Protein AF-A0A455SHN9-F1 (afdb_monomer)

Foldseek 3Di:
DDDDDDFQDPDDPVLLVVVVVVCCCVVVCCCVVVVPPDDPVVCQVVALAAEEAEDFLLCLVVVLVVVVVVLVVVQVVCVVVVHDQQVHEAEDEEELVLQLQQCVVVVLPNLVSSVQVVCVVVVDDDDVSVVSVVCQARHAYEYEYEHLALDDLVSNVSVLSVLVVQVVRPRYGYYHYDYPVCVVVHDDPRYDYHYSDFADLVRLLVVLCVVVVVPNVLSVLLSVVCPPLLNPVCSSVRLVVQQSVVCVVPVDGDLFPLRSVVVLVLVLLCVLCVDDDPVCCVQQVLQLLLVVLVCQQDPPPPGRHSKDWPVRSLVSSVVSPCPPCSVVSVVSCCNSLQKPWDFADPPDPPVPRTIIIGGSGLLSSLSSPLVVCLVVVVCVVVLQLDPVLVPPSSLSNLLSNCLVPVVSSLVVCVVCLVVHDLDLSSLLSVLSSQSSSVSNVHHRDPVVVVSSVVSLVVCSPPDPVSVVSSLVSCQSRCLPVLLVVLVVLCVDDPRDPNSVLVSLSSCLSSNALVCLVVLLCQLPDPVHDVVSNLSSLVSNCSHPVVSSLVSLVVCLVVVPPDPSNVVSSLVSVLVDPLPVCVVSLVVVLVVVVVDDPPPVVLCLLVLLSSLLSQLLSCLPPPPDDPSSLVSCLVPVVCLVVSCVSNVVPPVVNLVNVLSNLPDDPVSNVVVLVVLQVVLVDPDPCLVSVLVSCCVRHPDPSSNVSSVVSVVVVVVVVVVVVVVVVVLVVLLVVLLVVCVVVVVDDPVCSVVVLACLVSLLCQLVPPPHDPVNNLSSLSSCLVHNDPVCLVSLLCQLPDLVHDPVSNLSSLVSNLSNPDDDLVSLQCQCVHPDLSSNLSSLLSCLVVQPPPCLLSLLVSLQPDDDPVSNLSSLNSLLSHPDDNSLVSLLVNCVVCVVVLVVDDPVSVLSNLLSCLAPVLVPDAPVSLVPDDPVSNVSSVVSVVVDQLAPNLLRCVVVCVLPPPPDDDNQPNLLSSLLSNHPVSLVVLSVVVVVPPDPDDPVSSVSNSSSSSSNSVSVVNVPPDPDD

Sequence (1025 aa):
MSPFQPYDMFCLPAWQYELNYTYWQAKSRYDQQCTARLFWQDIRIQQPRLVIVGRHGSGKSWLLRQECLAVCSQVQRCLQDEQDEQEMVLPIWLSGPECVRVLSAYRGNVVVALQQILRETLGDERGHDALLEEWLRAHPTLFLLDDYDLLDPEQRALVGTFLSWVETLPHARLVCAVRPEAAAALDLSSAFFVELLDWTDTQCKRYLLQRFAADPMMAAACWEQLQAPEYGEARVPLVLAWWSAFYAEQQRLPATCFEGYMWVLQHLLQRAMQSADLSLLREIVCPALERLAWTWATAVHGGWQGMLSRAEILMVLRQAGAGARAEAYLALLEQSGVLCRSVGHRGAPWNQQRVHYSWGSPVFPCVLVARMLTQQQWMWSDLLLLEKRCSPFWQQVVHLLAGANAPAVLRWVEEQRFSLQRDTASILLLARVGRELRRAGEALSPALVGWIADGLLQLELGSRKERRQAYALMKQLFGADVRARMLARLQMDGASLARRCAAVLALGVVGTNMDSEVLEQIVLDDGHVPELRGVALLVCWQVDEERAEKLCHSIFRRKEASLLVCGVALWTSVEKRASDMREEIVALLQRRGEVNSDKEQEWLLFDEVLIWAVVRLWKHSLPYPEEVWRLVAQHPSMLPIMLEELGWEEPIARRILRKWLRMTSADQEKSRAFVKRMADSHNPHKERLFPLLQEECQDGEILQWVTRWLEEKQKDEQRRIEIAEDEQEEAASFAQVLRVRGEIGEEEGHILLNQPEKVIPLIVARDEELWTREQALRWLWSYGDEQSWLPLLHVASDPTDDGELRKTALHVLHRKKPQPGEVLYPFLWDRDERVQAEAAYILSEIQDTTCIERIGFLLCHMEDEETQGRVERACVRYRDAAVHESLRTMIMQNMQYLRMRESDVKEHIVEYAVGRVLDEISIGAIASFDSATRWHILSLMLQRCYGEVGDLFWRKGFLEAASDQRIGIPYLIAGFFGVEEAALETIRAWWRSDGQDSYTMRSDANFGVIALGGALLRNEVSLYV

Solvent-accessible surface area (backbone atoms only — not comparable to full-atom values): 56782 Å² total; per-residue (Å²): 140,78,86,86,76,95,80,89,75,95,72,71,70,63,68,60,54,51,46,51,50,52,44,43,51,48,46,50,44,43,36,67,74,62,55,67,77,73,53,68,81,58,51,62,73,74,40,56,30,33,34,40,30,29,60,90,50,42,43,58,69,57,51,52,48,52,51,47,52,52,44,51,57,46,38,53,46,39,64,74,68,70,51,64,72,78,79,36,53,51,73,44,83,40,47,33,69,57,49,36,56,37,22,62,75,47,77,60,39,51,67,64,24,51,45,49,54,49,34,69,72,72,72,55,94,77,74,58,58,65,54,46,56,50,38,67,74,77,29,36,30,35,40,35,38,31,54,50,53,67,48,52,74,71,47,42,54,57,43,43,54,47,52,54,53,51,68,72,32,88,51,44,30,40,40,35,31,31,29,71,85,43,49,81,78,58,88,54,98,78,50,46,76,42,75,52,65,66,51,50,71,68,56,50,52,51,49,34,41,63,73,26,63,92,38,58,66,59,25,50,56,53,48,60,60,48,66,41,79,85,35,62,63,47,31,24,54,50,48,32,54,50,46,54,54,44,28,73,76,67,77,46,74,62,65,21,71,31,51,42,53,51,48,51,54,49,52,33,50,51,66,49,42,81,80,60,64,68,64,53,49,63,68,29,50,46,57,20,48,23,50,50,24,40,55,34,60,64,39,90,86,84,43,63,59,72,64,43,45,55,67,59,53,41,49,41,30,33,75,40,68,39,55,92,46,21,65,62,51,49,54,38,34,41,70,29,42,57,30,36,77,44,83,49,61,90,81,46,62,90,91,66,57,64,49,33,28,33,63,57,42,82,60,54,41,28,50,29,35,18,56,50,43,70,77,41,64,86,57,51,65,62,49,67,77,37,81,49,47,72,35,70,62,50,39,47,17,53,30,28,28,17,28,70,38,34,74,60,44,51,52,50,50,65,71,40,56,82,75,53,63,76,43,70,53,52,46,56,44,50,52,51,25,54,51,23,19,44,44,64,72,40,79,80,52,73,66,58,52,47,49,48,51,55,32,53,58,58,34,69,77,48,57,77,67,52,36,53,52,44,52,56,46,44,37,74,70,36,15,69,62,53,35,53,53,26,55,51,47,62,68,41,88,85,57,51,68,65,60,34,41,51,25,42,52,50,35,39,68,34,48,50,66,80,48,39,60,59,26,47,50,44,45,71,37,83,91,47,58,55,67,53,20,28,49,19,42,56,23,19,37,66,51,36,48,74,58,28,53,55,47,33,55,48,44,60,73,69,60,62,83,49,63,62,37,50,49,48,34,51,57,68,46,54,83,80,48,45,80,80,44,49,67,62,53,50,54,51,53,52,52,58,75,69,57,71,74,93,51,60,82,79,44,50,63,56,53,49,52,49,47,50,52,49,50,66,62,38,70,87,52,78,78,76,60,69,68,56,51,56,52,42,49,76,40,58,83,50,52,64,56,54,36,55,79,57,68,57,42,62,75,58,43,52,53,53,49,50,55,62,73,68,48,56,78,77,36,46,56,54,45,48,59,48,52,52,57,48,71,78,49,96,56,80,61,48,80,64,48,38,63,54,42,59,74,65,55,87,50,69,68,60,44,50,52,42,48,53,52,53,53,53,54,50,50,55,53,48,50,55,51,51,52,55,49,51,57,51,51,52,51,52,50,50,49,50,52,44,42,74,72,64,80,39,57,93,83,42,60,73,61,51,67,76,38,53,81,74,44,49,58,52,54,69,41,81,89,50,55,67,70,60,25,41,50,40,46,58,42,39,56,79,52,43,60,83,83,51,48,63,63,35,51,49,48,41,70,36,90,87,54,56,52,67,52,21,30,51,26,48,53,38,52,54,78,70,67,76,77,64,56,80,76,48,53,66,36,65,68,48,93,40,62,57,31,21,17,49,35,34,32,51,38,29,75,72,64,52,72,90,50,34,68,57,50,19,51,47,56,68,70,56,85,52,70,71,36,35,52,37,27,48,54,16,46,61,61,47,95,47,72,64,26,47,54,31,54,48,51,40,48,73,76,37,62,72,54,68,71,72,57,58,73,69,62,46,51,50,52,42,54,44,33,53,67,73,44,47,70,74,65,51,68,73,59,56,69,68,46,57,75,66,59,43,50,48,52,50,51,48,43,72,72,47,69,36,44,66,45,26,49,38,46,54,75,71,54,75,68,68,68,71,94,79,70,81,76,54,62,68,52,41,51,28,17,56,18,49,16,64,67,61,51,49,47,51,52,48,53,53,76,66,49,90,64,94,76,58,76,66,65,55,53,40,52,54,49,20,54,50,31,39,57,56,54,66,66,59,75,72,80,84,82,87,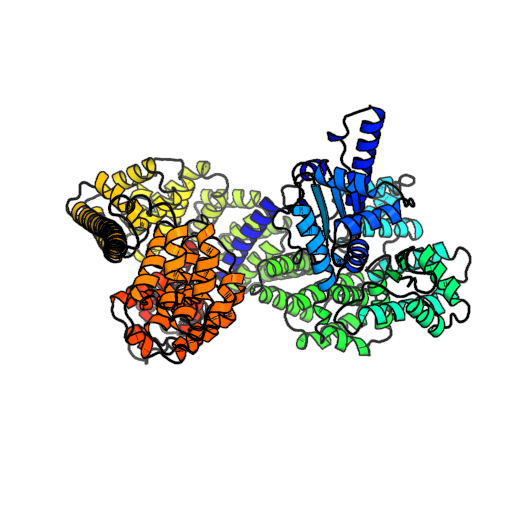130

InterPro domains:
  IPR007111 NACHT nucleoside triphosphatase [PF05729] (50-214)
  IPR011989 Armadillo-like helical [G3DSA:1.25.10.10] (641-898)
  IPR016024 Armadillo-type fold [SSF48371] (489-910)
  IPR027417 P-loop containing nucleoside triphosphate hydrolase [G3DSA:3.40.50.300] (15-191)
  IPR027417 P-loop containing nucleoside triphosphate hydrolase [SSF52540] (48-212)

pLDDT: mean 76.16, std 18.41, range [23.44, 97.94]

Radius of gyration: 36.32 Å; Cα contacts (8 Å, |Δi|>4): 1085; chains: 1; bounding box: 101×66×102 Å

Structure (mmCIF, N/CA/C/O backbone):
data_AF-A0A455SHN9-F1
#
_entry.id   AF-A0A455SHN9-F1
#
loop_
_atom_site.group_PDB
_atom_site.id
_atom_site.type_symbol
_atom_site.label_atom_id
_atom_site.label_alt_id
_atom_site.label_comp_id
_atom_site.label_asym_id
_atom_site.label_entity_id
_atom_site.label_seq_id
_atom_site.pdbx_PDB_ins_code
_atom_site.Cartn_x
_atom_site.Cartn_y
_atom_site.Cartn_z
_atom_site.occupancy
_atom_site.B_iso_or_equiv
_atom_site.auth_seq_id
_atom_site.auth_comp_id
_atom_site.auth_asym_id
_atom_site.auth_atom_id
_atom_site.pdbx_PDB_model_num
ATOM 1 N N . MET A 1 1 ? -40.543 16.424 46.625 1.00 27.95 1 MET A N 1
ATOM 2 C CA . MET A 1 1 ? -39.396 15.554 46.295 1.00 27.95 1 MET A CA 1
ATOM 3 C C . MET A 1 1 ? -39.959 14.302 45.643 1.00 27.95 1 MET A C 1
ATOM 5 O O . MET A 1 1 ? -40.523 13.475 46.342 1.00 27.95 1 MET A O 1
ATOM 9 N N . SER A 1 2 ? -39.949 14.259 44.311 1.00 23.44 2 SER A N 1
ATOM 10 C CA . SER A 1 2 ? -40.486 13.160 43.493 1.00 23.44 2 SER A CA 1
ATOM 11 C C . SER A 1 2 ? -39.328 12.265 43.036 1.00 23.44 2 SER A C 1
ATOM 13 O O . SER A 1 2 ? -38.271 12.820 42.729 1.00 23.44 2 SER A O 1
ATOM 15 N N . PRO A 1 3 ? -39.482 10.929 42.980 1.00 28.00 3 PRO A N 1
ATOM 16 C CA . PRO A 1 3 ? -38.446 10.037 42.470 1.00 28.00 3 PRO A CA 1
ATOM 17 C C . PRO A 1 3 ? -38.282 10.241 40.956 1.00 28.00 3 PRO A C 1
ATOM 19 O O . PRO A 1 3 ? -39.266 10.266 40.217 1.00 28.00 3 PRO A O 1
ATOM 22 N N . PHE A 1 4 ? -37.039 10.427 40.509 1.00 25.33 4 PHE A N 1
ATOM 23 C CA . PHE A 1 4 ? -36.664 10.463 39.093 1.00 25.33 4 PHE A CA 1
ATOM 24 C C . PHE A 1 4 ? -36.894 9.076 38.466 1.00 25.33 4 PHE A C 1
ATOM 26 O O . PHE A 1 4 ? -36.497 8.067 39.047 1.00 25.33 4 PHE A O 1
ATOM 33 N N . GLN A 1 5 ? -37.567 9.025 37.311 1.00 27.42 5 GLN A N 1
ATOM 34 C CA . GLN A 1 5 ? -37.824 7.798 36.545 1.00 27.42 5 GLN A CA 1
ATOM 35 C C . GLN A 1 5 ? -36.778 7.575 35.427 1.00 27.42 5 GLN A C 1
ATOM 37 O O . GLN A 1 5 ? -36.164 8.542 34.987 1.00 27.42 5 GLN A O 1
ATOM 42 N N . PRO A 1 6 ? -36.572 6.322 34.963 1.00 28.48 6 PRO A N 1
ATOM 43 C CA . PRO A 1 6 ? -35.313 5.849 34.360 1.00 28.48 6 PRO A CA 1
ATOM 44 C C . PRO A 1 6 ? -35.100 6.078 32.844 1.00 28.48 6 PRO A C 1
ATOM 46 O O . PRO A 1 6 ? -34.333 5.335 32.242 1.00 28.48 6 PRO A O 1
ATOM 49 N N . TYR A 1 7 ? -35.755 7.037 32.185 1.00 32.34 7 TYR A N 1
ATOM 50 C CA . TYR A 1 7 ? -35.952 6.968 30.720 1.00 32.34 7 TYR A CA 1
ATOM 51 C C . TYR A 1 7 ? -35.146 7.946 29.833 1.00 32.34 7 TYR A C 1
ATOM 53 O O . TYR A 1 7 ? -35.486 8.120 28.669 1.00 32.34 7 TYR A O 1
ATOM 61 N N . ASP A 1 8 ? -34.024 8.505 30.299 1.00 28.66 8 ASP A N 1
ATOM 62 C CA . ASP A 1 8 ? -33.313 9.579 29.564 1.00 28.66 8 ASP A CA 1
ATOM 63 C C . ASP A 1 8 ? -32.014 9.152 28.825 1.00 28.66 8 ASP A C 1
ATOM 65 O O . ASP A 1 8 ? -31.186 10.001 28.498 1.00 28.66 8 ASP A O 1
ATOM 69 N N . MET A 1 9 ? -31.755 7.858 28.577 1.00 33.25 9 MET A N 1
ATOM 70 C CA . MET A 1 9 ? -30.365 7.379 28.374 1.00 33.25 9 MET A CA 1
ATOM 71 C C . MET A 1 9 ? -30.023 6.544 27.130 1.00 33.25 9 MET A C 1
ATOM 73 O O . MET A 1 9 ? -28.982 5.888 27.112 1.00 33.25 9 MET A O 1
ATOM 77 N N . PHE A 1 10 ? -30.769 6.630 26.032 1.00 28.75 10 PHE A N 1
ATOM 78 C CA . PHE A 1 10 ? -30.259 6.124 24.747 1.00 28.75 10 PHE A CA 1
ATOM 79 C C . PHE A 1 10 ? -29.511 7.222 23.980 1.00 28.75 10 PHE A C 1
ATOM 81 O O . PHE A 1 10 ? -29.974 7.739 22.974 1.00 28.75 10 PHE A O 1
ATOM 88 N N . CYS A 1 11 ? -28.345 7.609 24.500 1.00 29.92 11 CYS A N 1
ATOM 89 C CA . CYS A 1 11 ? -27.378 8.484 23.828 1.00 29.92 11 CYS A CA 1
ATOM 90 C C . CYS A 1 11 ? -25.955 7.932 24.019 1.00 29.92 11 CYS A C 1
ATOM 92 O O . CYS A 1 11 ? -25.115 8.536 24.688 1.00 29.92 11 CYS A O 1
ATOM 94 N N . LEU A 1 12 ? -25.684 6.764 23.441 1.00 30.33 12 LEU A N 1
ATOM 95 C CA . LEU A 1 12 ? -24.347 6.420 22.953 1.00 30.33 12 LEU A CA 1
ATOM 96 C C . LEU A 1 12 ? -24.384 6.643 21.435 1.00 30.33 12 LEU A C 1
ATOM 98 O O . LEU A 1 12 ? -25.370 6.235 20.823 1.00 30.33 12 LEU A O 1
ATOM 102 N N . PRO A 1 13 ? -23.385 7.285 20.809 1.00 33.62 13 PRO A N 1
ATOM 103 C CA . PRO A 1 13 ? -23.408 7.455 19.363 1.00 33.62 13 PRO A CA 1
ATOM 104 C C . PRO A 1 13 ? -23.287 6.084 18.681 1.00 33.62 13 PRO A C 1
ATOM 106 O O . PRO A 1 13 ? -22.300 5.371 18.893 1.00 33.62 13 PRO A O 1
ATOM 109 N N . ALA A 1 14 ? -24.294 5.701 17.892 1.00 33.75 14 ALA A N 1
ATOM 110 C CA . ALA A 1 14 ? -24.374 4.407 17.213 1.00 33.75 14 ALA A CA 1
ATOM 111 C C . ALA A 1 14 ? -23.214 4.195 16.221 1.00 33.75 14 ALA A C 1
ATOM 113 O O . ALA A 1 14 ? -22.745 3.064 16.057 1.00 33.75 14 ALA A O 1
ATOM 114 N N . TRP A 1 15 ? -22.641 5.279 15.680 1.00 35.00 15 TRP A N 1
ATOM 115 C CA . TRP A 1 15 ? -21.442 5.229 14.840 1.00 35.00 15 TRP A CA 1
ATOM 116 C C . TRP A 1 15 ? -20.232 4.572 15.518 1.00 35.00 15 TRP A C 1
ATOM 118 O O . TRP A 1 15 ? -19.422 3.958 14.833 1.00 35.00 15 TRP A O 1
ATOM 128 N N . GLN A 1 16 ? -20.108 4.619 16.852 1.00 35.69 16 GLN A N 1
ATOM 129 C CA . GLN A 1 16 ? -18.976 4.028 17.582 1.00 35.69 16 GLN A CA 1
ATOM 130 C C . GLN A 1 16 ? -19.136 2.505 17.789 1.00 35.69 16 GLN A C 1
ATOM 132 O O . GLN A 1 16 ? -18.143 1.788 17.948 1.00 35.69 16 GLN A O 1
ATOM 137 N N . TYR A 1 17 ? -20.375 1.998 17.737 1.00 37.47 17 TYR A N 1
ATOM 138 C CA . TYR A 1 17 ? -20.705 0.568 17.765 1.00 37.47 17 TYR A CA 1
ATOM 139 C C . TYR A 1 17 ? -20.542 -0.056 16.370 1.00 37.47 17 TYR A C 1
ATOM 141 O O . TYR A 1 17 ? -19.902 -1.100 16.248 1.00 37.47 17 TYR A O 1
ATOM 149 N N . GLU A 1 18 ? -20.975 0.640 15.308 1.00 33.44 18 GLU A N 1
ATOM 150 C CA . GLU A 1 18 ? -20.632 0.295 13.920 1.00 33.44 18 GLU A CA 1
ATOM 151 C C . GLU A 1 18 ? -19.123 0.369 13.676 1.00 33.44 18 GLU A C 1
ATOM 153 O O . GLU A 1 18 ? -18.574 -0.518 13.032 1.00 33.44 18 GLU A O 1
ATOM 158 N N . LEU A 1 19 ? -18.404 1.351 14.225 1.00 32.09 19 LEU A N 1
ATOM 159 C CA . LEU A 1 19 ? -16.948 1.425 14.100 1.00 32.09 19 LEU A CA 1
ATOM 160 C C . LEU A 1 19 ? -16.240 0.308 14.848 1.00 32.09 19 LEU A C 1
ATOM 162 O O . LEU A 1 19 ? -15.314 -0.257 14.284 1.00 32.09 19 LEU A O 1
ATOM 166 N N . ASN A 1 20 ? -16.671 -0.061 16.056 1.00 37.03 20 ASN A N 1
ATOM 167 C CA . ASN A 1 20 ? -16.074 -1.170 16.802 1.00 37.03 20 ASN A CA 1
ATOM 168 C C . ASN A 1 20 ? -16.420 -2.538 16.205 1.00 37.03 20 ASN A C 1
ATOM 170 O O . ASN A 1 20 ? -15.536 -3.388 16.149 1.00 37.03 20 ASN A O 1
ATOM 174 N N . TYR A 1 21 ? -17.639 -2.745 15.698 1.00 38.22 21 TYR A N 1
ATOM 175 C CA . TYR A 1 21 ? -18.042 -3.972 15.003 1.00 38.22 21 TYR A CA 1
ATOM 176 C C . TYR A 1 21 ? -17.430 -4.063 13.602 1.00 38.22 21 TYR A C 1
ATOM 178 O O . TYR A 1 21 ? -16.926 -5.109 13.218 1.00 38.22 21 TYR A O 1
ATOM 186 N N . THR A 1 22 ? -17.348 -2.961 12.853 1.00 36.59 22 THR A N 1
ATOM 187 C CA . THR A 1 22 ? -16.690 -2.910 11.536 1.00 36.59 22 THR A CA 1
ATOM 188 C C . THR A 1 22 ? -15.176 -2.944 11.671 1.00 36.59 22 THR A C 1
ATOM 190 O O . THR A 1 22 ? -14.531 -3.505 10.787 1.00 36.59 22 THR A O 1
ATOM 193 N N . TYR A 1 23 ? -14.602 -2.399 12.753 1.00 38.22 23 TYR A N 1
ATOM 194 C CA . TYR A 1 23 ? -13.205 -2.563 13.166 1.00 38.22 23 TYR A CA 1
ATOM 195 C C . TYR A 1 23 ? -12.943 -3.990 13.609 1.00 38.22 23 TYR A C 1
ATOM 197 O O . TYR A 1 23 ? -11.937 -4.510 13.179 1.00 38.22 23 TYR A O 1
ATOM 205 N N . TRP A 1 24 ? -13.814 -4.662 14.366 1.00 41.38 24 TRP A N 1
ATOM 206 C CA . TRP A 1 24 ? -13.630 -6.064 14.756 1.00 41.38 24 TRP A CA 1
ATOM 207 C C . TRP A 1 24 ? -13.937 -7.042 13.640 1.00 41.38 24 TRP A C 1
ATOM 209 O O . TRP A 1 24 ? -13.209 -7.998 13.514 1.00 41.38 24 TRP A O 1
ATOM 219 N N . GLN A 1 25 ? -14.888 -6.816 12.745 1.00 37.72 25 GLN A N 1
ATOM 220 C CA . GLN A 1 25 ? -14.988 -7.589 11.511 1.00 37.72 25 GLN A CA 1
ATOM 221 C C . GLN A 1 25 ? -13.856 -7.221 10.556 1.00 37.72 25 GLN A C 1
ATOM 223 O O . GLN A 1 25 ? -13.413 -8.059 9.797 1.00 37.72 25 GLN A O 1
ATOM 228 N N . ALA A 1 26 ? -13.350 -5.985 10.552 1.00 35.22 26 ALA A N 1
ATOM 229 C CA . ALA A 1 26 ? -12.182 -5.609 9.758 1.00 35.22 26 ALA A CA 1
ATOM 230 C C . ALA A 1 26 ? -10.896 -6.188 10.306 1.00 35.22 26 ALA A C 1
ATOM 232 O O . ALA A 1 26 ? -10.056 -6.514 9.494 1.00 35.22 26 ALA A O 1
ATOM 233 N N . LYS A 1 27 ? -10.742 -6.229 11.626 1.00 37.25 27 LYS A N 1
ATOM 234 C CA . LYS A 1 27 ? -9.594 -6.681 12.398 1.00 37.25 27 LYS A CA 1
ATOM 235 C C . LYS A 1 27 ? -9.671 -8.174 12.570 1.00 37.25 27 LYS A C 1
ATOM 237 O O . LYS A 1 27 ? -8.650 -8.761 12.410 1.00 37.25 27 LYS A O 1
ATOM 242 N N . SER A 1 28 ? -10.827 -8.788 12.776 1.00 37.09 28 SER A N 1
ATOM 243 C CA . SER A 1 28 ? -11.057 -10.238 12.733 1.00 37.09 28 SER A CA 1
ATOM 244 C C . SER A 1 28 ? -11.060 -10.752 11.303 1.00 37.09 28 SER A C 1
ATOM 246 O O . SER A 1 28 ? -10.552 -11.828 11.104 1.00 37.09 28 SER A O 1
ATOM 248 N N . ARG A 1 29 ? -11.490 -10.007 10.267 1.00 37.16 29 ARG A N 1
ATOM 249 C CA . ARG A 1 29 ? -11.187 -10.382 8.866 1.00 37.16 29 ARG A CA 1
ATOM 250 C C . ARG A 1 29 ? -9.753 -10.063 8.489 1.00 37.16 29 ARG A C 1
ATOM 252 O O . ARG A 1 29 ? -9.194 -10.833 7.754 1.00 37.16 29 ARG A O 1
ATOM 259 N N . TYR A 1 30 ? -9.126 -8.990 8.961 1.00 37.44 30 TYR A N 1
ATOM 260 C CA . TYR A 1 30 ? -7.686 -8.746 8.772 1.00 37.44 30 TYR A CA 1
ATOM 261 C C . TYR A 1 30 ? -6.865 -9.708 9.622 1.00 37.44 30 TYR A C 1
ATOM 263 O O . TYR A 1 30 ? -5.783 -10.081 9.245 1.00 37.44 30 TYR A O 1
ATOM 271 N N . ASP A 1 31 ? -7.378 -10.199 10.733 1.00 37.75 31 ASP A N 1
ATOM 272 C CA . ASP A 1 31 ? -6.719 -11.190 11.554 1.00 37.75 31 ASP A CA 1
ATOM 273 C C . ASP A 1 31 ? -7.005 -12.544 10.890 1.00 37.75 31 ASP A C 1
ATOM 275 O O . ASP A 1 31 ? -6.094 -13.249 10.528 1.00 37.75 31 ASP A O 1
ATOM 279 N N . GLN A 1 32 ? -8.210 -12.900 10.480 1.00 36.25 32 GLN A N 1
ATOM 280 C CA . GLN A 1 32 ? -8.474 -14.140 9.729 1.00 36.25 32 GLN A CA 1
ATOM 281 C C . GLN A 1 32 ? -7.840 -14.159 8.316 1.00 36.25 32 GLN A C 1
ATOM 283 O O . GLN A 1 32 ? -7.415 -15.220 7.873 1.00 36.25 32 GLN A O 1
ATOM 288 N N . GLN A 1 33 ? -7.706 -13.018 7.626 1.00 38.12 33 GLN A N 1
ATOM 289 C CA . GLN A 1 33 ? -7.081 -12.866 6.294 1.00 38.12 33 GLN A CA 1
ATOM 290 C C . GLN A 1 33 ? -5.586 -12.485 6.364 1.00 38.12 33 GLN A C 1
ATOM 292 O O . GLN A 1 33 ? -4.873 -12.712 5.393 1.00 38.12 33 GLN A O 1
ATOM 297 N N . CYS A 1 34 ? -5.077 -11.938 7.478 1.00 42.66 34 CYS A N 1
ATOM 298 C CA . CYS A 1 34 ? -3.665 -11.537 7.678 1.00 42.66 34 CYS A CA 1
ATOM 299 C C . CYS A 1 34 ? -2.978 -12.161 8.927 1.00 42.66 34 CYS A C 1
ATOM 301 O O . CYS A 1 34 ? -1.803 -11.884 9.159 1.00 42.66 34 CYS A O 1
ATOM 303 N N . THR A 1 35 ? -3.629 -13.029 9.720 1.00 43.91 35 THR A N 1
ATOM 304 C CA . THR A 1 35 ? -3.029 -13.811 10.846 1.00 43.91 35 THR A CA 1
ATOM 305 C C . THR A 1 35 ? -2.790 -15.274 10.548 1.00 43.91 35 THR A C 1
ATOM 307 O O . THR A 1 35 ? -2.131 -15.936 11.357 1.00 43.91 35 THR A O 1
ATOM 310 N N . ALA A 1 36 ? -3.187 -15.784 9.380 1.00 60.75 36 ALA A N 1
ATOM 311 C CA . ALA A 1 36 ? -2.466 -16.934 8.867 1.00 60.75 36 ALA A CA 1
ATOM 312 C C . ALA A 1 36 ? -1.034 -16.443 8.619 1.00 60.75 36 ALA A C 1
ATOM 314 O O . ALA A 1 36 ? -0.735 -15.831 7.600 1.00 60.75 36 ALA A O 1
ATOM 315 N N . ARG A 1 37 ? -0.152 -16.605 9.612 1.00 73.88 37 ARG A N 1
ATOM 316 C CA . ARG A 1 37 ? 1.281 -16.414 9.428 1.00 73.88 37 ARG A CA 1
ATOM 317 C C . ARG A 1 37 ? 1.699 -17.482 8.444 1.00 73.88 37 ARG A C 1
ATOM 319 O O . ARG A 1 37 ? 1.891 -18.635 8.814 1.00 73.88 37 ARG A O 1
ATOM 326 N N . LEU A 1 38 ? 1.766 -17.087 7.187 1.00 84.75 38 LEU A N 1
ATOM 327 C CA . LEU A 1 38 ? 2.163 -17.973 6.121 1.00 84.75 38 LEU A CA 1
ATOM 328 C C . LEU A 1 38 ? 3.679 -18.123 6.176 1.00 84.75 38 LEU A C 1
ATOM 330 O O . LEU A 1 38 ? 4.416 -17.134 6.245 1.00 84.75 38 LEU A O 1
ATOM 334 N N . PHE A 1 39 ? 4.163 -19.359 6.152 1.00 88.62 39 PHE A N 1
ATOM 335 C CA . PHE A 1 39 ? 5.582 -19.588 5.956 1.00 88.62 39 PHE A CA 1
ATOM 336 C C . PHE A 1 39 ? 5.897 -19.404 4.476 1.00 88.62 39 PHE A C 1
ATOM 338 O O . PHE A 1 39 ? 5.211 -19.943 3.610 1.00 88.62 39 PHE A O 1
ATOM 345 N N . TRP A 1 40 ? 6.968 -18.659 4.181 1.00 92.94 40 TRP A N 1
ATOM 346 C CA . TRP A 1 40 ? 7.424 -18.410 2.807 1.00 92.94 40 TRP A CA 1
ATOM 347 C C . TRP A 1 40 ? 7.535 -19.700 1.978 1.00 92.94 40 TRP A C 1
ATOM 349 O O . TRP A 1 40 ? 7.187 -19.726 0.801 1.00 92.94 40 TRP A O 1
ATOM 359 N N . GLN A 1 41 ? 7.993 -20.777 2.620 1.00 91.81 41 GLN A N 1
ATOM 360 C CA . GLN A 1 41 ? 8.180 -22.094 2.013 1.00 91.81 41 GLN A CA 1
ATOM 361 C C . GLN A 1 41 ? 6.878 -22.691 1.468 1.00 91.81 41 GLN A C 1
ATOM 363 O O . GLN A 1 41 ? 6.923 -23.333 0.420 1.00 91.81 41 GLN A O 1
ATOM 368 N N . ASP A 1 42 ? 5.749 -22.429 2.127 1.00 92.19 42 ASP A N 1
ATOM 369 C CA . ASP A 1 42 ? 4.441 -22.952 1.737 1.00 92.19 42 ASP A CA 1
ATOM 370 C C . ASP A 1 42 ? 3.862 -22.123 0.587 1.00 92.19 42 ASP A C 1
ATOM 372 O O . ASP A 1 42 ? 3.500 -22.650 -0.466 1.00 92.19 42 ASP A O 1
ATOM 376 N N . ILE A 1 43 ? 3.843 -20.796 0.753 1.00 93.50 43 ILE A N 1
ATOM 377 C CA . ILE A 1 43 ? 3.183 -19.900 -0.205 1.00 93.50 43 ILE A CA 1
ATOM 378 C C . ILE A 1 43 ? 3.893 -19.832 -1.539 1.00 93.50 43 ILE A C 1
ATOM 380 O O . ILE A 1 43 ? 3.226 -19.747 -2.567 1.00 93.50 43 ILE A O 1
ATOM 384 N N . ARG A 1 44 ? 5.231 -19.899 -1.541 1.00 92.38 44 ARG A N 1
ATOM 385 C CA . ARG A 1 44 ? 5.986 -19.808 -2.786 1.00 92.38 44 ARG A CA 1
ATOM 386 C C . ARG A 1 44 ? 5.567 -20.931 -3.729 1.00 92.38 44 ARG A C 1
ATOM 388 O O . ARG A 1 44 ? 5.446 -20.674 -4.914 1.00 92.38 44 ARG A O 1
ATOM 395 N N . ILE A 1 45 ? 5.304 -22.137 -3.219 1.00 89.69 45 ILE A N 1
ATOM 396 C CA . ILE A 1 45 ? 4.933 -23.308 -4.027 1.00 89.69 45 ILE A CA 1
ATOM 397 C C . ILE A 1 45 ? 3.458 -23.252 -4.439 1.00 89.69 45 ILE A C 1
ATOM 399 O O . ILE A 1 45 ? 3.134 -23.571 -5.578 1.00 89.69 45 ILE A O 1
ATOM 403 N N . GLN A 1 46 ? 2.575 -22.850 -3.522 1.00 92.69 46 GLN A N 1
ATOM 404 C CA . GLN A 1 46 ? 1.124 -22.906 -3.725 1.00 92.69 46 GLN A CA 1
ATOM 405 C C . GLN A 1 46 ? 0.591 -21.821 -4.662 1.00 92.69 46 GLN A C 1
ATOM 407 O O . GLN A 1 46 ? -0.428 -22.031 -5.313 1.00 92.69 46 GLN A O 1
ATOM 412 N N . GLN A 1 47 ? 1.246 -20.659 -4.705 1.00 95.25 47 GLN A N 1
ATOM 413 C CA . GLN A 1 47 ? 0.738 -19.494 -5.419 1.00 95.25 47 GLN A CA 1
ATOM 414 C C . GLN A 1 47 ? 1.580 -19.232 -6.675 1.00 95.25 47 GLN A C 1
ATOM 416 O O . GLN A 1 47 ? 2.761 -18.889 -6.563 1.00 95.25 47 GLN A O 1
ATOM 421 N N . PRO A 1 48 ? 1.008 -19.370 -7.886 1.00 94.88 48 PRO A N 1
ATOM 422 C CA . PRO A 1 48 ? 1.750 -19.154 -9.124 1.00 94.88 48 PRO A CA 1
ATOM 423 C C . PRO A 1 48 ? 2.053 -17.672 -9.365 1.00 94.88 48 PRO A C 1
ATOM 425 O O . PRO A 1 48 ? 2.987 -17.345 -10.097 1.00 94.88 48 PRO A O 1
ATOM 428 N N . ARG A 1 49 ? 1.271 -16.765 -8.778 1.00 96.31 49 ARG A N 1
ATOM 429 C CA . ARG A 1 49 ? 1.427 -15.314 -8.885 1.00 96.31 49 ARG A CA 1
ATOM 430 C C . ARG A 1 49 ? 1.396 -14.737 -7.478 1.00 96.31 49 ARG A C 1
ATOM 432 O O . ARG A 1 49 ? 0.377 -14.814 -6.799 1.00 96.31 49 ARG A O 1
ATOM 439 N N . LEU A 1 50 ? 2.519 -14.196 -7.026 1.00 97.06 50 LEU A N 1
ATOM 440 C CA . LEU A 1 50 ? 2.690 -13.694 -5.672 1.00 97.06 50 LEU A CA 1
ATOM 441 C C . LEU A 1 50 ? 3.155 -12.241 -5.698 1.00 97.06 50 LEU A C 1
ATOM 443 O O . LEU A 1 50 ? 4.124 -11.901 -6.376 1.00 97.06 50 LEU A O 1
ATOM 447 N N . VAL A 1 51 ? 2.507 -11.391 -4.911 1.00 97.12 51 VAL A N 1
ATOM 448 C CA . VAL A 1 51 ? 2.910 -9.996 -4.731 1.00 97.12 51 VAL A CA 1
ATOM 449 C C . VAL A 1 51 ? 3.313 -9.788 -3.280 1.00 97.12 51 VAL A C 1
ATOM 451 O O . VAL A 1 51 ? 2.484 -9.824 -2.376 1.00 97.12 51 VAL A O 1
ATOM 454 N N . ILE A 1 52 ? 4.605 -9.567 -3.054 1.00 96.88 52 ILE A N 1
ATOM 455 C CA . ILE A 1 52 ? 5.174 -9.274 -1.743 1.00 96.88 52 ILE A CA 1
ATOM 456 C C . ILE A 1 52 ? 5.081 -7.772 -1.504 1.00 96.88 52 ILE A C 1
ATOM 458 O O . ILE A 1 52 ? 5.876 -6.986 -2.024 1.00 96.88 52 ILE A O 1
ATOM 462 N N . VAL A 1 53 ? 4.138 -7.376 -0.664 1.00 94.31 53 VAL A N 1
ATOM 463 C CA . VAL A 1 53 ? 3.970 -6.000 -0.214 1.00 94.31 53 VAL A CA 1
ATOM 464 C C . VAL A 1 53 ? 4.802 -5.785 1.044 1.00 94.31 53 VAL A C 1
ATOM 466 O O . VAL A 1 53 ? 4.739 -6.566 1.983 1.00 94.31 53 VAL A O 1
ATOM 469 N N . GLY A 1 54 ? 5.595 -4.723 1.115 1.00 90.50 54 GLY A N 1
ATOM 470 C CA . GLY A 1 54 ? 6.366 -4.453 2.329 1.00 90.50 54 GLY A CA 1
ATOM 471 C C . GLY A 1 54 ? 7.038 -3.093 2.336 1.00 90.50 54 GLY A C 1
ATOM 472 O O . GLY A 1 54 ? 7.298 -2.500 1.287 1.00 90.50 54 GLY A O 1
ATOM 473 N N . ARG A 1 55 ? 7.351 -2.594 3.533 1.00 87.12 55 ARG A N 1
ATOM 474 C CA . ARG A 1 55 ? 8.007 -1.292 3.722 1.00 87.12 55 ARG A CA 1
ATOM 475 C C . ARG A 1 55 ? 9.406 -1.252 3.102 1.00 87.12 55 ARG A C 1
ATOM 477 O O . ARG A 1 55 ? 9.998 -2.276 2.746 1.00 87.12 55 ARG A O 1
ATOM 484 N N . HIS A 1 56 ? 9.957 -0.048 2.962 1.00 85.94 56 HIS A N 1
ATOM 485 C CA . HIS A 1 56 ? 11.366 0.099 2.598 1.00 85.94 56 HIS A CA 1
ATOM 486 C C . HIS A 1 56 ? 12.253 -0.606 3.631 1.00 85.94 56 HIS A C 1
ATOM 488 O O . HIS A 1 56 ? 12.030 -0.476 4.831 1.00 85.94 56 HIS A O 1
ATOM 494 N N . GLY A 1 57 ? 13.234 -1.380 3.168 1.00 90.19 57 GLY A N 1
ATOM 495 C CA . GLY A 1 57 ? 14.146 -2.112 4.048 1.00 90.19 57 GLY A CA 1
ATOM 496 C C . GLY A 1 57 ? 13.562 -3.345 4.751 1.00 90.19 57 GLY A C 1
ATOM 497 O O . GLY A 1 57 ? 14.301 -3.994 5.489 1.00 90.19 57 GLY A O 1
ATOM 498 N N . SER A 1 58 ? 12.296 -3.722 4.504 1.00 93.38 58 SER A N 1
ATOM 499 C CA . SER A 1 58 ? 11.671 -4.908 5.125 1.00 93.38 58 SER A CA 1
ATOM 500 C C . SER A 1 58 ? 12.297 -6.242 4.692 1.00 93.38 58 SER A C 1
ATOM 502 O O . SER A 1 58 ? 12.015 -7.281 5.278 1.00 93.38 58 SER A O 1
ATOM 504 N N . GLY A 1 59 ? 13.172 -6.222 3.681 1.00 95.19 59 GLY A N 1
ATOM 505 C CA . GLY A 1 59 ? 13.873 -7.404 3.183 1.00 95.19 59 GLY A CA 1
ATOM 506 C C . GLY A 1 59 ? 13.255 -8.032 1.935 1.00 95.19 59 GLY A C 1
ATOM 507 O O . GLY A 1 59 ? 13.632 -9.149 1.607 1.00 95.19 59 GLY A O 1
ATOM 508 N N . LYS A 1 60 ? 12.363 -7.336 1.213 1.00 95.25 60 LYS A N 1
ATOM 509 C CA . LYS A 1 60 ? 11.748 -7.845 -0.032 1.00 95.25 60 LYS A CA 1
ATOM 510 C C . LYS A 1 60 ? 12.786 -8.291 -1.070 1.00 95.25 60 LYS A C 1
ATOM 512 O O . LYS A 1 60 ? 12.824 -9.460 -1.428 1.00 95.25 60 LYS A O 1
ATOM 517 N N . SER A 1 61 ? 13.694 -7.395 -1.460 1.00 94.00 61 SER A N 1
ATOM 518 C CA . SER A 1 61 ? 14.778 -7.686 -2.406 1.00 94.00 61 SER A CA 1
ATOM 519 C C . SER A 1 61 ? 15.690 -8.810 -1.917 1.00 94.00 61 SER A C 1
ATOM 521 O O . SER A 1 61 ? 16.129 -9.655 -2.689 1.00 94.00 61 SER A O 1
ATOM 523 N N . TRP A 1 62 ? 15.966 -8.864 -0.608 1.00 95.19 62 TRP A N 1
ATOM 524 C CA . TRP A 1 62 ? 16.741 -9.960 -0.025 1.00 95.19 62 TRP A CA 1
ATOM 525 C C . TRP A 1 62 ? 15.999 -11.294 -0.147 1.00 95.19 62 TRP A C 1
ATOM 527 O O . TRP A 1 62 ? 16.609 -12.280 -0.547 1.00 95.19 62 TRP A O 1
ATOM 537 N N . LEU A 1 63 ? 14.695 -11.315 0.137 1.00 96.19 63 LEU A N 1
ATOM 538 C CA . LEU A 1 63 ? 13.849 -12.499 0.033 1.00 96.19 63 LEU A CA 1
ATOM 539 C C . LEU A 1 63 ? 13.781 -13.012 -1.408 1.00 96.19 63 LEU A C 1
ATOM 541 O O . LEU A 1 63 ? 14.016 -14.196 -1.628 1.00 96.19 63 LEU A O 1
ATOM 545 N N . LEU A 1 64 ? 13.575 -12.123 -2.386 1.00 96.62 64 LEU A N 1
ATOM 546 C CA . LEU A 1 64 ? 13.654 -12.489 -3.800 1.00 96.62 64 LEU A CA 1
ATOM 547 C C . LEU A 1 64 ? 15.029 -13.085 -4.134 1.00 96.62 64 LEU A C 1
ATOM 549 O O . LEU A 1 64 ? 15.107 -14.078 -4.853 1.00 96.62 64 LEU A O 1
ATOM 553 N N . ARG A 1 65 ? 16.135 -12.503 -3.633 1.00 95.00 65 ARG A N 1
ATOM 554 C CA . ARG A 1 65 ? 17.492 -13.008 -3.932 1.00 95.00 65 ARG A CA 1
ATOM 555 C C . ARG A 1 65 ? 17.708 -14.389 -3.340 1.00 95.00 65 ARG A C 1
ATOM 557 O O . ARG A 1 65 ? 18.310 -15.233 -3.992 1.00 95.00 65 ARG A O 1
ATOM 564 N N . GLN A 1 66 ? 17.229 -14.620 -2.119 1.00 95.81 66 GLN A N 1
ATOM 565 C CA . GLN A 1 66 ? 17.279 -15.944 -1.503 1.00 95.81 66 GLN A CA 1
ATOM 566 C C . GLN A 1 66 ? 16.451 -16.958 -2.291 1.00 95.81 66 GLN A C 1
ATOM 568 O O . GLN A 1 66 ? 16.910 -18.080 -2.478 1.00 95.81 66 GLN A O 1
ATOM 573 N N . GLU A 1 67 ? 15.282 -16.561 -2.796 1.00 96.56 67 GLU A N 1
ATOM 574 C CA . GLU A 1 67 ? 14.465 -17.424 -3.648 1.00 96.56 67 GLU A CA 1
ATOM 575 C C . GLU A 1 67 ? 15.190 -17.766 -4.954 1.00 96.56 67 GLU A C 1
ATOM 577 O O . GLU A 1 67 ? 15.303 -18.939 -5.301 1.00 96.56 67 GLU A O 1
ATOM 582 N N . CYS A 1 68 ? 15.771 -16.764 -5.620 1.00 96.06 68 CYS A N 1
ATOM 583 C CA . CYS A 1 68 ? 16.590 -16.955 -6.816 1.00 96.06 68 CYS A CA 1
ATOM 584 C C . CYS A 1 68 ? 17.740 -17.940 -6.558 1.00 96.06 68 CYS A C 1
ATOM 586 O O . CYS A 1 68 ? 17.889 -18.929 -7.268 1.00 96.06 68 CYS A O 1
ATOM 588 N N . LEU A 1 69 ? 18.517 -17.718 -5.490 1.00 95.69 69 LEU A N 1
ATOM 589 C CA . LEU A 1 69 ? 19.640 -18.581 -5.112 1.00 95.69 69 LEU A CA 1
ATOM 590 C C . LEU A 1 69 ? 19.193 -20.010 -4.790 1.00 95.69 69 LEU A C 1
ATOM 592 O O . LEU A 1 69 ? 19.879 -20.963 -5.165 1.00 95.69 69 LEU A O 1
ATOM 596 N N . ALA A 1 70 ? 18.056 -20.172 -4.110 1.00 95.31 70 ALA A N 1
ATOM 597 C CA . ALA A 1 70 ? 17.495 -21.479 -3.795 1.00 95.31 70 ALA A CA 1
ATOM 598 C C . ALA A 1 70 ? 17.099 -22.247 -5.064 1.00 95.31 70 ALA A C 1
ATOM 600 O O . ALA A 1 70 ? 17.432 -23.428 -5.176 1.00 95.31 70 ALA A O 1
ATOM 601 N N . VAL A 1 71 ? 16.455 -21.576 -6.025 1.00 96.06 71 VAL A N 1
ATOM 602 C CA . VAL A 1 71 ? 16.091 -22.161 -7.324 1.00 96.06 71 VAL A CA 1
ATOM 603 C C . VAL A 1 71 ? 17.334 -22.475 -8.152 1.00 96.06 71 VAL A C 1
ATOM 605 O O . VAL A 1 71 ? 17.465 -23.600 -8.623 1.00 96.06 71 VAL A O 1
ATOM 608 N N . CYS A 1 72 ? 18.313 -21.570 -8.239 1.00 95.25 72 CYS A N 1
ATOM 609 C CA . CYS A 1 72 ? 19.585 -21.845 -8.918 1.00 95.25 72 CYS A CA 1
ATOM 610 C C . CYS A 1 72 ? 20.306 -23.062 -8.319 1.00 95.25 72 CYS A C 1
ATOM 612 O O . CYS A 1 72 ? 20.820 -23.904 -9.049 1.00 95.25 72 CYS A O 1
ATOM 614 N N . SER A 1 73 ? 20.309 -23.192 -6.988 1.00 95.50 73 SER A N 1
ATOM 615 C CA . SER A 1 73 ? 20.922 -24.334 -6.290 1.00 95.50 73 SER A CA 1
ATOM 616 C C . SER A 1 73 ? 20.151 -25.640 -6.501 1.00 95.50 73 SER A C 1
ATOM 618 O O . SER A 1 73 ? 20.709 -26.725 -6.348 1.00 95.50 73 SER A O 1
ATOM 620 N N . GLN A 1 74 ? 18.851 -25.562 -6.782 1.00 94.94 74 GLN A N 1
ATOM 621 C CA . GLN A 1 74 ? 18.046 -26.712 -7.181 1.00 94.94 74 GLN A CA 1
ATOM 622 C C . GLN A 1 74 ? 18.362 -27.110 -8.623 1.00 94.94 74 GLN A C 1
ATOM 624 O O . GLN A 1 74 ? 18.717 -28.260 -8.842 1.00 94.94 74 GLN A O 1
ATOM 629 N N . VAL A 1 75 ? 18.342 -26.163 -9.566 1.00 94.56 75 VAL A N 1
ATOM 630 C CA . VAL A 1 75 ? 18.695 -26.402 -10.976 1.00 94.56 75 VAL A CA 1
ATOM 631 C C . VAL A 1 75 ? 20.099 -26.988 -11.099 1.00 94.56 75 VAL A C 1
ATOM 633 O O . VAL A 1 75 ? 20.298 -27.963 -11.813 1.00 94.56 75 VAL A O 1
ATOM 636 N N . GLN A 1 76 ? 21.069 -26.462 -10.346 1.00 95.44 76 GLN A N 1
ATOM 637 C CA . GLN A 1 76 ? 22.431 -26.994 -10.339 1.00 95.44 76 GLN A CA 1
ATOM 638 C C . GLN A 1 76 ? 22.486 -28.460 -9.886 1.00 95.44 76 GLN A C 1
ATOM 640 O O . GLN A 1 76 ? 23.281 -29.222 -10.428 1.00 95.44 76 GLN A O 1
ATOM 645 N N . ARG A 1 77 ? 21.653 -28.859 -8.916 1.00 95.69 77 ARG A N 1
ATOM 646 C CA . ARG A 1 77 ? 21.552 -30.258 -8.477 1.00 95.69 77 ARG A CA 1
ATOM 647 C C . ARG A 1 77 ? 20.874 -31.128 -9.532 1.00 95.69 77 ARG A C 1
ATOM 649 O O . ARG A 1 77 ? 21.437 -32.151 -9.885 1.00 95.69 77 ARG A O 1
ATOM 656 N N . CYS A 1 78 ? 19.760 -30.679 -10.112 1.00 95.31 78 CYS A N 1
ATOM 657 C CA . CYS A 1 78 ? 19.090 -31.386 -11.210 1.00 95.31 78 CYS A CA 1
ATOM 658 C C . CYS A 1 78 ? 20.042 -31.639 -12.392 1.00 95.31 78 CYS A C 1
ATOM 660 O O . CYS A 1 78 ? 20.071 -32.739 -12.931 1.00 95.31 78 CYS A O 1
ATOM 662 N N . LEU A 1 79 ? 20.872 -30.649 -12.744 1.00 93.12 79 LEU A N 1
ATOM 663 C CA . LEU A 1 79 ? 21.899 -30.780 -13.783 1.00 93.12 79 LEU A CA 1
ATOM 664 C C . LEU A 1 79 ? 23.020 -31.758 -13.399 1.00 93.12 79 LEU A C 1
ATOM 666 O O . LEU A 1 79 ? 23.528 -32.467 -14.260 1.00 93.12 79 LEU A O 1
ATOM 670 N N . GLN A 1 80 ? 23.431 -31.790 -12.127 1.00 95.50 80 GLN A N 1
ATOM 671 C CA . GLN A 1 80 ? 24.445 -32.734 -11.633 1.00 95.50 80 GLN A CA 1
ATOM 672 C C . GLN A 1 80 ? 23.933 -34.177 -11.595 1.00 95.50 80 GLN A C 1
ATOM 674 O O . GLN A 1 80 ? 24.717 -35.098 -11.810 1.00 95.50 80 GLN A O 1
ATOM 679 N N . ASP A 1 81 ? 22.639 -34.347 -11.343 1.00 96.38 81 ASP A N 1
ATOM 680 C CA . ASP A 1 81 ? 21.970 -35.641 -11.230 1.00 96.38 81 ASP A CA 1
ATOM 681 C C . ASP A 1 81 ? 21.377 -36.127 -12.574 1.00 96.38 81 ASP A C 1
ATOM 683 O O . ASP A 1 81 ? 20.677 -37.137 -12.595 1.00 96.38 81 ASP A O 1
ATOM 687 N N . GLU A 1 82 ? 21.648 -35.423 -13.686 1.00 95.25 82 GLU A N 1
ATOM 688 C CA . GLU A 1 82 ? 21.127 -35.710 -15.038 1.00 95.25 82 GLU A CA 1
ATOM 689 C C . GLU A 1 82 ? 19.589 -35.864 -15.083 1.00 95.25 82 GLU A C 1
ATOM 691 O O . GLU A 1 82 ? 19.047 -36.699 -15.810 1.00 95.25 82 GLU A O 1
ATOM 696 N N . GLN A 1 83 ? 18.867 -35.067 -14.285 1.00 93.62 83 GLN A N 1
ATOM 697 C CA . GLN A 1 83 ? 17.401 -35.053 -14.297 1.00 93.62 83 GLN A CA 1
ATOM 698 C C . GLN A 1 83 ? 16.839 -34.414 -15.577 1.00 93.62 83 GLN A C 1
ATOM 700 O O . GLN A 1 83 ? 17.512 -33.629 -16.245 1.00 93.62 83 GLN A O 1
ATOM 705 N N . ASP A 1 84 ? 15.579 -34.732 -15.889 1.00 90.62 84 ASP A N 1
ATOM 706 C CA . ASP A 1 84 ? 14.856 -34.192 -17.045 1.00 90.62 84 ASP A CA 1
ATOM 707 C C . ASP A 1 84 ? 14.752 -32.654 -16.975 1.00 90.62 84 ASP A C 1
ATOM 709 O O . ASP A 1 84 ? 14.441 -32.074 -15.929 1.00 90.62 84 ASP A O 1
ATOM 713 N N . GLU A 1 85 ? 14.979 -31.987 -18.108 1.00 86.75 85 GLU A N 1
ATOM 714 C CA . GLU A 1 85 ? 14.836 -30.536 -18.278 1.00 86.75 85 GLU A CA 1
ATOM 715 C C . GLU A 1 85 ? 13.421 -30.047 -17.922 1.00 86.75 85 GLU A C 1
ATOM 717 O O . GLU A 1 85 ? 13.240 -28.896 -17.523 1.00 86.75 85 GLU A O 1
ATOM 722 N N . GLN A 1 86 ? 12.410 -30.919 -18.005 1.00 89.44 86 GLN A N 1
ATOM 723 C CA . GLN A 1 86 ? 11.035 -30.610 -17.596 1.00 89.44 86 GLN A CA 1
ATOM 724 C C . GLN A 1 86 ? 10.885 -30.331 -16.091 1.00 89.44 86 GLN A C 1
ATOM 726 O O . GLN A 1 86 ? 9.954 -29.627 -15.693 1.00 89.44 86 GLN A O 1
ATOM 731 N N . GLU A 1 87 ? 11.794 -30.833 -15.247 1.00 88.75 87 GLU A N 1
ATOM 732 C CA . GLU A 1 87 ? 11.782 -30.579 -13.798 1.00 88.75 87 GLU A CA 1
ATOM 733 C C . GLU A 1 87 ? 12.532 -29.290 -13.413 1.00 88.75 87 GLU A C 1
ATOM 735 O O . GLU A 1 87 ? 12.451 -28.828 -12.268 1.00 88.75 87 GLU A O 1
ATOM 740 N N . MET A 1 88 ? 13.258 -28.680 -14.356 1.00 95.56 88 MET A N 1
ATOM 741 C CA . MET A 1 88 ? 14.081 -27.501 -14.102 1.00 95.56 88 MET A 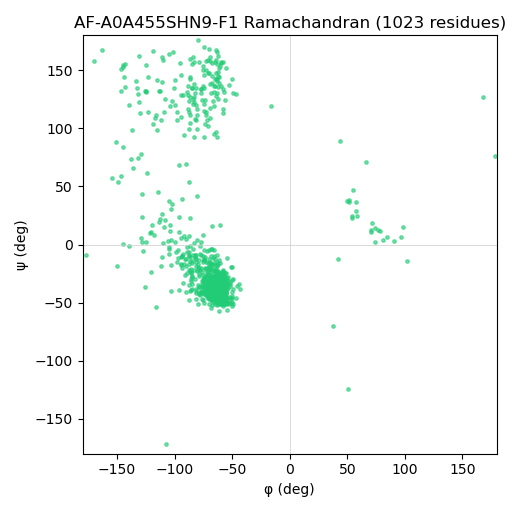CA 1
ATOM 742 C C . MET A 1 88 ? 13.257 -26.213 -14.191 1.00 95.56 88 MET A C 1
ATOM 744 O O . MET A 1 88 ? 12.492 -25.989 -15.124 1.00 95.56 88 MET A O 1
ATOM 748 N N . VAL A 1 89 ? 13.446 -25.322 -13.216 1.00 96.12 89 VAL A N 1
ATOM 749 C CA . VAL A 1 89 ? 12.811 -23.997 -13.192 1.00 96.12 89 VAL A CA 1
ATOM 750 C C . VAL A 1 89 ? 13.848 -22.953 -13.571 1.00 96.12 89 VAL A C 1
ATOM 752 O O . VAL A 1 89 ? 14.819 -22.795 -12.840 1.00 96.12 89 VAL A O 1
ATOM 755 N N . LEU A 1 90 ? 13.636 -22.201 -14.652 1.00 95.31 90 LEU A N 1
ATOM 756 C CA . LEU A 1 90 ? 14.517 -21.092 -15.037 1.00 95.31 90 LEU A CA 1
ATOM 757 C C . LEU A 1 90 ? 14.191 -19.836 -14.206 1.00 95.31 90 LEU A C 1
ATOM 759 O O . LEU A 1 90 ? 13.116 -19.262 -14.396 1.00 95.31 90 LEU A O 1
ATOM 763 N N . PRO A 1 91 ? 15.066 -19.370 -13.292 1.00 96.19 91 PRO A N 1
ATOM 764 C CA . PRO A 1 91 ? 14.828 -18.128 -12.571 1.00 96.19 91 PRO A CA 1
ATOM 765 C C . PRO A 1 91 ? 15.268 -16.922 -13.414 1.00 96.19 91 PRO A C 1
ATOM 767 O O . PRO A 1 91 ? 16.416 -16.838 -13.847 1.00 96.19 91 PRO A O 1
ATOM 770 N N . ILE A 1 92 ? 14.373 -15.953 -13.602 1.00 94.38 92 ILE A N 1
ATOM 771 C CA . ILE A 1 92 ? 14.645 -14.689 -14.294 1.00 94.38 92 ILE A CA 1
ATOM 772 C C . ILE A 1 92 ? 14.465 -13.542 -13.298 1.00 94.38 92 ILE A C 1
ATOM 774 O O . ILE A 1 92 ? 13.350 -13.222 -12.884 1.00 94.38 92 ILE A O 1
ATOM 778 N N . TRP A 1 93 ? 15.580 -12.923 -12.913 1.00 93.75 93 TRP A N 1
ATOM 779 C CA . TRP A 1 93 ? 15.601 -11.736 -12.060 1.00 93.75 93 TRP A CA 1
ATOM 780 C C . TRP A 1 93 ? 15.455 -10.467 -12.896 1.00 93.75 93 TRP A C 1
ATOM 782 O O . TRP A 1 93 ? 16.252 -10.240 -13.803 1.00 93.75 93 TRP A O 1
ATOM 792 N N . LEU A 1 94 ? 14.497 -9.609 -12.550 1.00 92.94 94 LEU A N 1
ATOM 793 C CA . LEU A 1 94 ? 14.251 -8.337 -13.224 1.00 92.94 94 LEU A CA 1
ATOM 794 C C . LEU A 1 94 ? 14.121 -7.224 -12.185 1.00 92.94 94 LEU A C 1
ATOM 796 O O . LEU A 1 94 ? 13.331 -7.333 -11.251 1.00 92.94 94 LEU A O 1
ATOM 800 N N . SER A 1 95 ? 14.851 -6.123 -12.362 1.00 90.50 95 SER A N 1
ATOM 801 C CA . SER A 1 95 ? 14.497 -4.878 -11.670 1.00 90.50 95 SER A CA 1
ATOM 802 C C . SER A 1 95 ? 13.469 -4.107 -12.499 1.00 90.50 95 SER A C 1
ATOM 804 O O . SER A 1 95 ? 13.564 -4.070 -13.727 1.00 90.50 95 SER A O 1
ATOM 806 N N . GLY A 1 96 ? 12.496 -3.467 -11.851 1.00 90.88 96 GLY A N 1
ATOM 807 C CA . GLY A 1 96 ? 11.478 -2.650 -12.513 1.00 90.88 96 GLY A CA 1
ATOM 808 C C . GLY A 1 96 ? 12.083 -1.634 -13.491 1.00 90.88 96 GLY A C 1
ATOM 809 O O . GLY A 1 96 ? 11.720 -1.651 -14.669 1.00 90.88 96 GLY A O 1
ATOM 810 N N . PRO A 1 97 ? 13.050 -0.793 -13.068 1.00 84.88 97 PRO A N 1
ATOM 811 C CA . PRO A 1 97 ? 13.675 0.188 -13.956 1.00 84.88 97 PRO A CA 1
ATOM 812 C C . PRO A 1 97 ? 14.388 -0.426 -15.170 1.00 84.88 97 PRO A C 1
ATOM 814 O O . PRO A 1 97 ? 14.386 0.156 -16.256 1.00 84.88 97 PRO A O 1
ATOM 817 N N . GLU A 1 98 ? 14.995 -1.602 -15.012 1.00 84.00 98 GLU A N 1
ATOM 818 C CA . GLU A 1 98 ? 15.614 -2.331 -16.120 1.00 84.00 98 GLU A CA 1
ATOM 819 C C . GLU A 1 98 ? 14.569 -2.898 -17.081 1.00 84.00 98 GLU A C 1
ATOM 821 O O . GLU A 1 98 ? 14.718 -2.750 -18.293 1.00 84.00 98 GLU A O 1
ATOM 826 N N . CYS A 1 99 ? 13.484 -3.461 -16.547 1.00 89.56 99 CYS A N 1
ATOM 827 C CA . CYS A 1 99 ? 12.354 -3.953 -17.328 1.00 89.56 99 CYS A CA 1
ATOM 828 C C . CYS A 1 99 ? 11.774 -2.832 -18.204 1.00 89.56 99 CYS A C 1
ATOM 830 O O . CYS A 1 99 ? 11.705 -2.969 -19.424 1.00 89.56 99 CYS A O 1
ATOM 832 N N . VAL A 1 100 ? 11.480 -1.671 -17.610 1.00 89.62 100 VAL A N 1
ATOM 833 C CA . VAL A 1 100 ? 10.999 -0.474 -18.319 1.00 89.62 100 VAL A CA 1
ATOM 834 C C . VAL A 1 100 ? 11.969 -0.030 -19.401 1.00 89.62 100 VAL A C 1
ATOM 836 O O . VAL A 1 100 ? 11.553 0.204 -20.536 1.00 89.62 100 VAL A O 1
ATOM 839 N N . ARG A 1 101 ? 13.261 0.099 -19.070 1.00 85.94 101 ARG A N 1
ATOM 840 C CA . ARG A 1 101 ? 14.296 0.533 -20.019 1.00 85.94 101 ARG A CA 1
ATOM 841 C C . ARG A 1 101 ? 14.269 -0.321 -21.282 1.00 85.94 101 ARG A C 1
ATOM 843 O O . ARG A 1 101 ? 14.316 0.221 -22.386 1.00 85.94 101 ARG A O 1
ATOM 850 N N . VAL A 1 102 ? 14.218 -1.639 -21.120 1.00 85.00 102 VAL A N 1
ATOM 851 C CA . VAL A 1 102 ? 14.303 -2.556 -22.253 1.00 85.00 102 VAL A CA 1
ATOM 852 C C . VAL A 1 102 ? 12.965 -2.650 -22.989 1.00 85.00 102 VAL A C 1
ATOM 854 O O . VAL A 1 102 ? 12.948 -2.527 -24.210 1.00 85.00 102 VAL A O 1
ATOM 857 N N . LEU A 1 103 ? 11.832 -2.727 -22.287 1.00 90.94 103 LEU A N 1
ATOM 858 C CA . LEU A 1 103 ? 10.508 -2.680 -22.922 1.00 90.94 103 LEU A CA 1
ATOM 859 C C . LEU A 1 103 ? 10.322 -1.412 -23.763 1.00 90.94 103 LEU A C 1
ATOM 861 O O . LEU A 1 103 ? 9.817 -1.481 -24.882 1.00 90.94 103 LEU A O 1
ATOM 865 N N . SER A 1 104 ? 10.799 -0.269 -23.271 1.00 88.69 104 SER A N 1
ATOM 866 C CA . SER A 1 104 ? 10.736 1.006 -23.993 1.00 88.69 104 SER A CA 1
ATOM 867 C C . SER A 1 104 ? 11.563 0.969 -25.282 1.00 88.69 104 SER A C 1
ATOM 869 O O . SER A 1 104 ? 11.103 1.422 -26.331 1.00 88.69 104 SER A O 1
ATOM 871 N N . ALA A 1 105 ? 12.768 0.388 -25.232 1.00 85.56 105 ALA A N 1
ATOM 872 C CA . ALA A 1 105 ? 13.647 0.251 -26.395 1.00 85.56 105 ALA A CA 1
ATOM 873 C C . ALA A 1 105 ? 13.040 -0.636 -27.499 1.00 85.56 105 ALA A C 1
ATOM 875 O O . ALA A 1 105 ? 13.267 -0.382 -28.683 1.00 85.56 105 ALA A O 1
ATOM 876 N N . TYR A 1 106 ? 12.226 -1.627 -27.123 1.00 91.75 106 TYR A N 1
ATOM 877 C CA . TYR A 1 106 ? 11.615 -2.591 -28.044 1.00 91.75 106 TYR A CA 1
ATOM 878 C C . TYR A 1 106 ? 10.097 -2.429 -28.196 1.00 91.75 106 TYR A C 1
ATOM 880 O O . TYR A 1 106 ? 9.410 -3.385 -28.552 1.00 91.75 106 TYR A O 1
ATOM 888 N N . ARG A 1 107 ? 9.565 -1.217 -27.967 1.00 91.19 107 ARG A N 1
ATOM 889 C CA . ARG A 1 107 ? 8.142 -0.869 -28.177 1.00 91.19 107 ARG A CA 1
ATOM 890 C C . ARG A 1 107 ? 7.167 -1.844 -27.494 1.00 91.19 107 ARG A C 1
ATOM 892 O O . ARG A 1 107 ? 6.145 -2.203 -28.066 1.00 91.19 107 ARG A O 1
ATOM 899 N N . GLY A 1 108 ? 7.513 -2.301 -26.293 1.00 89.94 108 GLY A N 1
ATOM 900 C CA . GLY A 1 108 ? 6.707 -3.226 -25.496 1.00 89.94 108 GLY A CA 1
ATOM 901 C C . GLY A 1 108 ? 6.833 -4.706 -25.873 1.00 89.94 108 GLY A C 1
ATOM 902 O O . GLY A 1 108 ? 6.144 -5.523 -25.271 1.00 89.94 108 GLY A O 1
ATOM 903 N N . ASN A 1 109 ? 7.701 -5.095 -26.819 1.00 93.62 109 ASN A N 1
ATOM 904 C CA . ASN A 1 109 ? 7.929 -6.513 -27.113 1.00 93.62 109 ASN A CA 1
ATOM 905 C C . ASN A 1 109 ? 8.691 -7.190 -25.962 1.00 93.62 109 ASN A C 1
ATOM 907 O O . ASN A 1 109 ? 9.908 -7.048 -25.826 1.00 93.62 109 ASN A O 1
ATOM 911 N N . VAL A 1 110 ? 7.950 -7.938 -25.145 1.00 93.88 110 VAL A N 1
ATOM 912 C CA . VAL A 1 110 ? 8.444 -8.551 -23.910 1.00 93.88 110 VAL A CA 1
ATOM 913 C C . VAL A 1 110 ? 9.519 -9.608 -24.161 1.00 93.88 110 VAL A C 1
ATOM 915 O O . VAL A 1 110 ? 10.541 -9.610 -23.479 1.00 93.88 110 VAL A O 1
ATOM 918 N N . VAL A 1 111 ? 9.332 -10.479 -25.153 1.00 94.06 111 VAL A N 1
ATOM 919 C CA . VAL A 1 111 ? 10.274 -11.572 -25.447 1.00 94.06 111 VAL A CA 1
ATOM 920 C C . VAL A 1 111 ? 11.623 -11.014 -25.890 1.00 94.06 111 VAL A C 1
ATOM 922 O O . VAL A 1 111 ? 12.656 -11.383 -25.334 1.00 94.06 111 VAL A O 1
ATOM 925 N N . VAL A 1 112 ? 11.613 -10.059 -26.825 1.00 92.25 112 VAL A N 1
ATOM 926 C CA . VAL A 1 112 ? 12.838 -9.394 -27.295 1.00 92.25 112 VAL A CA 1
ATOM 927 C C . VAL A 1 112 ? 13.500 -8.617 -26.157 1.00 92.25 112 VAL A C 1
ATOM 929 O O . VAL A 1 112 ? 14.728 -8.597 -26.046 1.00 92.25 112 VAL A O 1
ATOM 932 N N . ALA A 1 113 ? 12.701 -8.018 -25.270 1.00 90.69 113 ALA A N 1
ATOM 933 C CA . ALA A 1 113 ? 13.235 -7.347 -24.099 1.00 90.69 113 ALA A CA 1
ATOM 934 C C . ALA A 1 113 ? 13.948 -8.320 -23.145 1.00 90.69 113 ALA A C 1
ATOM 936 O O . ALA A 1 113 ? 15.070 -8.053 -22.720 1.00 90.69 113 ALA A O 1
ATOM 937 N N . LEU A 1 114 ? 13.357 -9.479 -22.854 1.00 92.19 114 LEU A N 1
ATOM 938 C CA . LEU A 1 114 ? 13.987 -10.498 -22.011 1.00 92.19 114 LEU A CA 1
ATOM 939 C C . LEU A 1 114 ? 15.258 -11.070 -22.647 1.00 92.19 114 LEU A C 1
ATOM 941 O O . LEU A 1 114 ? 16.272 -11.193 -21.961 1.00 92.19 114 LEU A O 1
ATOM 945 N N . GLN A 1 115 ? 15.238 -11.345 -23.955 1.00 91.44 115 GLN A N 1
ATOM 946 C CA . GLN A 1 115 ? 16.429 -11.751 -24.709 1.00 91.44 115 GLN A CA 1
ATOM 947 C C . GLN A 1 115 ? 17.552 -10.726 -24.540 1.00 91.44 115 GLN A C 1
ATOM 949 O O . GLN A 1 115 ? 18.686 -11.086 -24.227 1.00 91.44 115 GLN A O 1
ATOM 954 N N . GLN A 1 116 ? 17.238 -9.436 -24.666 1.00 89.38 116 GLN A N 1
ATOM 955 C CA . GLN A 1 116 ? 18.237 -8.390 -24.508 1.00 89.38 116 GLN A CA 1
ATOM 956 C C . GLN A 1 116 ? 18.783 -8.296 -23.076 1.00 89.38 116 GLN A C 1
ATOM 958 O O . GLN A 1 116 ? 19.994 -8.140 -22.911 1.00 89.38 116 GLN A O 1
ATOM 963 N N . ILE A 1 117 ? 17.931 -8.419 -22.052 1.00 85.94 117 ILE A N 1
ATOM 964 C CA . ILE A 1 117 ? 18.366 -8.443 -20.644 1.00 85.94 117 ILE A CA 1
ATOM 965 C C . ILE A 1 117 ? 19.320 -9.620 -20.403 1.00 85.94 117 ILE A C 1
ATOM 967 O O . ILE A 1 117 ? 20.382 -9.453 -19.798 1.00 85.94 117 ILE A O 1
ATOM 971 N N . LEU A 1 118 ? 18.993 -10.806 -20.924 1.00 84.12 118 LEU A N 1
ATOM 972 C CA . LEU A 1 118 ? 19.839 -11.989 -20.777 1.00 84.12 118 LEU A CA 1
ATOM 973 C C . LEU A 1 118 ? 21.162 -11.863 -21.532 1.00 84.12 118 LEU A C 1
ATOM 975 O O . LEU A 1 118 ? 22.201 -12.178 -20.957 1.00 84.12 118 LEU A O 1
ATOM 979 N N . ARG A 1 119 ? 21.166 -11.342 -22.765 1.00 85.44 119 ARG A N 1
ATOM 980 C CA . ARG A 1 119 ? 22.411 -11.072 -23.509 1.00 85.44 119 ARG A CA 1
ATOM 981 C C . ARG A 1 119 ? 23.319 -10.102 -22.756 1.00 85.44 119 ARG A C 1
ATOM 983 O O . ARG A 1 119 ? 24.525 -10.318 -22.672 1.00 85.44 119 ARG A O 1
ATOM 990 N N . GLU A 1 120 ? 22.749 -9.049 -22.170 1.00 83.19 120 GLU A N 1
ATOM 991 C CA . GLU A 1 120 ? 23.507 -8.083 -21.363 1.00 83.19 120 GLU A CA 1
ATOM 992 C C . GLU A 1 120 ? 24.082 -8.702 -20.088 1.00 83.19 120 GLU A C 1
ATOM 994 O O . GLU A 1 120 ? 25.192 -8.346 -19.686 1.00 83.19 120 GLU A O 1
ATOM 999 N N . THR A 1 121 ? 23.350 -9.640 -19.487 1.00 80.81 121 THR A N 1
ATOM 1000 C CA . THR A 1 121 ? 23.745 -10.319 -18.249 1.00 80.81 121 THR A CA 1
ATOM 1001 C C . THR A 1 121 ? 24.800 -11.401 -18.492 1.00 80.81 121 THR A C 1
ATOM 1003 O O . THR A 1 121 ? 25.768 -11.494 -17.739 1.00 80.81 121 THR A O 1
ATOM 1006 N N . LEU A 1 122 ? 24.635 -12.210 -19.542 1.00 80.75 122 LEU A N 1
ATOM 1007 C CA . LEU A 1 122 ? 25.493 -13.358 -19.853 1.00 80.75 122 LEU A CA 1
ATOM 1008 C C . LEU A 1 122 ? 26.724 -12.981 -20.688 1.00 80.75 122 LEU A C 1
ATOM 1010 O O . LEU A 1 122 ? 27.732 -13.680 -20.642 1.00 80.75 122 LEU A O 1
ATOM 1014 N N . GLY A 1 123 ? 26.677 -11.864 -21.419 1.00 80.50 123 GLY A N 1
ATOM 1015 C CA . GLY A 1 123 ? 27.803 -11.371 -22.212 1.00 80.50 123 GLY A CA 1
ATOM 1016 C C . GLY A 1 123 ? 28.089 -12.150 -23.502 1.00 80.50 123 GLY A C 1
ATOM 1017 O O . GLY A 1 123 ? 29.159 -11.943 -24.072 1.00 80.50 123 GLY A O 1
ATOM 1018 N N . ASP A 1 124 ? 27.165 -13.003 -23.965 1.00 76.75 124 ASP A N 1
ATOM 1019 C CA . ASP A 1 124 ? 27.263 -13.752 -25.229 1.00 76.75 124 ASP A CA 1
ATOM 1020 C C . ASP A 1 124 ? 26.162 -13.329 -26.224 1.00 76.75 124 ASP A C 1
ATOM 1022 O O . ASP A 1 124 ? 25.020 -13.059 -25.847 1.00 76.75 124 ASP A O 1
ATOM 1026 N N . GLU A 1 125 ? 26.517 -13.249 -27.508 1.00 64.94 125 GLU A N 1
ATOM 1027 C CA . GLU A 1 125 ? 25.667 -12.748 -28.596 1.00 64.94 125 GLU A CA 1
ATOM 1028 C C . GLU A 1 125 ? 24.986 -13.861 -29.410 1.00 64.94 125 GLU A C 1
ATOM 1030 O O . GLU A 1 125 ? 24.191 -13.545 -30.297 1.00 64.94 125 GLU A O 1
ATOM 1035 N N . ARG A 1 126 ? 25.284 -15.154 -29.190 1.00 65.69 126 ARG A N 1
ATOM 1036 C CA . ARG A 1 126 ? 24.833 -16.213 -30.117 1.00 65.69 126 ARG A CA 1
ATOM 1037 C C . ARG A 1 126 ? 24.167 -17.410 -29.437 1.00 65.69 126 ARG A C 1
ATOM 1039 O O . ARG A 1 126 ? 24.786 -18.125 -28.667 1.00 65.69 126 ARG A O 1
ATOM 1046 N N . GLY A 1 127 ? 22.923 -17.687 -29.840 1.00 74.94 127 GLY A N 1
ATOM 1047 C CA . GLY A 1 127 ? 22.260 -18.990 -29.665 1.00 74.94 127 GLY A CA 1
ATOM 1048 C C . GLY A 1 127 ? 21.240 -19.094 -28.528 1.00 74.94 127 GLY A C 1
ATOM 1049 O O . GLY A 1 127 ? 20.447 -20.029 -28.531 1.00 74.94 127 GLY A O 1
ATOM 1050 N N . HIS A 1 128 ? 21.199 -18.138 -27.597 1.00 83.50 128 HIS A N 1
ATOM 1051 C CA . HIS A 1 128 ? 20.289 -18.210 -26.445 1.00 83.50 128 HIS A CA 1
ATOM 1052 C C . HIS A 1 128 ? 18.847 -17.795 -26.749 1.00 83.50 128 HIS A C 1
ATOM 1054 O O . HIS A 1 128 ? 17.950 -18.194 -26.020 1.00 83.50 128 HIS A O 1
ATOM 1060 N N . ASP A 1 129 ? 18.603 -17.017 -27.805 1.00 89.38 129 ASP A N 1
ATOM 1061 C CA . ASP A 1 129 ? 17.274 -16.441 -28.052 1.00 89.38 129 ASP A CA 1
ATOM 1062 C C . ASP A 1 129 ? 16.227 -17.503 -28.391 1.00 89.38 129 ASP A C 1
ATOM 1064 O O . ASP A 1 129 ? 15.135 -17.494 -27.827 1.00 89.38 129 ASP A O 1
ATOM 1068 N N . ALA A 1 130 ? 16.585 -18.432 -29.286 1.00 89.62 130 ALA A N 1
ATOM 1069 C CA . ALA A 1 130 ? 15.715 -19.534 -29.685 1.00 89.62 130 ALA A CA 1
ATOM 1070 C C . ALA A 1 130 ? 15.465 -20.483 -28.509 1.00 89.62 130 ALA A C 1
ATOM 1072 O O . ALA A 1 130 ? 14.321 -20.846 -28.256 1.00 89.62 130 ALA A O 1
ATOM 1073 N N . LEU A 1 131 ? 16.522 -20.803 -27.753 1.00 89.69 131 LEU A N 1
ATOM 1074 C CA . LEU A 1 131 ? 16.422 -21.631 -26.553 1.00 89.69 131 LEU A CA 1
ATOM 1075 C C . LEU A 1 131 ? 15.532 -20.971 -25.495 1.00 89.69 131 LEU A C 1
ATOM 1077 O O . LEU A 1 131 ? 14.700 -21.640 -24.901 1.00 89.69 131 LEU A O 1
ATOM 1081 N N . LEU A 1 132 ? 15.674 -19.663 -25.268 1.00 91.19 132 LEU A N 1
ATOM 1082 C CA . LEU A 1 132 ? 14.837 -18.930 -24.323 1.00 91.19 132 LEU A CA 1
ATOM 1083 C C . LEU A 1 132 ? 13.376 -18.922 -24.771 1.00 91.19 132 LEU A C 1
ATOM 1085 O O . LEU A 1 132 ? 12.494 -19.139 -23.952 1.00 91.19 132 LEU A O 1
ATOM 1089 N N . GLU A 1 133 ? 13.104 -18.654 -26.048 1.00 93.31 133 GLU A N 1
ATOM 1090 C CA . GLU A 1 133 ? 11.736 -18.681 -26.572 1.00 93.31 133 GLU A CA 1
ATOM 1091 C C . GLU A 1 133 ? 11.091 -20.058 -26.441 1.00 93.31 133 GLU A C 1
ATOM 1093 O O . GLU A 1 133 ? 9.925 -20.151 -26.060 1.00 93.31 133 GLU A O 1
ATOM 1098 N N . GLU A 1 134 ? 11.840 -21.115 -26.747 1.00 93.50 134 GLU A N 1
ATOM 1099 C CA . GLU A 1 134 ? 11.404 -22.496 -26.562 1.00 93.50 134 GLU A CA 1
ATOM 1100 C C . GLU A 1 134 ? 11.153 -22.796 -25.078 1.00 93.50 134 GLU A C 1
ATOM 1102 O O . GLU A 1 134 ? 10.070 -23.265 -24.720 1.00 93.50 134 GLU A O 1
ATOM 1107 N N . TRP A 1 135 ? 12.084 -22.408 -24.200 1.00 94.69 135 TRP A N 1
ATOM 1108 C CA . TRP A 1 135 ? 11.971 -22.590 -22.753 1.00 94.69 135 TRP A CA 1
ATOM 1109 C C . TRP A 1 135 ? 10.747 -21.881 -22.177 1.00 94.69 135 TRP A C 1
ATOM 1111 O O . TRP A 1 135 ? 9.951 -22.490 -21.470 1.00 94.69 135 TRP A O 1
ATOM 1121 N N . LEU A 1 136 ? 10.552 -20.603 -22.510 1.00 94.62 136 LEU A N 1
ATOM 1122 C CA . LEU A 1 136 ? 9.427 -19.801 -22.027 1.00 94.62 136 LEU A CA 1
ATOM 1123 C C . LEU A 1 136 ? 8.067 -20.376 -22.448 1.00 94.62 136 LEU A C 1
ATOM 1125 O O . LEU A 1 136 ? 7.080 -20.164 -21.745 1.00 94.62 136 LEU A O 1
ATOM 1129 N N . ARG A 1 137 ? 8.001 -21.089 -23.582 1.00 93.75 137 ARG A N 1
ATOM 1130 C CA . ARG A 1 137 ? 6.772 -21.740 -24.063 1.00 93.75 137 ARG A CA 1
ATOM 1131 C C . ARG A 1 137 ? 6.511 -23.083 -23.386 1.00 93.75 137 ARG A C 1
ATOM 1133 O O . ARG A 1 137 ? 5.352 -23.387 -23.119 1.00 93.75 137 ARG A O 1
ATOM 1140 N N . ALA A 1 138 ? 7.551 -23.883 -23.154 1.00 94.25 138 ALA A N 1
ATOM 1141 C CA . ALA A 1 138 ? 7.395 -25.296 -22.805 1.00 94.25 138 ALA A CA 1
ATOM 1142 C C . ALA A 1 138 ? 7.796 -25.660 -21.366 1.00 94.25 138 ALA A C 1
ATOM 1144 O O . ALA A 1 138 ? 7.370 -26.703 -20.876 1.00 94.25 138 ALA A O 1
ATOM 1145 N N . HIS A 1 139 ? 8.572 -24.825 -20.670 1.00 95.75 139 HIS A N 1
ATOM 1146 C CA . HIS A 1 139 ? 9.214 -25.197 -19.409 1.00 95.75 139 HIS A CA 1
ATOM 1147 C C . HIS A 1 139 ? 8.891 -24.238 -18.249 1.00 95.75 139 HIS A C 1
ATOM 1149 O O . HIS A 1 139 ? 8.596 -23.052 -18.455 1.00 95.75 139 HIS A O 1
ATOM 1155 N N . PRO A 1 140 ? 8.971 -24.720 -16.993 1.00 96.69 140 PRO A N 1
ATOM 1156 C CA . PRO A 1 140 ? 8.778 -23.885 -15.816 1.00 96.69 140 PRO A CA 1
ATOM 1157 C C . PRO A 1 140 ? 9.747 -22.695 -15.772 1.00 96.69 140 PRO A C 1
ATOM 1159 O O . PRO A 1 140 ? 10.965 -22.836 -15.904 1.00 96.69 140 PRO A O 1
ATOM 1162 N N . THR A 1 141 ? 9.202 -21.504 -15.530 1.00 97.06 141 THR A N 1
ATOM 1163 C CA . THR A 1 141 ? 9.979 -20.258 -15.423 1.00 97.06 141 THR A CA 1
ATOM 1164 C C . THR A 1 141 ? 9.544 -19.487 -14.183 1.00 97.06 141 THR A C 1
ATOM 1166 O O . THR A 1 141 ? 8.352 -19.349 -13.936 1.00 97.06 141 THR A O 1
ATOM 1169 N N . LEU A 1 142 ? 10.484 -18.967 -13.395 1.00 97.75 142 LEU A N 1
ATOM 1170 C CA . LEU A 1 142 ? 10.205 -18.128 -12.229 1.00 97.75 142 LEU A CA 1
ATOM 1171 C C . LEU A 1 142 ? 10.676 -16.695 -12.482 1.00 97.75 142 LEU A C 1
ATOM 1173 O O . LEU A 1 142 ? 11.869 -16.412 -12.429 1.00 97.75 142 LEU A O 1
ATOM 1177 N N . PHE A 1 143 ? 9.738 -15.779 -12.690 1.00 97.69 143 PHE A N 1
ATOM 1178 C CA . PHE A 1 143 ? 10.001 -14.347 -12.774 1.00 97.69 143 PHE A CA 1
ATOM 1179 C C . PHE A 1 143 ? 10.052 -13.726 -11.378 1.00 97.69 143 PHE A C 1
ATOM 1181 O O . PHE A 1 143 ? 9.106 -13.840 -10.596 1.00 97.69 143 PHE A O 1
ATOM 1188 N N . LEU A 1 144 ? 11.152 -13.042 -11.076 1.00 97.62 144 LEU A N 1
ATOM 1189 C CA . LEU A 1 144 ? 11.377 -12.312 -9.832 1.00 97.62 144 LEU A CA 1
ATOM 1190 C C . LEU A 1 144 ? 11.492 -10.825 -10.173 1.00 97.62 144 LEU A C 1
ATOM 1192 O O . LEU A 1 144 ? 12.550 -10.379 -10.616 1.00 97.62 144 LEU A O 1
ATOM 1196 N N . LEU A 1 145 ? 10.402 -10.077 -9.998 1.00 97.31 145 LEU A N 1
ATOM 1197 C CA . LEU A 1 145 ? 10.344 -8.645 -10.292 1.00 97.31 145 LEU A CA 1
ATOM 1198 C C . LEU A 1 145 ? 10.556 -7.836 -9.007 1.00 97.31 145 LEU A C 1
ATOM 1200 O O . LEU A 1 145 ? 9.728 -7.882 -8.098 1.00 97.31 145 LEU A O 1
ATOM 1204 N N . ASP A 1 146 ? 11.656 -7.095 -8.932 1.00 95.88 146 ASP A N 1
ATOM 1205 C CA . ASP A 1 146 ? 11.986 -6.205 -7.813 1.00 95.88 146 ASP A CA 1
ATOM 1206 C C . ASP A 1 146 ? 11.771 -4.731 -8.188 1.00 95.88 146 ASP A C 1
ATOM 1208 O O . ASP A 1 146 ? 11.685 -4.386 -9.366 1.00 95.88 146 ASP A O 1
ATOM 1212 N N . ASP A 1 147 ? 11.717 -3.844 -7.195 1.00 90.50 147 ASP A N 1
ATOM 1213 C CA . ASP A 1 147 ? 11.691 -2.384 -7.384 1.00 90.50 147 ASP A CA 1
ATOM 1214 C C . ASP A 1 147 ? 10.528 -1.828 -8.245 1.00 90.50 147 ASP A C 1
ATOM 1216 O O . ASP A 1 147 ? 10.656 -0.764 -8.858 1.00 90.50 147 ASP A O 1
ATOM 1220 N N . TYR A 1 148 ? 9.363 -2.491 -8.278 1.00 93.19 148 TYR A N 1
ATOM 1221 C CA . TYR A 1 148 ? 8.181 -1.984 -9.005 1.00 93.19 148 TYR A CA 1
ATOM 1222 C C . TYR A 1 148 ? 7.731 -0.599 -8.506 1.00 93.19 148 TYR A C 1
ATOM 1224 O O . TYR A 1 148 ? 7.256 0.240 -9.269 1.00 93.19 148 TYR A O 1
ATOM 1232 N N . ASP A 1 149 ? 7.911 -0.319 -7.213 1.00 86.31 149 ASP A N 1
ATOM 1233 C CA . ASP A 1 149 ? 7.548 0.964 -6.607 1.00 86.31 149 ASP A CA 1
ATOM 1234 C C . ASP A 1 149 ? 8.415 2.149 -7.054 1.00 86.31 149 ASP A C 1
ATOM 1236 O O . ASP A 1 149 ? 8.005 3.294 -6.858 1.00 86.31 149 ASP A O 1
ATOM 1240 N N . LEU A 1 150 ? 9.578 1.897 -7.667 1.00 82.12 150 LEU A N 1
ATOM 1241 C CA . LEU A 1 150 ? 10.438 2.951 -8.215 1.00 82.12 150 LEU A CA 1
ATOM 1242 C C . LEU A 1 150 ? 9.941 3.485 -9.564 1.00 82.12 150 LEU A C 1
ATOM 1244 O O . LEU A 1 150 ? 10.486 4.468 -10.062 1.00 82.12 150 LEU A O 1
ATOM 1248 N N . LEU A 1 151 ? 8.932 2.839 -10.149 1.00 85.69 151 LEU A N 1
ATOM 1249 C CA . LEU A 1 151 ? 8.370 3.206 -11.439 1.00 85.69 151 LEU A CA 1
ATOM 1250 C C . LEU A 1 151 ? 7.341 4.323 -11.287 1.00 85.69 151 LEU A C 1
ATOM 1252 O O . LEU A 1 151 ? 6.511 4.287 -10.370 1.00 85.69 151 LEU A O 1
ATOM 1256 N N . ASP A 1 152 ? 7.369 5.293 -12.196 1.00 82.12 152 ASP A N 1
ATOM 1257 C CA . ASP A 1 152 ? 6.289 6.273 -12.351 1.00 82.12 152 ASP A CA 1
ATOM 1258 C C . ASP A 1 152 ? 5.047 5.638 -13.031 1.00 82.12 152 ASP A C 1
ATOM 1260 O O . ASP A 1 152 ? 5.111 4.489 -13.477 1.00 82.12 152 ASP A O 1
ATOM 1264 N N . PRO A 1 153 ? 3.882 6.314 -13.078 1.00 85.50 153 PRO A N 1
ATOM 1265 C CA . PRO A 1 153 ? 2.666 5.733 -13.654 1.00 85.50 153 PRO A CA 1
ATOM 1266 C C . PRO A 1 153 ? 2.787 5.280 -15.120 1.00 85.50 153 PRO A C 1
ATOM 1268 O O . PRO A 1 153 ? 2.268 4.219 -15.460 1.00 85.50 153 PRO A O 1
ATOM 1271 N N . GLU A 1 154 ? 3.496 6.024 -15.976 1.00 86.88 154 GLU A N 1
ATOM 1272 C CA . GLU A 1 154 ? 3.687 5.654 -17.390 1.00 86.88 154 GLU A CA 1
ATOM 1273 C C . GLU A 1 154 ? 4.578 4.412 -17.511 1.00 86.88 154 GLU A C 1
ATOM 1275 O O . GLU A 1 154 ? 4.301 3.477 -18.265 1.00 86.88 154 GLU A O 1
ATOM 1280 N N . GLN A 1 155 ? 5.632 4.361 -16.701 1.00 89.12 155 GLN A N 1
ATOM 1281 C CA . GLN A 1 155 ? 6.529 3.217 -16.606 1.00 89.12 155 GLN A CA 1
ATOM 1282 C C . GLN A 1 155 ? 5.829 1.969 -16.058 1.00 89.12 155 GLN A C 1
ATOM 1284 O O . GLN A 1 155 ? 6.086 0.860 -16.530 1.00 89.12 155 GLN A O 1
ATOM 1289 N N . ARG A 1 156 ? 4.919 2.130 -15.089 1.00 92.31 156 ARG A N 1
ATOM 1290 C CA . ARG A 1 156 ? 4.083 1.031 -14.581 1.00 92.31 156 ARG A CA 1
ATOM 1291 C C . ARG A 1 156 ? 3.164 0.484 -15.660 1.00 92.31 156 ARG A C 1
ATOM 1293 O O . ARG A 1 156 ? 3.052 -0.730 -15.753 1.00 92.31 156 ARG A O 1
ATOM 1300 N N . ALA A 1 157 ? 2.582 1.339 -16.503 1.00 90.81 157 ALA A N 1
ATOM 1301 C CA . ALA A 1 157 ? 1.773 0.888 -17.635 1.00 90.81 157 ALA A CA 1
ATOM 1302 C C . ALA A 1 157 ? 2.593 0.018 -18.607 1.00 90.81 157 ALA A C 1
ATOM 1304 O O . ALA A 1 157 ? 2.135 -1.045 -19.018 1.00 90.81 157 ALA A O 1
ATOM 1305 N N . LEU A 1 158 ? 3.846 0.399 -18.895 1.00 91.81 158 LEU A N 1
ATOM 1306 C CA . LEU A 1 158 ? 4.754 -0.423 -19.708 1.00 91.81 158 LEU A CA 1
ATOM 1307 C C . LEU A 1 158 ? 5.070 -1.777 -19.058 1.00 91.81 158 LEU A C 1
ATOM 1309 O O . LEU A 1 158 ? 5.074 -2.799 -19.743 1.00 91.81 158 LEU A O 1
ATOM 1313 N N . VAL A 1 159 ? 5.319 -1.810 -17.745 1.00 94.81 159 VAL A N 1
ATOM 1314 C CA . VAL A 1 159 ? 5.517 -3.076 -17.014 1.00 94.81 159 VAL A CA 1
ATOM 1315 C C . VAL A 1 159 ? 4.222 -3.883 -16.924 1.00 94.81 159 VAL A C 1
ATOM 1317 O O . VAL A 1 159 ? 4.285 -5.108 -16.934 1.00 94.81 159 VAL A O 1
ATOM 1320 N N . GLY A 1 160 ? 3.057 -3.235 -16.940 1.00 94.44 160 GLY A N 1
ATOM 1321 C CA . GLY A 1 160 ? 1.749 -3.876 -17.073 1.00 94.44 160 GLY A CA 1
ATOM 1322 C C . GLY A 1 160 ? 1.663 -4.780 -18.304 1.00 94.44 160 GLY A C 1
ATOM 1323 O O . GLY A 1 160 ? 1.149 -5.892 -18.205 1.00 94.44 160 GLY A O 1
ATOM 1324 N N . THR A 1 161 ? 2.276 -4.388 -19.427 1.00 94.12 161 THR A N 1
ATOM 1325 C CA . THR A 1 161 ? 2.394 -5.241 -20.625 1.00 94.12 161 THR A CA 1
ATOM 1326 C C . THR A 1 161 ? 3.211 -6.508 -20.357 1.00 94.12 161 THR A C 1
ATOM 1328 O O . THR A 1 161 ? 2.832 -7.595 -20.793 1.00 94.12 161 THR A O 1
ATOM 1331 N N . PHE A 1 162 ? 4.317 -6.399 -19.611 1.00 95.69 162 PHE A N 1
ATOM 1332 C CA . PHE A 1 162 ? 5.105 -7.561 -19.180 1.00 95.69 162 PHE A CA 1
ATOM 1333 C C . PHE A 1 162 ? 4.304 -8.464 -18.239 1.00 95.69 162 PHE A C 1
ATOM 1335 O O . PHE A 1 162 ? 4.273 -9.675 -18.438 1.00 95.69 162 PHE A O 1
ATOM 1342 N N . LEU A 1 163 ? 3.632 -7.879 -17.249 1.00 95.81 163 LEU A N 1
ATOM 1343 C CA . LEU A 1 163 ? 2.819 -8.604 -16.278 1.00 95.81 163 LEU A CA 1
ATOM 1344 C C . LEU A 1 163 ? 1.673 -9.367 -16.955 1.00 95.81 163 LEU A C 1
ATOM 1346 O O . LEU A 1 163 ? 1.535 -10.568 -16.729 1.00 95.81 163 LEU A O 1
ATOM 1350 N N . SER A 1 164 ? 0.949 -8.709 -17.862 1.00 94.81 164 SER A N 1
ATOM 1351 C CA . SER A 1 164 ? -0.120 -9.317 -18.666 1.00 94.81 164 SER A CA 1
ATOM 1352 C C . SER A 1 164 ? 0.412 -10.462 -19.529 1.00 94.81 164 SER A C 1
ATOM 1354 O O . SER A 1 164 ? -0.186 -11.531 -19.599 1.00 94.81 164 SER A O 1
ATOM 1356 N N . TRP A 1 165 ? 1.585 -10.289 -20.149 1.00 95.62 165 TRP A N 1
ATOM 1357 C CA . TRP A 1 165 ? 2.226 -11.361 -20.911 1.00 95.62 165 TRP A CA 1
ATOM 1358 C C . TRP A 1 165 ? 2.610 -12.555 -20.024 1.00 95.62 165 TRP A C 1
ATOM 1360 O O . TRP A 1 165 ? 2.364 -13.696 -20.407 1.00 95.62 165 TRP A O 1
ATOM 1370 N N . VAL A 1 166 ? 3.137 -12.328 -18.816 1.00 95.50 166 VAL A N 1
ATOM 1371 C CA . VAL A 1 166 ? 3.424 -13.411 -17.858 1.00 95.50 166 VAL A CA 1
ATOM 1372 C C . VAL A 1 166 ? 2.143 -14.154 -17.443 1.00 95.50 166 VAL A C 1
ATOM 1374 O O . VAL A 1 166 ? 2.198 -15.361 -17.204 1.00 95.50 166 VAL A O 1
ATOM 1377 N N . GLU A 1 167 ? 0.982 -13.495 -17.380 1.00 93.69 167 GLU A N 1
ATOM 1378 C CA . GLU A 1 167 ? -0.306 -14.170 -17.135 1.00 93.69 167 GLU A CA 1
ATOM 1379 C C . GLU A 1 167 ? -0.703 -15.128 -18.270 1.00 93.69 167 GLU A C 1
ATOM 1381 O O . GLU A 1 167 ? -1.329 -16.151 -18.000 1.00 93.69 167 GLU A O 1
ATOM 1386 N N . THR A 1 168 ? -0.252 -14.888 -19.507 1.00 94.94 168 THR A N 1
ATOM 1387 C CA . THR A 1 168 ? -0.501 -15.804 -20.639 1.00 94.94 168 THR A CA 1
ATOM 1388 C C . THR A 1 168 ? 0.341 -17.085 -20.609 1.00 94.94 168 THR A C 1
ATOM 1390 O O . THR A 1 168 ? 0.050 -18.025 -21.347 1.00 94.94 168 THR A O 1
ATOM 1393 N N . LEU A 1 169 ? 1.379 -17.151 -19.764 1.00 95.44 169 LEU A N 1
ATOM 1394 C CA . LEU A 1 169 ? 2.285 -18.298 -19.677 1.00 95.44 169 LEU A CA 1
ATOM 1395 C C . LEU A 1 169 ? 1.840 -19.285 -18.576 1.00 95.44 169 LEU A C 1
ATOM 1397 O O . LEU A 1 169 ? 2.018 -18.991 -17.386 1.00 95.44 169 LEU A O 1
ATOM 1401 N N . PRO A 1 170 ? 1.339 -20.488 -18.927 1.00 92.81 170 PRO A N 1
ATOM 1402 C CA . PRO A 1 170 ? 0.765 -21.426 -17.955 1.00 92.81 170 PRO A CA 1
ATOM 1403 C C . PRO A 1 170 ? 1.806 -22.015 -16.991 1.00 92.81 170 PRO A C 1
ATOM 1405 O O . PRO A 1 170 ? 1.483 -22.327 -15.847 1.00 92.81 170 PRO A O 1
ATOM 1408 N N . HIS A 1 171 ? 3.063 -22.136 -17.429 1.00 94.56 171 HIS A N 1
ATOM 1409 C CA . HIS A 1 171 ? 4.170 -22.686 -16.633 1.00 94.56 171 HIS A CA 1
ATOM 1410 C C . HIS A 1 171 ? 5.026 -21.610 -15.954 1.00 94.56 171 HIS A C 1
ATOM 1412 O O . HIS A 1 171 ? 5.943 -21.926 -15.190 1.00 94.56 171 HIS A O 1
ATOM 1418 N N . ALA A 1 172 ? 4.747 -20.331 -16.219 1.00 96.38 172 ALA A N 1
ATOM 1419 C CA . ALA A 1 172 ? 5.433 -19.253 -15.532 1.00 96.38 172 ALA A CA 1
ATOM 1420 C C . ALA A 1 172 ? 4.939 -19.155 -14.089 1.00 96.38 172 ALA A C 1
ATOM 1422 O O . ALA A 1 172 ? 3.781 -19.438 -13.789 1.00 96.38 172 ALA A O 1
ATOM 1423 N N . ARG A 1 173 ? 5.813 -18.702 -13.198 1.00 97.19 173 ARG A N 1
ATOM 1424 C CA . ARG A 1 173 ? 5.520 -18.230 -11.848 1.00 97.19 173 ARG A CA 1
ATOM 1425 C C . ARG A 1 173 ? 6.043 -16.809 -11.724 1.00 97.19 173 ARG A C 1
ATOM 1427 O O . ARG A 1 173 ? 7.081 -16.489 -12.294 1.00 97.19 173 ARG A O 1
ATOM 1434 N N . LEU A 1 174 ? 5.339 -15.965 -10.985 1.00 97.62 174 LEU A N 1
ATOM 1435 C CA . LEU A 1 174 ? 5.727 -14.577 -10.754 1.00 97.62 174 LEU A CA 1
ATOM 1436 C C . LEU A 1 174 ? 5.805 -14.312 -9.259 1.00 97.62 174 LEU A C 1
ATOM 1438 O O . LEU A 1 174 ? 4.854 -14.595 -8.534 1.00 97.62 174 LEU A O 1
ATOM 1442 N N . VAL A 1 175 ? 6.901 -13.701 -8.824 1.00 97.94 175 VAL A N 1
ATOM 1443 C CA . VAL A 1 175 ? 7.002 -13.059 -7.518 1.00 97.94 175 VAL A CA 1
ATOM 1444 C C . VAL A 1 175 ? 7.398 -11.603 -7.731 1.00 97.94 175 VAL A C 1
ATOM 1446 O O . VAL A 1 175 ? 8.503 -11.315 -8.185 1.00 97.94 175 VAL A O 1
ATOM 1449 N N . CYS A 1 176 ? 6.495 -10.686 -7.398 1.00 97.88 176 CYS A N 1
ATOM 1450 C CA . CYS A 1 176 ? 6.706 -9.248 -7.522 1.00 97.88 176 CYS A CA 1
ATOM 1451 C C . CYS A 1 176 ? 6.868 -8.613 -6.138 1.00 97.88 176 CYS A C 1
ATOM 1453 O O . CYS A 1 176 ? 5.994 -8.755 -5.287 1.00 97.88 176 CYS A O 1
ATOM 1455 N N . ALA A 1 177 ? 7.955 -7.884 -5.899 1.00 97.06 177 ALA A N 1
ATOM 1456 C CA . ALA A 1 177 ? 8.136 -7.079 -4.697 1.00 97.06 177 ALA A CA 1
ATOM 1457 C C . ALA A 1 177 ? 7.658 -5.643 -4.929 1.00 97.06 177 ALA A C 1
ATOM 1459 O O . ALA A 1 177 ? 8.073 -4.973 -5.872 1.00 97.06 177 ALA A O 1
ATOM 1460 N N . VAL A 1 178 ? 6.804 -5.149 -4.033 1.00 93.88 178 VAL A N 1
ATOM 1461 C CA . VAL A 1 178 ? 6.212 -3.815 -4.145 1.00 93.88 178 VAL A CA 1
ATOM 1462 C C . VAL A 1 178 ? 6.067 -3.155 -2.775 1.00 93.88 178 VAL A C 1
ATOM 1464 O O . VAL A 1 178 ? 6.011 -3.812 -1.730 1.00 93.88 178 VAL A O 1
ATOM 1467 N N . ARG A 1 179 ? 6.029 -1.823 -2.743 1.00 86.75 179 ARG A N 1
ATOM 1468 C CA . ARG A 1 179 ? 5.640 -1.082 -1.537 1.00 86.75 179 ARG A CA 1
ATOM 1469 C C . ARG A 1 179 ? 4.122 -0.924 -1.430 1.00 86.75 179 ARG A C 1
ATOM 1471 O O . ARG A 1 179 ? 3.449 -0.904 -2.459 1.00 86.75 179 ARG A O 1
ATOM 1478 N N . PRO A 1 180 ? 3.572 -0.748 -0.215 1.00 84.00 180 PRO A N 1
ATOM 1479 C CA . PRO A 1 180 ? 2.132 -0.577 -0.019 1.00 84.00 180 PRO A CA 1
ATOM 1480 C C . PRO A 1 180 ? 1.493 0.517 -0.885 1.00 84.00 180 PRO A C 1
ATOM 1482 O O . PRO A 1 180 ? 0.336 0.381 -1.273 1.00 84.00 180 PRO A O 1
ATOM 1485 N N . GLU A 1 181 ? 2.230 1.587 -1.191 1.00 76.31 181 GLU A N 1
ATOM 1486 C CA . GLU A 1 181 ? 1.735 2.725 -1.972 1.00 76.31 181 GLU A CA 1
ATOM 1487 C C . GLU A 1 181 ? 1.622 2.411 -3.470 1.00 76.31 181 GLU A C 1
ATOM 1489 O O . GLU A 1 181 ? 0.730 2.928 -4.136 1.00 76.31 181 GLU A O 1
ATOM 1494 N N . ALA A 1 182 ? 2.494 1.550 -4.000 1.00 81.44 182 ALA A N 1
ATOM 1495 C CA . ALA A 1 182 ? 2.478 1.147 -5.408 1.00 81.44 182 ALA A CA 1
ATOM 1496 C C . ALA A 1 182 ? 1.641 -0.119 -5.657 1.00 81.44 182 ALA A C 1
ATOM 1498 O O . ALA A 1 182 ? 1.253 -0.373 -6.793 1.00 81.44 182 ALA A O 1
ATOM 1499 N N . ALA A 1 183 ? 1.320 -0.882 -4.606 1.00 86.25 183 ALA A N 1
ATOM 1500 C CA . ALA A 1 183 ? 0.549 -2.121 -4.708 1.00 86.25 183 ALA A CA 1
ATOM 1501 C C . ALA A 1 183 ? -0.858 -1.913 -5.295 1.00 86.25 183 ALA A C 1
ATOM 1503 O O . ALA A 1 183 ? -1.362 -2.794 -5.975 1.00 86.25 183 ALA A O 1
ATOM 1504 N N . ALA A 1 184 ? -1.479 -0.752 -5.060 1.00 79.69 184 ALA A N 1
ATOM 1505 C CA . ALA A 1 184 ? -2.812 -0.440 -5.586 1.00 79.69 184 ALA A CA 1
ATOM 1506 C C . ALA A 1 184 ? -2.831 -0.175 -7.102 1.00 79.69 184 ALA A C 1
ATOM 1508 O O . ALA A 1 184 ? -3.887 -0.252 -7.713 1.00 79.69 184 ALA A O 1
ATOM 1509 N N . ALA A 1 185 ? -1.679 0.149 -7.694 1.00 82.44 185 ALA A N 1
ATOM 1510 C CA . ALA A 1 185 ? -1.528 0.380 -9.130 1.00 82.44 185 ALA A CA 1
ATOM 1511 C C . ALA A 1 185 ? -1.035 -0.874 -9.872 1.00 82.44 185 ALA A C 1
ATOM 1513 O O . ALA A 1 185 ? -0.569 -0.777 -11.005 1.00 82.44 185 ALA A O 1
ATOM 1514 N N . LEU A 1 186 ? -1.017 -2.027 -9.201 1.00 89.00 186 LEU A N 1
ATOM 1515 C CA . LEU A 1 186 ? -0.580 -3.289 -9.773 1.00 89.00 186 LEU A CA 1
ATOM 1516 C C . LEU A 1 186 ? -1.820 -4.064 -10.221 1.00 89.00 186 LEU A C 1
ATOM 1518 O O . LEU A 1 186 ? -2.577 -4.552 -9.385 1.00 89.00 186 LEU A O 1
ATOM 1522 N N . ASP A 1 187 ? -2.021 -4.141 -11.532 1.00 87.50 187 ASP A N 1
ATOM 1523 C CA . ASP A 1 187 ? -3.145 -4.848 -12.139 1.00 87.50 187 ASP A CA 1
ATOM 1524 C C . ASP A 1 187 ? -2.739 -6.296 -12.448 1.00 87.50 187 ASP A C 1
ATOM 1526 O O . ASP A 1 187 ? -2.073 -6.578 -13.442 1.00 87.50 187 ASP A O 1
ATOM 1530 N N . LEU A 1 188 ? -3.038 -7.199 -11.512 1.00 87.31 188 LEU A N 1
ATOM 1531 C CA . LEU A 1 188 ? -2.836 -8.642 -11.652 1.00 87.31 188 LEU A CA 1
ATOM 1532 C C . LEU A 1 188 ? -4.066 -9.357 -11.100 1.00 87.31 188 LEU A C 1
ATOM 1534 O O . LEU A 1 188 ? -4.190 -9.557 -9.888 1.00 87.31 188 LEU A O 1
ATOM 1538 N N . SER A 1 189 ? -4.964 -9.752 -11.999 1.00 84.00 189 SER A N 1
ATOM 1539 C CA . SER A 1 189 ? -6.259 -10.359 -11.665 1.00 84.00 189 SER A CA 1
ATOM 1540 C C . SER A 1 189 ? -6.136 -11.627 -10.806 1.00 84.00 189 SER A C 1
ATOM 1542 O O . SER A 1 189 ? -6.995 -11.910 -9.972 1.00 84.00 189 SER A O 1
ATOM 1544 N N . SER A 1 190 ? -5.037 -12.367 -10.974 1.00 88.12 190 SER A N 1
ATOM 1545 C CA . SER A 1 190 ? -4.788 -13.669 -10.344 1.00 88.12 190 SER A CA 1
ATOM 1546 C C . SER A 1 190 ? -3.763 -13.643 -9.201 1.00 88.12 190 SER A C 1
ATOM 1548 O O . SER A 1 190 ? -3.410 -14.694 -8.658 1.00 88.12 190 SER A O 1
ATOM 1550 N N . ALA A 1 191 ? -3.240 -12.469 -8.830 1.00 93.00 191 ALA A N 1
ATOM 1551 C CA . ALA A 1 191 ? -2.152 -12.379 -7.862 1.00 93.00 191 ALA A CA 1
ATOM 1552 C C . ALA A 1 191 ? -2.600 -12.575 -6.408 1.00 93.00 191 ALA A C 1
ATOM 1554 O O . ALA A 1 191 ? -3.518 -11.925 -5.909 1.00 93.00 191 ALA A O 1
ATOM 1555 N N . PHE A 1 192 ? -1.846 -13.398 -5.678 1.00 94.56 192 PHE A N 1
ATOM 1556 C CA . PHE A 1 192 ? -1.956 -13.522 -4.232 1.00 94.56 192 PHE A CA 1
ATOM 1557 C C . PHE A 1 192 ? -1.049 -12.493 -3.543 1.00 94.56 192 PHE A C 1
ATOM 1559 O O . PHE A 1 192 ? 0.178 -12.529 -3.674 1.00 94.56 192 PHE A O 1
ATOM 1566 N N . PHE A 1 193 ? -1.639 -11.556 -2.801 1.00 92.44 193 PHE A N 1
ATOM 1567 C CA . PHE A 1 193 ? -0.897 -10.513 -2.091 1.00 92.44 193 PHE A CA 1
ATOM 1568 C C . PHE A 1 193 ? -0.500 -10.987 -0.692 1.00 92.44 193 PHE A C 1
ATOM 1570 O O . PHE A 1 193 ? -1.342 -11.413 0.096 1.00 92.44 193 PHE A O 1
ATOM 1577 N N . VAL A 1 194 ? 0.784 -10.857 -0.358 1.00 93.69 194 VAL A N 1
ATOM 1578 C CA . VAL A 1 194 ? 1.325 -11.161 0.972 1.00 93.69 194 VAL A CA 1
ATOM 1579 C C . VAL A 1 194 ? 2.075 -9.964 1.526 1.00 93.69 194 VAL A C 1
ATOM 1581 O O . VAL A 1 194 ? 2.914 -9.373 0.851 1.00 93.69 194 VAL A O 1
ATOM 1584 N N . GLU A 1 195 ? 1.795 -9.604 2.776 1.00 92.38 195 GLU A N 1
ATOM 1585 C CA . GLU A 1 195 ? 2.545 -8.558 3.464 1.00 92.38 195 GLU A CA 1
ATOM 1586 C C . GLU A 1 195 ? 3.778 -9.150 4.157 1.00 92.38 195 GLU A C 1
ATOM 1588 O O . GLU A 1 195 ? 3.682 -10.048 4.996 1.00 92.38 195 GLU A O 1
ATOM 1593 N N . LEU A 1 196 ? 4.957 -8.622 3.831 1.00 93.31 196 LEU A N 1
ATOM 1594 C CA . LEU A 1 196 ? 6.195 -8.931 4.528 1.00 93.31 196 LEU A CA 1
ATOM 1595 C C . LEU A 1 196 ? 6.267 -8.107 5.817 1.00 93.31 196 LEU A C 1
ATOM 1597 O O . LEU A 1 196 ? 6.630 -6.927 5.797 1.00 93.31 196 LEU A O 1
ATOM 1601 N N . LEU A 1 197 ? 5.914 -8.759 6.923 1.00 88.81 197 LEU A N 1
ATOM 1602 C CA . LEU A 1 197 ? 5.886 -8.167 8.257 1.00 88.81 197 LEU A CA 1
ATOM 1603 C C . LEU A 1 197 ? 7.285 -7.809 8.778 1.00 88.81 197 LEU A C 1
ATOM 1605 O O . LEU A 1 197 ? 8.297 -8.404 8.399 1.00 88.81 197 LEU A O 1
ATOM 1609 N N . ASP A 1 198 ? 7.311 -6.862 9.715 1.00 88.06 198 ASP A N 1
ATOM 1610 C CA . ASP A 1 198 ? 8.502 -6.528 10.493 1.00 88.06 198 ASP A CA 1
ATOM 1611 C C . ASP A 1 198 ? 8.991 -7.753 11.299 1.00 88.06 198 ASP A C 1
ATOM 1613 O O . ASP A 1 198 ? 8.214 -8.646 11.660 1.00 88.06 198 ASP A O 1
ATOM 1617 N N . TRP A 1 199 ? 10.287 -7.804 11.617 1.00 93.25 199 TRP A N 1
ATOM 1618 C CA . TRP A 1 199 ? 10.846 -8.900 12.404 1.00 93.25 199 TRP A CA 1
ATOM 1619 C C . TRP A 1 199 ? 10.257 -8.960 13.814 1.00 93.25 199 TRP A C 1
ATOM 1621 O O . TRP A 1 199 ? 10.062 -7.959 14.506 1.00 93.25 199 TRP A O 1
ATOM 1631 N N . THR A 1 200 ? 10.019 -10.188 14.261 1.00 91.19 200 THR A N 1
ATOM 1632 C CA . THR A 1 200 ? 9.661 -10.489 15.645 1.00 91.19 200 THR A CA 1
ATOM 1633 C C . THR A 1 200 ? 10.846 -10.241 16.575 1.00 91.19 200 THR A C 1
ATOM 1635 O O . THR A 1 200 ? 12.005 -10.334 16.166 1.00 91.19 200 THR A O 1
ATOM 1638 N N . ASP A 1 201 ? 10.569 -10.032 17.862 1.00 93.00 201 ASP A N 1
ATOM 1639 C CA . ASP A 1 201 ? 11.615 -9.852 18.875 1.00 93.00 201 ASP A CA 1
ATOM 1640 C C . ASP A 1 201 ? 12.617 -11.015 18.892 1.00 93.00 201 ASP A C 1
ATOM 1642 O O . ASP A 1 201 ? 13.821 -10.811 19.035 1.00 93.00 201 ASP A O 1
ATOM 1646 N N . THR A 1 202 ? 12.143 -12.243 18.671 1.00 94.94 202 THR A N 1
ATOM 1647 C CA . THR A 1 202 ? 12.994 -13.435 18.567 1.00 94.94 202 THR A CA 1
ATOM 1648 C C . THR A 1 202 ? 13.931 -13.370 17.358 1.00 94.94 202 THR A C 1
ATOM 1650 O O . THR A 1 202 ? 15.110 -13.709 17.478 1.00 94.94 202 THR A O 1
ATOM 1653 N N . GLN A 1 203 ? 13.441 -12.922 16.197 1.00 95.25 203 GLN A N 1
ATOM 1654 C CA . GLN A 1 203 ? 14.266 -12.755 14.995 1.00 95.25 203 GLN A CA 1
ATOM 1655 C C . GLN A 1 203 ? 15.313 -11.655 15.189 1.00 95.25 203 GLN A C 1
ATOM 1657 O O . GLN A 1 203 ? 16.484 -11.891 14.885 1.00 95.25 203 GLN A O 1
ATOM 1662 N N . CYS A 1 204 ? 14.927 -10.511 15.762 1.00 96.88 204 CYS A N 1
ATOM 1663 C CA . CYS A 1 204 ? 15.850 -9.420 16.063 1.00 96.88 204 CYS A CA 1
ATOM 1664 C C . CYS A 1 204 ? 16.943 -9.854 17.051 1.00 96.88 204 CYS A C 1
ATOM 1666 O O . CYS A 1 204 ? 18.125 -9.688 16.761 1.00 96.88 204 CYS A O 1
ATOM 1668 N N . LYS A 1 205 ? 16.578 -10.494 18.173 1.00 97.00 205 LYS A N 1
ATOM 1669 C CA . LYS A 1 205 ? 17.542 -11.048 19.142 1.00 97.00 205 LYS A CA 1
ATOM 1670 C C . LYS A 1 205 ? 18.511 -12.025 18.488 1.00 97.00 205 LYS A C 1
ATOM 1672 O O . LYS A 1 205 ? 19.716 -11.923 18.694 1.00 97.00 205 LYS A O 1
ATOM 1677 N N . ARG A 1 206 ? 18.000 -12.961 17.680 1.00 97.44 206 ARG A N 1
ATOM 1678 C CA . ARG A 1 206 ? 18.835 -13.944 16.975 1.00 97.44 206 ARG A CA 1
ATOM 1679 C C . ARG A 1 206 ? 19.824 -13.263 16.034 1.00 97.44 206 ARG A C 1
ATOM 1681 O O . ARG A 1 206 ? 20.989 -13.643 16.018 1.00 97.44 206 ARG A O 1
ATOM 1688 N N . TYR A 1 207 ? 19.376 -12.259 15.284 1.00 97.50 207 TYR A N 1
ATOM 1689 C CA . TYR A 1 207 ? 20.255 -11.479 14.419 1.00 97.50 207 TYR A CA 1
ATOM 1690 C C . TYR A 1 207 ? 21.344 -10.756 15.216 1.00 97.50 207 TYR A C 1
ATOM 1692 O O . TYR A 1 207 ? 22.511 -10.841 14.849 1.00 97.50 207 TYR A O 1
ATOM 1700 N N . LEU A 1 208 ? 20.999 -10.101 16.329 1.00 97.75 208 LEU A N 1
ATOM 1701 C CA . LEU A 1 208 ? 21.981 -9.414 17.173 1.00 97.75 208 LEU A CA 1
ATOM 1702 C C . LEU A 1 208 ? 22.996 -10.390 17.777 1.00 97.75 208 LEU A C 1
ATOM 1704 O O . LEU A 1 208 ? 24.187 -10.106 17.756 1.00 97.75 208 LEU A O 1
ATOM 1708 N N . LEU A 1 209 ? 22.559 -11.564 18.240 1.00 97.50 209 LEU A N 1
ATOM 1709 C CA . LEU A 1 209 ? 23.459 -12.609 18.740 1.00 97.50 209 LEU A CA 1
ATOM 1710 C C . LEU A 1 209 ? 24.416 -13.121 17.655 1.00 97.50 209 LEU A C 1
ATOM 1712 O O . LEU A 1 209 ? 25.582 -13.370 17.939 1.00 97.50 209 LEU A O 1
ATOM 1716 N N . GLN A 1 210 ? 23.949 -13.253 16.410 1.00 97.25 210 GLN A N 1
ATOM 1717 C CA . GLN A 1 210 ? 24.812 -13.607 15.278 1.00 97.25 210 GLN A CA 1
ATOM 1718 C C . GLN A 1 210 ? 25.777 -12.468 14.926 1.00 97.25 210 GLN A C 1
ATOM 1720 O O . GLN A 1 210 ? 26.958 -12.704 14.679 1.00 97.25 210 GLN A O 1
ATOM 1725 N N . ARG A 1 211 ? 25.286 -11.225 14.920 1.00 96.44 211 ARG A N 1
ATOM 1726 C CA . ARG A 1 211 ? 26.061 -10.025 14.585 1.00 96.44 211 ARG A CA 1
ATOM 1727 C C . ARG A 1 211 ? 27.173 -9.761 15.597 1.00 96.44 211 ARG A C 1
ATOM 1729 O O . ARG A 1 211 ? 28.285 -9.428 15.198 1.00 96.44 211 ARG A O 1
ATOM 1736 N N . PHE A 1 212 ? 26.872 -9.934 16.878 1.00 97.25 212 PHE A N 1
ATOM 1737 C CA . PHE A 1 212 ? 27.782 -9.759 18.004 1.00 97.25 212 PHE A CA 1
ATOM 1738 C C . PHE A 1 212 ? 28.230 -11.111 18.573 1.00 97.25 212 PHE A C 1
ATOM 1740 O O . PHE A 1 212 ? 28.386 -11.257 19.780 1.00 97.25 212 PHE A O 1
ATOM 1747 N N . ALA A 1 213 ? 28.457 -12.118 17.721 1.00 97.25 213 ALA A N 1
ATOM 1748 C CA . ALA A 1 213 ? 28.856 -13.453 18.179 1.00 97.25 213 ALA A CA 1
ATOM 1749 C C . ALA A 1 213 ? 30.146 -13.445 19.028 1.00 97.25 213 ALA A C 1
ATOM 1751 O O . ALA A 1 213 ? 30.320 -14.301 19.891 1.00 97.25 213 ALA A O 1
ATOM 1752 N N . ALA A 1 214 ? 31.031 -12.464 18.806 1.00 96.88 214 ALA A N 1
ATOM 1753 C CA . ALA A 1 214 ? 32.244 -12.260 19.598 1.00 96.88 214 ALA A CA 1
ATOM 1754 C C . ALA A 1 214 ? 31.994 -11.590 20.967 1.00 96.88 214 ALA A C 1
ATOM 1756 O O . ALA A 1 214 ? 32.837 -11.711 21.851 1.00 96.88 214 ALA A O 1
ATOM 1757 N N . ASP A 1 215 ? 30.862 -10.901 21.147 1.00 97.62 215 ASP A N 1
ATOM 1758 C CA . ASP A 1 215 ? 30.486 -10.212 22.386 1.00 97.62 215 ASP A CA 1
ATOM 1759 C C . ASP A 1 215 ? 28.959 -10.290 22.631 1.00 97.62 215 ASP A C 1
ATOM 1761 O O . ASP A 1 215 ? 28.204 -9.362 22.314 1.00 97.62 215 ASP A O 1
ATOM 1765 N N . PRO A 1 216 ? 28.467 -11.397 23.221 1.00 97.06 216 PRO A N 1
ATOM 1766 C CA . PRO A 1 216 ? 27.048 -11.558 23.532 1.00 97.06 216 PRO A CA 1
ATOM 1767 C C . PRO A 1 216 ? 26.497 -10.507 24.509 1.00 97.06 216 PRO A C 1
ATOM 1769 O O . PRO A 1 216 ? 25.295 -10.236 24.490 1.00 97.06 216 PRO A O 1
ATOM 1772 N N . MET A 1 217 ? 27.350 -9.897 25.346 1.00 97.50 217 MET A N 1
ATOM 1773 C CA . MET A 1 217 ? 26.934 -8.829 26.263 1.00 97.50 217 MET A CA 1
ATOM 1774 C C . MET A 1 217 ? 26.577 -7.562 25.489 1.00 97.50 217 MET A C 1
ATOM 1776 O O . MET A 1 217 ? 25.569 -6.923 25.792 1.00 97.50 217 MET A O 1
ATOM 1780 N N . MET A 1 218 ? 27.333 -7.243 24.435 1.00 97.69 218 MET A N 1
ATOM 1781 C CA . MET A 1 218 ? 26.992 -6.157 23.516 1.00 97.69 218 MET A CA 1
ATOM 1782 C C . MET A 1 218 ? 25.662 -6.414 22.796 1.00 97.69 218 MET A C 1
ATOM 1784 O O . MET A 1 218 ? 24.862 -5.489 22.654 1.00 97.69 218 MET A O 1
ATOM 1788 N N . ALA A 1 219 ? 25.379 -7.666 22.411 1.00 97.69 219 ALA A N 1
ATOM 1789 C CA . ALA A 1 219 ? 24.086 -8.047 21.836 1.00 97.69 219 ALA A CA 1
ATOM 1790 C C . ALA A 1 219 ? 22.926 -7.779 22.806 1.00 97.69 219 ALA A C 1
ATOM 1792 O O . ALA A 1 219 ? 21.906 -7.216 22.406 1.00 97.69 219 ALA A O 1
ATOM 1793 N N . ALA A 1 220 ? 23.091 -8.175 24.074 1.00 97.50 220 ALA A N 1
ATOM 1794 C CA . ALA A 1 220 ? 22.092 -7.982 25.119 1.00 97.50 220 ALA A CA 1
ATOM 1795 C C . ALA A 1 220 ? 21.852 -6.493 25.409 1.00 97.50 220 ALA A C 1
ATOM 1797 O O . ALA A 1 220 ? 20.700 -6.067 25.422 1.00 97.50 220 ALA A O 1
ATOM 1798 N N . ALA A 1 221 ? 22.919 -5.699 25.549 1.00 97.75 221 ALA A N 1
ATOM 1799 C CA . ALA A 1 221 ? 22.823 -4.260 25.793 1.00 97.75 221 ALA A CA 1
ATOM 1800 C C . ALA A 1 221 ? 22.192 -3.505 24.607 1.00 97.75 221 ALA A C 1
ATOM 1802 O O . ALA A 1 221 ? 21.337 -2.642 24.797 1.00 97.75 221 ALA A O 1
ATOM 1803 N N . CYS A 1 222 ? 22.561 -3.863 23.371 1.00 97.62 222 CYS A N 1
ATOM 1804 C CA . CYS A 1 222 ? 21.939 -3.311 22.167 1.00 97.62 222 CYS A CA 1
ATOM 1805 C C . CYS A 1 222 ? 20.444 -3.653 22.117 1.00 97.62 222 CYS A C 1
ATOM 1807 O O . CYS A 1 222 ? 19.614 -2.782 21.862 1.00 97.62 222 CYS A O 1
ATOM 1809 N N . TRP A 1 223 ? 20.093 -4.913 22.400 1.00 97.50 223 TRP A N 1
ATOM 1810 C CA . TRP A 1 223 ? 18.703 -5.354 22.429 1.00 97.50 223 TRP A CA 1
ATOM 1811 C C . TRP A 1 223 ? 17.882 -4.619 23.492 1.00 97.50 223 TRP A C 1
ATOM 1813 O O . TRP A 1 223 ? 16.773 -4.193 23.192 1.00 97.50 223 TRP A O 1
ATOM 1823 N N . GLU A 1 224 ? 18.419 -4.441 24.699 1.00 97.06 224 GLU A N 1
ATOM 1824 C CA . GLU A 1 224 ? 17.753 -3.718 25.787 1.00 97.06 224 GLU A CA 1
ATOM 1825 C C . GLU A 1 224 ? 17.379 -2.289 25.371 1.00 97.06 224 GLU A C 1
ATOM 1827 O O . GLU A 1 224 ? 16.233 -1.883 25.548 1.00 97.06 224 GLU A O 1
ATOM 1832 N N . GLN A 1 225 ? 18.291 -1.556 24.721 1.00 95.88 225 GLN A N 1
ATOM 1833 C CA . GLN A 1 225 ? 17.976 -0.215 24.216 1.00 95.88 225 GLN A CA 1
ATOM 1834 C C . GLN A 1 225 ? 16.943 -0.247 23.078 1.00 95.88 225 GLN A C 1
ATOM 1836 O O . GLN A 1 225 ? 16.033 0.578 23.045 1.00 95.88 225 GLN A O 1
ATOM 1841 N N . LEU A 1 226 ? 17.034 -1.228 22.175 1.00 94.19 226 LEU A N 1
ATOM 1842 C CA . LEU A 1 226 ? 16.094 -1.404 21.061 1.00 94.19 226 LEU A CA 1
ATOM 1843 C C . LEU A 1 226 ? 14.665 -1.770 21.502 1.00 94.19 226 LEU A C 1
ATOM 1845 O O . LEU A 1 226 ? 13.741 -1.661 20.696 1.00 94.19 226 LEU A O 1
ATOM 1849 N N . GLN A 1 227 ? 14.465 -2.209 22.750 1.00 92.06 227 GLN A N 1
ATOM 1850 C CA . GLN A 1 227 ? 13.129 -2.473 23.290 1.00 92.06 227 GLN A CA 1
ATOM 1851 C C . GLN A 1 227 ? 12.354 -1.203 23.640 1.00 92.06 227 GLN A C 1
ATOM 1853 O O . GLN A 1 227 ? 11.134 -1.287 23.816 1.00 92.06 227 GLN A O 1
ATOM 1858 N N . ALA A 1 228 ? 13.014 -0.044 23.735 1.00 87.44 228 ALA A N 1
ATOM 1859 C CA . ALA A 1 228 ? 12.294 1.195 23.975 1.00 87.44 228 ALA A CA 1
ATOM 1860 C C . ALA A 1 228 ? 11.307 1.455 22.815 1.00 87.44 228 ALA A C 1
ATOM 1862 O O . ALA A 1 228 ? 11.658 1.226 21.651 1.00 87.44 228 ALA A O 1
ATOM 1863 N N . PRO A 1 229 ? 10.071 1.923 23.087 1.00 78.69 229 PRO A N 1
ATOM 1864 C CA . PRO A 1 229 ? 9.055 2.152 22.054 1.00 78.69 229 PRO A CA 1
ATOM 1865 C C . PRO A 1 229 ? 9.536 3.083 20.940 1.00 78.69 229 PRO A C 1
ATOM 1867 O O . PRO A 1 229 ? 9.117 2.954 19.784 1.00 78.69 229 PRO A O 1
ATOM 1870 N N . GLU A 1 230 ? 10.453 3.994 21.277 1.00 80.88 230 GLU A N 1
ATOM 1871 C CA . GLU A 1 230 ? 11.125 4.839 20.306 1.00 80.88 230 GLU A CA 1
ATOM 1872 C C . GLU A 1 230 ? 11.830 4.033 19.218 1.00 80.88 230 GLU A C 1
ATOM 1874 O O . GLU A 1 230 ? 11.824 4.481 18.091 1.00 80.88 230 GLU A O 1
ATOM 1879 N N . TYR A 1 231 ? 12.365 2.839 19.445 1.00 86.00 231 TYR A N 1
ATOM 1880 C CA . TYR A 1 231 ? 13.100 2.089 18.418 1.00 86.00 231 TYR A CA 1
ATOM 1881 C C . TYR A 1 231 ? 12.248 1.052 17.684 1.00 86.00 231 TYR A C 1
ATOM 1883 O O . TYR A 1 231 ? 12.786 0.124 17.089 1.00 86.00 231 TYR A O 1
ATOM 1891 N N . GLY A 1 232 ? 10.920 1.215 17.638 1.00 82.00 232 GLY A N 1
ATOM 1892 C CA . GLY A 1 232 ? 10.030 0.272 16.941 1.00 82.00 232 GLY A CA 1
ATOM 1893 C C . GLY A 1 232 ? 10.398 -0.008 15.470 1.00 82.00 232 GLY A C 1
ATOM 1894 O O . GLY A 1 232 ? 10.155 -1.106 14.975 1.00 82.00 232 GLY A O 1
ATOM 1895 N N . GLU A 1 233 ? 11.045 0.938 14.780 1.00 84.88 233 GLU A N 1
ATOM 1896 C CA . GLU A 1 233 ? 11.558 0.765 13.407 1.00 84.88 233 GLU A CA 1
ATOM 1897 C C . GLU A 1 233 ? 12.751 -0.197 13.306 1.00 84.88 233 GLU A C 1
ATOM 1899 O O . GLU A 1 233 ? 13.033 -0.694 12.220 1.00 84.88 233 GLU A O 1
ATOM 1904 N N . ALA A 1 234 ? 13.400 -0.547 14.421 1.00 90.94 234 ALA A N 1
ATOM 1905 C CA . ALA A 1 234 ? 14.483 -1.535 14.479 1.00 90.94 234 ALA A CA 1
ATOM 1906 C C . ALA A 1 234 ? 14.019 -2.925 14.071 1.00 90.94 234 ALA A C 1
ATOM 1908 O O . ALA A 1 234 ? 14.830 -3.812 13.851 1.00 90.94 234 ALA A O 1
ATOM 1909 N N . ARG A 1 235 ? 12.708 -3.150 14.025 1.00 92.25 235 ARG A N 1
ATOM 1910 C CA . ARG A 1 235 ? 12.144 -4.403 13.537 1.00 92.25 235 ARG A CA 1
ATOM 1911 C C . ARG A 1 235 ? 12.220 -4.508 12.013 1.00 92.25 235 ARG A C 1
ATOM 1913 O O . ARG A 1 235 ? 12.079 -5.600 11.472 1.00 92.25 235 ARG A O 1
ATOM 1920 N N . VAL A 1 236 ? 12.500 -3.407 11.313 1.00 92.81 236 VAL A N 1
ATOM 1921 C CA . VAL A 1 236 ? 12.847 -3.427 9.893 1.00 92.81 236 VAL A CA 1
ATOM 1922 C C . VAL A 1 236 ? 14.288 -3.947 9.756 1.00 92.81 236 VAL A C 1
ATOM 1924 O O . VAL A 1 236 ? 15.207 -3.316 10.286 1.00 92.81 236 VAL A O 1
ATOM 1927 N N . PRO A 1 237 ? 14.538 -5.055 9.033 1.00 95.44 237 PRO A N 1
ATOM 1928 C CA . PRO A 1 237 ? 15.845 -5.723 9.010 1.00 95.44 237 PRO A CA 1
ATOM 1929 C C . PRO A 1 237 ? 17.008 -4.817 8.604 1.00 95.44 237 PRO A C 1
ATOM 1931 O O . PRO A 1 237 ? 18.082 -4.872 9.202 1.00 95.44 237 PRO A O 1
ATOM 1934 N N . LEU A 1 238 ? 16.793 -3.950 7.610 1.00 92.38 238 LEU A N 1
ATOM 1935 C CA . LEU A 1 238 ? 17.809 -3.000 7.160 1.00 92.38 238 LEU A CA 1
ATOM 1936 C C . LEU A 1 238 ? 18.181 -1.988 8.256 1.00 92.38 238 LEU A C 1
ATOM 1938 O O . LEU A 1 238 ? 19.358 -1.702 8.463 1.00 92.38 238 LEU A O 1
ATOM 1942 N N . VAL A 1 239 ? 17.181 -1.485 8.982 1.00 92.50 239 VAL A N 1
ATOM 1943 C CA . VAL A 1 239 ? 17.374 -0.526 10.077 1.00 92.50 239 VAL A CA 1
ATOM 1944 C C . VAL A 1 239 ? 18.087 -1.199 11.250 1.00 92.50 239 VAL A C 1
ATOM 1946 O O . VAL A 1 239 ? 19.051 -0.640 11.770 1.00 92.50 239 VAL A O 1
ATOM 1949 N N . LEU A 1 240 ? 17.706 -2.434 11.604 1.00 95.62 240 LEU A N 1
ATOM 1950 C CA . LEU A 1 240 ? 18.406 -3.227 12.620 1.00 95.62 240 LEU A CA 1
ATOM 1951 C C . LEU A 1 240 ? 19.882 -3.426 12.278 1.00 95.62 240 LEU A C 1
ATOM 1953 O O . LEU A 1 240 ? 20.757 -3.318 13.142 1.00 95.62 240 LEU A O 1
ATOM 1957 N N . ALA A 1 241 ? 20.169 -3.732 11.011 1.00 95.38 241 ALA A N 1
ATOM 1958 C CA . ALA A 1 241 ? 21.528 -3.945 10.544 1.00 95.38 241 ALA A CA 1
ATOM 1959 C C . ALA A 1 241 ? 22.381 -2.680 10.688 1.00 95.38 241 ALA A C 1
ATOM 1961 O O . ALA A 1 241 ? 23.519 -2.762 11.153 1.00 95.38 241 ALA A O 1
ATOM 1962 N N . TRP A 1 242 ? 21.820 -1.515 10.367 1.00 94.25 242 TRP A N 1
ATOM 1963 C CA . TRP A 1 242 ? 22.487 -0.230 10.554 1.00 94.25 242 TRP A CA 1
ATOM 1964 C C . TRP A 1 242 ? 22.675 0.127 12.027 1.00 94.25 242 TRP A C 1
ATOM 1966 O O . TRP A 1 242 ? 23.798 0.389 12.450 1.00 94.25 242 TRP A O 1
ATOM 1976 N N . TRP A 1 243 ? 21.615 0.080 12.833 1.00 94.69 243 TRP A N 1
ATOM 1977 C CA . TRP A 1 243 ? 21.691 0.436 14.251 1.00 94.69 243 TRP A CA 1
ATOM 1978 C C . TRP A 1 243 ? 22.620 -0.476 15.043 1.00 94.69 243 TRP A C 1
ATOM 1980 O O . TRP A 1 243 ? 23.412 0.024 15.833 1.00 94.69 243 TRP A O 1
ATOM 1990 N N . SER A 1 244 ? 22.614 -1.783 14.779 1.00 95.94 244 SER A N 1
ATOM 1991 C CA . SER A 1 244 ? 23.580 -2.699 15.396 1.00 95.94 244 SER A CA 1
ATOM 1992 C C . SER A 1 244 ? 25.021 -2.420 14.957 1.00 95.94 244 SER A C 1
ATOM 1994 O O . SER A 1 244 ? 25.932 -2.508 15.776 1.00 95.94 244 SER A O 1
ATOM 1996 N N . ALA A 1 245 ? 25.259 -2.039 13.696 1.00 94.06 245 ALA A N 1
ATOM 1997 C CA . ALA A 1 245 ? 26.594 -1.648 13.248 1.00 94.06 245 ALA A CA 1
ATOM 1998 C C . ALA A 1 245 ? 27.090 -0.381 13.964 1.00 94.06 245 ALA A C 1
ATOM 2000 O O . ALA A 1 245 ? 28.218 -0.370 14.446 1.00 94.06 245 ALA A O 1
ATOM 2001 N N . PHE A 1 246 ? 26.246 0.642 14.113 1.00 93.44 246 PHE A N 1
ATOM 2002 C CA . PHE A 1 246 ? 26.631 1.852 14.848 1.00 93.44 246 PHE A CA 1
ATOM 2003 C C . PHE A 1 246 ? 26.765 1.622 16.340 1.00 93.44 246 PHE A C 1
ATOM 2005 O O . PHE A 1 246 ? 27.664 2.182 16.956 1.00 93.44 246 PHE A O 1
ATOM 2012 N N . TYR A 1 247 ? 25.924 0.769 16.919 1.00 95.81 247 TYR A N 1
ATOM 2013 C CA . TYR A 1 247 ? 26.053 0.396 18.317 1.00 95.81 247 TYR A CA 1
ATOM 2014 C C . TYR A 1 247 ? 27.406 -0.273 18.591 1.00 95.81 247 TYR A C 1
ATOM 2016 O O . TYR A 1 247 ? 28.027 0.008 19.611 1.00 95.81 247 TYR A O 1
ATOM 2024 N N . ALA A 1 248 ? 27.906 -1.087 17.653 1.00 94.75 248 ALA A N 1
ATOM 2025 C CA . ALA A 1 248 ? 29.239 -1.681 17.746 1.00 94.75 248 ALA A CA 1
ATOM 2026 C C . ALA A 1 248 ? 30.358 -0.625 17.815 1.00 94.75 248 ALA A C 1
ATOM 2028 O O . ALA A 1 248 ? 31.346 -0.814 18.519 1.00 94.75 248 ALA A O 1
ATOM 2029 N N . GLU A 1 249 ? 30.207 0.478 17.077 1.00 93.50 249 GLU A N 1
ATOM 2030 C CA . GLU A 1 249 ? 31.218 1.536 16.965 1.00 93.50 249 GLU A CA 1
ATOM 2031 C C . GLU A 1 249 ? 31.109 2.587 18.080 1.00 93.50 249 GLU A C 1
ATOM 2033 O O . GLU A 1 249 ? 32.122 3.052 18.594 1.00 93.50 249 GLU A O 1
ATOM 2038 N N . GLN A 1 250 ? 29.886 2.974 18.446 1.00 94.62 250 GLN A N 1
ATOM 2039 C CA . GLN A 1 250 ? 29.593 4.135 19.297 1.00 94.62 250 GLN A CA 1
ATOM 2040 C C . GLN A 1 250 ? 29.049 3.758 20.679 1.00 94.62 250 GLN A C 1
ATOM 2042 O O . GLN A 1 250 ? 28.894 4.636 21.525 1.00 94.62 250 GLN A O 1
ATOM 2047 N N . GLN A 1 251 ? 28.700 2.485 20.899 1.00 95.62 251 GLN A N 1
ATOM 2048 C CA . GLN A 1 251 ? 28.040 1.989 22.118 1.00 95.62 251 GLN A CA 1
ATOM 2049 C C . GLN A 1 251 ? 26.746 2.741 22.482 1.00 95.62 251 GLN A C 1
ATOM 2051 O O . GLN A 1 251 ? 26.310 2.742 23.632 1.00 95.62 251 GLN A O 1
ATOM 2056 N N . ARG A 1 252 ? 26.111 3.378 21.492 1.00 95.88 252 ARG A N 1
ATOM 2057 C CA . ARG A 1 252 ? 24.806 4.029 21.617 1.00 95.88 252 ARG A CA 1
ATOM 2058 C C . ARG A 1 252 ? 24.023 3.924 20.318 1.00 95.88 252 ARG A C 1
ATOM 2060 O O . ARG A 1 252 ? 24.603 3.881 19.232 1.00 95.88 252 ARG A O 1
ATOM 2067 N N . LEU A 1 253 ? 22.703 3.919 20.440 1.00 95.75 253 LEU A N 1
ATOM 2068 C CA . LEU A 1 253 ? 21.798 4.087 19.308 1.00 95.75 253 LEU A CA 1
ATOM 2069 C C . LEU A 1 253 ? 21.696 5.575 18.908 1.00 95.75 253 LEU A C 1
ATOM 2071 O O . LEU A 1 253 ? 22.000 6.458 19.722 1.00 95.75 253 LEU A O 1
ATOM 2075 N N . PRO A 1 254 ? 21.317 5.882 17.654 1.00 95.31 254 PRO A N 1
ATOM 2076 C CA . PRO A 1 254 ? 21.012 7.254 17.260 1.00 95.31 254 PRO A CA 1
ATOM 2077 C C . PRO A 1 254 ? 19.735 7.730 17.960 1.00 95.31 254 PRO A C 1
ATOM 2079 O O . PRO A 1 254 ? 18.763 6.986 18.038 1.00 95.31 254 PRO A O 1
ATOM 2082 N N . ALA A 1 255 ? 19.720 8.973 18.432 1.00 92.88 255 ALA A N 1
ATOM 2083 C CA . ALA A 1 255 ? 18.578 9.548 19.134 1.00 92.88 255 ALA A CA 1
ATOM 2084 C C . ALA A 1 255 ? 17.371 9.746 18.205 1.00 92.88 255 ALA A C 1
ATOM 2086 O O . ALA A 1 255 ? 16.235 9.603 18.638 1.00 92.88 255 ALA A O 1
ATOM 2087 N N . THR A 1 256 ? 17.604 10.050 16.922 1.00 93.44 256 THR A N 1
ATOM 2088 C CA . THR A 1 256 ? 16.550 10.277 15.917 1.00 93.44 256 THR A CA 1
ATOM 2089 C C . THR A 1 256 ? 16.806 9.486 14.636 1.00 93.44 256 THR A C 1
ATOM 2091 O O . THR A 1 256 ? 17.938 9.075 14.350 1.00 93.44 256 THR A O 1
ATOM 2094 N N . CYS A 1 257 ? 15.773 9.303 13.805 1.00 91.19 257 CYS A N 1
ATOM 2095 C CA . CYS A 1 257 ? 15.944 8.657 12.500 1.00 91.19 257 CYS A CA 1
ATOM 2096 C C . CYS A 1 257 ? 16.865 9.464 11.580 1.00 91.19 257 CYS A C 1
ATOM 2098 O O . CYS A 1 257 ? 17.662 8.888 10.838 1.00 91.19 257 CYS A O 1
ATOM 2100 N N . PHE A 1 258 ? 16.806 10.796 11.658 1.00 95.06 258 PHE A N 1
ATOM 2101 C CA . PHE A 1 258 ? 17.718 11.668 10.922 1.00 95.06 258 PHE A CA 1
ATOM 2102 C C . PHE A 1 258 ? 19.181 11.417 11.296 1.00 95.06 258 PHE A C 1
ATOM 2104 O O . PHE A 1 258 ? 20.000 11.216 10.399 1.00 95.06 258 PHE A O 1
ATOM 2111 N N . GLU A 1 259 ? 19.507 11.376 12.595 1.00 95.25 259 GLU A N 1
ATOM 2112 C CA . GLU A 1 259 ? 20.867 11.067 13.056 1.00 95.25 259 GLU A CA 1
ATOM 2113 C C . GLU A 1 259 ? 21.313 9.696 12.530 1.00 95.25 259 GLU A C 1
ATOM 2115 O O . GLU A 1 259 ? 22.385 9.586 11.933 1.00 95.25 259 GLU A O 1
ATOM 2120 N N . GLY A 1 260 ? 20.452 8.680 12.650 1.00 93.62 260 GLY A N 1
ATOM 2121 C CA . GLY A 1 260 ? 20.734 7.326 12.178 1.00 93.62 260 GLY A CA 1
ATOM 2122 C C . GLY A 1 260 ? 21.040 7.254 10.680 1.00 93.62 260 GLY A C 1
ATOM 2123 O O . GLY A 1 260 ? 22.065 6.699 10.287 1.00 93.62 260 GLY A O 1
ATOM 2124 N N . TYR A 1 261 ? 20.203 7.843 9.822 1.00 94.44 261 TYR A N 1
ATOM 2125 C CA . TYR A 1 261 ? 20.452 7.834 8.375 1.00 94.44 261 TYR A CA 1
ATOM 2126 C C . TYR A 1 261 ? 21.645 8.705 7.970 1.00 94.44 261 TYR A C 1
ATOM 2128 O O . TYR A 1 261 ? 22.361 8.359 7.028 1.00 94.44 261 TYR A O 1
ATOM 2136 N N . MET A 1 262 ? 21.910 9.797 8.693 1.00 95.06 262 MET A N 1
ATOM 2137 C CA . MET A 1 262 ? 23.121 10.592 8.488 1.00 95.06 262 MET A CA 1
ATOM 2138 C C . MET A 1 262 ? 24.386 9.805 8.843 1.00 95.06 262 MET A C 1
ATOM 2140 O O . MET A 1 262 ? 25.382 9.935 8.131 1.00 95.06 262 MET A O 1
ATOM 2144 N N . TRP A 1 263 ? 24.356 8.964 9.880 1.00 94.44 263 TRP A N 1
ATOM 2145 C CA . TRP A 1 263 ? 25.460 8.054 10.196 1.00 94.44 263 TRP A CA 1
ATOM 2146 C C . TRP A 1 263 ? 25.686 7.021 9.097 1.00 94.44 263 TRP A C 1
ATOM 2148 O O . TRP A 1 263 ? 26.830 6.821 8.699 1.00 94.44 263 TRP A O 1
ATOM 2158 N N . VAL A 1 264 ? 24.621 6.428 8.538 1.00 93.31 264 VAL A N 1
ATOM 2159 C CA . VAL A 1 264 ? 24.727 5.513 7.380 1.00 93.31 264 VAL A CA 1
ATOM 2160 C C . VAL A 1 264 ? 25.407 6.204 6.215 1.00 93.31 264 VAL A C 1
ATOM 2162 O O . VAL A 1 264 ? 26.387 5.686 5.682 1.00 93.31 264 VAL A O 1
ATOM 2165 N N . LEU A 1 265 ? 24.926 7.389 5.846 1.00 93.50 265 LEU A N 1
ATOM 2166 C CA . LEU A 1 265 ? 25.485 8.135 4.730 1.00 93.50 265 LEU A CA 1
ATOM 2167 C C . LEU A 1 265 ? 26.966 8.475 4.963 1.00 93.50 265 LEU A C 1
ATOM 2169 O O . LEU A 1 265 ? 27.793 8.274 4.077 1.00 93.50 265 LEU A O 1
ATOM 2173 N N . GLN A 1 266 ? 27.321 8.942 6.164 1.00 92.50 266 GLN A N 1
ATOM 2174 C CA . GLN A 1 266 ? 28.708 9.251 6.516 1.00 92.50 266 GLN A CA 1
ATOM 2175 C C . GLN A 1 266 ? 29.599 8.008 6.497 1.00 92.50 266 GLN A C 1
ATOM 2177 O O . GLN A 1 266 ? 30.680 8.061 5.918 1.00 92.50 266 GLN A O 1
ATOM 2182 N N . HIS A 1 267 ? 29.146 6.892 7.069 1.00 91.50 267 HIS A N 1
ATOM 2183 C CA . HIS A 1 267 ? 29.897 5.639 7.109 1.00 91.50 267 HIS A CA 1
ATOM 2184 C C . HIS A 1 267 ? 30.165 5.090 5.697 1.00 91.50 267 HIS A C 1
ATOM 2186 O O . HIS A 1 267 ? 31.291 4.693 5.393 1.00 91.50 267 HIS A O 1
ATOM 2192 N N . LEU A 1 268 ? 29.166 5.120 4.804 1.00 92.12 268 LEU A N 1
ATOM 2193 C CA . LEU A 1 268 ? 29.331 4.703 3.405 1.00 92.12 268 LEU A CA 1
ATOM 2194 C C . LEU A 1 268 ? 30.361 5.569 2.669 1.00 92.12 268 LEU A C 1
ATOM 2196 O O . LEU A 1 268 ? 31.254 5.043 2.003 1.00 92.12 268 LEU A O 1
ATOM 2200 N N . LEU A 1 269 ? 30.285 6.892 2.835 1.00 91.69 269 LEU A N 1
ATOM 2201 C CA . LEU A 1 269 ? 31.229 7.822 2.213 1.00 91.69 269 LEU A CA 1
ATOM 2202 C C . LEU A 1 269 ? 32.651 7.672 2.783 1.00 91.69 269 LEU A C 1
ATOM 2204 O O . LEU A 1 269 ? 33.621 7.664 2.027 1.00 91.69 269 LEU A O 1
ATOM 2208 N N . GLN A 1 270 ? 32.788 7.495 4.100 1.00 90.56 270 GLN A N 1
ATOM 2209 C CA . GLN A 1 270 ? 34.080 7.296 4.765 1.00 90.56 270 GLN A CA 1
ATOM 2210 C C . GLN A 1 270 ? 34.782 6.015 4.303 1.00 90.56 270 GLN A C 1
ATOM 2212 O O . GLN A 1 270 ? 35.984 6.041 4.034 1.00 90.56 270 GLN A O 1
ATOM 2217 N N . ARG A 1 271 ? 34.043 4.906 4.149 1.00 89.69 271 ARG A N 1
ATOM 2218 C CA . ARG A 1 271 ? 34.612 3.632 3.674 1.00 89.69 271 ARG A CA 1
ATOM 2219 C C . ARG A 1 271 ? 35.147 3.711 2.252 1.00 89.69 271 ARG A C 1
ATOM 2221 O O . ARG A 1 271 ? 36.179 3.104 1.975 1.00 89.69 271 ARG A O 1
ATOM 2228 N N . ALA A 1 272 ? 34.487 4.464 1.376 1.00 88.62 272 ALA A N 1
ATOM 2229 C CA . ALA A 1 272 ? 34.986 4.695 0.023 1.00 88.62 272 ALA A CA 1
ATOM 2230 C C . ALA A 1 272 ? 36.203 5.632 -0.003 1.00 88.62 272 ALA A C 1
ATOM 2232 O O . ALA A 1 272 ? 37.040 5.533 -0.894 1.00 88.62 272 ALA A O 1
ATOM 2233 N N . MET A 1 273 ? 36.335 6.524 0.984 1.00 85.75 273 MET A N 1
ATOM 2234 C CA . MET A 1 273 ? 37.386 7.541 1.000 1.00 85.75 273 MET A CA 1
ATOM 2235 C C . MET A 1 273 ? 38.761 7.054 1.466 1.00 85.75 273 MET A C 1
ATOM 2237 O O . MET A 1 273 ? 39.717 7.742 1.125 1.00 85.75 273 MET A O 1
ATOM 2241 N N . GLN A 1 274 ? 38.867 5.923 2.187 1.00 77.44 274 GLN A N 1
ATOM 2242 C CA . GLN A 1 274 ? 40.064 5.184 2.689 1.00 77.44 274 GLN A CA 1
ATOM 2243 C C . GLN A 1 274 ? 41.269 5.971 3.287 1.00 77.44 274 GLN A C 1
ATOM 2245 O O . GLN A 1 274 ? 42.127 5.364 3.919 1.00 77.44 274 GLN A O 1
ATOM 2250 N N . SER A 1 275 ? 41.358 7.292 3.135 1.00 66.06 275 SER A N 1
ATOM 2251 C CA . SER A 1 275 ? 42.414 8.207 3.606 1.00 66.06 275 SER A CA 1
ATOM 2252 C C . SER A 1 275 ? 42.126 9.688 3.289 1.00 66.06 275 SER A C 1
ATOM 2254 O O . SER A 1 275 ? 42.858 10.564 3.749 1.00 66.06 275 SER A O 1
ATOM 2256 N N . ALA A 1 276 ? 41.099 9.995 2.487 1.00 62.91 276 ALA A N 1
ATOM 2257 C CA . ALA A 1 276 ? 40.815 11.361 2.065 1.00 62.91 276 ALA A CA 1
ATOM 2258 C C . ALA A 1 276 ? 40.267 12.243 3.203 1.00 62.91 276 ALA A C 1
ATOM 2260 O O . ALA A 1 276 ? 39.557 11.786 4.098 1.00 62.91 276 ALA A O 1
ATOM 2261 N N . ASP A 1 277 ? 40.609 13.530 3.132 1.00 81.38 277 ASP A N 1
ATOM 2262 C CA . ASP A 1 277 ? 40.281 14.544 4.132 1.00 81.38 277 ASP A CA 1
ATOM 2263 C C . ASP A 1 277 ? 38.759 14.650 4.351 1.00 81.38 277 ASP A C 1
ATOM 2265 O O . ASP A 1 277 ? 38.002 15.003 3.442 1.00 81.38 277 ASP A O 1
ATOM 2269 N N . LEU A 1 278 ? 38.305 14.340 5.572 1.00 81.81 278 LEU A N 1
ATOM 2270 C CA . LEU A 1 278 ? 36.900 14.428 5.986 1.00 81.81 278 LEU A CA 1
ATOM 2271 C C . LEU A 1 278 ? 36.330 15.846 5.821 1.00 81.81 278 LEU A C 1
ATOM 2273 O O . LEU A 1 278 ? 35.109 15.996 5.711 1.00 81.81 278 LEU A O 1
ATOM 2277 N N . SER A 1 279 ? 37.191 16.872 5.787 1.00 85.69 279 SER A N 1
ATOM 2278 C CA . SER A 1 279 ? 36.793 18.249 5.485 1.00 85.69 279 SER A CA 1
ATOM 2279 C C . SER A 1 279 ? 36.160 18.350 4.090 1.00 85.69 279 SER A C 1
ATOM 2281 O O . SER A 1 279 ? 35.059 18.881 3.957 1.00 85.69 279 SER A O 1
ATOM 2283 N N . LEU A 1 280 ? 36.752 17.713 3.069 1.00 83.62 280 LEU A N 1
ATOM 2284 C CA . LEU A 1 280 ? 36.272 17.742 1.680 1.00 83.62 280 LEU A CA 1
ATOM 2285 C C . LEU A 1 280 ? 34.894 17.090 1.527 1.00 83.62 280 LEU A C 1
ATOM 2287 O O . LEU A 1 280 ? 34.053 17.565 0.759 1.00 83.62 280 LEU A O 1
ATOM 2291 N N . LEU A 1 281 ? 34.648 16.009 2.272 1.00 82.19 281 LEU A N 1
ATOM 2292 C CA . LEU A 1 281 ? 33.355 15.323 2.289 1.00 82.19 281 LEU A CA 1
ATOM 2293 C C . LEU A 1 281 ? 32.264 16.271 2.815 1.00 82.19 281 LEU A C 1
ATOM 2295 O O . LEU A 1 281 ? 31.177 16.356 2.239 1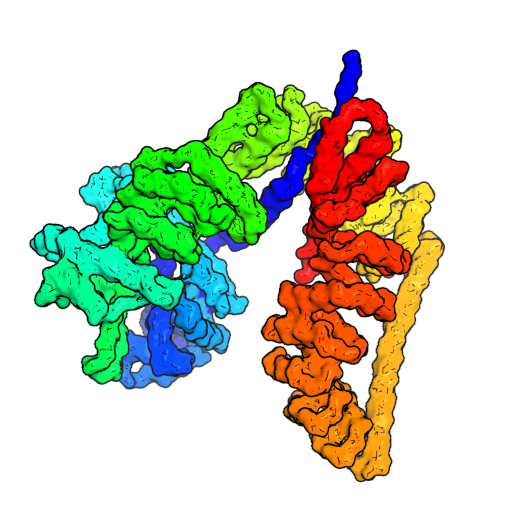.00 82.19 281 LEU A O 1
ATOM 2299 N N . ARG A 1 282 ? 32.564 17.024 3.880 1.00 87.12 282 ARG A N 1
ATOM 2300 C CA . ARG A 1 282 ? 31.625 17.971 4.496 1.00 87.12 282 ARG A CA 1
ATOM 2301 C C . ARG A 1 282 ? 31.430 19.244 3.676 1.00 87.12 282 ARG A C 1
ATOM 2303 O O . ARG A 1 282 ? 30.298 19.706 3.591 1.00 87.12 282 ARG A O 1
ATOM 2310 N N . GLU A 1 283 ? 32.495 19.791 3.097 1.00 91.50 283 GLU A N 1
ATOM 2311 C CA . GLU A 1 283 ? 32.475 21.098 2.428 1.00 91.50 283 GLU A CA 1
ATOM 2312 C C . GLU A 1 283 ? 32.021 21.032 0.968 1.00 91.50 283 GLU A C 1
ATOM 2314 O O . GLU A 1 283 ? 31.398 21.974 0.487 1.00 91.50 283 GLU A O 1
ATOM 2319 N N . ILE A 1 284 ? 32.301 19.931 0.261 1.00 92.06 284 ILE A N 1
ATOM 2320 C CA . ILE A 1 284 ? 32.024 19.821 -1.180 1.00 92.06 284 ILE A CA 1
ATOM 2321 C C . ILE A 1 284 ? 30.988 18.736 -1.464 1.00 92.06 284 ILE A C 1
ATOM 2323 O O . ILE A 1 284 ? 29.975 18.999 -2.113 1.00 92.06 284 ILE A O 1
ATOM 2327 N N . VAL A 1 285 ? 31.223 17.509 -0.988 1.00 92.19 285 VAL A N 1
ATOM 2328 C CA . VAL A 1 285 ? 30.400 16.353 -1.383 1.00 92.19 285 VAL A CA 1
ATOM 2329 C C . VAL A 1 285 ? 28.994 16.449 -0.793 1.00 92.19 285 VAL A C 1
ATOM 2331 O O . VAL A 1 285 ? 28.026 16.292 -1.531 1.00 92.19 285 VAL A O 1
ATOM 2334 N N . CYS A 1 286 ? 28.856 16.766 0.500 1.00 93.81 286 CYS A N 1
ATOM 2335 C CA . CYS A 1 286 ? 27.540 16.900 1.131 1.00 93.81 286 CYS A CA 1
ATOM 2336 C C . CYS A 1 286 ? 26.683 18.002 0.478 1.00 93.81 286 CYS A C 1
ATOM 2338 O O . CYS A 1 286 ? 25.577 17.672 0.057 1.00 93.81 286 CYS A O 1
ATOM 2340 N N . PRO A 1 287 ? 27.161 19.252 0.286 1.00 95.06 287 PRO A N 1
ATOM 2341 C CA . PRO A 1 287 ? 26.375 20.276 -0.406 1.00 95.06 287 PRO A CA 1
ATOM 2342 C C . PRO A 1 287 ? 26.029 19.913 -1.853 1.00 95.06 287 PRO A C 1
ATOM 2344 O O . PRO A 1 287 ? 24.951 20.258 -2.334 1.00 95.06 287 PRO A O 1
ATOM 2347 N N . ALA A 1 288 ? 26.912 19.201 -2.563 1.00 95.44 288 ALA A N 1
ATOM 2348 C CA . ALA A 1 288 ? 26.603 18.710 -3.905 1.00 95.44 288 ALA A CA 1
ATOM 2349 C C . ALA A 1 288 ? 25.475 17.669 -3.887 1.00 95.44 288 ALA A C 1
ATOM 2351 O O . ALA A 1 288 ? 24.558 17.739 -4.702 1.00 95.44 288 ALA A O 1
ATOM 2352 N N . LEU A 1 289 ? 25.523 16.725 -2.943 1.00 96.12 289 LEU A N 1
ATOM 2353 C CA . LEU A 1 289 ? 24.486 15.714 -2.755 1.00 96.12 289 LEU A CA 1
ATOM 2354 C C . LEU A 1 289 ? 23.152 16.332 -2.319 1.00 96.12 289 LEU A C 1
ATOM 2356 O O . LEU A 1 289 ? 22.114 15.910 -2.814 1.00 96.12 289 LEU A O 1
ATOM 2360 N N . GLU A 1 290 ? 23.167 17.349 -1.454 1.00 96.38 290 GLU A N 1
ATOM 2361 C CA . GLU A 1 290 ? 21.977 18.120 -1.068 1.00 96.38 290 GLU A CA 1
ATOM 2362 C C . GLU A 1 290 ? 21.324 18.782 -2.287 1.00 96.38 290 GLU A C 1
ATOM 2364 O O . GLU A 1 290 ? 20.121 18.632 -2.497 1.00 96.38 290 GLU A O 1
ATOM 2369 N N . ARG A 1 291 ? 22.118 19.439 -3.146 1.00 95.44 291 ARG A N 1
ATOM 2370 C CA . ARG A 1 291 ? 21.617 20.040 -4.393 1.00 95.44 291 ARG A CA 1
ATOM 2371 C C . ARG A 1 291 ? 21.071 18.994 -5.358 1.00 95.44 291 ARG A C 1
ATOM 2373 O O . ARG A 1 291 ? 20.004 19.209 -5.920 1.00 95.44 291 ARG A O 1
ATOM 2380 N N . LEU A 1 292 ? 21.763 17.864 -5.524 1.00 94.88 292 LEU A N 1
ATOM 2381 C CA . LEU A 1 292 ? 21.282 16.761 -6.361 1.00 94.88 292 LEU A CA 1
ATOM 2382 C C . LEU A 1 292 ? 19.959 16.206 -5.841 1.00 94.88 292 LEU A C 1
ATOM 2384 O O . LEU A 1 292 ? 19.025 16.046 -6.618 1.00 94.88 292 LEU A O 1
ATOM 2388 N N . ALA A 1 293 ? 19.864 15.953 -4.537 1.00 95.12 293 ALA A N 1
ATOM 2389 C CA . ALA A 1 293 ? 18.650 15.457 -3.906 1.00 95.12 293 ALA A CA 1
ATOM 2390 C C . ALA A 1 293 ? 17.496 16.462 -4.020 1.00 95.12 293 ALA A C 1
ATOM 2392 O O . ALA A 1 293 ? 16.361 16.058 -4.255 1.00 95.12 293 ALA A O 1
ATOM 2393 N N . TRP A 1 294 ? 17.779 17.764 -3.921 1.00 93.88 294 TRP A N 1
ATOM 2394 C CA . TRP A 1 294 ? 16.785 18.810 -4.145 1.00 93.88 294 TRP A CA 1
ATOM 2395 C C . TRP A 1 294 ? 16.283 18.834 -5.588 1.00 93.88 294 TRP A C 1
ATOM 2397 O O . TRP A 1 294 ? 15.077 18.758 -5.803 1.00 93.88 294 TRP A O 1
ATOM 2407 N N . THR A 1 295 ? 17.184 18.865 -6.578 1.00 91.25 295 THR A N 1
ATOM 2408 C CA . THR A 1 295 ? 16.812 18.798 -8.003 1.00 91.25 295 THR A CA 1
ATOM 2409 C C . THR A 1 295 ? 15.973 17.556 -8.297 1.00 91.25 295 THR A C 1
ATOM 2411 O O . THR A 1 295 ? 14.973 17.642 -9.005 1.00 91.25 295 THR A O 1
ATOM 2414 N N . TRP A 1 296 ? 16.344 16.428 -7.690 1.00 88.94 296 TRP A N 1
ATOM 2415 C CA . TRP A 1 296 ? 15.626 15.161 -7.782 1.00 88.94 296 TRP A CA 1
ATOM 2416 C C . TRP A 1 296 ? 14.210 15.256 -7.187 1.00 88.94 296 TRP A C 1
ATOM 2418 O O . TRP A 1 296 ? 13.262 14.774 -7.799 1.00 88.94 296 TRP A O 1
ATOM 2428 N N . ALA A 1 297 ? 14.049 15.921 -6.038 1.00 89.50 297 ALA A N 1
ATOM 2429 C CA . ALA A 1 297 ? 12.772 16.091 -5.339 1.00 89.50 297 ALA A CA 1
ATOM 2430 C C . ALA A 1 297 ? 11.828 17.133 -5.973 1.00 89.50 297 ALA A C 1
ATOM 2432 O O . ALA A 1 297 ? 10.619 17.096 -5.732 1.00 89.50 297 ALA A O 1
ATOM 2433 N N . THR A 1 298 ? 12.360 18.092 -6.741 1.00 88.19 298 THR A N 1
ATOM 2434 C CA . THR A 1 298 ? 11.596 19.224 -7.302 1.00 88.19 298 THR A CA 1
ATOM 2435 C C . THR A 1 298 ? 11.476 19.220 -8.822 1.00 88.19 298 THR A C 1
ATOM 2437 O O . THR A 1 298 ? 11.219 20.271 -9.410 1.00 88.19 298 THR A O 1
ATOM 2440 N N . ALA A 1 299 ? 11.690 18.088 -9.483 1.00 83.38 299 ALA A N 1
ATOM 2441 C CA . ALA A 1 299 ? 11.552 18.023 -10.931 1.00 83.38 299 ALA A CA 1
ATOM 2442 C C . ALA A 1 299 ? 10.120 18.355 -11.393 1.00 83.38 299 ALA A C 1
ATOM 2444 O O . ALA A 1 299 ? 9.135 18.021 -10.737 1.00 83.38 299 ALA A O 1
ATOM 2445 N N . VAL A 1 300 ? 10.025 19.033 -12.542 1.00 64.12 300 VAL A N 1
ATOM 2446 C CA . VAL A 1 300 ? 8.821 19.736 -13.031 1.00 64.12 300 VAL A CA 1
ATOM 2447 C C . VAL A 1 300 ? 7.633 18.802 -13.328 1.00 64.12 300 VAL A C 1
ATOM 2449 O O . VAL A 1 300 ? 6.492 19.248 -13.295 1.00 64.12 300 VAL A O 1
ATOM 2452 N N . HIS A 1 301 ? 7.864 17.505 -13.549 1.00 63.84 301 HIS A N 1
ATOM 2453 C CA . HIS A 1 301 ? 6.832 16.536 -13.953 1.00 63.84 301 HIS A CA 1
ATOM 2454 C C . HIS A 1 301 ? 6.172 15.780 -12.784 1.00 63.84 301 HIS A C 1
ATOM 2456 O O . HIS A 1 301 ? 5.890 14.592 -12.882 1.00 63.84 301 HIS A O 1
ATOM 2462 N N . GLY A 1 302 ? 5.905 16.465 -11.669 1.00 55.25 302 GLY A N 1
ATOM 2463 C CA . GLY A 1 302 ? 4.961 15.974 -10.653 1.00 55.25 302 GLY A CA 1
ATOM 2464 C C . GLY A 1 302 ? 5.468 14.881 -9.700 1.00 55.25 302 GLY A C 1
ATOM 2465 O O . GLY A 1 302 ? 4.673 14.321 -8.949 1.00 55.25 302 GLY A O 1
ATOM 2466 N N . GLY A 1 303 ? 6.772 14.592 -9.657 1.00 67.88 303 GLY A N 1
ATOM 2467 C CA . GLY A 1 303 ? 7.314 13.553 -8.779 1.00 67.88 303 GLY A CA 1
ATOM 2468 C C . GLY A 1 303 ? 8.823 13.634 -8.570 1.00 67.88 303 GLY A C 1
ATOM 2469 O O . GLY A 1 303 ? 9.535 14.359 -9.263 1.00 67.88 303 GLY A O 1
ATOM 2470 N N . TRP A 1 304 ? 9.307 12.878 -7.586 1.00 81.62 304 TRP A N 1
ATOM 2471 C CA . TRP A 1 304 ? 10.737 12.645 -7.400 1.00 81.62 304 TRP A CA 1
ATOM 2472 C C . TRP A 1 304 ? 11.253 11.877 -8.630 1.00 81.62 304 TRP A C 1
ATOM 2474 O O . TRP A 1 304 ? 10.643 10.876 -9.003 1.00 81.62 304 TRP A O 1
ATOM 2484 N N . GLN A 1 305 ? 12.314 12.350 -9.298 1.00 77.50 305 GLN A N 1
ATOM 2485 C CA . GLN A 1 305 ? 12.832 11.689 -10.515 1.00 77.50 305 GLN A CA 1
ATOM 2486 C C . GLN A 1 305 ? 13.227 10.229 -10.230 1.00 77.50 305 GLN A C 1
ATOM 2488 O O . GLN A 1 305 ? 13.526 9.888 -9.105 1.00 77.50 305 GLN A O 1
ATOM 2493 N N . GLY A 1 306 ? 13.283 9.330 -11.213 1.00 72.62 306 GLY A N 1
ATOM 2494 C CA . GLY A 1 306 ? 13.778 7.957 -10.974 1.00 72.62 306 GLY A CA 1
ATOM 2495 C C . GLY A 1 306 ? 15.304 7.823 -11.085 1.00 72.62 306 GLY A C 1
ATOM 2496 O O . GLY A 1 306 ? 15.925 6.986 -10.431 1.00 72.62 306 GLY A O 1
ATOM 2497 N N . MET A 1 307 ? 15.928 8.665 -11.915 1.00 83.44 307 MET A N 1
ATOM 2498 C CA . MET A 1 307 ? 17.335 8.547 -12.309 1.00 83.44 307 MET A CA 1
ATOM 2499 C C . MET A 1 307 ? 17.988 9.918 -12.495 1.00 83.44 307 MET A C 1
ATOM 2501 O O . MET A 1 307 ? 17.328 10.885 -12.860 1.00 83.44 307 MET A O 1
ATOM 2505 N N . LEU A 1 308 ? 19.303 9.972 -12.298 1.00 88.81 308 LEU A N 1
ATOM 2506 C CA . LEU A 1 308 ? 20.165 11.129 -12.527 1.00 88.81 308 LEU A CA 1
ATOM 2507 C C . LEU A 1 308 ? 21.108 10.828 -13.692 1.00 88.81 308 LEU A C 1
ATOM 2509 O O . LEU A 1 308 ? 21.738 9.770 -13.731 1.00 88.81 308 LEU A O 1
ATOM 2513 N N . SER A 1 309 ? 21.247 11.737 -14.651 1.00 90.50 309 SER A N 1
ATOM 2514 C CA . SER A 1 309 ? 22.260 11.583 -15.694 1.00 90.50 309 SER A CA 1
ATOM 2515 C C . SER A 1 309 ? 23.657 11.892 -15.152 1.00 90.50 309 SER A C 1
ATOM 2517 O O . SER A 1 309 ? 23.854 12.753 -14.289 1.00 90.50 309 SER A O 1
ATOM 2519 N N . ARG A 1 310 ? 24.674 11.242 -15.727 1.00 93.44 310 ARG A N 1
ATOM 2520 C CA . ARG A 1 310 ? 26.083 11.567 -15.455 1.00 93.44 310 ARG A CA 1
ATOM 2521 C C . ARG A 1 310 ? 26.382 13.061 -15.603 1.00 93.44 310 ARG A C 1
ATOM 2523 O O . ARG A 1 310 ? 27.135 13.623 -14.813 1.00 93.44 310 ARG A O 1
ATOM 2530 N N . ALA A 1 311 ? 25.807 13.697 -16.625 1.00 93.50 311 ALA A N 1
ATOM 2531 C CA . ALA A 1 311 ? 26.025 15.110 -16.912 1.00 93.50 311 ALA A CA 1
ATOM 2532 C C . ALA A 1 311 ? 25.482 16.012 -15.794 1.00 93.50 311 ALA A C 1
ATOM 2534 O O . ALA A 1 311 ? 26.191 16.920 -15.363 1.00 93.50 311 ALA A O 1
ATOM 2535 N N . GLU A 1 312 ? 24.280 15.730 -15.287 1.00 93.19 312 GLU A N 1
ATOM 2536 C CA . GLU A 1 312 ? 23.682 16.461 -14.163 1.00 93.19 312 GLU A CA 1
ATOM 2537 C C . GLU A 1 312 ? 24.528 16.322 -12.895 1.00 93.19 312 GLU A C 1
ATOM 2539 O O . GLU A 1 312 ? 24.852 17.326 -12.262 1.00 93.19 312 GLU A O 1
ATOM 2544 N N . ILE A 1 313 ? 24.975 15.105 -12.566 1.00 95.00 313 ILE A N 1
ATOM 2545 C CA . ILE A 1 313 ? 25.802 14.869 -11.373 1.00 95.00 313 ILE A CA 1
ATOM 2546 C C . ILE A 1 313 ? 27.129 15.620 -11.460 1.00 95.00 313 ILE A C 1
ATOM 2548 O O . ILE A 1 313 ? 27.507 16.334 -10.530 1.00 95.00 313 ILE A O 1
ATOM 2552 N N . LEU A 1 314 ? 27.826 15.512 -12.593 1.00 95.56 314 LEU A N 1
ATOM 2553 C CA . LEU A 1 314 ? 29.090 16.217 -12.799 1.00 95.56 314 LEU A CA 1
ATOM 2554 C C . LEU A 1 314 ? 28.905 17.737 -12.792 1.00 95.56 314 LEU A C 1
ATOM 2556 O O . LEU A 1 314 ? 29.765 18.447 -12.272 1.00 95.56 314 LEU A O 1
ATOM 2560 N N . MET A 1 315 ? 27.801 18.245 -13.344 1.00 95.69 315 MET A N 1
ATOM 2561 C CA . MET A 1 315 ? 27.470 19.668 -13.300 1.00 95.69 315 MET A CA 1
ATOM 2562 C C . MET A 1 315 ? 27.300 20.147 -11.855 1.00 95.69 315 MET A C 1
ATOM 2564 O O . MET A 1 315 ? 27.940 21.128 -11.472 1.00 95.69 315 MET A O 1
ATOM 2568 N N . VAL A 1 316 ? 26.511 19.444 -11.036 1.00 95.44 316 VAL A N 1
ATOM 2569 C CA . VAL A 1 316 ? 26.279 19.833 -9.636 1.00 95.44 316 VAL A CA 1
ATOM 2570 C C . VAL A 1 316 ? 27.555 19.716 -8.799 1.00 95.44 316 VAL A C 1
ATOM 2572 O O . VAL A 1 316 ? 27.877 20.638 -8.049 1.00 95.44 316 VAL A O 1
ATOM 2575 N N . LEU A 1 317 ? 28.344 18.650 -8.976 1.00 94.44 317 LEU A N 1
ATOM 2576 C CA . LEU A 1 317 ? 29.641 18.502 -8.304 1.00 94.44 317 LEU A CA 1
ATOM 2577 C C . LEU A 1 317 ? 30.594 19.656 -8.652 1.00 94.44 317 LEU A C 1
ATOM 2579 O O . LEU A 1 317 ? 31.247 20.212 -7.768 1.00 94.44 317 LEU A O 1
ATOM 2583 N N . ARG A 1 318 ? 30.658 20.065 -9.926 1.00 95.62 318 ARG A N 1
ATOM 2584 C CA . ARG A 1 318 ? 31.478 21.211 -10.356 1.00 95.62 318 ARG A CA 1
ATOM 2585 C C . ARG A 1 318 ? 31.000 22.520 -9.730 1.00 95.62 318 ARG A C 1
ATOM 2587 O O . ARG A 1 318 ? 31.834 23.277 -9.241 1.00 95.62 318 ARG A O 1
ATOM 2594 N N . GLN A 1 319 ? 29.688 22.760 -9.694 1.00 94.31 319 GLN A N 1
ATOM 2595 C CA . GLN A 1 319 ? 29.092 23.946 -9.063 1.00 94.31 319 GLN A CA 1
ATOM 2596 C C . GLN A 1 319 ? 29.306 23.997 -7.544 1.00 94.31 319 GLN A C 1
ATOM 2598 O O . GLN A 1 319 ? 29.352 25.084 -6.973 1.00 94.31 319 GLN A O 1
ATOM 2603 N N . ALA A 1 320 ? 29.458 22.844 -6.892 1.00 92.19 320 ALA A N 1
ATOM 2604 C CA . ALA A 1 320 ? 29.803 22.742 -5.475 1.00 92.19 320 ALA A CA 1
ATOM 2605 C C . ALA A 1 320 ? 31.308 22.927 -5.191 1.00 92.19 320 ALA A C 1
ATOM 2607 O O . ALA A 1 320 ? 31.736 22.790 -4.051 1.00 92.19 320 ALA A O 1
ATOM 2608 N N . GLY A 1 321 ? 32.124 23.228 -6.209 1.00 93.50 321 GLY A N 1
ATOM 2609 C CA . GLY A 1 321 ? 33.556 23.490 -6.052 1.00 93.50 321 GLY A CA 1
ATOM 2610 C C . GLY A 1 321 ? 34.469 22.291 -6.321 1.00 93.50 321 GLY A C 1
ATOM 2611 O O . GLY A 1 321 ? 35.679 22.407 -6.145 1.00 93.50 321 GLY A O 1
ATOM 2612 N N . ALA A 1 322 ? 33.952 21.150 -6.801 1.00 91.00 322 ALA A N 1
ATOM 2613 C CA . ALA A 1 322 ? 34.803 19.999 -7.128 1.00 91.00 322 ALA A CA 1
ATOM 2614 C C . ALA A 1 322 ? 35.742 20.253 -8.325 1.00 91.00 322 ALA A C 1
ATOM 2616 O O . ALA A 1 322 ? 36.777 19.596 -8.447 1.00 91.00 322 ALA A O 1
ATOM 2617 N N . GLY A 1 323 ? 35.394 21.185 -9.224 1.00 93.50 323 GLY A N 1
ATOM 2618 C CA . GLY A 1 323 ? 36.203 21.536 -10.396 1.00 93.50 323 GLY A CA 1
ATOM 2619 C C . GLY A 1 323 ? 36.629 20.308 -11.214 1.00 93.50 323 GLY A C 1
ATOM 2620 O O . GLY A 1 323 ? 35.796 19.497 -11.625 1.00 93.50 323 GLY A O 1
ATOM 2621 N N . ALA A 1 324 ? 37.939 20.143 -11.419 1.00 93.25 324 ALA A N 1
ATOM 2622 C CA . ALA A 1 324 ? 38.517 19.005 -12.141 1.00 93.25 324 ALA A CA 1
ATOM 2623 C C . ALA A 1 324 ? 38.360 17.649 -11.416 1.00 93.25 324 ALA A C 1
ATOM 2625 O O . ALA A 1 324 ? 38.497 16.604 -12.045 1.00 93.25 324 ALA A O 1
ATOM 2626 N N . ARG A 1 325 ? 38.046 17.641 -10.111 1.00 93.69 325 ARG A N 1
ATOM 2627 C CA . ARG A 1 325 ? 37.884 16.419 -9.300 1.00 93.69 325 ARG A CA 1
ATOM 2628 C C . ARG A 1 325 ? 36.473 15.827 -9.343 1.00 93.69 325 ARG A C 1
ATOM 2630 O O . ARG A 1 325 ? 36.250 14.787 -8.734 1.00 93.69 325 ARG A O 1
ATOM 2637 N N . ALA A 1 326 ? 35.528 16.446 -10.056 1.00 95.12 326 ALA A N 1
ATOM 2638 C CA . ALA A 1 326 ? 34.137 15.984 -10.104 1.00 95.12 326 ALA A CA 1
ATOM 2639 C C . ALA A 1 326 ? 33.998 14.507 -10.527 1.00 95.12 326 ALA A C 1
ATOM 2641 O O . ALA A 1 326 ? 33.198 13.783 -9.949 1.00 95.12 326 ALA A O 1
ATOM 2642 N N . GLU A 1 327 ? 34.816 14.037 -11.472 1.00 95.81 327 GLU A N 1
ATOM 2643 C CA . GLU A 1 327 ? 34.828 12.628 -11.904 1.00 95.81 327 GLU A CA 1
ATOM 2644 C C . GLU A 1 327 ? 35.303 11.680 -10.799 1.00 95.81 327 GLU A C 1
ATOM 2646 O O . GLU A 1 327 ? 34.708 10.628 -10.581 1.00 95.81 327 GLU A O 1
ATOM 2651 N N . ALA A 1 328 ? 36.347 12.069 -10.061 1.00 92.81 328 ALA A N 1
ATOM 2652 C CA . ALA A 1 328 ? 36.851 11.282 -8.941 1.00 92.81 328 ALA A CA 1
ATOM 2653 C C . ALA A 1 328 ? 35.808 11.189 -7.817 1.00 92.81 328 ALA A C 1
ATOM 2655 O O . ALA A 1 328 ? 35.642 10.132 -7.218 1.00 92.81 328 ALA A O 1
ATOM 2656 N N . TYR A 1 329 ? 35.066 12.272 -7.562 1.00 93.75 329 TYR A N 1
ATOM 2657 C CA . TYR A 1 329 ? 33.975 12.259 -6.586 1.00 93.75 329 TYR A CA 1
ATOM 2658 C C . TYR A 1 329 ? 32.773 11.446 -7.056 1.00 93.75 329 TYR A C 1
ATOM 2660 O O . TYR A 1 329 ? 32.194 10.735 -6.245 1.00 93.75 329 TYR A O 1
ATOM 2668 N N . LEU A 1 330 ? 32.419 11.474 -8.343 1.00 94.94 330 LEU A N 1
ATOM 2669 C CA . LEU A 1 330 ? 31.390 10.582 -8.875 1.00 94.94 330 LEU A CA 1
ATOM 2670 C C . LEU A 1 330 ? 31.795 9.109 -8.715 1.00 94.94 330 LEU A C 1
ATOM 2672 O O . LEU A 1 330 ? 31.020 8.329 -8.173 1.00 94.94 330 LEU A O 1
ATOM 2676 N N . ALA A 1 331 ? 33.027 8.747 -9.081 1.00 93.44 331 ALA A N 1
ATOM 2677 C CA . ALA A 1 331 ? 33.541 7.391 -8.880 1.00 93.44 331 ALA A CA 1
ATOM 2678 C C . ALA A 1 331 ? 33.521 6.975 -7.398 1.00 93.44 331 ALA A C 1
ATOM 2680 O O . ALA A 1 331 ? 33.240 5.826 -7.074 1.00 93.44 331 ALA A O 1
ATOM 2681 N N . LEU A 1 332 ? 33.765 7.916 -6.486 1.00 92.81 332 LEU A N 1
ATOM 2682 C CA . LEU A 1 332 ? 33.672 7.683 -5.048 1.00 92.81 332 LEU A CA 1
ATOM 2683 C C . LEU A 1 332 ? 32.227 7.463 -4.579 1.00 92.81 332 LEU A C 1
ATOM 2685 O O . LEU A 1 332 ? 31.958 6.565 -3.781 1.00 92.81 332 LEU A O 1
ATOM 2689 N N . LEU A 1 333 ? 31.284 8.259 -5.087 1.00 94.75 333 LEU A N 1
ATOM 2690 C CA . LEU A 1 333 ? 29.854 8.086 -4.825 1.00 94.75 333 LEU A CA 1
ATOM 2691 C C . LEU A 1 333 ? 29.343 6.741 -5.360 1.00 94.75 333 LEU A C 1
ATOM 2693 O O . LEU A 1 333 ? 28.547 6.095 -4.682 1.00 94.75 333 LEU A O 1
ATOM 2697 N N . GLU A 1 334 ? 29.860 6.291 -6.506 1.00 93.94 334 GLU A N 1
ATOM 2698 C CA . GLU A 1 334 ? 29.629 4.944 -7.044 1.00 93.94 334 GLU A CA 1
ATOM 2699 C C . GLU A 1 334 ? 30.190 3.855 -6.121 1.00 93.94 334 GLU A C 1
ATOM 2701 O O . GLU A 1 334 ? 29.473 2.939 -5.725 1.00 93.94 334 GLU A O 1
ATOM 2706 N N . GLN A 1 335 ? 31.463 3.966 -5.731 1.00 93.06 335 GLN A N 1
ATOM 2707 C CA . GLN A 1 335 ? 32.142 2.980 -4.880 1.00 93.06 335 GLN A CA 1
ATOM 2708 C C . GLN A 1 335 ? 31.535 2.877 -3.477 1.00 93.06 335 GLN A C 1
ATOM 2710 O O . GLN A 1 335 ? 31.498 1.793 -2.899 1.00 93.06 335 GLN A O 1
ATOM 2715 N N . SER A 1 336 ? 31.050 3.992 -2.925 1.00 92.81 336 SER A N 1
ATOM 2716 C CA . SER A 1 336 ? 30.352 4.016 -1.631 1.00 92.81 336 SER A CA 1
ATOM 2717 C C . SER A 1 336 ? 28.958 3.387 -1.680 1.00 92.81 336 SER A C 1
ATOM 2719 O O . SER A 1 336 ? 28.381 3.116 -0.629 1.00 92.81 336 SER A O 1
ATOM 2721 N N . GLY A 1 337 ? 28.394 3.184 -2.876 1.00 92.06 337 GLY A N 1
ATOM 2722 C CA . GLY A 1 337 ? 27.010 2.754 -3.052 1.00 92.06 337 GLY A CA 1
ATOM 2723 C C . GLY A 1 337 ? 25.978 3.827 -2.694 1.00 92.06 337 GLY A C 1
ATOM 2724 O O . GLY A 1 337 ? 24.798 3.512 -2.581 1.00 92.06 337 GLY A O 1
ATOM 2725 N N . VAL A 1 338 ? 26.382 5.091 -2.506 1.00 94.62 338 VAL A N 1
ATOM 2726 C CA . VAL A 1 338 ? 25.434 6.207 -2.333 1.00 94.62 338 VAL A CA 1
ATOM 2727 C C . VAL A 1 338 ? 24.693 6.471 -3.640 1.00 94.62 338 VAL A C 1
ATOM 2729 O O . VAL A 1 338 ? 23.476 6.667 -3.629 1.00 94.62 338 VAL A O 1
ATOM 2732 N N . LEU A 1 339 ? 25.422 6.425 -4.758 1.00 94.50 339 LEU A N 1
ATOM 2733 C CA . LEU A 1 339 ? 24.858 6.389 -6.100 1.00 94.50 339 LEU A CA 1
ATOM 2734 C C . LEU A 1 339 ? 25.175 5.037 -6.731 1.00 94.50 339 LEU A C 1
ATOM 2736 O O . LEU A 1 339 ? 26.313 4.582 -6.710 1.00 94.50 339 LEU A O 1
ATOM 2740 N N . CYS A 1 340 ? 24.175 4.398 -7.317 1.00 90.56 340 CYS A N 1
ATOM 2741 C CA . CYS A 1 340 ? 24.337 3.161 -8.056 1.00 90.56 340 CYS A CA 1
ATOM 2742 C C . CYS A 1 340 ? 24.302 3.480 -9.545 1.00 90.56 340 CYS A C 1
ATOM 2744 O O . CYS A 1 340 ? 23.355 4.086 -10.048 1.00 90.56 340 CYS A O 1
ATOM 2746 N N . ARG A 1 341 ? 25.355 3.089 -10.260 1.00 88.62 341 ARG A N 1
ATOM 2747 C CA . ARG A 1 341 ? 25.410 3.233 -11.711 1.00 88.62 341 ARG A CA 1
ATOM 2748 C C . ARG A 1 341 ? 24.406 2.273 -12.347 1.00 88.62 341 ARG A C 1
ATOM 2750 O O . ARG A 1 341 ? 24.561 1.062 -12.232 1.00 88.62 341 ARG A O 1
ATOM 2757 N N . SER A 1 342 ? 23.419 2.815 -13.051 1.00 79.00 342 SER A N 1
ATOM 2758 C CA . SER A 1 342 ? 22.563 2.049 -13.950 1.00 79.00 342 SER A CA 1
ATOM 2759 C C . SER A 1 342 ? 23.254 2.002 -15.309 1.00 79.00 342 SER A C 1
ATOM 2761 O O . SER A 1 342 ? 23.477 3.031 -15.960 1.00 79.00 342 SER A O 1
ATOM 2763 N N . VAL A 1 343 ? 23.711 0.815 -15.707 1.00 59.59 343 VAL A N 1
ATOM 2764 C CA . VAL A 1 343 ? 24.396 0.648 -16.989 1.00 59.59 343 VAL A CA 1
ATOM 2765 C C . VAL A 1 343 ? 23.342 0.729 -18.090 1.00 59.59 343 VAL A C 1
ATOM 2767 O O . VAL A 1 343 ? 22.581 -0.205 -18.311 1.00 59.59 343 VAL A O 1
ATOM 2770 N N . GLY A 1 344 ? 23.286 1.867 -18.785 1.00 56.34 344 GLY A N 1
ATOM 2771 C CA . GLY A 1 344 ? 22.586 1.954 -20.063 1.00 56.34 344 GLY A CA 1
ATOM 2772 C C . GLY A 1 344 ? 23.238 1.021 -21.092 1.00 56.34 344 GLY A C 1
ATOM 2773 O O . GLY A 1 344 ? 24.454 0.842 -21.074 1.00 56.34 344 GLY A O 1
ATOM 2774 N N . HIS A 1 345 ? 22.411 0.433 -21.960 1.00 42.97 345 HIS A N 1
ATOM 2775 C CA . HIS A 1 345 ? 22.739 -0.429 -23.106 1.00 42.97 345 HIS A CA 1
ATOM 2776 C C . HIS A 1 345 ? 24.212 -0.379 -23.572 1.00 42.97 345 HIS A C 1
ATOM 2778 O O . HIS A 1 345 ? 24.666 0.646 -24.089 1.00 42.97 345 HIS A O 1
ATOM 2784 N N . ARG A 1 346 ? 24.924 -1.518 -23.528 1.00 45.38 346 ARG A N 1
ATOM 2785 C CA . ARG A 1 346 ? 26.234 -1.667 -24.204 1.00 45.38 346 ARG A CA 1
ATOM 2786 C C . ARG A 1 346 ? 26.138 -1.575 -25.740 1.00 45.38 346 ARG A C 1
ATOM 2788 O O . ARG A 1 346 ? 27.166 -1.414 -26.388 1.00 45.38 346 ARG A O 1
ATOM 2795 N N . GLY A 1 347 ? 24.927 -1.633 -26.308 1.00 44.97 347 GLY A N 1
ATOM 2796 C CA . GLY A 1 347 ? 24.666 -1.632 -27.755 1.00 44.97 347 GLY A CA 1
ATOM 2797 C C . GLY A 1 347 ? 24.394 -0.267 -28.404 1.00 44.97 347 GLY A C 1
ATOM 2798 O O . GLY A 1 347 ? 24.378 -0.183 -29.629 1.00 44.97 347 GLY A O 1
ATOM 2799 N N . ALA A 1 348 ? 24.208 0.816 -27.637 1.00 50.50 348 ALA A N 1
ATOM 2800 C CA . ALA A 1 348 ? 24.168 2.154 -28.236 1.00 50.50 348 ALA A CA 1
ATOM 2801 C C . ALA A 1 348 ? 25.579 2.519 -28.735 1.00 50.50 348 ALA A C 1
ATOM 2803 O O . ALA A 1 348 ? 26.549 2.233 -28.019 1.00 50.50 348 ALA A O 1
ATOM 2804 N N . PRO A 1 349 ? 25.730 3.136 -29.925 1.00 49.59 349 PRO A N 1
ATOM 2805 C CA . PRO A 1 349 ? 27.042 3.514 -30.439 1.00 49.59 349 PRO A CA 1
ATOM 2806 C C . PRO A 1 349 ? 27.776 4.344 -29.374 1.00 49.59 349 PRO A C 1
ATOM 2808 O O . PRO A 1 349 ? 27.163 5.158 -28.683 1.00 49.59 349 PRO A O 1
ATOM 2811 N N . TRP A 1 350 ? 29.074 4.078 -29.180 1.00 49.38 350 TRP A N 1
ATOM 2812 C CA . TRP A 1 350 ? 29.883 4.503 -28.017 1.00 49.38 350 TRP A CA 1
ATOM 2813 C C . TRP A 1 350 ? 29.808 6.006 -27.683 1.00 49.38 350 TRP A C 1
ATOM 2815 O O . TRP A 1 350 ? 30.101 6.427 -26.569 1.00 49.38 350 TRP A O 1
ATOM 2825 N N . ASN A 1 351 ? 29.389 6.821 -28.642 1.00 49.25 351 ASN A N 1
ATOM 2826 C CA . ASN A 1 351 ? 29.172 8.257 -28.547 1.00 49.25 351 ASN A CA 1
ATOM 2827 C C . ASN A 1 351 ? 27.798 8.681 -27.970 1.00 49.25 351 ASN A C 1
ATOM 2829 O O . ASN A 1 351 ? 27.598 9.877 -27.766 1.00 49.25 351 ASN A O 1
ATOM 2833 N N . GLN A 1 352 ? 26.869 7.761 -27.668 1.00 55.88 352 GLN A N 1
ATOM 2834 C CA . GLN A 1 352 ? 25.527 8.072 -27.133 1.00 55.88 352 GLN A CA 1
ATOM 2835 C C . GLN A 1 352 ? 25.114 7.291 -25.871 1.00 55.88 352 GLN A C 1
ATOM 2837 O O . GLN A 1 352 ? 23.986 7.460 -25.405 1.00 55.88 352 GLN A O 1
ATOM 2842 N N . GLN A 1 353 ? 25.994 6.486 -25.265 1.00 58.53 353 GLN A N 1
ATOM 2843 C CA . GLN A 1 353 ? 25.682 5.816 -23.995 1.00 58.53 353 GLN A CA 1
ATOM 2844 C C . GLN A 1 353 ? 25.518 6.843 -22.864 1.00 58.53 353 GLN A C 1
ATOM 2846 O O . GLN A 1 353 ? 26.481 7.280 -22.229 1.00 58.53 353 GLN A O 1
ATOM 2851 N N . ARG A 1 354 ? 24.271 7.246 -22.601 1.00 74.44 354 ARG A N 1
ATOM 2852 C CA . ARG A 1 354 ? 23.928 8.032 -21.418 1.00 74.44 354 ARG A CA 1
ATOM 2853 C C . ARG A 1 354 ? 24.016 7.111 -20.206 1.00 74.44 354 ARG A C 1
ATOM 2855 O O . ARG A 1 354 ? 23.193 6.223 -20.018 1.00 74.44 354 ARG A O 1
ATOM 2862 N N . VAL A 1 355 ? 25.060 7.303 -19.405 1.00 83.75 355 VAL A N 1
ATOM 2863 C CA . VAL A 1 355 ? 25.173 6.659 -18.095 1.00 83.75 355 VAL A CA 1
ATOM 2864 C C . VAL A 1 355 ? 24.203 7.356 -17.145 1.00 83.75 355 VAL A C 1
ATOM 2866 O O . VAL A 1 355 ? 24.271 8.580 -16.976 1.00 83.75 355 VAL A O 1
ATOM 2869 N N . HIS A 1 356 ? 23.317 6.569 -16.543 1.00 86.81 356 HIS A N 1
ATOM 2870 C CA . HIS A 1 356 ? 22.361 7.019 -15.543 1.00 86.81 356 HIS A CA 1
ATOM 2871 C C . HIS A 1 356 ? 22.730 6.459 -14.169 1.00 86.81 356 HIS A C 1
ATOM 2873 O O . HIS A 1 356 ? 23.449 5.467 -14.048 1.00 86.81 356 HIS A O 1
ATOM 2879 N N . TYR A 1 357 ? 22.236 7.111 -13.129 1.00 90.12 357 TYR A N 1
ATOM 2880 C CA . TYR A 1 357 ? 22.492 6.774 -11.740 1.00 90.12 357 TYR A CA 1
ATOM 2881 C C . TYR A 1 357 ? 21.188 6.778 -10.960 1.00 90.12 357 TYR A C 1
ATOM 2883 O O . TYR A 1 357 ? 20.349 7.653 -11.161 1.00 90.12 357 TYR A O 1
ATOM 2891 N N . SER A 1 358 ? 21.039 5.831 -10.048 1.00 88.81 358 SER A N 1
ATOM 2892 C CA . SER A 1 358 ? 19.999 5.836 -9.023 1.00 88.81 358 SER A CA 1
ATOM 2893 C C . SER A 1 358 ? 20.629 6.068 -7.651 1.00 88.81 358 SER A C 1
ATOM 2895 O O . SER A 1 358 ? 21.834 5.901 -7.462 1.00 88.81 358 SER A O 1
ATOM 2897 N N . TRP A 1 359 ? 19.824 6.471 -6.673 1.00 91.81 359 TRP A N 1
ATOM 2898 C CA . TRP A 1 359 ? 20.264 6.495 -5.281 1.00 91.81 359 TRP A CA 1
ATOM 2899 C C . TRP A 1 359 ? 20.320 5.066 -4.742 1.00 91.81 359 TRP A C 1
ATOM 2901 O O . TRP A 1 359 ? 19.365 4.313 -4.916 1.00 91.81 359 TRP A O 1
ATOM 2911 N N . GLY A 1 360 ? 21.393 4.698 -4.037 1.00 87.25 360 GLY A N 1
ATOM 2912 C CA . GLY A 1 360 ? 21.508 3.358 -3.442 1.00 87.25 360 GLY A CA 1
ATOM 2913 C C . GLY A 1 360 ? 20.485 3.087 -2.335 1.00 87.25 360 GLY A C 1
ATOM 2914 O O . GLY A 1 360 ? 20.205 1.940 -1.997 1.00 87.25 360 GLY A O 1
ATOM 2915 N N . SER A 1 361 ? 19.885 4.146 -1.787 1.00 88.44 361 SER A N 1
ATOM 2916 C CA . SER A 1 361 ? 18.684 4.068 -0.967 1.00 88.44 361 SER A CA 1
ATOM 2917 C C . SER A 1 361 ? 17.786 5.276 -1.249 1.00 88.44 361 SER A C 1
ATOM 2919 O O . SER A 1 361 ? 18.275 6.407 -1.219 1.00 88.44 361 SER A O 1
ATOM 2921 N N . PRO A 1 362 ? 16.467 5.085 -1.414 1.00 86.38 362 PRO A N 1
ATOM 2922 C CA . PRO A 1 362 ? 15.498 6.172 -1.563 1.00 86.38 362 PRO A CA 1
ATOM 2923 C C . PRO A 1 362 ? 15.412 7.097 -0.339 1.00 86.38 362 PRO A C 1
ATOM 2925 O O . PRO A 1 362 ? 14.902 8.211 -0.432 1.00 86.38 362 PRO A O 1
ATOM 2928 N N . VAL A 1 363 ? 15.930 6.664 0.816 1.00 90.69 363 VAL A N 1
ATOM 2929 C CA . VAL A 1 363 ? 15.993 7.486 2.035 1.00 90.69 363 VAL A CA 1
ATOM 2930 C C . VAL A 1 363 ? 17.148 8.495 1.986 1.00 90.69 363 VAL A C 1
ATOM 2932 O O . VAL A 1 363 ? 17.053 9.549 2.610 1.00 90.69 363 VAL A O 1
ATOM 2935 N N . PHE A 1 364 ? 18.220 8.232 1.227 1.00 94.69 364 PHE A N 1
ATOM 2936 C CA . PHE A 1 364 ? 19.362 9.152 1.122 1.00 94.69 364 PHE A CA 1
ATOM 2937 C C . PHE A 1 364 ? 18.998 10.528 0.565 1.00 94.69 364 PHE A C 1
ATOM 2939 O O . PHE A 1 364 ? 19.326 11.527 1.205 1.00 94.69 364 PHE A O 1
ATOM 2946 N N . PRO A 1 365 ? 18.280 10.644 -0.560 1.00 94.88 365 PRO A N 1
ATOM 2947 C CA . PRO A 1 365 ? 17.866 11.960 -1.011 1.00 94.88 365 PRO A CA 1
ATOM 2948 C C . PRO A 1 365 ? 16.878 12.614 -0.029 1.00 94.88 365 PRO A C 1
ATOM 2950 O O . PRO A 1 365 ? 16.949 13.821 0.175 1.00 94.88 365 PRO A O 1
ATOM 2953 N N . CYS A 1 366 ? 16.042 11.843 0.680 1.00 94.69 366 CYS A N 1
ATOM 2954 C CA . CYS A 1 366 ? 15.165 12.394 1.720 1.00 94.69 366 CYS A CA 1
ATOM 2955 C C . CYS A 1 366 ? 15.951 13.007 2.894 1.00 94.69 366 CYS A C 1
ATOM 2957 O O . CYS A 1 366 ? 15.627 14.110 3.332 1.00 94.69 366 CYS A O 1
ATOM 2959 N N . VAL A 1 367 ? 16.992 12.327 3.396 1.00 96.25 367 VAL A N 1
ATOM 2960 C CA . VAL A 1 367 ? 17.815 12.844 4.508 1.00 96.25 367 VAL A CA 1
ATOM 2961 C C . VAL A 1 367 ? 18.640 14.058 4.081 1.00 96.25 367 VAL A C 1
ATOM 2963 O O . VAL A 1 367 ? 18.777 15.009 4.847 1.00 96.25 367 VAL A O 1
ATOM 2966 N N . LEU A 1 368 ? 19.125 14.070 2.837 1.00 96.75 368 LEU A N 1
ATOM 2967 C CA . LEU A 1 368 ? 19.855 15.195 2.256 1.00 96.75 368 LEU A CA 1
ATOM 2968 C C . LEU A 1 368 ? 18.958 16.424 2.072 1.00 96.75 368 LEU A C 1
ATOM 2970 O O . LEU A 1 368 ? 19.345 17.523 2.461 1.00 96.75 368 LEU A O 1
ATOM 2974 N N . VAL A 1 369 ? 17.738 16.246 1.558 1.00 95.94 369 VAL A N 1
ATOM 2975 C CA . VAL A 1 369 ? 16.756 17.336 1.461 1.00 95.94 369 VAL A CA 1
ATOM 2976 C C . VAL A 1 369 ? 16.370 17.838 2.852 1.00 95.94 369 VAL A C 1
ATOM 2978 O O . VAL A 1 369 ? 16.370 19.045 3.073 1.00 95.94 369 VAL A O 1
ATOM 2981 N N . ALA A 1 370 ? 16.106 16.948 3.815 1.00 95.94 370 ALA A N 1
ATOM 2982 C CA . ALA A 1 370 ? 15.806 17.347 5.190 1.00 95.94 370 ALA A CA 1
ATOM 2983 C C . ALA A 1 370 ? 16.951 18.173 5.801 1.00 95.94 370 ALA A C 1
ATOM 2985 O O . ALA A 1 370 ? 16.715 19.245 6.356 1.00 95.94 370 ALA A O 1
ATOM 2986 N N . ARG A 1 371 ? 18.203 17.734 5.625 1.00 95.94 371 ARG A N 1
ATOM 2987 C CA . ARG A 1 371 ? 19.396 18.474 6.053 1.00 95.94 371 ARG A CA 1
ATOM 2988 C C . ARG A 1 371 ? 19.491 19.844 5.385 1.00 95.94 371 ARG A C 1
ATOM 2990 O O . ARG A 1 371 ? 19.709 20.828 6.085 1.00 95.94 371 ARG A O 1
ATOM 2997 N N . MET A 1 372 ? 19.286 19.937 4.076 1.00 95.31 372 MET A N 1
ATOM 2998 C CA . MET A 1 372 ? 19.269 21.220 3.370 1.00 95.31 372 MET A CA 1
ATOM 2999 C C . MET A 1 372 ? 18.182 22.156 3.930 1.00 95.31 372 MET A C 1
ATOM 3001 O O . MET A 1 372 ? 18.441 23.327 4.208 1.00 95.31 372 MET A O 1
ATOM 3005 N N . LEU A 1 373 ? 16.981 21.630 4.182 1.00 94.50 373 LEU A N 1
ATOM 3006 C CA . LEU A 1 373 ? 15.856 22.388 4.731 1.00 94.50 373 LEU A CA 1
ATOM 3007 C C . LEU A 1 373 ? 16.100 22.879 6.160 1.00 94.50 373 LEU A C 1
ATOM 3009 O O . LEU A 1 373 ? 15.572 23.932 6.513 1.00 94.50 373 LEU A O 1
ATOM 3013 N N . THR A 1 374 ? 16.933 22.210 6.968 1.00 94.62 374 THR A N 1
ATOM 3014 C CA . THR A 1 374 ? 17.329 22.765 8.280 1.00 94.62 374 THR A CA 1
ATOM 3015 C C . THR A 1 374 ? 17.995 24.136 8.170 1.00 94.62 374 THR A C 1
ATOM 3017 O O . THR A 1 374 ? 17.857 24.949 9.085 1.00 94.62 374 THR A O 1
ATOM 3020 N N . GLN A 1 375 ? 18.670 24.406 7.048 1.00 93.75 375 GLN A N 1
ATOM 3021 C CA . GLN A 1 375 ? 19.371 25.662 6.779 1.00 93.75 375 GLN A CA 1
ATOM 3022 C C . GLN A 1 375 ? 18.468 26.699 6.090 1.00 93.75 375 GLN A C 1
ATOM 3024 O O . GLN A 1 375 ? 18.777 27.887 6.107 1.00 93.75 375 GLN A O 1
ATOM 3029 N N . GLN A 1 376 ? 17.353 26.267 5.489 1.00 93.56 376 GLN A N 1
ATOM 3030 C CA . GLN A 1 376 ? 16.473 27.083 4.643 1.00 93.56 376 GLN A CA 1
ATOM 3031 C C . GLN A 1 376 ? 15.026 27.058 5.163 1.00 93.56 376 GLN A C 1
ATOM 3033 O O . GLN A 1 376 ? 14.107 26.603 4.485 1.00 93.56 376 GLN A O 1
ATOM 3038 N N . GLN A 1 377 ? 14.813 27.546 6.390 1.00 90.50 377 GLN A N 1
ATOM 3039 C CA . GLN A 1 377 ? 13.508 27.472 7.073 1.00 90.50 377 GLN A CA 1
ATOM 3040 C C . GLN A 1 377 ? 12.366 28.178 6.325 1.00 90.50 377 GLN A C 1
A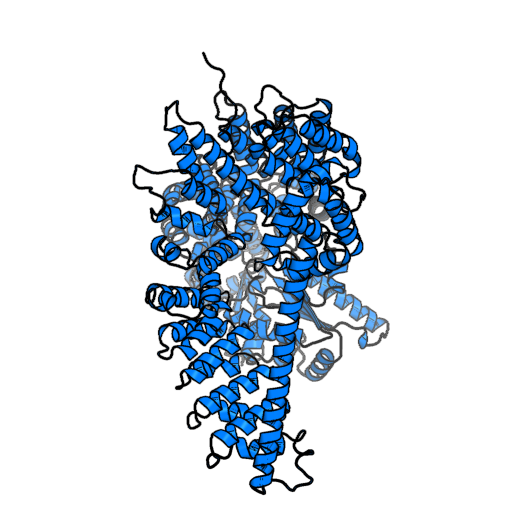TOM 3042 O O . GLN A 1 377 ? 11.218 27.754 6.405 1.00 90.50 377 GLN A O 1
ATOM 3047 N N . TRP A 1 378 ? 12.678 29.216 5.544 1.00 88.50 378 TRP A N 1
ATOM 3048 C CA . TRP A 1 378 ? 11.694 29.948 4.741 1.00 88.50 378 TRP A CA 1
ATOM 3049 C C . TRP A 1 378 ? 11.024 29.085 3.658 1.00 88.50 378 TRP A C 1
ATOM 3051 O O . TRP A 1 378 ? 9.951 29.439 3.191 1.00 88.50 378 TRP A O 1
ATOM 3061 N N . MET A 1 379 ? 11.616 27.944 3.284 1.00 88.06 379 MET A N 1
ATOM 3062 C CA . MET A 1 379 ? 11.050 27.019 2.293 1.00 88.06 379 MET A CA 1
ATOM 3063 C C . MET A 1 379 ? 10.001 26.068 2.881 1.00 88.06 379 MET A C 1
ATOM 3065 O O . MET A 1 379 ? 9.371 25.313 2.144 1.00 88.06 379 MET A O 1
ATOM 3069 N N . TRP A 1 380 ? 9.841 26.032 4.208 1.00 88.94 380 TRP A N 1
ATOM 3070 C CA . TRP A 1 380 ? 9.009 25.021 4.859 1.00 88.94 380 TRP A CA 1
ATOM 3071 C C . TRP A 1 380 ? 7.525 25.209 4.549 1.00 88.94 380 TRP A C 1
ATOM 3073 O O . TRP A 1 380 ? 6.839 24.225 4.280 1.00 88.94 380 TRP A O 1
ATOM 3083 N N . SER A 1 381 ? 7.031 26.452 4.528 1.00 81.25 381 SER A N 1
ATOM 3084 C CA . SER A 1 381 ? 5.627 26.765 4.221 1.00 81.25 381 SER A CA 1
ATOM 3085 C C . SER A 1 381 ? 5.182 26.187 2.879 1.00 81.25 381 SER A C 1
ATOM 3087 O O . SER A 1 381 ? 4.113 25.582 2.796 1.00 81.25 381 SER A O 1
ATOM 3089 N N . ASP A 1 382 ? 6.038 26.276 1.861 1.00 79.12 382 ASP A N 1
ATOM 3090 C CA . ASP A 1 382 ? 5.742 25.763 0.524 1.00 79.12 382 ASP A CA 1
ATOM 3091 C C . ASP A 1 382 ? 5.605 24.232 0.526 1.00 79.12 382 ASP A C 1
ATOM 3093 O O . ASP A 1 382 ? 4.852 23.670 -0.260 1.00 79.12 382 ASP A O 1
ATOM 3097 N N . LEU A 1 383 ? 6.278 23.520 1.434 1.00 74.31 383 LEU A N 1
ATOM 3098 C CA . LEU A 1 383 ? 6.214 22.057 1.492 1.00 74.31 383 LEU A CA 1
ATOM 3099 C C . LEU A 1 383 ? 4.888 21.514 2.040 1.00 74.31 383 LEU A C 1
ATOM 3101 O O . LEU A 1 383 ? 4.456 20.456 1.585 1.00 74.31 383 LEU A O 1
ATOM 3105 N N . LEU A 1 384 ? 4.241 22.207 2.987 1.00 66.94 384 LEU A N 1
ATOM 3106 C CA . LEU A 1 384 ? 2.941 21.782 3.542 1.00 66.94 384 LEU A CA 1
ATOM 3107 C C . LEU A 1 384 ? 1.747 22.243 2.712 1.00 66.94 384 LEU A C 1
ATOM 3109 O O . LEU A 1 384 ? 0.724 21.555 2.671 1.00 66.94 384 LEU A O 1
ATOM 3113 N N . LEU A 1 385 ? 1.861 23.421 2.096 1.00 66.75 385 LEU A N 1
ATOM 3114 C CA . LEU A 1 385 ? 0.761 24.027 1.348 1.00 66.75 385 LEU A CA 1
ATOM 3115 C C . LEU A 1 385 ? 0.597 23.422 -0.053 1.00 66.75 385 LEU A C 1
ATOM 3117 O O . LEU A 1 385 ? -0.467 23.563 -0.648 1.00 66.75 385 LEU A O 1
ATOM 3121 N N . LEU A 1 386 ? 1.607 22.714 -0.565 1.00 67.75 386 LEU A N 1
ATOM 3122 C CA . LEU A 1 386 ? 1.547 22.026 -1.855 1.00 67.75 386 LEU A CA 1
ATOM 3123 C C . LEU A 1 386 ? 0.964 20.605 -1.741 1.00 67.75 386 LEU A C 1
ATOM 3125 O O . LEU A 1 386 ? 1.060 19.943 -0.706 1.00 67.75 386 LEU A O 1
ATOM 3129 N N . GLU A 1 387 ? 0.491 20.073 -2.873 1.00 73.25 387 GLU A N 1
ATOM 3130 C CA . GLU A 1 387 ? 0.099 18.659 -3.070 1.00 73.25 387 GLU A CA 1
ATOM 3131 C C . GLU A 1 387 ? 1.214 17.654 -2.702 1.00 73.25 387 GLU A C 1
ATOM 3133 O O . GLU A 1 387 ? 0.981 16.457 -2.528 1.00 73.25 387 GLU A O 1
ATOM 3138 N N . LYS A 1 388 ? 2.440 18.150 -2.494 1.00 78.50 388 LYS A N 1
ATOM 3139 C CA . LYS A 1 388 ? 3.606 17.397 -2.028 1.00 78.50 388 LYS A CA 1
ATOM 3140 C C . LYS A 1 388 ? 3.369 16.654 -0.713 1.00 78.50 388 LYS A C 1
ATOM 3142 O O . LYS A 1 388 ? 3.982 15.607 -0.532 1.00 78.50 388 LYS A O 1
ATOM 3147 N N . ARG A 1 389 ? 2.476 17.108 0.177 1.00 77.06 389 ARG A N 1
ATOM 3148 C CA . ARG A 1 389 ? 2.182 16.398 1.444 1.00 77.06 389 ARG A CA 1
ATOM 3149 C C . ARG A 1 389 ? 1.602 14.991 1.252 1.00 77.06 389 ARG A C 1
ATOM 3151 O O . ARG A 1 389 ? 1.736 14.145 2.136 1.00 77.06 389 ARG A O 1
ATOM 3158 N N . CYS A 1 390 ? 1.006 14.720 0.092 1.00 77.25 390 CYS A N 1
ATOM 3159 C CA . CYS A 1 390 ? 0.503 13.396 -0.274 1.00 77.25 390 CYS A CA 1
ATOM 3160 C C . CYS A 1 390 ? 1.617 12.469 -0.793 1.00 77.25 390 CYS A C 1
ATOM 3162 O O . CYS A 1 390 ? 1.436 11.255 -0.840 1.00 77.25 390 CYS A O 1
ATOM 3164 N N . SER A 1 391 ? 2.786 13.012 -1.151 1.00 82.69 391 SER A N 1
ATOM 3165 C CA . SER A 1 391 ? 3.924 12.225 -1.626 1.00 82.69 391 SER A CA 1
ATOM 3166 C C . SER A 1 391 ? 4.637 11.522 -0.458 1.00 82.69 391 SER A C 1
ATOM 3168 O O . SER A 1 391 ? 5.123 12.197 0.456 1.00 82.69 391 SER A O 1
ATOM 3170 N N . PRO A 1 392 ? 4.803 10.185 -0.495 1.00 80.12 392 PRO A N 1
ATOM 3171 C CA . PRO A 1 392 ? 5.467 9.428 0.572 1.00 80.12 392 PRO A CA 1
ATOM 3172 C C . PRO A 1 392 ? 6.901 9.893 0.857 1.00 80.12 392 PRO A C 1
ATOM 3174 O O . PRO A 1 392 ? 7.344 9.909 2.006 1.00 80.12 392 PRO A O 1
ATOM 3177 N N . PHE A 1 393 ? 7.630 10.314 -0.177 1.00 86.12 393 PHE A N 1
ATOM 3178 C CA . PHE A 1 393 ? 8.993 10.818 -0.033 1.00 86.12 393 PHE A CA 1
ATOM 3179 C C . PHE A 1 393 ? 9.035 12.183 0.667 1.00 86.12 393 PHE A C 1
ATOM 3181 O O . PHE A 1 393 ? 9.874 12.401 1.536 1.00 86.12 393 PHE A O 1
ATOM 3188 N N . TRP A 1 394 ? 8.105 13.092 0.361 1.00 89.56 394 TRP A N 1
ATOM 3189 C CA . TRP A 1 394 ? 8.011 14.372 1.074 1.00 89.56 394 TRP A CA 1
ATOM 3190 C C . TRP A 1 394 ? 7.552 14.187 2.523 1.00 89.56 394 TRP A C 1
ATOM 3192 O O . TRP A 1 394 ? 8.086 14.846 3.415 1.00 89.56 394 TRP A O 1
ATOM 3202 N N . GLN A 1 395 ? 6.656 13.233 2.792 1.00 87.06 395 GLN A N 1
ATOM 3203 C CA . GLN A 1 395 ? 6.331 12.836 4.166 1.00 87.06 395 GLN A CA 1
ATOM 3204 C C . GLN A 1 395 ? 7.573 12.330 4.913 1.00 87.06 395 GLN A C 1
ATOM 3206 O O . GLN A 1 395 ? 7.784 12.690 6.072 1.00 87.06 395 GLN A O 1
ATOM 3211 N N . GLN A 1 396 ? 8.426 11.541 4.247 1.00 89.19 396 GLN A N 1
ATOM 3212 C CA . GLN A 1 396 ? 9.701 11.097 4.808 1.00 89.19 396 GLN A CA 1
ATOM 3213 C C . GLN A 1 396 ? 10.651 12.277 5.063 1.00 89.19 396 GLN A C 1
ATOM 3215 O O . GLN A 1 396 ? 11.263 12.327 6.126 1.00 89.19 396 GLN A O 1
ATOM 3220 N N . VAL A 1 397 ? 10.759 13.246 4.146 1.00 93.19 397 VAL A N 1
ATOM 3221 C CA . VAL A 1 397 ? 11.559 14.470 4.344 1.00 93.19 397 VAL A CA 1
ATOM 3222 C C . VAL A 1 397 ? 11.104 15.233 5.583 1.00 93.19 397 VAL A C 1
ATOM 3224 O O . VAL A 1 397 ? 11.940 15.583 6.407 1.00 93.19 397 VAL A O 1
ATOM 3227 N N . VAL A 1 398 ? 9.801 15.473 5.742 1.00 91.56 398 VAL A N 1
ATOM 3228 C CA . VAL A 1 398 ? 9.258 16.225 6.885 1.00 91.56 398 VAL A CA 1
ATOM 3229 C C . VAL A 1 398 ? 9.464 15.464 8.200 1.00 91.56 398 VAL A C 1
ATOM 3231 O O . VAL A 1 398 ? 9.848 16.060 9.205 1.00 91.56 398 VAL A O 1
ATOM 3234 N N . HIS A 1 399 ? 9.293 14.141 8.193 1.00 90.38 399 HIS A N 1
ATOM 3235 C CA . HIS A 1 399 ? 9.622 13.291 9.339 1.00 90.38 399 HIS A CA 1
ATOM 3236 C C . HIS A 1 399 ? 11.114 13.390 9.710 1.00 90.38 399 HIS A C 1
ATOM 3238 O O . HIS A 1 399 ? 11.448 13.631 10.866 1.00 90.38 399 HIS A O 1
ATOM 3244 N N . LEU A 1 400 ? 12.023 13.308 8.735 1.00 94.38 400 LEU A N 1
ATOM 3245 C CA . LEU A 1 400 ? 13.463 13.461 8.974 1.00 94.38 400 LEU A CA 1
ATOM 3246 C C . LEU A 1 400 ? 13.842 14.881 9.412 1.00 94.38 400 LEU A C 1
ATOM 3248 O O . LEU A 1 400 ? 14.715 15.051 10.257 1.00 94.38 400 LEU A O 1
ATOM 3252 N N . LEU A 1 401 ? 13.169 15.902 8.885 1.00 94.75 401 LEU A N 1
ATOM 3253 C CA . LEU A 1 401 ? 13.367 17.293 9.280 1.00 94.75 401 LEU A CA 1
ATOM 3254 C C . LEU A 1 401 ? 13.016 17.504 10.759 1.00 94.75 401 LEU A C 1
ATOM 3256 O O . LEU A 1 401 ? 13.744 18.207 11.459 1.00 94.75 401 LEU A O 1
ATOM 3260 N N . ALA A 1 402 ? 11.962 16.842 11.253 1.00 93.12 402 ALA A N 1
ATOM 3261 C CA . ALA A 1 402 ? 11.598 16.851 12.669 1.00 93.12 402 ALA A CA 1
ATOM 3262 C C . ALA A 1 402 ? 12.710 16.274 13.556 1.00 93.12 402 ALA A C 1
ATOM 3264 O O . ALA A 1 402 ? 13.030 16.860 14.584 1.00 93.12 402 ALA A O 1
ATOM 3265 N N . GLY A 1 403 ? 13.354 15.182 13.133 1.00 93.19 403 GLY A N 1
ATOM 3266 C CA . GLY A 1 403 ? 14.505 14.616 13.843 1.00 93.19 403 GLY A CA 1
ATOM 3267 C C . GLY A 1 403 ? 15.786 15.458 13.737 1.00 93.19 403 GLY A C 1
ATOM 3268 O O . GLY A 1 403 ? 16.674 15.323 14.577 1.00 93.19 403 GLY A O 1
ATOM 3269 N N . ALA A 1 404 ? 15.899 16.316 12.718 1.00 95.00 404 ALA A N 1
ATOM 3270 C CA . ALA A 1 404 ? 17.065 17.167 12.476 1.00 95.00 404 ALA A CA 1
ATOM 3271 C C . ALA A 1 404 ? 17.004 18.518 13.209 1.00 95.00 404 ALA A C 1
ATOM 3273 O O . ALA A 1 404 ? 18.038 19.056 13.600 1.00 95.00 404 ALA A O 1
ATOM 3274 N N . ASN A 1 405 ? 15.805 19.095 13.350 1.00 94.44 405 ASN A N 1
ATOM 3275 C CA . ASN A 1 405 ? 15.588 20.422 13.932 1.00 94.44 405 ASN A CA 1
ATOM 3276 C C . ASN A 1 405 ? 14.257 20.485 14.703 1.00 94.44 405 ASN A C 1
ATOM 3278 O O . ASN A 1 405 ? 13.368 21.285 14.394 1.00 94.44 405 ASN A O 1
ATOM 3282 N N . ALA A 1 406 ? 14.127 19.614 15.705 1.00 92.31 406 ALA A N 1
ATOM 3283 C CA . ALA A 1 406 ? 12.895 19.411 16.462 1.00 92.31 406 ALA A CA 1
ATOM 3284 C C . ALA A 1 406 ? 12.264 20.708 17.020 1.00 92.31 406 ALA A C 1
ATOM 3286 O O . ALA A 1 406 ? 11.074 20.920 16.771 1.00 92.31 406 ALA A O 1
ATOM 3287 N N . PRO A 1 407 ? 13.009 21.644 17.651 1.00 93.62 407 PRO A N 1
ATOM 3288 C CA . PRO A 1 407 ? 12.405 22.853 18.222 1.00 93.62 407 PRO A CA 1
ATOM 3289 C C . PRO A 1 407 ? 11.821 23.804 17.170 1.00 93.62 407 PRO A C 1
ATOM 3291 O O . PRO A 1 407 ? 10.829 24.492 17.412 1.00 93.62 407 PRO A O 1
ATOM 3294 N N . ALA A 1 408 ? 12.452 23.902 15.997 1.00 91.94 408 ALA A N 1
ATOM 3295 C CA . ALA A 1 408 ? 11.946 24.750 14.924 1.00 91.94 408 ALA A CA 1
ATOM 3296 C C . ALA A 1 408 ? 10.752 24.095 14.223 1.00 91.94 408 ALA A C 1
ATOM 3298 O O . ALA A 1 408 ? 9.764 24.779 13.967 1.00 91.94 408 ALA A O 1
ATOM 3299 N N . VAL A 1 409 ? 10.803 22.781 13.971 1.00 90.06 409 VAL A N 1
ATOM 3300 C CA . VAL A 1 409 ? 9.681 22.047 13.365 1.00 90.06 409 VAL A CA 1
ATOM 3301 C C . VAL A 1 409 ? 8.460 22.054 14.276 1.00 90.06 409 VAL A C 1
ATOM 3303 O O . VAL A 1 409 ? 7.361 22.275 13.780 1.00 90.06 409 VAL A O 1
ATOM 3306 N N . LEU A 1 410 ? 8.627 21.879 15.592 1.00 89.62 410 LEU A N 1
ATOM 3307 C CA . LEU A 1 410 ? 7.521 21.963 16.548 1.00 89.62 410 LEU A CA 1
ATOM 3308 C C . LEU A 1 410 ? 6.842 23.338 16.495 1.00 89.62 410 LEU A C 1
ATOM 3310 O O . LEU A 1 410 ? 5.632 23.398 16.291 1.00 89.62 410 LEU A O 1
ATOM 3314 N N . ARG A 1 411 ? 7.614 24.432 16.593 1.00 91.88 411 ARG A N 1
ATOM 3315 C CA . ARG A 1 411 ? 7.075 25.802 16.480 1.00 91.88 411 ARG A CA 1
ATOM 3316 C C . ARG A 1 411 ? 6.337 26.016 15.164 1.00 91.88 411 ARG A C 1
ATOM 3318 O O . ARG A 1 411 ? 5.215 26.506 15.153 1.00 91.88 411 ARG A O 1
ATOM 3325 N N . TRP A 1 412 ? 6.941 25.589 14.062 1.00 89.88 412 TRP A N 1
ATOM 3326 C CA . TRP A 1 412 ? 6.341 25.725 12.743 1.00 89.88 412 TRP A CA 1
ATOM 3327 C C . TRP A 1 412 ? 5.043 24.915 12.597 1.00 89.88 412 TRP A C 1
ATOM 3329 O O . TRP A 1 412 ? 4.049 25.440 12.105 1.00 89.88 412 TRP A O 1
ATOM 3339 N N . VAL A 1 413 ? 4.996 23.668 13.076 1.00 87.69 413 VAL A N 1
ATOM 3340 C CA . VAL A 1 413 ? 3.764 22.861 13.088 1.00 87.69 413 VAL A CA 1
ATOM 3341 C C . VAL A 1 413 ? 2.673 23.534 13.926 1.00 87.69 413 VAL A C 1
ATOM 3343 O O . VAL A 1 413 ? 1.508 23.548 13.527 1.00 87.69 413 VAL A O 1
ATOM 3346 N N . GLU A 1 414 ? 3.027 24.112 15.074 1.00 89.56 414 GLU A N 1
ATOM 3347 C CA . GLU A 1 414 ? 2.079 24.832 15.927 1.00 89.56 414 GLU A CA 1
ATOM 3348 C C . GLU A 1 414 ? 1.515 26.088 15.258 1.00 89.56 414 GLU A C 1
ATOM 3350 O O . GLU A 1 414 ? 0.314 26.343 15.371 1.00 89.56 414 GLU A O 1
ATOM 3355 N N . GLU A 1 415 ? 2.349 26.832 14.532 1.00 90.88 415 GLU A N 1
ATOM 3356 C CA . GLU A 1 415 ? 1.938 27.995 13.740 1.00 90.88 415 GLU A CA 1
ATOM 3357 C C . GLU A 1 415 ? 1.028 27.590 12.569 1.00 90.88 415 GLU A C 1
ATOM 3359 O O . GLU A 1 415 ? 0.034 28.262 12.294 1.00 90.88 415 GLU A O 1
ATOM 3364 N N . GLN A 1 416 ? 1.322 26.466 11.906 1.00 87.19 416 GLN A N 1
ATOM 3365 C CA . GLN A 1 416 ? 0.599 26.011 10.712 1.00 87.19 416 GLN A CA 1
ATOM 3366 C C . GLN A 1 416 ? -0.634 25.147 11.000 1.00 87.19 416 GLN A C 1
ATOM 3368 O O . GLN A 1 416 ? -1.392 24.854 10.077 1.00 87.19 416 GLN A O 1
ATOM 3373 N N . ARG A 1 417 ? -0.902 24.752 12.251 1.00 86.12 417 ARG A N 1
ATOM 3374 C CA . ARG A 1 417 ? -2.021 23.844 12.595 1.00 86.12 417 ARG A CA 1
ATOM 3375 C C . ARG A 1 417 ? -3.407 24.321 12.136 1.00 86.12 417 ARG A C 1
ATOM 3377 O O . ARG A 1 417 ? -4.317 23.512 12.006 1.00 86.12 417 ARG A O 1
ATOM 3384 N N . PHE A 1 418 ? -3.590 25.629 11.948 1.00 85.06 418 PHE A N 1
ATOM 3385 C CA . PHE A 1 418 ? -4.845 26.208 11.456 1.00 85.06 418 PHE A CA 1
ATOM 3386 C C . PHE A 1 418 ? -4.938 26.212 9.925 1.00 85.06 418 PHE A C 1
ATOM 3388 O O . PHE A 1 418 ? -6.039 26.233 9.387 1.00 85.06 418 PHE A O 1
ATOM 3395 N N . SER A 1 419 ? -3.792 26.172 9.244 1.00 83.19 419 SER A N 1
ATOM 3396 C CA . SER A 1 419 ? -3.675 26.095 7.784 1.00 83.19 419 SER A CA 1
ATOM 3397 C C . SER A 1 419 ? -3.658 24.649 7.280 1.00 83.19 419 SER A C 1
ATOM 3399 O O . SER A 1 419 ? -3.992 24.389 6.126 1.00 83.19 419 SER A O 1
ATOM 3401 N N . LEU A 1 420 ? -3.249 23.702 8.130 1.00 80.50 420 LEU A N 1
ATOM 3402 C CA . LEU A 1 420 ? -3.252 22.278 7.816 1.00 80.50 420 LEU A CA 1
ATOM 3403 C C . LEU A 1 420 ? -4.685 21.772 7.663 1.00 80.50 420 LEU A C 1
ATOM 3405 O O . LEU A 1 420 ? -5.503 21.875 8.579 1.00 80.50 420 LEU A O 1
ATOM 3409 N N . GLN A 1 421 ? -4.974 21.184 6.503 1.00 79.75 421 GLN A N 1
ATOM 3410 C CA . GLN A 1 421 ? -6.222 20.462 6.309 1.00 79.75 421 GLN A CA 1
ATOM 3411 C C . GLN A 1 421 ? -6.260 19.262 7.259 1.00 79.75 421 GLN A C 1
ATOM 3413 O O . GLN A 1 421 ? -5.251 18.597 7.495 1.00 79.75 421 GLN A O 1
ATOM 3418 N N . ARG A 1 422 ? -7.442 18.962 7.799 1.00 81.38 422 ARG A N 1
ATOM 3419 C CA . ARG A 1 422 ? -7.680 17.766 8.622 1.00 81.38 422 ARG A CA 1
ATOM 3420 C C . ARG A 1 422 ? -7.880 16.522 7.749 1.00 81.38 422 ARG A C 1
ATOM 3422 O O . ARG A 1 422 ? -8.772 15.720 7.990 1.00 81.38 422 ARG A O 1
ATOM 3429 N N . ASP A 1 423 ? -7.067 16.407 6.703 1.00 82.00 423 ASP A N 1
ATOM 3430 C CA . ASP A 1 423 ? -7.049 15.258 5.806 1.00 82.00 423 ASP A CA 1
ATOM 3431 C C . ASP A 1 423 ? -6.181 14.124 6.380 1.00 82.00 423 ASP A C 1
ATOM 3433 O O . ASP A 1 423 ? -5.350 14.325 7.278 1.00 82.00 423 ASP A O 1
ATOM 3437 N N . THR A 1 424 ? -6.379 12.907 5.863 1.00 71.00 424 THR A N 1
ATOM 3438 C CA . THR A 1 424 ? -5.681 11.706 6.338 1.00 71.00 424 THR A CA 1
ATOM 3439 C C . THR A 1 424 ? -4.169 11.887 6.263 1.00 71.00 424 THR A C 1
ATOM 3441 O O . THR A 1 424 ? -3.455 11.628 7.231 1.00 71.00 424 THR A O 1
ATOM 3444 N N . ALA A 1 425 ? -3.664 12.376 5.129 1.00 75.12 425 ALA A N 1
ATOM 3445 C CA . ALA A 1 425 ? -2.234 12.530 4.890 1.00 75.12 425 ALA A CA 1
ATOM 3446 C C . ALA A 1 425 ? -1.570 13.465 5.916 1.00 75.12 425 ALA A C 1
ATOM 3448 O O . ALA A 1 425 ? -0.526 13.120 6.474 1.00 75.12 425 ALA A O 1
ATOM 3449 N N . SER A 1 426 ? -2.191 14.608 6.213 1.00 82.75 426 SER A N 1
ATOM 3450 C CA . SER A 1 426 ? -1.675 15.613 7.149 1.00 82.75 426 SER A CA 1
ATOM 3451 C C . SER A 1 426 ? -1.638 15.079 8.572 1.00 82.75 426 SER A C 1
ATOM 3453 O O . SER A 1 426 ? -0.643 15.241 9.278 1.00 82.75 426 SER A O 1
ATOM 3455 N N . ILE A 1 427 ? -2.695 14.385 8.988 1.00 80.31 427 ILE A N 1
ATOM 3456 C CA . ILE A 1 427 ? -2.773 13.797 10.323 1.00 80.31 427 ILE A CA 1
ATOM 3457 C C . ILE A 1 427 ? -1.738 12.679 10.482 1.00 80.31 427 ILE A C 1
ATOM 3459 O O . ILE A 1 427 ? -0.988 12.690 11.458 1.00 80.31 427 ILE A O 1
ATOM 3463 N N . LEU A 1 428 ? -1.632 11.753 9.519 1.00 74.44 428 LEU A N 1
ATOM 3464 C CA . LEU A 1 428 ? -0.625 10.682 9.545 1.00 74.44 428 LEU A CA 1
ATOM 3465 C C . LEU A 1 428 ? 0.802 11.255 9.565 1.00 74.44 428 LEU A C 1
ATOM 3467 O O . LEU A 1 428 ? 1.666 10.746 10.288 1.00 74.44 428 LEU A O 1
ATOM 3471 N N . LEU A 1 429 ? 1.045 12.326 8.805 1.00 82.69 429 LEU A N 1
ATOM 3472 C CA . LEU A 1 429 ? 2.320 13.032 8.783 1.00 82.69 429 LEU A CA 1
ATOM 3473 C C . LEU A 1 429 ? 2.654 13.633 10.152 1.00 82.69 429 LEU A C 1
ATOM 3475 O O . LEU A 1 429 ? 3.732 13.373 10.685 1.00 82.69 429 LEU A O 1
ATOM 3479 N N . LEU A 1 430 ? 1.728 14.383 10.750 1.00 85.75 430 LEU A N 1
ATOM 3480 C CA . LEU A 1 430 ? 1.909 14.984 12.073 1.00 85.75 430 LEU A CA 1
ATOM 3481 C C . LEU A 1 430 ? 2.132 13.937 13.160 1.00 85.75 430 LEU A C 1
ATOM 3483 O O . LEU A 1 430 ? 2.950 14.126 14.059 1.00 85.75 430 LEU A O 1
ATOM 3487 N N . ALA A 1 431 ? 1.451 12.803 13.049 1.00 80.25 431 ALA A N 1
ATOM 3488 C CA . ALA A 1 431 ? 1.615 11.682 13.950 1.00 80.25 431 ALA A CA 1
ATOM 3489 C C . ALA A 1 431 ? 3.060 11.123 13.871 1.00 80.25 431 ALA A C 1
ATOM 3491 O O . ALA A 1 431 ? 3.722 10.930 14.897 1.00 80.25 431 ALA A O 1
ATOM 3492 N N . ARG A 1 432 ? 3.605 10.946 12.655 1.00 82.31 432 ARG A N 1
ATOM 3493 C CA . ARG A 1 432 ? 5.009 10.540 12.433 1.00 82.31 432 ARG A CA 1
ATOM 3494 C C . ARG A 1 432 ? 6.014 11.594 12.900 1.00 82.31 432 ARG A C 1
ATOM 3496 O O . ARG A 1 432 ? 7.029 11.231 13.490 1.00 82.31 432 ARG A O 1
ATOM 3503 N N . VAL A 1 433 ? 5.742 12.875 12.658 1.00 87.06 433 VAL A N 1
ATOM 3504 C CA . VAL A 1 433 ? 6.558 14.001 13.145 1.00 87.06 433 VAL A CA 1
ATOM 3505 C C . VAL A 1 433 ? 6.597 14.003 14.671 1.00 87.06 433 VAL A C 1
ATOM 3507 O O . VAL A 1 433 ? 7.668 14.086 15.258 1.00 87.06 433 VAL A O 1
ATOM 3510 N N . GLY A 1 434 ? 5.457 13.798 15.330 1.00 86.19 434 GLY A N 1
ATOM 3511 C CA . GLY A 1 434 ? 5.369 13.738 16.786 1.00 86.19 434 GLY A CA 1
ATOM 3512 C C . GLY A 1 434 ? 6.147 12.593 17.438 1.00 86.19 434 GLY A C 1
ATOM 3513 O O . GLY A 1 434 ? 6.563 12.709 18.591 1.00 86.19 434 GLY A O 1
ATOM 3514 N N . ARG A 1 435 ? 6.380 11.486 16.720 1.00 83.62 435 ARG A N 1
ATOM 3515 C CA . ARG A 1 435 ? 7.301 10.430 17.173 1.00 83.62 435 ARG A CA 1
ATOM 3516 C C . ARG A 1 435 ? 8.748 10.915 17.167 1.00 83.62 435 ARG A C 1
ATOM 3518 O O . ARG A 1 435 ? 9.438 10.722 18.161 1.00 83.62 435 ARG A O 1
ATOM 3525 N N . GLU A 1 436 ? 9.177 11.560 16.084 1.00 89.88 436 GLU A N 1
ATOM 3526 C CA . GLU A 1 436 ? 10.543 12.092 15.972 1.00 89.88 436 GLU A CA 1
ATOM 3527 C C . GLU A 1 436 ? 10.812 13.226 16.944 1.00 89.88 436 GLU A C 1
ATOM 3529 O O . GLU A 1 436 ? 11.890 13.278 17.521 1.00 89.88 436 GLU A O 1
ATOM 3534 N N . LEU A 1 437 ? 9.833 14.102 17.170 1.00 89.06 437 LEU A N 1
ATOM 3535 C CA . LEU A 1 437 ? 9.962 15.167 18.159 1.00 89.06 437 LEU A CA 1
ATOM 3536 C C . LEU A 1 437 ? 10.214 14.576 19.552 1.00 89.06 437 LEU A C 1
ATOM 3538 O O . LEU A 1 437 ? 11.175 14.966 20.205 1.00 89.06 437 LEU A O 1
ATOM 3542 N N . ARG A 1 438 ? 9.456 13.549 19.959 1.00 86.31 438 ARG A N 1
ATOM 3543 C CA . ARG A 1 438 ? 9.685 12.870 21.247 1.00 86.31 438 ARG A CA 1
ATOM 3544 C C . ARG A 1 438 ? 11.027 12.156 21.327 1.00 86.31 438 ARG A C 1
ATOM 3546 O O . ARG A 1 438 ? 11.687 12.248 22.355 1.00 86.31 438 ARG A O 1
ATOM 3553 N N . ARG A 1 439 ? 11.450 11.496 20.244 1.00 85.44 439 ARG A N 1
ATOM 3554 C CA . ARG A 1 439 ? 12.802 10.923 20.110 1.00 85.44 439 ARG A CA 1
ATOM 3555 C C . ARG A 1 439 ? 13.890 11.985 20.308 1.00 85.44 439 ARG A C 1
ATOM 3557 O O . ARG A 1 439 ? 14.882 11.737 20.982 1.00 85.44 439 ARG A O 1
ATOM 3564 N N . ALA A 1 440 ? 13.665 13.188 19.787 1.00 90.25 440 ALA A N 1
ATOM 3565 C CA . ALA A 1 440 ? 14.542 14.340 19.971 1.00 90.25 440 ALA A CA 1
ATOM 3566 C C . ALA A 1 440 ? 14.417 15.016 21.356 1.00 90.25 440 ALA A C 1
ATOM 3568 O O . ALA A 1 440 ? 15.089 16.015 21.598 1.00 90.25 440 ALA A O 1
ATOM 3569 N N . GLY A 1 441 ? 13.585 14.491 22.263 1.00 90.94 441 GLY A N 1
ATOM 3570 C CA . GLY A 1 441 ? 13.352 15.049 23.598 1.00 90.94 441 GLY A CA 1
ATOM 3571 C C . GLY A 1 441 ? 12.300 16.163 23.658 1.00 90.94 441 GLY A C 1
ATOM 3572 O O . GLY A 1 441 ? 12.101 16.749 24.718 1.00 90.94 441 GLY A O 1
ATOM 3573 N N . GLU A 1 442 ? 11.604 16.441 22.556 1.00 92.62 442 GLU A N 1
ATOM 3574 C CA . GLU A 1 442 ? 10.564 17.466 22.472 1.00 92.62 442 GLU A CA 1
ATOM 3575 C C . GLU A 1 442 ? 9.170 16.871 22.716 1.00 92.62 442 GLU A C 1
ATOM 3577 O O . GLU A 1 442 ? 8.746 15.901 22.079 1.00 92.62 442 GLU A O 1
ATOM 3582 N N . ALA A 1 443 ? 8.413 17.480 23.627 1.00 87.69 443 ALA A N 1
ATOM 3583 C CA . ALA A 1 443 ? 7.024 17.112 23.871 1.00 87.69 443 ALA A CA 1
ATOM 3584 C C . ALA A 1 443 ? 6.087 17.906 22.951 1.00 87.69 443 ALA A C 1
ATOM 3586 O O . ALA A 1 443 ? 6.213 19.120 22.806 1.00 87.69 443 ALA A O 1
ATOM 3587 N N . LEU A 1 444 ? 5.095 17.233 22.365 1.00 84.44 444 LEU A N 1
ATOM 3588 C CA . LEU A 1 444 ? 4.022 17.917 21.642 1.00 84.44 444 LEU A CA 1
ATOM 3589 C C . LEU A 1 444 ? 3.190 18.754 22.619 1.00 84.44 444 LEU A C 1
ATOM 3591 O O . LEU A 1 444 ? 2.809 18.261 23.686 1.00 84.44 444 LEU A O 1
ATOM 3595 N N . SER A 1 445 ? 2.837 19.988 22.249 1.00 87.25 445 SER A N 1
ATOM 3596 C CA . SER A 1 445 ? 1.949 20.783 23.097 1.00 87.25 445 SER A CA 1
ATOM 3597 C C . SER A 1 445 ? 0.572 20.123 23.241 1.00 87.25 445 SER A C 1
ATOM 3599 O O . SER A 1 445 ? 0.065 19.503 22.298 1.00 87.25 445 SER A O 1
ATOM 3601 N N . PRO A 1 446 ? -0.106 20.294 24.393 1.00 83.69 446 PRO A N 1
ATOM 3602 C CA . PRO A 1 446 ? -1.441 19.741 24.611 1.00 83.69 446 PRO A CA 1
ATOM 3603 C C . PRO A 1 446 ? -2.458 20.131 23.534 1.00 83.69 446 PRO A C 1
ATOM 3605 O O . PRO A 1 446 ? -3.370 19.356 23.257 1.00 83.69 446 PRO A O 1
ATOM 3608 N N . ALA A 1 447 ? -2.297 21.314 22.934 1.00 84.38 447 ALA A N 1
ATOM 3609 C CA . ALA A 1 447 ? -3.164 21.811 21.876 1.00 84.38 447 ALA A CA 1
ATOM 3610 C C . ALA A 1 447 ? -2.941 21.078 20.545 1.00 84.38 447 ALA A C 1
ATOM 3612 O O . ALA A 1 447 ? -3.911 20.756 19.868 1.00 84.38 447 ALA A O 1
ATOM 3613 N N . LEU A 1 448 ? -1.691 20.771 20.185 1.00 81.56 448 LEU A N 1
ATOM 3614 C CA . LEU A 1 448 ? -1.383 19.986 18.990 1.00 81.56 448 LEU A CA 1
ATOM 3615 C C . LEU A 1 448 ? -1.788 18.517 19.164 1.00 81.56 448 LEU A C 1
ATOM 3617 O O . LEU A 1 448 ? -2.364 17.936 18.252 1.00 81.56 448 LEU A O 1
ATOM 3621 N N . VAL A 1 449 ? -1.569 17.939 20.352 1.00 81.38 449 VAL A N 1
ATOM 3622 C CA . VAL A 1 449 ? -2.091 16.601 20.691 1.00 81.38 449 VAL A CA 1
ATOM 3623 C C . VAL A 1 449 ? -3.616 16.577 20.584 1.00 81.38 449 VAL A C 1
ATOM 3625 O O . VAL A 1 449 ? -4.165 15.642 20.011 1.00 81.38 449 VAL A O 1
ATOM 3628 N N . GLY A 1 450 ? -4.293 17.614 21.093 1.00 79.25 450 GLY A N 1
ATOM 3629 C CA . GLY A 1 450 ? -5.739 17.784 20.947 1.00 79.25 450 GLY A CA 1
ATOM 3630 C C . GLY A 1 450 ? -6.163 17.853 19.483 1.00 79.25 450 GLY A C 1
ATOM 3631 O O . GLY A 1 450 ? -7.017 17.087 19.071 1.00 79.25 450 GLY A O 1
ATOM 3632 N N . TRP A 1 451 ? -5.496 18.678 18.674 1.00 83.56 451 TRP A N 1
ATOM 3633 C CA . TRP A 1 451 ? -5.791 18.804 17.245 1.00 83.56 451 TRP A CA 1
ATOM 3634 C C . TRP A 1 451 ? -5.589 17.489 16.482 1.00 83.56 451 TRP A C 1
ATOM 3636 O O . TRP A 1 451 ? -6.430 17.129 15.666 1.00 83.56 451 TRP A O 1
ATOM 3646 N N . ILE A 1 452 ? -4.502 16.754 16.748 1.00 76.69 452 ILE A N 1
ATOM 3647 C CA . ILE A 1 452 ? -4.235 15.458 16.107 1.00 76.69 452 ILE A CA 1
ATOM 3648 C C . ILE A 1 452 ? -5.280 14.430 16.543 1.00 76.69 452 ILE A C 1
ATOM 3650 O O . ILE A 1 452 ? -5.772 13.684 15.704 1.00 76.69 452 ILE A O 1
ATOM 3654 N N . ALA A 1 453 ? -5.641 14.399 17.828 1.00 70.69 453 ALA A N 1
ATOM 3655 C CA . ALA A 1 453 ? -6.694 13.524 18.329 1.00 70.69 453 ALA A CA 1
ATOM 3656 C C . ALA A 1 453 ? -8.051 13.858 17.692 1.00 70.69 453 ALA A C 1
ATOM 3658 O O . ALA A 1 453 ? -8.712 12.957 17.191 1.00 70.69 453 ALA A O 1
ATOM 3659 N N . ASP A 1 454 ? -8.424 15.137 17.636 1.00 73.62 454 ASP A N 1
ATOM 3660 C CA . ASP A 1 454 ? -9.661 15.604 17.004 1.00 73.62 454 ASP A CA 1
ATOM 3661 C C . ASP A 1 454 ? -9.671 15.295 15.502 1.00 73.62 454 ASP A C 1
ATOM 3663 O O . ASP A 1 454 ? -10.691 14.882 14.964 1.00 73.62 454 ASP A O 1
ATOM 3667 N N . GLY A 1 455 ? -8.536 15.456 14.819 1.00 70.25 455 GLY A N 1
ATOM 3668 C CA . GLY A 1 455 ? -8.375 15.077 13.419 1.00 70.25 455 GLY A CA 1
ATOM 3669 C C . GLY A 1 455 ? -8.520 13.570 13.212 1.00 70.25 455 GLY A C 1
ATOM 3670 O O . GLY A 1 455 ? -9.248 13.148 12.325 1.00 70.25 455 GLY A O 1
ATOM 3671 N N . LEU A 1 456 ? -7.874 12.748 14.045 1.00 63.06 456 LEU A N 1
ATOM 3672 C CA . LEU A 1 456 ? -7.988 11.285 13.990 1.00 63.06 456 LEU A CA 1
ATOM 3673 C C . LEU A 1 456 ? -9.423 10.812 14.257 1.00 63.06 456 LEU A C 1
ATOM 3675 O O . LEU A 1 456 ? -9.857 9.859 13.618 1.00 63.06 456 LEU A O 1
ATOM 3679 N N . LEU A 1 457 ? -10.156 11.507 15.132 1.00 59.53 457 LEU A N 1
ATOM 3680 C CA . LEU A 1 457 ? -11.592 11.306 15.329 1.00 59.53 457 LEU A CA 1
ATOM 3681 C C . LEU A 1 457 ? -12.392 11.755 14.096 1.00 59.53 457 LEU A C 1
ATOM 3683 O O . LEU A 1 457 ? -13.307 11.073 13.676 1.00 59.53 457 LEU A O 1
ATOM 3687 N N . GLN A 1 458 ? -12.028 12.850 13.429 1.00 60.03 458 GLN A N 1
ATOM 3688 C CA . GLN A 1 458 ? -12.711 13.272 12.195 1.00 60.03 458 GLN A CA 1
ATOM 3689 C C . GLN A 1 458 ? -12.427 12.366 10.985 1.00 60.03 458 GLN A C 1
ATOM 3691 O O . GLN A 1 458 ? -13.274 12.244 10.101 1.00 60.03 458 GLN A O 1
ATOM 3696 N N . LEU A 1 459 ? -11.286 11.667 10.962 1.00 56.47 459 LEU A N 1
ATOM 3697 C CA . LEU A 1 459 ? -10.979 10.629 9.969 1.00 56.47 459 LEU A CA 1
ATOM 3698 C C . LEU A 1 459 ? -11.866 9.382 10.087 1.00 56.47 459 LEU A C 1
ATOM 3700 O O . LEU A 1 459 ? -11.793 8.502 9.229 1.00 56.47 459 LEU A O 1
ATOM 3704 N N . GLU A 1 460 ? -12.749 9.319 11.086 1.00 44.62 460 GLU A N 1
ATOM 3705 C CA . GLU A 1 460 ? -13.832 8.334 11.177 1.00 44.62 460 GLU A CA 1
ATOM 3706 C C . GLU A 1 460 ? -14.822 8.426 9.996 1.00 44.62 460 GLU A C 1
ATOM 3708 O O . GLU A 1 460 ? -15.521 7.452 9.704 1.00 44.62 460 GLU A O 1
ATOM 3713 N N . LEU A 1 461 ? -14.798 9.529 9.240 1.00 43.09 461 LEU A N 1
ATOM 3714 C CA . LEU A 1 461 ? -15.551 9.719 7.993 1.00 43.09 461 LEU A CA 1
ATOM 3715 C C . LEU A 1 461 ? -14.794 9.256 6.728 1.00 43.09 461 LEU A C 1
ATOM 3717 O O . LEU A 1 461 ? -15.364 9.250 5.640 1.00 43.09 461 LEU A O 1
ATOM 3721 N N . GLY A 1 462 ? -13.517 8.871 6.848 1.00 48.62 462 GLY A N 1
ATOM 3722 C CA . GLY A 1 462 ? -12.685 8.405 5.732 1.00 48.62 462 GLY A CA 1
ATOM 3723 C C . GLY A 1 462 ? -12.939 6.947 5.325 1.00 48.62 462 GLY A C 1
ATOM 3724 O O . GLY A 1 462 ? -13.689 6.204 5.966 1.00 48.62 462 GLY A O 1
ATOM 3725 N N . SER A 1 463 ? -12.267 6.491 4.263 1.00 51.41 463 SER A N 1
ATOM 3726 C CA . SER A 1 463 ? -12.387 5.108 3.787 1.00 51.41 463 SER A CA 1
ATOM 3727 C C . SER A 1 463 ? -11.967 4.092 4.862 1.00 51.41 463 SER A C 1
ATOM 3729 O O . SER A 1 463 ? -11.158 4.362 5.756 1.00 51.41 463 SER A O 1
ATOM 3731 N N . ARG A 1 464 ? -12.463 2.849 4.764 1.00 46.25 464 ARG A N 1
ATOM 3732 C CA . ARG A 1 464 ? -12.151 1.770 5.726 1.00 46.25 464 ARG A CA 1
ATOM 3733 C C . ARG A 1 464 ? -10.641 1.571 5.948 1.00 46.25 464 ARG A C 1
ATOM 3735 O O . ARG A 1 464 ? -10.235 1.225 7.056 1.00 46.25 464 ARG A O 1
ATOM 3742 N N . LYS A 1 465 ? -9.811 1.778 4.917 1.00 48.25 465 LYS A N 1
ATOM 3743 C CA . LYS A 1 465 ? -8.344 1.644 4.980 1.00 48.25 465 LYS A CA 1
ATOM 3744 C C . LYS A 1 465 ? -7.696 2.797 5.754 1.00 48.25 465 LYS A C 1
ATOM 3746 O O . LYS A 1 465 ? -6.799 2.553 6.559 1.00 48.25 465 LYS A O 1
ATOM 3751 N N . GLU A 1 466 ? -8.185 4.017 5.565 1.00 50.44 466 GLU A N 1
ATOM 3752 C CA . GLU A 1 466 ? -7.698 5.214 6.259 1.00 50.44 466 GLU A CA 1
ATOM 3753 C C . GLU A 1 466 ? -8.032 5.168 7.749 1.00 50.44 466 GLU A C 1
ATOM 3755 O O . GLU A 1 466 ? -7.149 5.387 8.578 1.00 50.44 466 GLU A O 1
ATOM 3760 N N . ARG A 1 467 ? -9.251 4.732 8.097 1.00 55.59 467 ARG A N 1
ATOM 3761 C CA . ARG A 1 467 ? -9.653 4.491 9.493 1.00 55.59 467 ARG A CA 1
ATOM 3762 C C . ARG A 1 467 ? -8.716 3.512 10.201 1.00 55.59 467 ARG A C 1
ATOM 3764 O O . ARG A 1 467 ? -8.226 3.792 11.292 1.00 55.59 467 ARG A O 1
ATOM 3771 N N . ARG A 1 468 ? -8.392 2.379 9.562 1.00 55.47 468 ARG A N 1
ATOM 3772 C CA . ARG A 1 468 ? -7.454 1.376 10.114 1.00 55.47 468 ARG A CA 1
ATOM 3773 C C . ARG A 1 468 ? -6.074 1.971 10.410 1.00 55.47 468 ARG A C 1
ATOM 3775 O O . ARG A 1 468 ? -5.501 1.693 11.463 1.00 55.47 468 ARG A O 1
ATOM 3782 N N . GLN A 1 469 ? -5.541 2.776 9.492 1.00 53.44 469 GLN A N 1
ATOM 3783 C CA . GLN A 1 469 ? -4.227 3.402 9.656 1.00 53.44 469 GLN A CA 1
ATOM 3784 C C . GLN A 1 469 ? -4.241 4.477 10.746 1.00 53.44 469 GLN A C 1
ATOM 3786 O O . GLN A 1 469 ? -3.333 4.496 11.579 1.00 53.44 469 GLN A O 1
ATOM 3791 N N . ALA A 1 470 ? -5.286 5.306 10.788 1.00 55.16 470 ALA A N 1
ATOM 3792 C CA . ALA A 1 470 ? -5.491 6.318 11.818 1.00 55.16 470 ALA A CA 1
ATOM 3793 C C . ALA A 1 470 ? -5.502 5.698 13.228 1.00 55.16 470 ALA A C 1
ATOM 3795 O O . ALA A 1 470 ? -4.725 6.119 14.086 1.00 55.16 470 ALA A O 1
ATOM 3796 N N . TYR A 1 471 ? -6.275 4.628 13.453 1.00 59.97 471 TYR A N 1
ATOM 3797 C CA . TYR A 1 471 ? -6.336 3.960 14.762 1.00 59.97 471 TYR A CA 1
ATOM 3798 C C . TYR A 1 471 ? -5.029 3.274 15.168 1.00 59.97 471 TYR A C 1
ATOM 3800 O O . TYR A 1 471 ? -4.605 3.381 16.322 1.00 59.97 471 TYR A O 1
ATOM 3808 N N . ALA A 1 472 ? -4.353 2.589 14.239 1.00 58.47 472 ALA A N 1
ATOM 3809 C CA . ALA A 1 472 ? -3.055 1.977 14.526 1.00 58.47 472 ALA A CA 1
ATOM 3810 C C . ALA A 1 472 ? -2.026 3.035 14.961 1.00 58.47 472 ALA A C 1
ATOM 3812 O O . ALA A 1 472 ? -1.257 2.817 15.901 1.00 58.47 472 ALA A O 1
ATOM 3813 N N . LEU A 1 473 ? -2.052 4.208 14.323 1.00 56.06 473 LEU A N 1
ATOM 3814 C CA . LEU A 1 473 ? -1.200 5.339 14.679 1.00 56.06 473 LEU A CA 1
ATOM 3815 C C . LEU A 1 473 ? -1.619 6.009 15.990 1.00 56.06 473 LEU A C 1
ATOM 3817 O O . LEU A 1 473 ? -0.732 6.301 16.790 1.00 56.06 473 LEU A O 1
ATOM 3821 N N . MET A 1 474 ? -2.918 6.167 16.276 1.00 60.34 474 MET A N 1
ATOM 3822 C CA . MET A 1 474 ? -3.402 6.628 17.589 1.00 60.34 474 MET A CA 1
ATOM 3823 C C . MET A 1 474 ? -2.835 5.771 18.717 1.00 60.34 474 MET A C 1
ATOM 3825 O O . MET A 1 474 ? -2.240 6.300 19.657 1.00 60.34 474 MET A O 1
ATOM 3829 N N . LYS A 1 475 ? -2.966 4.445 18.600 1.00 61.59 475 LYS A N 1
ATOM 3830 C CA . LYS A 1 475 ? -2.484 3.501 19.611 1.00 61.59 475 LYS A CA 1
ATOM 3831 C C . LYS A 1 475 ? -0.967 3.565 19.773 1.00 61.59 475 LYS A C 1
ATOM 3833 O O . LYS A 1 475 ? -0.474 3.607 20.896 1.00 61.59 475 LYS A O 1
ATOM 3838 N N . GLN A 1 476 ? -0.224 3.610 18.667 1.00 59.09 476 GLN A N 1
ATOM 3839 C CA . GLN A 1 476 ? 1.240 3.652 18.710 1.00 59.09 476 GLN A CA 1
ATOM 3840 C C . GLN A 1 476 ? 1.803 4.975 19.232 1.00 59.09 476 GLN A C 1
ATOM 3842 O O . GLN A 1 476 ? 2.888 4.987 19.806 1.00 59.09 476 GLN A O 1
ATOM 3847 N N . LEU A 1 477 ? 1.133 6.096 18.968 1.00 56.72 477 LEU A N 1
ATOM 3848 C CA . LEU A 1 477 ? 1.700 7.417 19.220 1.00 56.72 477 LEU A CA 1
ATOM 3849 C C . LEU A 1 477 ? 1.140 8.059 20.468 1.00 56.72 477 LEU A C 1
ATOM 3851 O O . LEU A 1 477 ? 1.891 8.680 21.203 1.00 56.72 477 LEU A O 1
ATOM 3855 N N . PHE A 1 478 ? -0.146 7.921 20.726 1.00 62.50 478 PHE A N 1
ATOM 3856 C CA . PHE A 1 478 ? -0.783 8.590 21.849 1.00 62.50 478 PHE A CA 1
ATOM 3857 C C . PHE A 1 478 ? -1.358 7.592 22.840 1.00 62.50 478 PHE A C 1
ATOM 3859 O O . PHE A 1 478 ? -2.028 8.011 23.771 1.00 62.50 478 PHE A O 1
ATOM 3866 N N . GLY A 1 479 ? -1.083 6.290 22.678 1.00 67.12 479 GLY A N 1
ATOM 3867 C CA . GLY A 1 479 ? -1.650 5.238 23.515 1.00 67.12 479 GLY A CA 1
ATOM 3868 C C . GLY A 1 479 ? -1.507 5.537 25.004 1.00 67.12 479 GLY A C 1
ATOM 3869 O O . GLY A 1 479 ? -2.508 5.572 25.704 1.00 67.12 479 GLY A O 1
ATOM 3870 N N . ALA A 1 480 ? -0.295 5.861 25.469 1.00 66.44 480 ALA A N 1
ATOM 3871 C CA . ALA A 1 480 ? -0.043 6.190 26.873 1.00 66.44 480 ALA A CA 1
ATOM 3872 C C . ALA A 1 480 ? -0.716 7.501 27.325 1.00 66.44 480 ALA A C 1
ATOM 3874 O O . ALA A 1 480 ? -1.359 7.524 28.372 1.00 66.44 480 ALA A O 1
ATOM 3875 N N . ASP A 1 481 ? -0.621 8.572 26.530 1.00 63.44 481 ASP A N 1
ATOM 3876 C CA . ASP A 1 481 ? -1.159 9.895 26.884 1.00 63.44 481 ASP A CA 1
ATOM 3877 C C . ASP A 1 481 ? -2.695 9.930 26.858 1.00 63.44 481 ASP A C 1
ATOM 3879 O O . ASP A 1 481 ? -3.338 10.481 27.755 1.00 63.44 481 ASP A O 1
ATOM 3883 N N . VAL A 1 482 ? -3.300 9.315 25.838 1.00 64.12 482 VAL A N 1
ATOM 3884 C CA . VAL A 1 482 ? -4.751 9.138 25.716 1.00 64.12 482 VAL A CA 1
ATOM 3885 C C . VAL A 1 482 ? -5.230 8.248 26.849 1.00 64.12 482 VAL A C 1
ATOM 3887 O O . VAL A 1 482 ? -6.140 8.652 27.565 1.00 64.12 482 VAL A O 1
ATOM 3890 N N . ARG A 1 483 ? -4.578 7.104 27.094 1.00 73.62 483 ARG A N 1
ATOM 3891 C CA . ARG A 1 483 ? -4.913 6.202 28.205 1.00 73.62 483 ARG A CA 1
ATOM 3892 C C . ARG A 1 483 ? -4.873 6.927 29.549 1.00 73.62 483 ARG A C 1
ATOM 3894 O O . ARG A 1 483 ? -5.857 6.875 30.280 1.00 73.62 483 ARG A O 1
ATOM 3901 N N . ALA A 1 484 ? -3.801 7.661 29.852 1.00 72.81 484 ALA A N 1
ATOM 3902 C CA . ALA A 1 484 ? -3.668 8.412 31.100 1.00 72.81 484 ALA A CA 1
ATOM 3903 C C . ALA A 1 484 ? -4.776 9.467 31.264 1.00 72.81 484 ALA A C 1
ATOM 3905 O O . ALA A 1 484 ? -5.375 9.581 32.334 1.00 72.81 484 ALA A O 1
ATOM 3906 N N . ARG A 1 485 ? -5.112 10.203 30.195 1.00 71.38 485 ARG A N 1
ATOM 3907 C CA . ARG A 1 485 ? -6.215 11.178 30.216 1.00 71.38 485 ARG A CA 1
ATOM 3908 C C . ARG A 1 485 ? -7.583 10.522 30.375 1.00 71.38 485 ARG A C 1
ATOM 3910 O O . ARG A 1 485 ? -8.437 11.093 31.048 1.00 71.38 485 ARG A O 1
ATOM 3917 N N . MET A 1 486 ? -7.811 9.360 29.765 1.00 75.69 486 MET A N 1
ATOM 3918 C CA . MET A 1 486 ? -9.078 8.638 29.899 1.00 75.69 486 MET A CA 1
ATOM 3919 C C . MET A 1 486 ? -9.239 8.054 31.302 1.00 75.69 486 MET A C 1
ATOM 3921 O O . MET A 1 486 ? -10.295 8.235 31.900 1.00 75.69 486 MET A O 1
ATOM 3925 N N . LEU A 1 487 ? -8.181 7.477 31.878 1.00 75.31 487 LEU A N 1
ATOM 3926 C CA . LEU A 1 487 ? -8.178 7.027 33.274 1.00 75.31 487 LEU A CA 1
ATOM 3927 C C . LEU A 1 487 ? -8.444 8.187 34.242 1.00 75.31 487 LEU A C 1
ATOM 3929 O O . LEU A 1 487 ? -9.313 8.075 35.103 1.00 75.31 487 LEU A O 1
ATOM 3933 N N . ALA A 1 488 ? -7.785 9.335 34.049 1.00 78.06 488 ALA A N 1
ATOM 3934 C CA . ALA A 1 488 ? -8.043 10.527 34.857 1.00 78.06 488 ALA A CA 1
ATOM 3935 C C . ALA A 1 488 ? -9.502 11.002 34.730 1.00 78.06 488 ALA A C 1
ATOM 3937 O O . ALA A 1 488 ? -10.134 11.330 35.729 1.00 78.06 488 ALA A O 1
ATOM 3938 N N . ARG A 1 489 ? -10.076 10.986 33.518 1.00 75.50 489 ARG A N 1
ATOM 3939 C CA . ARG A 1 489 ? -11.487 11.342 33.283 1.00 75.50 489 ARG A CA 1
ATOM 3940 C C . ARG A 1 489 ? -12.475 10.384 33.949 1.00 75.50 489 ARG A C 1
ATOM 3942 O O . ARG A 1 489 ? -13.547 10.834 34.338 1.00 75.50 489 ARG A O 1
ATOM 3949 N N . LEU A 1 490 ? -12.136 9.101 34.089 1.00 78.00 490 LEU A N 1
ATOM 3950 C CA . LEU A 1 490 ? -12.969 8.132 34.812 1.00 78.00 490 LEU A CA 1
ATOM 3951 C C . LEU A 1 490 ? -12.988 8.377 36.322 1.00 78.00 490 LEU A C 1
ATOM 3953 O O . LEU A 1 490 ? -13.987 8.050 36.960 1.00 78.00 490 LEU A O 1
ATOM 3957 N N . GLN A 1 491 ? -11.912 8.963 36.854 1.00 80.81 491 GLN A N 1
ATOM 3958 C CA . GLN A 1 491 ? -11.715 9.263 38.275 1.00 80.81 491 GLN A CA 1
ATOM 3959 C C . GLN A 1 491 ? -12.166 10.677 38.684 1.00 80.81 491 GLN A C 1
ATOM 3961 O O . GLN A 1 491 ? -12.166 10.994 39.869 1.00 80.81 491 GLN A O 1
ATOM 3966 N N . MET A 1 492 ? -12.531 11.549 37.737 1.00 81.50 492 MET A N 1
ATOM 3967 C CA . MET A 1 492 ? -13.015 12.896 38.056 1.00 81.50 492 MET A CA 1
ATOM 3968 C C . MET A 1 492 ? -14.434 12.854 38.639 1.00 81.50 492 MET A C 1
ATOM 3970 O O . MET A 1 492 ? -15.402 12.607 37.912 1.00 81.50 492 MET A O 1
ATOM 3974 N N . ASP A 1 493 ? -14.564 13.190 39.924 1.00 71.75 493 ASP A N 1
ATOM 3975 C CA . ASP A 1 493 ? -15.858 13.428 40.567 1.00 71.75 493 ASP A CA 1
ATOM 3976 C C . ASP A 1 493 ? -16.635 14.523 39.816 1.00 71.75 493 ASP A C 1
ATOM 3978 O O . ASP A 1 493 ? -16.141 15.628 39.583 1.00 71.75 493 ASP A O 1
ATOM 3982 N N . GLY A 1 494 ? -17.860 14.201 39.392 1.00 76.75 494 GLY A N 1
ATOM 3983 C CA . GLY A 1 494 ? -18.726 15.105 38.623 1.00 76.75 494 GLY A CA 1
ATOM 3984 C C . GLY A 1 494 ? -18.591 15.017 37.096 1.00 76.75 494 GLY A C 1
ATOM 3985 O O . GLY A 1 494 ? -19.264 15.767 36.385 1.00 76.75 494 GLY A O 1
ATOM 3986 N N . ALA A 1 495 ? -17.773 14.106 36.553 1.00 68.56 495 ALA A N 1
ATOM 3987 C CA . ALA A 1 495 ? -17.821 13.801 35.124 1.00 68.56 495 ALA A CA 1
ATOM 3988 C C . ALA A 1 495 ? -19.190 13.202 34.748 1.00 68.56 495 ALA A C 1
ATOM 3990 O O . ALA A 1 495 ? -19.661 12.255 35.379 1.00 68.56 495 ALA A O 1
ATOM 3991 N N . SER A 1 496 ? -19.826 13.738 33.700 1.00 75.81 496 SER A N 1
ATOM 3992 C CA . SER A 1 496 ? -21.098 13.200 33.210 1.00 75.81 496 SER A CA 1
ATOM 3993 C C . SER A 1 496 ? -20.945 11.751 32.740 1.00 75.81 496 SER A C 1
ATOM 3995 O O . SER A 1 496 ? -19.881 11.354 32.256 1.00 75.81 496 SER A O 1
ATOM 3997 N N . LEU A 1 497 ? -22.026 10.971 32.829 1.00 66.88 497 LEU A N 1
ATOM 3998 C CA . LEU A 1 497 ? -22.056 9.572 32.396 1.00 66.88 497 LEU A CA 1
ATOM 3999 C C . LEU A 1 497 ? -21.510 9.391 30.972 1.00 66.88 497 LEU A C 1
ATOM 4001 O O . LEU A 1 497 ? -20.635 8.561 30.758 1.00 66.88 497 LEU A O 1
ATOM 4005 N N . ALA A 1 498 ? -21.930 10.238 30.029 1.00 51.69 498 ALA A N 1
ATOM 4006 C CA . ALA A 1 498 ? -21.454 10.202 28.646 1.00 51.69 498 ALA A CA 1
ATOM 4007 C C . ALA A 1 498 ? -19.926 10.361 28.529 1.00 51.69 498 ALA A C 1
ATOM 4009 O O . ALA A 1 498 ? -19.278 9.651 27.763 1.00 51.69 498 ALA A O 1
ATOM 4010 N N . ARG A 1 499 ? -19.320 11.255 29.326 1.00 62.94 499 ARG A N 1
ATOM 4011 C CA . ARG A 1 499 ? -17.858 11.439 29.342 1.00 62.94 499 ARG A CA 1
ATOM 4012 C C . ARG A 1 499 ? -17.141 10.235 29.940 1.00 62.94 499 ARG A C 1
ATOM 4014 O O . ARG A 1 499 ? -16.064 9.889 29.458 1.00 62.94 499 ARG A O 1
ATOM 4021 N N . ARG A 1 500 ? -17.729 9.600 30.959 1.00 71.00 500 ARG A N 1
ATOM 4022 C CA . ARG A 1 500 ? -17.196 8.365 31.548 1.00 71.00 500 ARG A CA 1
ATOM 4023 C C . ARG A 1 500 ? -17.304 7.205 30.552 1.00 71.00 500 ARG A C 1
ATOM 4025 O O . ARG A 1 500 ? -16.294 6.564 30.300 1.00 71.00 500 ARG A O 1
ATOM 4032 N N . CYS A 1 501 ? -18.442 7.011 29.884 1.00 63.56 501 CYS A N 1
ATOM 4033 C CA . CYS A 1 501 ? -18.598 5.989 28.840 1.00 63.56 501 CYS A CA 1
ATOM 4034 C C . CYS A 1 501 ? -17.628 6.194 27.666 1.00 63.56 501 CYS A C 1
ATOM 4036 O O . CYS A 1 501 ? -16.972 5.245 27.252 1.00 63.56 501 CYS A O 1
ATOM 4038 N N . ALA A 1 502 ? -17.456 7.428 27.177 1.00 57.16 502 ALA A N 1
ATOM 4039 C CA . ALA A 1 502 ? -16.483 7.732 26.125 1.00 57.16 502 ALA A CA 1
ATOM 4040 C C . ALA A 1 502 ? -15.037 7.436 26.562 1.00 57.16 502 ALA A C 1
ATOM 4042 O O . ALA A 1 502 ? -14.235 6.945 25.769 1.00 57.16 502 ALA A O 1
ATOM 4043 N N . ALA A 1 503 ? -14.702 7.701 27.829 1.00 66.62 503 ALA A N 1
ATOM 4044 C CA . ALA A 1 503 ? -13.395 7.361 28.380 1.00 66.62 503 ALA A CA 1
ATOM 4045 C C . ALA A 1 503 ? -13.190 5.840 28.479 1.00 66.62 503 ALA A C 1
ATOM 4047 O O . ALA A 1 503 ? -12.124 5.357 28.104 1.00 66.62 503 ALA A O 1
ATOM 4048 N N . VAL A 1 504 ? -14.210 5.086 28.903 1.00 69.19 504 VAL A N 1
ATOM 4049 C CA . VAL A 1 504 ? -14.194 3.614 28.890 1.00 69.19 504 VAL A CA 1
ATOM 4050 C C . VAL A 1 504 ? -14.010 3.082 27.462 1.00 69.19 504 VAL A C 1
ATOM 4052 O O . VAL A 1 504 ? -13.124 2.270 27.230 1.00 69.19 504 VAL A O 1
ATOM 4055 N N . LEU A 1 505 ? -14.758 3.587 26.478 1.00 62.03 505 LEU A N 1
ATOM 4056 C CA . LEU A 1 505 ? -14.634 3.179 25.069 1.00 62.03 505 LEU A CA 1
ATOM 4057 C C . LEU A 1 505 ? -13.253 3.483 24.485 1.00 62.03 505 LEU A C 1
ATOM 4059 O O . LEU A 1 505 ? -12.661 2.641 23.813 1.00 62.03 505 LEU A O 1
ATOM 4063 N N . ALA A 1 506 ? -12.696 4.655 24.786 1.00 61.31 506 ALA A N 1
ATOM 4064 C CA . ALA A 1 506 ? -11.346 5.003 24.370 1.00 61.31 506 ALA A CA 1
ATOM 4065 C C . ALA A 1 506 ? -10.295 4.056 24.982 1.00 61.31 506 ALA A C 1
ATOM 4067 O O . ALA A 1 506 ? -9.337 3.696 24.295 1.00 61.31 506 ALA A O 1
ATOM 4068 N N . LEU A 1 507 ? -10.490 3.578 26.220 1.00 66.94 507 LEU A N 1
ATOM 4069 C CA . LEU A 1 507 ? -9.647 2.522 26.798 1.00 66.94 507 LEU A CA 1
ATOM 4070 C C . LEU A 1 507 ? -9.757 1.193 26.041 1.00 66.94 507 LEU A C 1
ATOM 4072 O O . LEU A 1 507 ? -8.793 0.443 26.033 1.00 66.94 507 LEU A O 1
ATOM 4076 N N . GLY A 1 508 ? -10.847 0.913 25.333 1.00 65.00 508 GLY A N 1
ATOM 4077 C CA . GLY A 1 508 ? -10.951 -0.280 24.477 1.00 65.00 508 GLY A CA 1
ATOM 4078 C C . GLY A 1 508 ? -10.002 -0.221 23.280 1.00 65.00 508 GLY A C 1
ATOM 4079 O O . GLY A 1 508 ? -9.482 -1.234 22.816 1.00 65.00 508 GLY A O 1
ATOM 4080 N N . VAL A 1 509 ? -9.699 0.997 22.826 1.00 58.12 509 VAL A N 1
ATOM 4081 C CA . VAL A 1 509 ? -8.822 1.261 21.680 1.00 58.12 509 VAL A CA 1
ATOM 4082 C C . VAL A 1 509 ? -7.353 1.349 22.103 1.00 58.12 509 VAL A C 1
ATOM 4084 O O . VAL A 1 509 ? -6.477 0.745 21.474 1.00 58.12 509 VAL A O 1
ATOM 4087 N N . VAL A 1 510 ? -7.066 2.110 23.166 1.00 60.81 510 VAL A N 1
ATOM 4088 C CA . VAL A 1 510 ? -5.686 2.403 23.603 1.00 60.81 510 VAL A CA 1
ATOM 4089 C C . VAL A 1 510 ? -5.234 1.631 24.842 1.00 60.81 510 VAL A C 1
ATOM 4091 O O . VAL A 1 510 ? -4.058 1.699 25.202 1.00 60.81 510 VAL A O 1
ATOM 4094 N N . GLY A 1 511 ? -6.143 0.913 25.493 1.00 67.81 511 GLY A N 1
ATOM 4095 C CA . GLY A 1 511 ? -5.874 0.176 26.717 1.00 67.81 511 GLY A CA 1
ATOM 4096 C C . GLY A 1 511 ? -4.964 -1.027 26.513 1.00 67.81 511 GLY A C 1
ATOM 4097 O O . GLY A 1 511 ? -4.734 -1.536 25.412 1.00 67.81 511 GLY A O 1
ATOM 4098 N N . THR A 1 512 ? -4.413 -1.453 27.635 1.00 75.12 512 THR A N 1
ATOM 4099 C CA . THR A 1 512 ? -3.544 -2.611 27.822 1.00 75.12 512 THR A CA 1
ATOM 4100 C C . THR A 1 512 ? -4.220 -3.578 28.789 1.00 75.12 512 THR A C 1
ATOM 4102 O O . THR A 1 512 ? -5.123 -3.177 29.518 1.00 75.12 512 THR A O 1
ATOM 4105 N N . ASN A 1 513 ? -3.736 -4.816 28.897 1.00 71.62 513 ASN A N 1
ATOM 4106 C CA . ASN A 1 513 ? -4.288 -5.794 29.846 1.00 71.62 513 ASN A CA 1
ATOM 4107 C C . ASN A 1 513 ? -4.303 -5.278 31.301 1.00 71.62 513 ASN A C 1
ATOM 4109 O O . ASN A 1 513 ? -5.137 -5.700 32.092 1.00 71.62 513 ASN A O 1
ATOM 4113 N N . MET A 1 514 ? -3.433 -4.324 31.651 1.00 68.19 514 MET A N 1
ATOM 4114 C CA . MET A 1 514 ? -3.404 -3.677 32.972 1.00 68.19 514 MET A CA 1
ATOM 4115 C C . MET A 1 514 ? -4.635 -2.793 33.245 1.00 68.19 514 MET A C 1
ATOM 4117 O O . MET A 1 514 ? -4.946 -2.522 34.397 1.00 68.19 514 MET A O 1
ATOM 4121 N N . ASP A 1 515 ? -5.342 -2.333 32.210 1.00 78.38 515 ASP A N 1
ATOM 4122 C CA . ASP A 1 515 ? -6.568 -1.533 32.358 1.00 78.38 515 ASP A CA 1
ATOM 4123 C C . ASP A 1 515 ? -7.804 -2.394 32.637 1.00 78.38 515 ASP A C 1
ATOM 4125 O O . ASP A 1 515 ? -8.842 -1.871 33.040 1.00 78.38 515 ASP A O 1
ATOM 4129 N N . SER A 1 516 ? -7.691 -3.715 32.467 1.00 80.94 516 SER A N 1
ATOM 4130 C CA . SER A 1 516 ? -8.788 -4.657 32.699 1.00 80.94 516 SER A CA 1
ATOM 4131 C C . SER A 1 516 ? -9.259 -4.674 34.158 1.00 80.94 516 SER A C 1
ATOM 4133 O O . SER A 1 516 ? -10.440 -4.891 34.400 1.00 80.94 516 SER A O 1
ATOM 4135 N N . GLU A 1 517 ? -8.385 -4.353 35.121 1.00 85.88 517 GLU A N 1
ATOM 4136 C CA . GLU A 1 517 ? -8.739 -4.204 36.542 1.00 85.88 517 GLU A CA 1
ATOM 4137 C C . GLU A 1 517 ? -9.674 -3.021 36.793 1.00 85.88 517 GLU A C 1
ATOM 4139 O O . GLU A 1 517 ? -10.634 -3.138 37.551 1.00 85.88 517 GLU A O 1
ATOM 4144 N N . VAL A 1 518 ? -9.420 -1.889 36.130 1.00 85.62 518 VAL A N 1
ATOM 4145 C CA . VAL A 1 518 ? -10.264 -0.692 36.242 1.00 85.62 518 VAL A CA 1
ATOM 4146 C C . VAL A 1 518 ? -11.625 -0.957 35.601 1.00 85.62 518 VAL A C 1
ATOM 4148 O O . VAL A 1 518 ? -12.653 -0.583 36.158 1.00 85.62 518 VAL A O 1
ATOM 4151 N N . LEU A 1 519 ? -11.645 -1.643 34.455 1.00 87.00 519 LEU A N 1
ATOM 4152 C CA . LEU A 1 519 ? -12.884 -2.031 33.780 1.00 87.00 519 LEU A CA 1
ATOM 4153 C C . LEU A 1 519 ? -13.687 -3.038 34.609 1.00 87.00 519 LEU A C 1
ATOM 4155 O O . LEU A 1 519 ? -14.886 -2.856 34.773 1.00 87.00 519 LEU A O 1
ATOM 4159 N N . GLU A 1 520 ? -13.036 -4.043 35.195 1.00 93.12 520 GLU A N 1
ATOM 4160 C CA . GLU A 1 520 ? -13.667 -4.994 36.115 1.00 93.12 520 GLU A CA 1
ATOM 4161 C C . GLU A 1 520 ? -14.270 -4.298 37.337 1.00 93.12 520 GLU A C 1
ATOM 4163 O O . GLU A 1 520 ? -15.422 -4.565 37.677 1.00 93.12 520 GLU A O 1
ATOM 4168 N N . GLN A 1 521 ? -13.530 -3.386 37.975 1.00 92.12 521 GLN A N 1
ATOM 4169 C CA . GLN A 1 521 ? -14.059 -2.603 39.092 1.00 92.12 521 GLN A CA 1
ATOM 4170 C C . GLN A 1 521 ? -15.306 -1.831 38.671 1.00 92.12 521 GLN A C 1
ATOM 4172 O O . GLN A 1 521 ? -16.304 -1.866 39.384 1.00 92.12 521 GLN A O 1
ATOM 4177 N N . ILE A 1 522 ? -15.278 -1.209 37.486 1.00 90.75 522 ILE A N 1
ATOM 4178 C CA . ILE A 1 522 ? -16.436 -0.484 36.971 1.00 90.75 522 ILE A CA 1
ATOM 4179 C C . ILE A 1 522 ? -17.621 -1.425 36.749 1.00 90.75 522 ILE A C 1
ATOM 4181 O O . ILE A 1 522 ? -18.729 -1.058 37.111 1.00 90.75 522 ILE A O 1
ATOM 4185 N N . VAL A 1 523 ? -17.404 -2.614 36.178 1.00 90.31 523 VAL A N 1
ATOM 4186 C CA . VAL A 1 523 ? -18.454 -3.611 35.909 1.00 90.31 523 VAL A CA 1
ATOM 4187 C C . VAL A 1 523 ? -19.066 -4.162 37.198 1.00 90.31 523 VAL A C 1
ATOM 4189 O O . VAL A 1 523 ? -20.278 -4.360 37.251 1.00 90.31 523 VAL A O 1
ATOM 4192 N N . LEU A 1 524 ? -18.257 -4.431 38.226 1.00 91.75 524 LEU A N 1
ATOM 4193 C CA . LEU A 1 524 ? -18.692 -5.109 39.453 1.00 91.75 524 LEU A CA 1
ATOM 4194 C C . LEU A 1 524 ? -19.185 -4.174 40.564 1.00 91.75 524 LEU A C 1
ATOM 4196 O O . LEU A 1 524 ? -19.744 -4.683 41.541 1.00 91.75 524 LEU A O 1
ATOM 4200 N N . ASP A 1 525 ? -18.951 -2.865 40.454 1.00 91.25 525 ASP A N 1
ATOM 4201 C CA . ASP A 1 525 ? -19.419 -1.867 41.415 1.00 91.25 525 ASP A CA 1
ATOM 4202 C C . ASP A 1 525 ? -20.882 -1.492 41.141 1.00 91.25 525 ASP A C 1
ATOM 4204 O O . ASP A 1 525 ? -21.205 -0.770 40.195 1.00 91.25 525 ASP A O 1
ATOM 4208 N N . ASP A 1 526 ? -21.781 -1.962 42.007 1.00 86.38 526 ASP A N 1
ATOM 4209 C CA . ASP A 1 526 ? -23.212 -1.650 41.942 1.00 86.38 526 ASP A CA 1
ATOM 4210 C C . ASP A 1 526 ? -23.506 -0.161 42.231 1.00 86.38 526 ASP A C 1
ATOM 4212 O O . ASP A 1 526 ? -24.615 0.314 41.984 1.00 86.38 526 ASP A O 1
ATOM 4216 N N . GLY A 1 527 ? -22.517 0.600 42.722 1.00 86.12 527 GLY A N 1
ATOM 4217 C CA . GLY A 1 527 ? -22.565 2.057 42.843 1.00 86.12 527 GLY A CA 1
ATOM 4218 C C . GLY A 1 527 ? -22.437 2.793 41.505 1.00 86.12 527 GLY A C 1
ATOM 4219 O O . GLY A 1 527 ? -22.660 4.006 41.443 1.00 86.12 527 GLY A O 1
ATOM 4220 N N . HIS A 1 528 ? -22.085 2.099 40.420 1.00 86.75 528 HIS A N 1
ATOM 4221 C CA . HIS A 1 528 ? -22.102 2.650 39.070 1.00 86.75 528 HIS A CA 1
ATOM 4222 C C . HIS A 1 528 ? -23.406 2.338 38.342 1.00 86.75 528 HIS A C 1
ATOM 4224 O O . HIS A 1 528 ? -24.014 1.281 38.498 1.00 86.75 528 HIS A O 1
ATOM 4230 N N . VAL A 1 529 ? -23.831 3.277 37.498 1.00 82.06 529 VAL A N 1
ATOM 4231 C CA . VAL A 1 529 ? -25.049 3.105 36.706 1.00 82.06 529 VAL A CA 1
ATOM 4232 C C . VAL A 1 529 ? -24.864 1.986 35.666 1.00 82.06 529 VAL A C 1
ATOM 4234 O O . VAL A 1 529 ? -23.751 1.814 35.146 1.00 82.06 529 VAL A O 1
ATOM 4237 N N . PRO A 1 530 ? -25.913 1.202 35.359 1.00 77.12 530 PRO A N 1
ATOM 4238 C CA . PRO A 1 530 ? -25.785 0.003 34.535 1.00 77.12 530 PRO A CA 1
ATOM 4239 C C . PRO A 1 530 ? -25.219 0.219 33.126 1.00 77.12 530 PRO A C 1
ATOM 4241 O O . PRO A 1 530 ? -24.639 -0.691 32.544 1.00 77.12 530 PRO A O 1
ATOM 4244 N N . GLU A 1 531 ? -25.343 1.422 32.585 1.00 74.50 531 GLU A N 1
ATOM 4245 C CA . GLU A 1 531 ? -24.855 1.820 31.267 1.00 74.50 531 GLU A CA 1
ATOM 4246 C C . GLU A 1 531 ? -23.331 1.856 31.242 1.00 74.50 531 GLU A C 1
ATOM 4248 O O . GLU A 1 531 ? -22.703 1.298 30.343 1.00 74.50 531 GLU A O 1
ATOM 4253 N N . LEU A 1 532 ? -22.723 2.451 32.272 1.00 79.00 532 LEU A N 1
ATOM 4254 C CA . LEU A 1 532 ? -21.272 2.475 32.410 1.00 79.00 532 LEU A CA 1
ATOM 4255 C C . LEU A 1 532 ? -20.729 1.059 32.636 1.00 79.00 532 LEU A C 1
ATOM 4257 O O . LEU A 1 532 ? -19.694 0.712 32.073 1.00 79.00 532 LEU A O 1
ATOM 4261 N N . ARG A 1 533 ? -21.457 0.237 33.406 1.00 90.25 533 ARG A N 1
ATOM 4262 C CA . ARG A 1 533 ? -21.140 -1.182 33.639 1.00 90.25 533 ARG A CA 1
ATOM 4263 C C . ARG A 1 533 ? -21.200 -1.985 32.336 1.00 90.25 533 ARG A C 1
ATOM 4265 O O . ARG A 1 533 ? -20.263 -2.714 32.035 1.00 90.25 533 ARG A O 1
ATOM 4272 N N . GLY A 1 534 ? -22.242 -1.806 31.522 1.00 77.38 534 GLY A N 1
ATOM 4273 C CA . GLY A 1 534 ? -22.381 -2.468 30.220 1.00 77.38 534 GLY A CA 1
ATOM 4274 C C . GLY A 1 534 ? -21.281 -2.067 29.232 1.00 77.38 534 GLY A C 1
ATOM 4275 O O . GLY A 1 534 ? -20.645 -2.929 28.629 1.00 77.38 534 GLY A O 1
ATOM 4276 N N . VAL A 1 535 ? -20.981 -0.769 29.121 1.00 71.50 535 VAL A N 1
ATOM 4277 C CA . VAL A 1 535 ? -19.881 -0.273 28.275 1.00 71.50 535 VAL A CA 1
ATOM 4278 C C . VAL A 1 535 ? -18.526 -0.785 28.771 1.00 71.50 535 VAL A C 1
ATOM 4280 O O . VAL A 1 535 ? -17.697 -1.204 27.967 1.00 71.50 535 VAL A O 1
ATOM 4283 N N . ALA A 1 536 ? -18.296 -0.814 30.084 1.00 79.88 536 ALA A N 1
ATOM 4284 C CA . ALA A 1 536 ? -17.066 -1.356 30.652 1.00 79.88 536 ALA A CA 1
ATOM 4285 C C . ALA A 1 536 ? -16.926 -2.860 30.438 1.00 79.88 536 ALA A C 1
ATOM 4287 O O . ALA A 1 536 ? -15.811 -3.312 30.203 1.00 79.88 536 ALA A O 1
ATOM 4288 N N . LEU A 1 537 ? -18.023 -3.620 30.436 1.00 84.94 537 LEU A N 1
ATOM 4289 C CA . LEU A 1 537 ? -18.002 -5.047 30.124 1.00 84.94 537 LEU A CA 1
ATOM 4290 C C . LEU A 1 537 ? -17.637 -5.294 28.656 1.00 84.94 537 LEU A C 1
ATOM 4292 O O . LEU A 1 537 ? -16.763 -6.114 28.380 1.00 84.94 537 LEU A O 1
ATOM 4296 N N . LEU A 1 538 ? -18.227 -4.527 27.731 1.00 74.56 538 LEU A N 1
ATOM 4297 C CA . LEU A 1 538 ? -17.870 -4.560 26.305 1.00 74.56 538 LEU A CA 1
ATOM 4298 C C . LEU A 1 538 ? -16.389 -4.251 26.088 1.00 74.56 538 LEU A C 1
ATOM 4300 O O . LEU A 1 538 ? -15.699 -4.938 25.344 1.00 74.56 538 LEU A O 1
ATOM 4304 N N . VAL A 1 539 ? -15.885 -3.213 26.747 1.00 72.94 539 VAL A N 1
ATOM 4305 C CA . VAL A 1 539 ? -14.485 -2.796 26.624 1.00 72.94 539 VAL A CA 1
ATOM 4306 C C . VAL A 1 539 ? -13.555 -3.784 27.324 1.00 72.94 539 VAL A C 1
ATOM 4308 O O . VAL A 1 539 ? -12.475 -4.068 26.812 1.00 72.94 539 VAL A O 1
ATOM 4311 N N . CYS A 1 540 ? -13.970 -4.371 28.447 1.00 80.50 540 CYS A N 1
ATOM 4312 C CA . CYS A 1 540 ? -13.220 -5.437 29.102 1.00 80.50 540 CYS A CA 1
ATOM 4313 C C . CYS A 1 540 ? -13.070 -6.626 28.152 1.00 80.50 540 CYS A C 1
ATOM 4315 O O . CYS A 1 540 ? -11.958 -7.110 27.992 1.00 80.50 540 CYS A O 1
ATOM 4317 N N . TRP A 1 541 ? -14.132 -7.003 27.431 1.00 78.06 541 TRP A N 1
ATOM 4318 C CA . TRP A 1 541 ? -14.076 -8.052 26.407 1.00 78.06 541 TRP A CA 1
ATOM 4319 C C . TRP A 1 541 ? -13.072 -7.724 25.295 1.00 78.06 541 TRP A C 1
ATOM 4321 O O . TRP A 1 541 ? -12.324 -8.592 24.854 1.00 78.06 541 TRP A O 1
ATOM 4331 N N . GLN A 1 542 ? -12.987 -6.454 24.886 1.00 65.06 542 GLN A N 1
ATOM 4332 C CA . GLN A 1 542 ? -12.026 -6.000 23.873 1.00 65.06 542 GLN A CA 1
ATOM 4333 C C . GLN A 1 542 ? -10.563 -6.037 24.344 1.00 65.06 542 GLN A C 1
ATOM 4335 O O . GLN A 1 542 ? -9.666 -6.254 23.524 1.00 65.06 542 GLN A O 1
ATOM 4340 N N . VAL A 1 543 ? -10.315 -5.766 25.627 1.00 72.06 543 VAL A N 1
ATOM 4341 C CA . VAL A 1 543 ? -8.966 -5.654 26.207 1.00 72.06 543 VAL A CA 1
ATOM 4342 C C . VAL A 1 543 ? -8.460 -7.000 26.732 1.00 72.06 543 VAL A C 1
ATOM 4344 O O . VAL A 1 543 ? -7.287 -7.320 26.552 1.00 72.06 543 VAL A O 1
ATOM 4347 N N . ASP A 1 544 ? -9.329 -7.772 27.380 1.00 80.81 544 ASP A N 1
ATOM 4348 C CA . ASP A 1 544 ? -9.036 -9.045 28.039 1.00 80.81 544 ASP A CA 1
ATOM 4349 C C . ASP A 1 544 ? -10.285 -9.946 28.026 1.00 80.81 544 ASP A C 1
ATOM 4351 O O . ASP A 1 544 ? -11.118 -9.946 28.938 1.00 80.81 544 ASP A O 1
ATOM 4355 N N . GLU A 1 545 ? -10.411 -10.712 26.945 1.00 79.81 545 GLU A N 1
ATOM 4356 C CA . GLU A 1 545 ? -11.561 -11.574 26.668 1.00 79.81 545 GLU A CA 1
ATOM 4357 C C . GLU A 1 545 ? -11.826 -12.595 27.793 1.00 79.81 545 GLU A C 1
ATOM 4359 O O . GLU A 1 545 ? -12.959 -12.746 28.250 1.00 79.81 545 GLU A O 1
ATOM 4364 N N . GLU A 1 546 ? -10.776 -13.257 28.302 1.00 82.75 546 GLU A N 1
ATOM 4365 C CA . GLU A 1 546 ? -10.899 -14.273 29.361 1.00 82.75 546 GLU A CA 1
ATOM 4366 C C . GLU A 1 546 ? -11.449 -13.659 30.657 1.00 82.75 546 GLU A C 1
ATOM 4368 O O . GLU A 1 546 ? -12.219 -14.276 31.402 1.00 82.75 546 GLU A O 1
ATOM 4373 N N . ARG A 1 547 ? -11.058 -12.416 30.944 1.00 85.56 547 ARG A N 1
ATOM 4374 C CA . ARG A 1 547 ? -11.523 -11.698 32.126 1.00 85.56 547 ARG A CA 1
ATOM 4375 C C . ARG A 1 547 ? -12.971 -11.249 31.984 1.00 85.56 547 ARG A C 1
ATOM 4377 O O . ARG A 1 547 ? -13.741 -11.391 32.934 1.00 85.56 547 ARG A O 1
ATOM 4384 N N . ALA A 1 548 ? -13.374 -10.789 30.806 1.00 82.69 548 ALA A N 1
ATOM 4385 C CA . ALA A 1 548 ? -14.760 -10.434 30.536 1.00 82.69 548 ALA A CA 1
ATOM 4386 C C . ALA A 1 548 ? -15.712 -11.642 30.599 1.00 82.69 548 ALA A C 1
ATOM 4388 O O . ALA A 1 548 ? -16.819 -11.508 31.119 1.00 82.69 548 ALA A O 1
ATOM 4389 N N . GLU A 1 549 ? -15.274 -12.838 30.193 1.00 82.75 549 GLU A N 1
ATOM 4390 C CA . GLU A 1 549 ? -16.036 -14.085 30.383 1.00 82.75 549 GLU A CA 1
ATOM 4391 C C . GLU A 1 549 ? -16.297 -14.360 31.880 1.00 82.75 549 GLU A C 1
ATOM 4393 O O . GLU A 1 549 ? -17.431 -14.614 32.302 1.00 82.75 549 GLU A O 1
ATOM 4398 N N . LYS A 1 550 ? -15.269 -14.208 32.730 1.00 88.25 550 LYS A N 1
ATOM 4399 C CA . LYS A 1 550 ? -15.408 -14.330 34.196 1.00 88.25 550 LYS A CA 1
ATOM 4400 C C . LYS A 1 550 ? -16.358 -13.277 34.776 1.00 88.25 550 LYS A C 1
ATOM 4402 O O . LYS A 1 550 ? -17.106 -13.579 35.715 1.00 88.25 550 LYS A O 1
ATOM 4407 N N . LEU A 1 551 ? -16.361 -12.064 34.218 1.00 86.38 551 LEU A N 1
ATOM 4408 C CA . LEU A 1 551 ? -17.291 -11.001 34.603 1.00 86.38 551 LEU A CA 1
ATOM 4409 C C . LEU A 1 551 ? -18.732 -11.336 34.222 1.00 86.38 551 LEU A C 1
ATOM 4411 O O . LEU A 1 551 ? -19.611 -11.193 35.070 1.00 86.38 551 LEU A O 1
ATOM 4415 N N . CYS A 1 552 ? -18.976 -11.859 33.019 1.00 84.69 552 CYS A N 1
ATOM 4416 C CA . CYS A 1 552 ? -20.305 -12.296 32.584 1.00 84.69 552 CYS A CA 1
ATOM 4417 C C . CYS A 1 552 ? -20.875 -13.350 33.539 1.00 84.69 552 CYS A C 1
ATOM 4419 O O . CYS A 1 552 ? -21.971 -13.182 34.075 1.00 84.69 552 CYS A O 1
ATOM 4421 N N . HIS A 1 553 ? -20.097 -14.386 33.867 1.00 83.12 553 HIS A N 1
ATOM 4422 C CA . HIS A 1 553 ? -20.512 -15.384 34.857 1.00 83.12 553 HIS A CA 1
ATOM 4423 C C . HIS A 1 553 ? -20.784 -14.780 36.238 1.00 83.12 553 HIS A C 1
ATOM 4425 O O . HIS A 1 553 ? -21.711 -15.203 36.933 1.00 83.12 553 HIS A O 1
ATOM 4431 N N . SER A 1 554 ? -19.991 -13.792 36.652 1.00 85.69 554 SER A N 1
ATOM 4432 C CA . SER A 1 554 ? -20.188 -13.101 37.927 1.00 85.69 554 SER A CA 1
ATOM 4433 C C . SER A 1 554 ? -21.484 -12.283 37.939 1.00 85.69 554 SER A C 1
ATOM 4435 O O . SER A 1 554 ? -22.218 -12.344 38.925 1.00 85.69 554 SER A O 1
ATOM 4437 N N . ILE A 1 555 ? -21.808 -11.596 36.839 1.00 84.56 555 ILE A N 1
ATOM 4438 C CA . ILE A 1 555 ? -23.065 -10.856 36.631 1.00 84.56 555 ILE A CA 1
ATOM 4439 C C . ILE A 1 555 ? -24.267 -11.804 36.735 1.00 84.56 555 ILE A C 1
ATOM 4441 O O . ILE A 1 555 ? -25.190 -11.552 37.515 1.00 84.56 555 ILE A O 1
ATOM 4445 N N . PHE A 1 556 ? -24.232 -12.941 36.031 1.00 80.56 556 PHE A N 1
ATOM 4446 C CA . PHE A 1 556 ? -25.321 -13.922 36.077 1.00 80.56 556 PHE A CA 1
ATOM 4447 C C . PHE A 1 556 ? -25.480 -14.555 37.468 1.00 80.56 556 PHE A C 1
ATOM 4449 O O . PHE A 1 55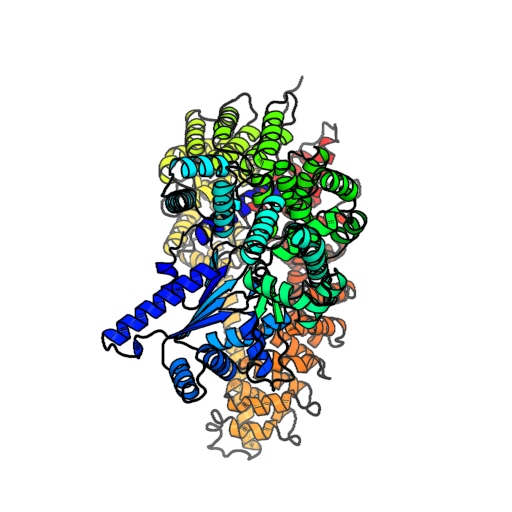6 ? -26.597 -14.639 37.984 1.00 80.56 556 PHE A O 1
ATOM 4456 N N . ARG A 1 557 ? -24.377 -14.924 38.139 1.00 83.12 557 ARG A N 1
ATOM 4457 C CA . ARG A 1 557 ? -24.409 -15.492 39.504 1.00 83.12 557 ARG A CA 1
ATOM 4458 C C . ARG A 1 557 ? -24.948 -14.518 40.546 1.00 83.12 557 ARG A C 1
ATOM 4460 O O . ARG A 1 557 ? -25.642 -14.944 41.468 1.00 83.12 557 ARG A O 1
ATOM 4467 N N . ARG A 1 558 ? -24.652 -13.223 40.402 1.00 82.69 558 ARG A N 1
ATOM 4468 C CA . ARG A 1 558 ? -25.167 -12.162 41.284 1.00 82.69 558 ARG A CA 1
ATOM 4469 C C . ARG A 1 558 ? -26.654 -11.873 41.075 1.00 82.69 558 ARG A C 1
ATOM 4471 O O . ARG A 1 558 ? -27.225 -11.132 41.867 1.00 82.69 558 ARG A O 1
ATOM 4478 N N . LYS A 1 559 ? -27.291 -12.495 40.074 1.00 80.50 559 LYS A N 1
ATOM 4479 C CA . LYS A 1 559 ? -28.681 -12.233 39.675 1.00 80.50 559 LYS A CA 1
ATOM 4480 C C . LYS A 1 559 ? -28.897 -10.749 39.367 1.00 80.50 559 LYS A C 1
ATOM 4482 O O . LYS A 1 559 ? -29.864 -10.164 39.848 1.00 80.50 559 LYS A O 1
ATOM 4487 N N . GLU A 1 560 ? -27.983 -10.171 38.589 1.00 81.19 560 GLU A N 1
ATOM 4488 C CA . GLU A 1 560 ? -28.032 -8.768 38.180 1.00 81.19 560 GLU A CA 1
ATOM 4489 C C . GLU A 1 560 ? -29.434 -8.376 37.681 1.00 81.19 560 GLU A C 1
ATOM 4491 O O . GLU A 1 560 ? -30.040 -9.069 36.860 1.00 81.19 560 GLU A O 1
ATOM 4496 N N . ALA A 1 561 ? -29.963 -7.279 38.226 1.00 69.50 561 ALA A N 1
ATOM 4497 C CA . ALA A 1 561 ? -31.306 -6.803 37.911 1.00 69.50 561 ALA A CA 1
ATOM 4498 C C . ALA A 1 561 ? -31.320 -5.964 36.626 1.00 69.50 561 ALA A C 1
ATOM 4500 O O . ALA A 1 561 ? -32.363 -5.840 35.983 1.00 69.50 561 ALA A O 1
ATOM 4501 N N . SER A 1 562 ? -30.171 -5.400 36.234 1.00 75.12 562 SER A N 1
ATOM 4502 C CA . SER A 1 562 ? -30.063 -4.647 34.992 1.00 75.12 562 SER A CA 1
ATOM 4503 C C . SER A 1 562 ? -30.087 -5.551 33.760 1.00 75.12 562 SER A C 1
ATOM 4505 O O . SER A 1 562 ? -29.143 -6.292 33.476 1.00 75.12 562 SER A O 1
ATOM 4507 N N . LEU A 1 563 ? -31.153 -5.412 32.971 1.00 63.16 563 LEU A N 1
ATOM 4508 C CA . LEU A 1 563 ? -31.304 -6.061 31.669 1.00 63.16 563 LEU A CA 1
ATOM 4509 C C . LEU A 1 563 ? -30.239 -5.618 30.661 1.00 63.16 563 LEU A C 1
ATOM 4511 O O . LEU A 1 563 ? -29.851 -6.421 29.821 1.00 63.16 563 LEU A O 1
ATOM 4515 N N . LEU A 1 564 ? -29.729 -4.386 30.762 1.00 63.66 564 LEU A N 1
ATOM 4516 C CA . LEU A 1 564 ? -28.675 -3.889 29.875 1.00 63.66 564 LEU A CA 1
ATOM 4517 C C . LEU A 1 564 ? -27.359 -4.634 30.118 1.00 63.66 564 LEU A C 1
ATOM 4519 O O . LEU A 1 564 ? -26.735 -5.125 29.182 1.00 63.66 564 LEU A O 1
ATOM 4523 N N . VAL A 1 565 ? -26.965 -4.769 31.386 1.00 69.94 565 VAL A N 1
ATOM 4524 C CA . VAL A 1 565 ? -25.739 -5.481 31.769 1.00 69.94 565 VAL A CA 1
ATOM 4525 C C . VAL A 1 565 ? -25.878 -6.971 31.457 1.00 69.94 565 VAL A C 1
ATOM 4527 O O . VAL A 1 565 ? -24.956 -7.564 30.904 1.00 69.94 565 VAL A O 1
ATOM 4530 N N . CYS A 1 566 ? -27.050 -7.558 31.722 1.00 69.25 566 CYS A N 1
ATOM 4531 C CA . CYS A 1 566 ? -27.346 -8.944 31.368 1.00 69.25 566 CYS A CA 1
ATOM 4532 C C . CYS A 1 566 ? -27.354 -9.182 29.852 1.00 69.25 566 CYS A C 1
ATOM 4534 O O . CYS A 1 566 ? -26.799 -10.181 29.415 1.00 69.25 566 CYS A O 1
ATOM 4536 N N . GLY A 1 567 ? -27.947 -8.291 29.052 1.00 66.00 567 GLY A N 1
ATOM 4537 C CA . GLY A 1 567 ? -28.008 -8.408 27.593 1.00 66.00 567 GLY A CA 1
ATOM 4538 C C . GLY A 1 567 ? -26.631 -8.293 26.944 1.00 66.00 567 GLY A C 1
ATOM 4539 O O . GLY A 1 567 ? -26.286 -9.110 26.093 1.00 66.00 567 GLY A O 1
ATOM 4540 N N . VAL A 1 568 ? -25.808 -7.349 27.413 1.00 68.62 568 VAL A N 1
ATOM 4541 C CA . VAL A 1 568 ? -24.404 -7.229 26.998 1.00 68.62 568 VAL A CA 1
ATOM 4542 C C . VAL A 1 568 ? -23.606 -8.467 27.402 1.00 68.62 568 VAL A C 1
ATOM 4544 O O . VAL A 1 568 ? -22.878 -9.003 26.572 1.00 68.62 568 VAL A O 1
ATOM 4547 N N . ALA A 1 569 ? -23.767 -8.949 28.638 1.00 72.38 569 ALA A N 1
ATOM 4548 C CA . ALA A 1 569 ? -23.096 -10.159 29.107 1.00 72.38 569 ALA A CA 1
ATOM 4549 C C . ALA A 1 569 ? -23.479 -11.381 28.258 1.00 72.38 569 ALA A C 1
ATOM 4551 O O . ALA A 1 569 ? -22.609 -12.150 27.849 1.00 72.38 569 ALA A O 1
ATOM 4552 N N . LEU A 1 570 ? -24.772 -11.525 27.940 1.00 64.38 570 LEU A N 1
ATOM 4553 C CA . LEU A 1 570 ? -25.290 -12.603 27.099 1.00 64.38 570 LEU A CA 1
ATOM 4554 C C . LEU A 1 570 ? -24.660 -12.536 25.710 1.00 64.38 570 LEU A C 1
ATOM 4556 O O . LEU A 1 570 ? -24.144 -13.540 25.233 1.00 64.38 570 LEU A O 1
ATOM 4560 N N . TRP A 1 571 ? -24.641 -11.343 25.108 1.00 65.81 571 TRP A N 1
ATOM 4561 C CA . TRP A 1 571 ? -24.032 -11.093 23.805 1.00 65.81 571 TRP A CA 1
ATOM 4562 C C . TRP A 1 571 ? -22.549 -11.464 23.783 1.00 65.81 571 TRP A C 1
ATOM 4564 O O . TRP A 1 571 ? -22.135 -12.243 22.928 1.00 65.81 571 TRP A O 1
ATOM 4574 N N . THR A 1 572 ? -21.762 -10.997 24.756 1.00 66.44 572 THR A N 1
ATOM 4575 C CA . THR A 1 572 ? -20.330 -11.326 24.828 1.00 66.44 572 THR A CA 1
ATOM 4576 C C . THR A 1 572 ? -20.085 -12.826 24.994 1.00 66.44 572 THR A C 1
ATOM 4578 O O . THR A 1 572 ? -19.134 -13.363 24.445 1.00 66.44 572 THR A O 1
ATOM 4581 N N . SER A 1 573 ? -20.959 -13.548 25.697 1.00 65.62 573 SER A N 1
ATOM 4582 C CA . SER A 1 573 ? -20.781 -14.989 25.908 1.00 65.62 573 SER A CA 1
ATOM 4583 C C . SER A 1 573 ? -21.249 -15.873 24.734 1.00 65.62 573 SER A C 1
ATOM 4585 O O . SER A 1 573 ? -20.818 -17.027 24.622 1.00 65.62 573 SER A O 1
ATOM 4587 N N . VAL A 1 574 ? -22.093 -15.346 23.833 1.00 60.22 574 VAL A N 1
ATOM 4588 C CA . VAL A 1 574 ? -22.628 -16.058 22.653 1.00 60.22 574 VAL A CA 1
ATOM 4589 C C . VAL A 1 574 ? -21.530 -16.494 21.674 1.00 60.22 574 VAL A C 1
ATOM 4591 O O . VAL A 1 574 ? -21.671 -17.541 21.044 1.00 60.22 574 VAL A O 1
ATOM 4594 N N . GLU A 1 575 ? -20.419 -15.758 21.569 1.00 57.53 575 GLU A N 1
ATOM 4595 C CA . GLU A 1 575 ? -19.362 -16.035 20.580 1.00 57.53 575 GLU A CA 1
ATOM 4596 C C . GLU A 1 575 ? -18.560 -17.327 20.834 1.00 57.53 575 GLU A C 1
ATOM 4598 O O . GLU A 1 575 ? -17.948 -17.841 19.897 1.00 57.53 575 GLU A O 1
ATOM 4603 N N . LYS A 1 576 ? -18.560 -17.890 22.054 1.00 56.38 576 LYS A N 1
ATOM 4604 C CA . LYS A 1 576 ? -17.688 -19.039 22.386 1.00 56.38 576 LYS A CA 1
ATOM 4605 C C . LYS A 1 576 ? -18.375 -20.276 22.962 1.00 56.38 576 LYS A C 1
ATOM 4607 O O . LYS A 1 576 ? -17.910 -21.378 22.666 1.00 56.38 576 LYS A O 1
ATOM 4612 N N . ARG A 1 577 ? -19.421 -20.152 23.794 1.00 63.19 577 ARG A N 1
ATOM 4613 C CA . ARG A 1 577 ? -19.964 -21.296 24.573 1.00 63.19 577 ARG A CA 1
ATOM 4614 C C . ARG A 1 577 ? -21.470 -21.219 24.842 1.00 63.19 577 ARG A C 1
ATOM 4616 O O . ARG A 1 577 ? -21.936 -21.377 25.966 1.00 63.19 577 ARG A O 1
ATOM 4623 N N . ALA A 1 578 ? -22.244 -21.056 23.773 1.00 56.62 578 ALA A N 1
ATOM 4624 C CA . ALA A 1 578 ? -23.711 -21.094 23.770 1.00 56.62 578 ALA A CA 1
ATOM 4625 C C . ALA A 1 578 ? -24.344 -22.258 24.564 1.00 56.62 578 ALA A C 1
ATOM 4627 O O . ALA A 1 578 ? -25.408 -22.105 25.166 1.00 56.62 578 ALA A O 1
ATOM 4628 N N . SER A 1 579 ? -23.709 -23.435 24.545 1.00 60.41 579 SER A N 1
ATOM 4629 C CA . SER A 1 579 ? -24.202 -24.644 25.212 1.00 60.41 579 SER A CA 1
ATOM 4630 C C . SER A 1 579 ? -24.221 -24.529 26.731 1.00 60.41 579 SER A C 1
ATOM 4632 O O . SER A 1 579 ? -25.114 -25.086 27.369 1.00 60.41 579 SER A O 1
ATOM 4634 N N . ASP A 1 580 ? -23.265 -23.796 27.297 1.00 65.94 580 ASP A N 1
ATOM 4635 C CA . ASP A 1 580 ? -22.982 -23.804 28.732 1.00 65.94 580 ASP A CA 1
ATOM 4636 C C . ASP A 1 580 ? -23.859 -22.802 29.491 1.00 65.94 580 ASP A C 1
ATOM 4638 O O . ASP A 1 580 ? -23.975 -22.893 30.706 1.00 65.94 580 ASP A O 1
ATOM 4642 N N . MET A 1 581 ? -24.518 -21.890 28.766 1.00 66.88 581 MET A N 1
ATOM 4643 C CA . MET A 1 581 ? -25.402 -20.851 29.312 1.00 66.88 581 MET A CA 1
ATOM 4644 C C . MET A 1 581 ? -26.894 -21.139 29.132 1.00 66.88 581 MET A C 1
ATOM 4646 O O . MET A 1 581 ? -27.748 -20.258 29.278 1.00 66.88 581 MET A O 1
ATOM 4650 N N . ARG A 1 582 ? -27.239 -22.368 28.740 1.00 70.81 582 ARG A N 1
ATOM 4651 C CA . ARG A 1 582 ? -28.617 -22.734 28.402 1.00 70.81 582 ARG A CA 1
ATOM 4652 C C . ARG A 1 582 ? -29.580 -22.477 29.562 1.00 70.81 582 ARG A C 1
ATOM 4654 O O . ARG A 1 582 ? -30.684 -21.987 29.329 1.00 70.81 582 ARG A O 1
ATOM 4661 N N . GLU A 1 583 ? -29.180 -22.814 30.784 1.00 74.62 583 GLU A N 1
ATOM 4662 C CA . GLU A 1 583 ? -30.024 -22.659 31.972 1.00 74.62 583 GLU A CA 1
ATOM 4663 C C . GLU A 1 583 ? -30.230 -21.181 32.324 1.00 74.62 583 GLU A C 1
ATOM 4665 O O . GLU A 1 583 ? -31.347 -20.772 32.644 1.00 74.62 583 GLU A O 1
ATOM 4670 N N . GLU A 1 584 ? -29.194 -20.357 32.177 1.00 73.06 584 GLU A N 1
ATOM 4671 C CA . GLU A 1 584 ? -29.245 -18.918 32.419 1.00 73.06 584 GLU A CA 1
ATOM 4672 C C . GLU A 1 584 ? -30.142 -18.192 31.408 1.00 73.06 584 GLU A C 1
ATOM 4674 O O . GLU A 1 584 ? -30.941 -17.343 31.804 1.00 73.06 584 GLU A O 1
ATOM 4679 N N . ILE A 1 585 ? -30.073 -18.555 30.121 1.00 70.19 585 ILE A N 1
ATOM 4680 C CA . ILE A 1 585 ? -30.921 -17.977 29.064 1.00 70.19 585 ILE A CA 1
ATOM 4681 C C . ILE A 1 585 ? -32.388 -18.358 29.275 1.00 70.19 585 ILE A C 1
ATOM 4683 O O . ILE A 1 585 ? -33.273 -17.506 29.174 1.00 70.19 585 ILE A O 1
ATOM 4687 N N . VAL A 1 586 ? -32.660 -19.624 29.610 1.00 72.44 586 VAL A N 1
ATOM 4688 C CA . VAL A 1 586 ? -34.021 -20.094 29.913 1.00 72.44 586 VAL A CA 1
ATOM 4689 C C . VAL A 1 586 ? -34.577 -19.387 31.148 1.00 72.44 586 VAL A C 1
ATOM 4691 O O . VAL A 1 586 ? -35.720 -18.936 31.121 1.00 72.44 586 VAL A O 1
ATOM 4694 N N . ALA A 1 587 ? -33.777 -19.209 32.201 1.00 75.12 587 ALA A N 1
ATOM 4695 C CA . ALA A 1 587 ? -34.197 -18.457 33.381 1.00 75.12 587 ALA A CA 1
ATOM 4696 C C . ALA A 1 587 ? -34.521 -16.986 33.052 1.00 75.12 587 ALA A C 1
ATOM 4698 O O . ALA A 1 587 ? -35.424 -16.400 33.653 1.00 75.12 587 ALA A O 1
ATOM 4699 N N . LEU A 1 588 ? -33.815 -16.387 32.089 1.00 71.25 588 LEU A N 1
ATOM 4700 C CA . LEU A 1 588 ? -34.048 -15.015 31.631 1.00 71.25 588 LEU A CA 1
ATOM 4701 C C . LEU A 1 588 ? -35.346 -14.901 30.808 1.00 71.25 588 LEU A C 1
ATOM 4703 O O . LEU A 1 588 ? -36.152 -14.003 31.055 1.00 71.25 588 LEU A O 1
ATOM 4707 N N . LEU A 1 589 ? -35.597 -15.866 29.917 1.00 70.00 589 LEU A N 1
ATOM 4708 C CA . LEU A 1 589 ? -36.849 -16.013 29.159 1.00 70.00 589 LEU A CA 1
ATOM 4709 C C . LEU A 1 589 ? -38.065 -16.247 30.072 1.00 70.00 589 LEU A C 1
ATOM 4711 O O . LEU A 1 589 ? -39.126 -15.662 29.863 1.00 70.00 589 LEU A O 1
ATOM 4715 N N . GLN A 1 590 ? -37.913 -17.069 31.112 1.00 74.88 590 GLN A N 1
ATOM 4716 C CA . GLN A 1 590 ? -38.979 -17.339 32.080 1.00 74.88 590 GLN A CA 1
ATOM 4717 C C . GLN A 1 590 ? -39.354 -16.083 32.868 1.00 74.88 590 GLN A C 1
ATOM 4719 O O . GLN A 1 590 ? -40.536 -15.760 32.970 1.00 74.88 590 GLN A O 1
ATOM 4724 N N . ARG A 1 591 ? -38.360 -15.312 33.329 1.00 73.06 591 ARG A N 1
ATOM 4725 C CA . ARG A 1 591 ? -38.602 -14.024 33.999 1.00 73.06 591 ARG A CA 1
ATOM 4726 C C . ARG A 1 591 ? -39.321 -13.028 33.098 1.00 73.06 591 ARG A C 1
ATOM 4728 O O . ARG A 1 591 ? -40.196 -12.317 33.577 1.00 73.06 591 ARG A O 1
ATOM 4735 N N . ARG A 1 592 ? -39.002 -12.985 31.799 1.00 68.88 592 ARG A N 1
ATOM 4736 C CA . ARG A 1 592 ? -39.710 -12.129 30.831 1.00 68.88 592 ARG A CA 1
ATOM 4737 C C . ARG A 1 592 ? -41.204 -12.458 30.763 1.00 68.88 592 ARG A C 1
ATOM 4739 O O . ARG A 1 592 ? -42.012 -11.532 30.688 1.00 68.88 592 ARG A O 1
ATOM 4746 N N . GLY A 1 593 ? -41.558 -13.742 30.842 1.00 65.94 593 GLY A N 1
ATOM 4747 C CA . GLY A 1 593 ? -42.946 -14.211 30.879 1.00 65.94 593 GLY A CA 1
ATOM 4748 C C . GLY A 1 593 ? -43.717 -13.834 32.151 1.00 65.94 593 GLY A C 1
ATOM 4749 O O . GLY A 1 593 ? -44.944 -13.862 32.136 1.00 65.94 593 GLY A O 1
ATOM 4750 N N . GLU A 1 594 ? -43.026 -13.462 33.232 1.00 69.44 594 GLU A N 1
ATOM 4751 C CA . GLU A 1 594 ? -43.626 -13.038 34.507 1.00 69.44 594 GLU A CA 1
ATOM 4752 C C . GLU A 1 594 ? -43.871 -11.518 34.583 1.00 69.44 594 GLU A C 1
ATOM 4754 O O . GLU A 1 594 ? -44.572 -11.047 35.481 1.00 69.44 594 GLU A O 1
ATOM 4759 N N . VAL A 1 595 ? -43.317 -10.727 33.654 1.00 65.06 595 VAL A N 1
ATOM 4760 C CA . VAL A 1 595 ? -43.478 -9.265 33.646 1.00 65.06 595 VAL A CA 1
ATOM 4761 C C . VAL A 1 595 ? -44.820 -8.872 33.011 1.00 65.06 595 VAL A C 1
ATOM 4763 O O . VAL A 1 595 ? -45.075 -9.168 31.846 1.00 65.06 595 VAL A O 1
ATOM 4766 N N . ASN A 1 596 ? -45.662 -8.186 33.795 1.00 50.12 596 ASN A N 1
ATOM 4767 C CA . ASN A 1 596 ? -47.034 -7.768 33.461 1.00 50.12 596 ASN A CA 1
ATOM 4768 C C . ASN A 1 596 ? -47.180 -7.051 32.097 1.00 50.12 596 ASN A C 1
ATOM 4770 O O . ASN A 1 596 ? -46.360 -6.206 31.733 1.00 50.12 596 ASN A O 1
ATOM 4774 N N . SER A 1 597 ? -48.296 -7.330 31.409 1.00 53.72 597 SER A N 1
ATOM 4775 C CA . SER A 1 597 ? -48.657 -6.899 30.042 1.00 53.72 597 SER A CA 1
ATOM 4776 C C . SER A 1 597 ? -48.786 -5.387 29.815 1.00 53.72 597 SER A C 1
ATOM 4778 O O . SER A 1 597 ? -48.797 -4.940 28.673 1.00 53.72 597 SER A O 1
ATOM 4780 N N . ASP A 1 598 ? -48.844 -4.572 30.868 1.00 50.47 598 ASP A N 1
ATOM 4781 C CA . ASP A 1 598 ? -49.110 -3.126 30.757 1.00 50.47 598 ASP A CA 1
ATOM 4782 C C . ASP A 1 598 ? -47.976 -2.325 30.083 1.00 50.47 598 ASP A C 1
ATOM 4784 O O . ASP A 1 598 ? -48.115 -1.126 29.849 1.00 50.47 598 ASP A O 1
ATOM 4788 N N . LYS A 1 599 ? -46.852 -2.976 29.750 1.00 56.31 599 LYS A N 1
ATOM 4789 C CA . LYS A 1 599 ? -45.716 -2.381 29.029 1.00 56.31 599 LYS A CA 1
ATOM 4790 C C . LYS A 1 599 ? -45.398 -3.054 27.689 1.00 56.31 599 LYS A C 1
ATOM 4792 O O . LYS A 1 599 ? -44.309 -2.837 27.176 1.00 56.31 599 LYS A O 1
ATOM 4797 N N . GLU A 1 600 ? -46.304 -3.852 27.112 1.00 50.75 600 GLU A N 1
ATOM 4798 C CA . GLU A 1 600 ? -46.075 -4.695 25.913 1.00 50.75 600 GLU A CA 1
ATOM 4799 C C . GLU A 1 600 ? -45.309 -4.028 24.748 1.00 50.75 600 GLU A C 1
ATOM 4801 O O . GLU A 1 600 ? -44.516 -4.697 24.091 1.00 50.75 600 GLU A O 1
ATOM 4806 N N . GLN A 1 601 ? -45.474 -2.722 24.506 1.00 48.88 601 GLN A N 1
ATOM 4807 C CA . GLN A 1 601 ? -44.761 -2.016 23.429 1.00 48.88 601 GLN A CA 1
ATOM 4808 C C . GLN A 1 601 ? -43.269 -1.757 23.716 1.00 48.88 601 GLN A C 1
ATOM 4810 O O . GLN A 1 601 ? -42.483 -1.716 22.773 1.00 48.88 601 GLN A O 1
ATOM 4815 N N . GLU A 1 602 ? -42.852 -1.625 24.983 1.00 46.25 602 GLU A N 1
ATOM 4816 C CA . GLU A 1 602 ? -41.440 -1.388 25.354 1.00 46.25 602 GLU A CA 1
ATOM 4817 C C . GLU A 1 602 ? -40.571 -2.648 25.191 1.00 46.25 602 GLU A C 1
ATOM 4819 O O . GLU A 1 602 ? -39.351 -2.551 25.081 1.00 46.25 602 GLU A O 1
ATOM 4824 N N . TRP A 1 603 ? -41.185 -3.834 25.152 1.00 60.31 603 TRP A N 1
ATOM 4825 C CA . TRP A 1 603 ? -40.467 -5.111 25.134 1.00 60.31 603 TRP A CA 1
ATOM 4826 C C . TRP A 1 603 ? -40.276 -5.707 23.743 1.00 60.31 603 TRP A C 1
ATOM 4828 O O . TRP A 1 603 ? -39.467 -6.617 23.601 1.00 60.31 603 TRP A O 1
ATOM 4838 N N . LEU A 1 604 ? -40.953 -5.174 22.720 1.00 54.88 604 LEU A N 1
ATOM 4839 C CA . LEU A 1 604 ? -40.947 -5.731 21.365 1.00 54.88 604 LEU A CA 1
ATOM 4840 C C . LEU A 1 604 ? -39.525 -5.904 20.810 1.00 54.88 604 LEU A C 1
ATOM 4842 O O . LEU A 1 604 ? -39.179 -6.966 20.314 1.00 54.88 604 LEU A O 1
ATOM 4846 N N . LEU A 1 605 ? -38.670 -4.888 20.962 1.00 52.16 605 LEU A N 1
ATOM 4847 C CA . LEU A 1 605 ? -37.301 -4.929 20.438 1.00 52.16 605 LEU A CA 1
ATOM 4848 C C . LEU A 1 605 ? -36.384 -5.859 21.238 1.00 52.16 605 LEU A C 1
ATOM 4850 O O . LEU A 1 605 ? -35.495 -6.500 20.684 1.00 52.16 605 LEU A O 1
ATOM 4854 N N . PHE A 1 606 ? -36.589 -5.929 22.555 1.00 58.38 606 PHE A N 1
ATOM 4855 C CA . PHE A 1 606 ? -35.853 -6.859 23.405 1.00 58.38 606 PHE A CA 1
ATOM 4856 C C . PHE A 1 606 ? -36.226 -8.295 23.051 1.00 58.38 606 PHE A C 1
ATOM 4858 O O . PHE A 1 606 ? -35.346 -9.134 22.906 1.00 58.38 606 PHE A O 1
ATOM 4865 N N . ASP A 1 607 ? -37.515 -8.549 22.844 1.00 63.03 607 ASP A N 1
ATOM 4866 C CA . ASP A 1 607 ? -38.051 -9.830 22.412 1.00 63.03 607 ASP A CA 1
ATOM 4867 C C . ASP A 1 607 ? -37.497 -10.209 21.020 1.00 63.03 607 ASP A C 1
ATOM 4869 O O . ASP A 1 607 ? -37.082 -11.350 20.827 1.00 63.03 607 ASP A O 1
ATOM 4873 N N . GLU A 1 608 ? -37.347 -9.256 20.089 1.00 61.34 608 GLU A N 1
ATOM 4874 C CA . GLU A 1 608 ? -36.698 -9.476 18.785 1.00 61.34 608 GLU A CA 1
ATOM 4875 C C . GLU A 1 608 ? -35.201 -9.825 18.899 1.00 61.34 608 GLU A C 1
ATOM 4877 O O . GLU A 1 608 ? -34.756 -10.808 18.301 1.00 61.34 608 GLU A O 1
ATOM 4882 N N . VAL A 1 609 ? -34.425 -9.081 19.701 1.00 57.22 609 VAL A N 1
ATOM 4883 C CA . VAL A 1 609 ? -32.990 -9.350 19.943 1.00 57.22 609 VAL A CA 1
ATOM 4884 C C . VAL A 1 609 ? -32.793 -10.683 20.658 1.00 57.22 609 VAL A C 1
ATOM 4886 O O . VAL A 1 609 ? -31.879 -11.440 20.331 1.00 57.22 609 VAL A O 1
ATOM 4889 N N . LEU A 1 610 ? -33.658 -10.991 21.624 1.00 64.81 610 LEU A N 1
ATOM 4890 C CA . LEU A 1 610 ? -33.612 -12.226 22.389 1.00 64.81 610 LEU A CA 1
ATOM 4891 C C . LEU A 1 610 ? -33.963 -13.423 21.499 1.00 64.81 610 LEU A C 1
ATOM 4893 O O . LEU A 1 610 ? -33.240 -14.413 21.530 1.00 64.81 610 LEU A O 1
ATOM 4897 N N . ILE A 1 611 ? -35.006 -13.326 20.661 1.00 66.94 611 ILE A N 1
ATOM 4898 C CA . ILE A 1 611 ? -35.342 -14.353 19.661 1.00 66.94 611 ILE A CA 1
ATOM 4899 C C . ILE A 1 611 ? -34.177 -14.543 18.696 1.00 66.94 611 ILE A C 1
ATOM 4901 O O . ILE A 1 611 ? -33.767 -15.677 18.472 1.00 66.94 611 ILE A O 1
ATOM 4905 N N . TRP A 1 612 ? -33.615 -13.465 18.151 1.00 67.06 612 TRP A N 1
ATOM 4906 C CA . TRP A 1 612 ? -32.502 -13.552 17.209 1.00 67.06 612 TRP A CA 1
ATOM 4907 C C . TRP A 1 612 ? -31.265 -14.206 17.840 1.00 67.06 612 TRP A C 1
ATOM 4909 O O . TRP A 1 612 ? -30.731 -15.174 17.293 1.00 67.06 612 TRP A O 1
ATOM 4919 N N . ALA A 1 613 ? -30.866 -13.762 19.037 1.00 63.72 613 ALA A N 1
ATOM 4920 C CA . ALA A 1 613 ? -29.749 -14.344 19.776 1.00 63.72 613 ALA A CA 1
ATOM 4921 C C . ALA A 1 613 ? -30.000 -15.829 20.052 1.00 63.72 613 ALA A C 1
ATOM 4923 O O . ALA A 1 613 ? -29.135 -16.662 19.800 1.00 63.72 613 ALA A O 1
ATOM 4924 N N . VAL A 1 614 ? -31.205 -16.180 20.500 1.00 69.00 614 VAL A N 1
ATOM 4925 C CA . VAL A 1 614 ? -31.603 -17.558 20.787 1.00 69.00 614 VAL A CA 1
ATOM 4926 C C . VAL A 1 614 ? -31.618 -18.434 19.529 1.00 69.00 614 VAL A C 1
ATOM 4928 O O . VAL A 1 614 ? -31.152 -19.573 19.566 1.00 69.00 614 VAL A O 1
ATOM 4931 N N . VAL A 1 615 ? -32.113 -17.924 18.403 1.00 69.00 615 VAL A N 1
ATOM 4932 C CA . VAL A 1 615 ? -32.182 -18.655 17.129 1.00 69.00 615 VAL A CA 1
ATOM 4933 C C . VAL A 1 615 ? -30.784 -18.920 16.587 1.00 69.00 615 VAL A C 1
ATOM 4935 O O . VAL A 1 615 ? -30.508 -20.043 16.162 1.00 69.00 615 VAL A O 1
ATOM 4938 N N . ARG A 1 616 ? -29.882 -17.939 16.701 1.00 65.00 616 ARG A N 1
ATOM 4939 C CA . ARG A 1 616 ? -28.471 -18.058 16.318 1.00 65.00 616 ARG A CA 1
ATOM 4940 C C . ARG A 1 616 ? -27.702 -19.004 17.247 1.00 65.00 616 ARG A C 1
ATOM 4942 O O . ARG A 1 616 ? -26.980 -19.875 16.769 1.00 65.00 616 ARG A O 1
ATOM 4949 N N . LEU A 1 617 ? -27.929 -18.909 18.560 1.00 64.62 617 LEU A N 1
ATOM 4950 C CA . LEU A 1 617 ? -27.342 -19.775 19.594 1.00 64.62 617 LEU A CA 1
ATOM 4951 C C . LEU A 1 617 ? -27.786 -21.240 19.481 1.00 64.62 617 LEU A C 1
ATOM 4953 O O . LEU A 1 617 ? -27.019 -22.155 19.785 1.00 64.62 617 LEU A O 1
ATOM 4957 N N . TRP A 1 618 ? -29.032 -21.477 19.067 1.00 72.38 618 TRP A N 1
ATOM 4958 C CA . TRP A 1 618 ? -29.636 -22.809 18.990 1.00 72.38 618 TRP A CA 1
ATOM 4959 C C . TRP A 1 618 ? -29.922 -23.269 17.558 1.00 72.38 618 TRP A C 1
ATOM 4961 O O . TRP A 1 618 ? -30.698 -24.206 17.374 1.00 72.38 618 TRP A O 1
ATOM 4971 N N . LYS A 1 619 ? -29.238 -22.700 16.553 1.00 70.31 619 LYS A N 1
ATOM 4972 C CA . LYS A 1 619 ? -29.322 -23.109 15.135 1.00 70.31 619 LYS A CA 1
ATOM 4973 C C . LYS A 1 619 ? -29.171 -24.625 14.929 1.00 70.31 619 LYS A C 1
ATOM 4975 O O . LYS A 1 619 ? -29.785 -25.186 14.027 1.00 70.31 619 LYS A O 1
ATOM 4980 N N . HIS A 1 620 ? -28.431 -25.305 15.810 1.00 65.69 620 HIS A N 1
ATOM 4981 C CA . HIS A 1 620 ? -28.211 -26.758 15.772 1.00 65.69 620 HIS A CA 1
ATOM 4982 C C . HIS A 1 620 ? -28.894 -27.548 16.906 1.00 65.69 620 HIS A C 1
ATOM 4984 O O . HIS A 1 620 ? -28.782 -28.772 16.956 1.00 65.69 620 HIS A O 1
ATOM 4990 N N . SER A 1 621 ? -29.628 -26.883 17.802 1.00 63.56 621 SER A N 1
ATOM 4991 C CA . SER A 1 621 ? -30.107 -27.453 19.073 1.00 63.56 621 SER A CA 1
ATOM 4992 C C . SER A 1 621 ? -31.633 -27.574 19.126 1.00 63.56 621 SER A C 1
ATOM 4994 O O . SER A 1 621 ? -32.263 -27.225 20.124 1.00 63.56 621 SER A O 1
ATOM 4996 N N . LEU A 1 622 ? -32.253 -28.065 18.049 1.00 65.81 622 LEU 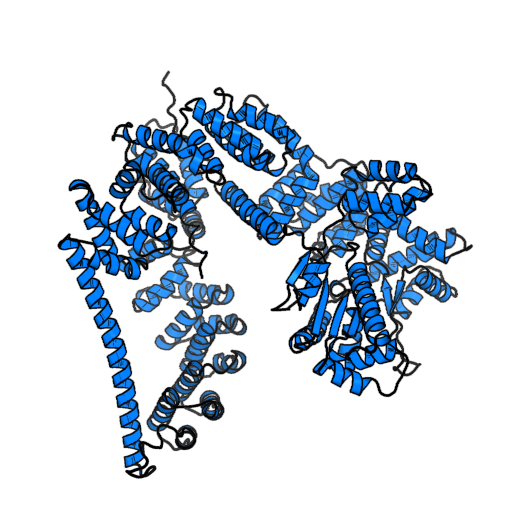A N 1
ATOM 4997 C CA . LEU A 1 622 ? -33.690 -28.348 18.040 1.00 65.81 622 LEU A CA 1
ATOM 4998 C C . LEU A 1 622 ? -34.029 -29.482 19.031 1.00 65.81 622 LEU A C 1
ATOM 5000 O O . LEU A 1 622 ? -33.358 -30.516 19.015 1.00 65.81 622 LEU A O 1
ATOM 5004 N N . PRO A 1 623 ? -35.108 -29.355 19.830 1.00 76.19 623 PRO A N 1
ATOM 5005 C CA . PRO A 1 623 ? -36.151 -28.323 19.763 1.00 76.19 623 PRO A CA 1
ATOM 5006 C C . PRO A 1 623 ? -35.837 -27.023 20.537 1.00 76.19 623 PRO A C 1
ATOM 5008 O O . PRO A 1 623 ? -35.319 -27.068 21.650 1.00 76.19 623 PRO A O 1
ATOM 5011 N N . TYR A 1 624 ? -36.260 -25.873 19.985 1.00 76.50 624 TYR A N 1
ATOM 5012 C CA . TYR A 1 624 ? -36.277 -24.588 20.705 1.00 76.50 624 TYR A CA 1
ATOM 5013 C C . TYR A 1 624 ? -37.269 -24.628 21.893 1.00 76.50 624 TYR A C 1
ATOM 5015 O O . TYR A 1 624 ? -38.352 -25.215 21.728 1.00 76.50 624 TYR A O 1
ATOM 5023 N N . PRO A 1 625 ? -36.954 -23.994 23.044 1.00 78.25 625 PRO A N 1
ATOM 5024 C CA . PRO A 1 625 ? -37.856 -23.862 24.194 1.00 78.25 625 PRO A CA 1
ATOM 5025 C C . PRO A 1 625 ? -39.201 -23.227 23.838 1.00 78.25 625 PRO A C 1
ATOM 5027 O O . PRO A 1 625 ? -39.294 -22.430 22.905 1.00 78.25 625 PRO A O 1
ATOM 5030 N N . GLU A 1 626 ? -40.247 -23.577 24.588 1.00 77.69 626 GLU A N 1
ATOM 5031 C CA . GLU A 1 626 ? -41.619 -23.081 24.379 1.00 77.69 626 GLU A CA 1
ATOM 5032 C C . GLU A 1 626 ? -41.720 -21.554 24.462 1.00 77.69 626 GLU A C 1
ATOM 5034 O O . GLU A 1 626 ? -42.515 -20.935 23.759 1.00 77.69 626 GLU A O 1
ATOM 5039 N N . GLU A 1 627 ? -40.871 -20.937 25.272 1.00 79.56 627 GLU A N 1
ATOM 5040 C CA . GLU A 1 627 ? -40.797 -19.496 25.472 1.00 79.56 627 GLU A CA 1
ATOM 5041 C C . GLU A 1 627 ? -40.426 -18.757 24.177 1.00 79.56 627 GLU A C 1
ATOM 5043 O O . GLU A 1 627 ? -40.990 -17.704 23.893 1.00 79.56 627 GLU A O 1
ATOM 5048 N N . VAL A 1 628 ? -39.562 -19.345 23.341 1.00 77.06 628 VAL A N 1
ATOM 5049 C CA . VAL A 1 628 ? -39.191 -18.784 22.028 1.00 77.06 628 VAL A CA 1
ATOM 5050 C C . VAL A 1 628 ? -40.390 -18.787 21.089 1.00 77.06 628 VAL A C 1
ATOM 5052 O O . VAL A 1 628 ? -40.652 -17.811 20.396 1.00 77.06 628 VAL A O 1
ATOM 5055 N N . TRP A 1 629 ? -41.159 -19.876 21.090 1.00 80.94 629 TRP A N 1
ATOM 5056 C CA . TRP A 1 629 ? -42.331 -20.006 20.230 1.00 80.94 629 TRP A CA 1
ATOM 5057 C C . TRP A 1 629 ? -43.425 -19.021 20.610 1.00 80.94 629 TRP A C 1
ATOM 5059 O O . TRP A 1 629 ? -44.000 -18.402 19.720 1.00 80.94 629 TRP A O 1
ATOM 5069 N N . ARG A 1 630 ? -43.664 -18.815 21.912 1.00 77.31 630 ARG A N 1
ATOM 5070 C CA . ARG A 1 630 ? -44.597 -17.782 22.391 1.00 77.31 630 ARG A CA 1
ATOM 5071 C C . ARG A 1 630 ? -44.218 -16.394 21.881 1.00 77.31 630 ARG A C 1
ATOM 5073 O O . ARG A 1 630 ? -45.097 -15.678 21.415 1.00 77.31 630 ARG A O 1
ATOM 5080 N N . LEU A 1 631 ? -42.930 -16.054 21.894 1.00 73.38 631 LEU A N 1
ATOM 5081 C CA . LEU A 1 631 ? -42.442 -14.777 21.368 1.00 73.38 631 LEU A CA 1
ATOM 5082 C C . LEU A 1 631 ? -42.644 -14.668 19.842 1.00 73.38 631 LEU A C 1
ATOM 5084 O O . LEU A 1 631 ? -43.110 -13.644 19.349 1.00 73.38 631 LEU A O 1
ATOM 5088 N N . VAL A 1 632 ? -42.395 -15.742 19.084 1.00 75.50 632 VAL A N 1
ATOM 5089 C CA . VAL A 1 632 ? -42.619 -15.772 17.621 1.00 75.50 632 VAL A CA 1
ATOM 5090 C C . VAL A 1 632 ? -44.107 -15.668 17.255 1.00 75.50 632 VAL A C 1
ATOM 5092 O O . VAL A 1 632 ? -44.453 -15.011 16.275 1.00 75.50 632 VAL A O 1
ATOM 5095 N N . ALA A 1 633 ? -45.013 -16.263 18.038 1.00 73.56 633 ALA A N 1
ATOM 5096 C CA . ALA A 1 633 ? -46.459 -16.069 17.864 1.00 73.56 633 ALA A CA 1
ATOM 5097 C C . ALA A 1 633 ? -46.898 -14.630 18.118 1.00 73.56 633 ALA A C 1
ATOM 5099 O O . ALA A 1 633 ? -47.758 -14.100 17.410 1.00 73.56 633 ALA A O 1
ATOM 5100 N N . GLN A 1 634 ? -46.317 -14.001 19.137 1.00 74.69 634 GLN A N 1
ATOM 5101 C CA . GLN A 1 634 ? -46.599 -12.609 19.460 1.00 74.69 634 GLN A CA 1
ATOM 5102 C C . GLN A 1 634 ? -46.106 -11.673 18.345 1.00 74.69 634 GLN A C 1
ATOM 5104 O O . GLN A 1 634 ? -46.766 -10.660 18.088 1.00 74.69 634 GLN A O 1
ATOM 5109 N N . HIS A 1 635 ? -45.049 -12.067 17.617 1.00 75.50 635 HIS A N 1
ATOM 5110 C CA . HIS A 1 635 ? -44.415 -11.292 16.542 1.00 75.50 635 HIS A CA 1
ATOM 5111 C C . HIS A 1 635 ? -44.172 -12.111 15.248 1.00 75.50 635 HIS A C 1
ATOM 5113 O O . HIS A 1 635 ? -43.026 -12.422 14.910 1.00 75.50 635 HIS A O 1
ATOM 5119 N N . PRO A 1 636 ? -45.223 -12.412 14.451 1.00 74.88 636 PRO A N 1
ATOM 5120 C CA . PRO A 1 636 ? -45.125 -13.245 13.241 1.00 74.88 636 PRO A CA 1
ATOM 5121 C C . PRO A 1 636 ? -44.151 -12.749 12.164 1.00 74.88 636 PRO A C 1
ATOM 5123 O O . PRO A 1 636 ? -43.676 -13.536 11.347 1.00 74.88 636 PRO A O 1
ATOM 5126 N N . SER A 1 637 ? -43.835 -11.450 12.156 1.00 70.81 637 SER A N 1
ATOM 5127 C CA . SER A 1 637 ? -42.851 -10.839 11.254 1.00 70.81 637 SER A CA 1
ATOM 5128 C C . SER A 1 637 ? -41.427 -11.360 11.451 1.00 70.81 637 SER A C 1
ATOM 5130 O O . SER A 1 637 ? -40.612 -11.206 10.549 1.00 70.81 637 SER A O 1
ATOM 5132 N N . MET A 1 638 ? -41.135 -12.004 12.584 1.00 73.38 638 MET A N 1
ATOM 5133 C CA . MET A 1 638 ? -39.837 -12.626 12.862 1.00 73.38 638 MET A CA 1
ATOM 5134 C C . MET A 1 638 ? -39.664 -13.986 12.177 1.00 73.38 638 MET A C 1
ATOM 5136 O O . MET A 1 638 ? -38.548 -14.495 12.098 1.00 73.38 638 MET A O 1
ATOM 5140 N N . LEU A 1 639 ? -40.743 -14.584 11.658 1.00 78.81 639 LEU A N 1
ATOM 5141 C CA . LEU A 1 639 ? -40.702 -15.911 11.046 1.00 78.81 639 LEU A CA 1
ATOM 5142 C C . LEU A 1 639 ? -39.800 -15.971 9.794 1.00 78.81 639 LEU A C 1
ATOM 5144 O O . LEU A 1 639 ? -38.972 -16.879 9.737 1.00 78.81 639 LEU A O 1
ATOM 5148 N N . PRO A 1 640 ? -39.868 -15.037 8.820 1.00 71.19 640 PRO A N 1
ATOM 5149 C CA . PRO A 1 640 ? -38.936 -15.030 7.690 1.00 71.19 640 PRO A CA 1
ATOM 5150 C C . PRO A 1 640 ? -37.477 -14.846 8.122 1.00 71.19 640 PRO A C 1
ATOM 5152 O O . PRO A 1 640 ? -36.616 -15.541 7.599 1.00 71.19 640 PRO A O 1
ATOM 5155 N N . ILE A 1 641 ? -37.217 -13.996 9.125 1.00 67.44 641 ILE A N 1
ATOM 5156 C CA . ILE A 1 641 ? -35.870 -13.739 9.667 1.00 67.44 641 ILE A CA 1
ATOM 5157 C C . ILE A 1 641 ? -35.305 -15.013 10.302 1.00 67.44 641 ILE A C 1
ATOM 5159 O O . ILE A 1 641 ? -34.171 -15.401 10.036 1.00 67.44 641 ILE A O 1
ATOM 5163 N N . MET A 1 642 ? -36.120 -15.724 11.087 1.00 77.19 642 MET A N 1
ATOM 5164 C CA . MET A 1 642 ? -35.742 -17.030 11.625 1.00 77.19 642 MET A CA 1
ATOM 5165 C C . MET A 1 642 ? -35.425 -18.045 10.527 1.00 77.19 642 MET A C 1
ATOM 5167 O O . MET A 1 642 ? -34.456 -18.787 10.646 1.00 77.19 642 MET A O 1
ATOM 5171 N N . LEU A 1 643 ? -36.245 -18.114 9.476 1.00 78.50 643 LEU A N 1
ATOM 5172 C CA . LEU A 1 643 ? -36.035 -19.057 8.375 1.00 78.50 643 LEU A CA 1
ATOM 5173 C C . LEU A 1 643 ? -34.780 -18.717 7.561 1.00 78.50 643 LEU A C 1
ATOM 5175 O O . LEU A 1 643 ? -34.066 -19.623 7.136 1.00 78.50 643 LEU A O 1
ATOM 5179 N N . GLU A 1 644 ? -34.486 -17.431 7.398 1.00 73.06 644 GLU A N 1
ATOM 5180 C CA . GLU A 1 644 ? -33.307 -16.928 6.702 1.00 73.06 644 GLU A CA 1
ATOM 5181 C C . GLU A 1 644 ? -32.009 -17.202 7.468 1.00 73.06 644 GLU A C 1
ATOM 5183 O O . GLU A 1 644 ? -31.079 -17.770 6.897 1.00 73.06 644 GLU A O 1
ATOM 5188 N N . GLU A 1 645 ? -31.976 -16.949 8.779 1.00 68.38 645 GLU A N 1
ATOM 5189 C CA . GLU A 1 645 ? -30.837 -17.291 9.650 1.00 68.38 645 GLU A CA 1
ATOM 5190 C C . GLU A 1 645 ? -30.540 -18.799 9.671 1.00 68.38 645 GLU A C 1
ATOM 5192 O O . GLU A 1 645 ? -29.393 -19.246 9.809 1.00 68.38 645 GLU A O 1
ATOM 5197 N N . LEU A 1 646 ? -31.577 -19.614 9.485 1.00 71.75 646 LEU A N 1
ATOM 5198 C CA . LEU A 1 646 ? -31.479 -21.070 9.395 1.00 71.75 646 LEU A CA 1
ATOM 5199 C C . LEU A 1 646 ? -31.209 -21.569 7.969 1.00 71.75 646 LEU A C 1
ATOM 5201 O O . LEU A 1 646 ? -31.192 -22.776 7.741 1.00 71.75 646 LEU A O 1
ATOM 5205 N N . GLY A 1 647 ? -30.954 -20.662 7.023 1.00 75.44 647 GLY A N 1
ATOM 5206 C CA . GLY A 1 647 ? -30.556 -20.988 5.656 1.00 75.44 647 GLY A CA 1
ATOM 5207 C C . GLY A 1 647 ? -31.669 -21.590 4.802 1.00 75.44 647 GLY A C 1
ATOM 5208 O O . GLY A 1 647 ? -31.371 -22.223 3.794 1.00 75.44 647 GLY A O 1
ATOM 5209 N N . TRP A 1 648 ? -32.938 -21.427 5.190 1.00 78.94 648 TRP A N 1
ATOM 5210 C CA . TRP A 1 648 ? -34.091 -22.026 4.509 1.00 78.94 648 TRP A CA 1
ATOM 5211 C C . TRP A 1 648 ? -33.998 -23.553 4.331 1.00 78.94 648 TRP A C 1
ATOM 5213 O O . TRP A 1 648 ? -34.644 -24.101 3.438 1.00 78.94 648 TRP A O 1
ATOM 5223 N N . GLU A 1 649 ? -33.236 -24.264 5.175 1.00 78.25 649 GLU A N 1
ATOM 5224 C CA . GLU A 1 649 ? -33.140 -25.724 5.093 1.00 78.25 649 GLU A CA 1
ATOM 5225 C C . GLU A 1 649 ? -34.532 -26.351 5.231 1.00 78.25 649 GLU A C 1
ATOM 5227 O O . GLU A 1 649 ? -35.168 -26.290 6.288 1.00 78.25 649 GLU A O 1
ATOM 5232 N N . GLU A 1 650 ? -35.009 -26.961 4.147 1.00 76.62 650 GLU A N 1
ATOM 5233 C CA . GLU A 1 650 ? -36.398 -27.388 3.977 1.00 76.62 650 GLU A CA 1
ATOM 5234 C C . GLU A 1 650 ? -36.954 -28.212 5.162 1.00 76.62 650 GLU A C 1
ATOM 5236 O O . GLU A 1 650 ? -38.051 -27.905 5.644 1.00 76.62 650 GLU A O 1
ATOM 5241 N N . PRO A 1 651 ? -36.220 -29.195 5.736 1.00 81.88 651 PRO A N 1
ATOM 5242 C CA . PRO A 1 651 ? -36.708 -29.969 6.881 1.00 81.88 651 PRO A CA 1
ATOM 5243 C C . PRO A 1 651 ? -36.871 -29.133 8.159 1.00 81.88 651 PRO A C 1
ATOM 5245 O O . PRO A 1 651 ? -37.769 -29.395 8.968 1.00 81.88 651 PRO A O 1
ATOM 5248 N N . ILE A 1 652 ? -36.003 -28.137 8.356 1.00 76.00 652 ILE A N 1
ATOM 5249 C CA . ILE A 1 652 ? -36.030 -27.225 9.502 1.00 76.00 652 ILE A CA 1
ATOM 5250 C C . ILE A 1 652 ? -37.169 -26.225 9.313 1.00 76.00 652 ILE A C 1
ATOM 5252 O O . ILE A 1 652 ? -38.002 -26.083 10.210 1.00 76.00 652 ILE A O 1
ATOM 5256 N N . ALA A 1 653 ? -37.278 -25.627 8.126 1.00 78.88 653 ALA A N 1
ATOM 5257 C CA . ALA A 1 653 ? -38.335 -24.685 7.778 1.00 78.88 653 ALA A CA 1
ATOM 5258 C C . ALA A 1 653 ? -39.734 -25.295 7.957 1.00 78.88 653 ALA A C 1
ATOM 5260 O O . ALA A 1 653 ? -40.576 -24.722 8.652 1.00 78.88 653 ALA A O 1
ATOM 5261 N N . ARG A 1 654 ? -39.960 -26.514 7.445 1.00 84.31 654 ARG A N 1
ATOM 5262 C CA . ARG A 1 654 ? -41.220 -27.259 7.633 1.00 84.31 654 ARG A CA 1
ATOM 5263 C C . ARG A 1 654 ? -41.525 -27.510 9.110 1.00 84.31 654 ARG A C 1
ATOM 5265 O O . ARG A 1 654 ? -42.662 -27.352 9.549 1.00 84.31 654 ARG A O 1
ATOM 5272 N N . ARG A 1 655 ? -40.523 -27.888 9.914 1.00 81.44 655 ARG A N 1
ATOM 5273 C CA . ARG A 1 655 ? -40.704 -28.137 11.357 1.00 81.44 655 ARG A CA 1
ATOM 5274 C C . ARG A 1 655 ? -41.093 -26.862 12.109 1.00 81.44 655 ARG A C 1
ATOM 5276 O O . ARG A 1 655 ? -41.961 -26.925 12.980 1.00 81.44 655 ARG A O 1
ATOM 5283 N N . ILE A 1 656 ? -40.471 -25.736 11.766 1.00 79.00 656 ILE A N 1
ATOM 5284 C CA . ILE A 1 656 ? -40.772 -24.416 12.329 1.00 79.00 656 ILE A CA 1
ATOM 5285 C C . ILE A 1 656 ? -42.195 -23.998 11.956 1.00 79.00 656 ILE A C 1
ATOM 5287 O O . ILE A 1 656 ? -42.980 -23.668 12.843 1.00 79.00 656 ILE A O 1
ATOM 5291 N N . LEU A 1 657 ? -42.561 -24.118 10.676 1.00 81.44 657 LEU A N 1
ATOM 5292 C CA . LEU A 1 657 ? -43.898 -23.798 10.177 1.00 81.44 657 LEU A CA 1
ATOM 5293 C C . LEU A 1 657 ? -44.982 -24.650 10.836 1.00 81.44 657 LEU A C 1
ATOM 5295 O O . LEU A 1 657 ? -45.962 -24.104 11.331 1.00 81.44 657 LEU A O 1
ATOM 5299 N N . ARG A 1 658 ? -44.791 -25.971 10.949 1.00 86.62 658 ARG A N 1
ATOM 5300 C CA . ARG A 1 658 ? -45.737 -26.856 11.656 1.00 86.62 658 ARG A CA 1
ATOM 5301 C C . ARG A 1 658 ? -45.953 -26.438 13.103 1.00 86.62 658 ARG A C 1
ATOM 5303 O O . ARG A 1 658 ? -47.067 -26.554 13.604 1.00 86.62 658 ARG A O 1
ATOM 5310 N N . LYS A 1 659 ? -44.892 -26.019 13.799 1.00 83.38 659 LYS A N 1
ATOM 5311 C CA . LYS A 1 659 ? -44.994 -25.609 15.202 1.00 83.38 659 LYS A CA 1
ATOM 5312 C C . LYS A 1 659 ? -45.689 -24.253 15.332 1.00 83.38 659 LYS A C 1
ATOM 5314 O O . LYS A 1 659 ? -46.577 -24.132 16.167 1.00 83.38 659 LYS A O 1
ATOM 5319 N N . TRP A 1 660 ? -45.367 -23.305 14.455 1.00 83.06 660 TRP A N 1
ATOM 5320 C CA . TRP A 1 660 ? -46.014 -21.994 14.378 1.00 83.06 660 TRP A CA 1
ATOM 5321 C C . TRP A 1 660 ? -47.511 -22.085 14.022 1.00 83.06 660 TRP A C 1
ATOM 5323 O O . TRP A 1 660 ? -48.349 -21.478 14.679 1.00 83.06 660 TRP A O 1
ATOM 5333 N N . LEU A 1 661 ? -47.882 -22.939 13.065 1.00 81.12 661 LEU A N 1
ATOM 5334 C CA . LEU A 1 661 ? -49.277 -23.150 12.650 1.00 81.12 661 LEU A CA 1
ATOM 5335 C C . LEU A 1 661 ? -50.143 -23.855 13.714 1.00 81.12 661 LEU A C 1
ATOM 5337 O O . LEU A 1 661 ? -51.369 -23.747 13.690 1.00 81.12 661 LEU A O 1
ATOM 5341 N N . ARG A 1 662 ? -49.523 -24.575 14.660 1.00 82.75 662 ARG A N 1
ATOM 5342 C CA . ARG A 1 662 ? -50.200 -25.285 15.765 1.00 82.75 662 ARG A CA 1
ATOM 5343 C C . ARG A 1 662 ? -50.379 -24.437 17.030 1.00 82.75 662 ARG A C 1
ATOM 5345 O O . ARG A 1 662 ? -50.817 -24.971 18.048 1.00 82.75 662 ARG A O 1
ATOM 5352 N N . MET A 1 663 ? -50.013 -23.157 16.989 1.00 80.50 663 MET A N 1
ATOM 5353 C CA . MET A 1 663 ? -50.158 -22.245 18.126 1.00 80.50 663 MET A CA 1
ATOM 5354 C C . MET A 1 663 ? -51.633 -21.918 18.414 1.00 80.50 663 MET A C 1
ATOM 5356 O O . MET A 1 663 ? -52.524 -22.307 17.658 1.00 80.50 663 MET A O 1
ATOM 5360 N N . THR A 1 664 ? -51.913 -21.295 19.564 1.00 74.75 664 THR A N 1
ATOM 5361 C CA . THR A 1 664 ? -53.284 -21.152 20.086 1.00 74.75 664 THR A CA 1
ATOM 5362 C C . THR A 1 664 ? -54.183 -20.328 19.157 1.00 74.75 664 THR A C 1
ATOM 5364 O O . THR A 1 664 ? -53.702 -19.572 18.316 1.00 74.75 664 THR A O 1
ATOM 5367 N N . SER A 1 665 ? -55.508 -20.427 19.312 1.00 73.19 665 SER A N 1
ATOM 5368 C CA . SER A 1 665 ? -56.470 -19.742 18.431 1.00 73.19 665 SER A CA 1
ATOM 5369 C C . SER A 1 665 ? -56.301 -18.216 18.380 1.00 73.19 665 SER A C 1
ATOM 5371 O O . SER A 1 665 ? -56.598 -17.611 17.356 1.00 73.19 665 SER A O 1
ATOM 5373 N N . ALA A 1 666 ? -55.796 -17.589 19.450 1.00 74.12 666 ALA A N 1
ATOM 5374 C CA . ALA A 1 666 ? -55.491 -16.155 19.473 1.00 74.12 666 ALA A CA 1
ATOM 5375 C C . ALA A 1 666 ? -54.239 -15.797 18.643 1.00 74.12 666 ALA A C 1
ATOM 5377 O O . ALA A 1 666 ? -54.169 -14.727 18.040 1.00 74.12 666 ALA A O 1
ATOM 5378 N N . ASP A 1 667 ? -53.267 -16.709 18.561 1.00 75.94 667 ASP A N 1
ATOM 5379 C CA . ASP A 1 667 ? -52.039 -16.537 17.773 1.00 75.94 667 ASP A CA 1
ATOM 5380 C C . ASP A 1 667 ? -52.285 -16.795 16.273 1.00 75.94 667 ASP A C 1
ATOM 5382 O O . ASP A 1 667 ? -51.628 -16.216 15.399 1.00 75.94 667 ASP A O 1
ATOM 5386 N N . GLN A 1 668 ? -53.279 -17.631 15.955 1.00 77.06 668 GLN A N 1
ATOM 5387 C CA . GLN A 1 668 ? -53.679 -17.943 14.581 1.00 77.06 668 GLN A CA 1
ATOM 5388 C C . GLN A 1 668 ? -54.238 -16.722 13.836 1.00 77.06 668 GLN A C 1
ATOM 5390 O O . GLN A 1 668 ? -53.931 -16.536 12.660 1.00 77.06 668 GLN A O 1
ATOM 5395 N N . GLU A 1 669 ? -54.981 -15.834 14.502 1.00 80.31 669 GLU A N 1
ATOM 5396 C CA . GLU A 1 669 ? -55.521 -14.618 13.872 1.00 80.31 669 GLU A CA 1
ATOM 5397 C C . GLU A 1 669 ? -54.405 -13.645 13.445 1.00 80.31 669 GLU A C 1
ATOM 5399 O O . GLU A 1 669 ? -54.399 -13.135 12.319 1.00 80.31 669 GLU A O 1
ATOM 5404 N N . LYS A 1 670 ? -53.385 -13.467 14.297 1.00 77.19 670 LYS A N 1
ATOM 5405 C CA . LYS A 1 670 ? -52.182 -12.679 13.972 1.00 77.19 670 LYS A CA 1
ATOM 5406 C C . LYS A 1 670 ? -51.396 -13.298 12.813 1.00 77.19 670 LYS A C 1
ATOM 5408 O O . LYS A 1 670 ? -50.894 -12.577 11.947 1.00 77.19 670 LYS A O 1
ATOM 5413 N N . SER A 1 671 ? -51.341 -14.627 12.768 1.00 77.62 671 SER A N 1
ATOM 5414 C CA . SER A 1 671 ? -50.692 -15.393 11.701 1.00 77.62 671 SER A CA 1
ATOM 5415 C C . SER A 1 671 ? -51.402 -15.217 10.353 1.00 77.62 671 SER A C 1
ATOM 5417 O O . SER A 1 671 ? -50.751 -14.929 9.348 1.00 77.62 671 SER A O 1
ATOM 5419 N N . ARG A 1 672 ? -52.741 -15.267 10.327 1.00 83.38 672 ARG A N 1
ATOM 5420 C CA . ARG A 1 672 ? -53.547 -14.979 9.126 1.00 83.38 672 ARG A CA 1
ATOM 5421 C C . ARG A 1 672 ? -53.340 -13.551 8.626 1.00 83.38 672 ARG A C 1
ATOM 5423 O O . ARG A 1 672 ? -53.060 -13.341 7.447 1.00 83.38 672 ARG A O 1
ATOM 5430 N N . ALA A 1 673 ? -53.407 -12.564 9.519 1.00 80.56 673 ALA A N 1
ATOM 5431 C CA . ALA A 1 673 ? -53.195 -11.160 9.162 1.00 80.56 673 ALA A CA 1
ATOM 5432 C C . ALA A 1 673 ? -51.790 -10.897 8.585 1.00 80.56 673 ALA A C 1
ATOM 5434 O O . ALA A 1 673 ? -51.608 -10.012 7.745 1.00 80.56 673 ALA A O 1
ATOM 5435 N N . PHE A 1 674 ? -50.783 -11.653 9.026 1.00 83.31 674 PHE A N 1
ATOM 5436 C CA . PHE A 1 674 ? -49.438 -11.606 8.461 1.00 83.31 674 PHE A CA 1
ATOM 5437 C C . PHE A 1 674 ? -49.377 -12.207 7.051 1.00 83.31 674 PHE A C 1
ATOM 5439 O O . PHE A 1 674 ? -48.916 -11.525 6.137 1.00 83.31 674 PHE A O 1
ATOM 5446 N N . VAL A 1 675 ? -49.892 -13.425 6.843 1.00 84.94 675 VAL A N 1
ATOM 5447 C CA . VAL A 1 675 ? -49.838 -14.084 5.524 1.00 84.94 675 VAL A CA 1
ATOM 5448 C C . VAL A 1 675 ? -50.625 -13.308 4.467 1.00 84.94 675 VAL A C 1
ATOM 5450 O O . VAL A 1 675 ? -50.138 -13.166 3.350 1.00 84.94 675 VAL A O 1
ATOM 5453 N N . LYS A 1 676 ? -51.775 -12.722 4.823 1.00 87.62 676 LYS A N 1
ATOM 5454 C CA . LYS A 1 676 ? -52.541 -11.846 3.922 1.00 87.62 676 LYS A CA 1
ATOM 5455 C C . LYS A 1 676 ? -51.717 -10.653 3.438 1.00 87.62 676 LYS A C 1
ATOM 5457 O O . LYS A 1 676 ? -51.564 -10.442 2.242 1.00 87.62 676 LYS A O 1
ATOM 5462 N N . ARG A 1 677 ? -51.131 -9.902 4.380 1.00 79.25 677 ARG A N 1
ATOM 5463 C CA . ARG A 1 677 ? -50.273 -8.748 4.063 1.00 79.25 677 ARG A CA 1
ATOM 5464 C C . ARG A 1 677 ? -49.068 -9.156 3.236 1.00 79.25 677 ARG A C 1
ATOM 5466 O O . ARG A 1 677 ? -48.656 -8.410 2.354 1.00 79.25 677 ARG A O 1
ATOM 5473 N N . MET A 1 678 ? -48.516 -10.338 3.511 1.00 75.69 678 MET A N 1
ATOM 5474 C CA . MET A 1 678 ? -47.472 -10.882 2.670 1.00 75.69 678 MET A CA 1
ATOM 5475 C C . MET A 1 678 ? -48.025 -11.088 1.266 1.00 75.69 678 MET A C 1
ATOM 5477 O O . MET A 1 678 ? -47.504 -10.432 0.380 1.00 75.69 678 MET A O 1
ATOM 5481 N N . ALA A 1 679 ? -49.099 -11.859 1.061 1.00 79.31 679 ALA A N 1
ATOM 5482 C CA . ALA A 1 679 ? -49.694 -12.178 -0.246 1.00 79.31 679 ALA A CA 1
ATOM 5483 C C . ALA A 1 679 ? -49.967 -10.955 -1.140 1.00 79.31 679 ALA A C 1
ATOM 5485 O O . ALA A 1 679 ? -49.754 -11.053 -2.345 1.00 79.31 679 ALA A O 1
ATOM 5486 N N . ASP A 1 680 ? -50.251 -9.792 -0.558 1.00 77.56 680 ASP A N 1
ATOM 5487 C CA . ASP A 1 680 ? -50.507 -8.546 -1.294 1.00 77.56 680 ASP A CA 1
ATOM 5488 C C . ASP A 1 680 ? -49.236 -7.703 -1.620 1.00 77.56 680 ASP A C 1
ATOM 5490 O O . ASP A 1 680 ? -49.316 -6.729 -2.361 1.00 77.56 680 ASP A O 1
ATOM 5494 N N . SER A 1 681 ? -48.050 -8.041 -1.085 1.00 71.50 681 SER A N 1
ATOM 5495 C CA . SER A 1 681 ? -46.794 -7.247 -1.211 1.00 71.50 681 SER A CA 1
ATOM 5496 C C . SER A 1 681 ? -45.779 -7.756 -2.263 1.00 71.50 681 SER A C 1
ATOM 5498 O O . SER A 1 681 ? -45.838 -8.903 -2.672 1.00 71.50 681 SER A O 1
ATOM 5500 N N . HIS A 1 682 ? -44.760 -6.989 -2.664 1.00 66.12 682 HIS A N 1
ATOM 5501 C CA . HIS A 1 682 ? -43.634 -7.504 -3.481 1.00 66.12 682 HIS A CA 1
ATOM 5502 C C . HIS A 1 682 ? -42.506 -8.077 -2.597 1.00 66.12 682 HIS A C 1
ATOM 5504 O O . HIS A 1 682 ? -41.357 -7.653 -2.655 1.00 66.12 682 HIS A O 1
ATOM 5510 N N . ASN A 1 683 ? -42.838 -9.007 -1.694 1.00 69.38 683 ASN A N 1
ATOM 5511 C CA . ASN A 1 683 ? -41.851 -9.602 -0.789 1.00 69.38 683 ASN A CA 1
ATOM 5512 C C . ASN A 1 683 ? -41.109 -10.780 -1.467 1.00 69.38 683 ASN A C 1
ATOM 5514 O O . ASN A 1 683 ? -41.761 -11.772 -1.809 1.00 69.38 683 ASN A O 1
ATOM 5518 N N . PRO A 1 684 ? -39.769 -10.731 -1.608 1.00 67.62 684 PRO A N 1
ATOM 5519 C CA . PRO A 1 684 ? -38.995 -11.765 -2.303 1.00 67.62 684 PRO A CA 1
ATOM 5520 C C . PRO A 1 684 ? -39.031 -13.134 -1.603 1.00 67.62 684 PRO A C 1
ATOM 5522 O O . PRO A 1 684 ? -38.853 -14.168 -2.244 1.00 67.62 684 PRO A O 1
ATOM 5525 N N . HIS A 1 685 ? -39.325 -13.190 -0.299 1.00 76.81 685 HIS A N 1
ATOM 5526 C CA . HIS A 1 685 ? -39.403 -14.455 0.438 1.00 76.81 685 HIS A CA 1
ATOM 5527 C C . HIS A 1 685 ? -40.672 -15.265 0.130 1.00 76.81 685 HIS A C 1
ATOM 5529 O O . HIS A 1 685 ? -40.725 -16.448 0.474 1.00 76.81 685 HIS A O 1
ATOM 5535 N N . LYS A 1 686 ? -41.684 -14.684 -0.540 1.00 83.94 686 LYS A N 1
ATOM 5536 C CA . LYS A 1 686 ? -42.912 -15.404 -0.933 1.00 83.94 686 LYS A CA 1
ATOM 5537 C C . LYS A 1 686 ? -42.623 -16.631 -1.766 1.00 83.94 686 LYS A C 1
ATOM 5539 O O . LYS A 1 686 ? -43.223 -17.673 -1.537 1.00 83.94 686 LYS A O 1
ATOM 5544 N N . GLU A 1 687 ? -41.686 -16.511 -2.700 1.00 80.88 687 GLU A N 1
ATOM 5545 C CA . GLU A 1 687 ? -41.384 -17.581 -3.645 1.00 80.88 687 GLU A CA 1
ATOM 5546 C C . GLU A 1 687 ? -40.886 -18.848 -2.951 1.00 80.88 687 GLU A C 1
ATOM 5548 O O . GLU A 1 687 ? -41.092 -19.944 -3.461 1.00 80.88 687 GLU A O 1
ATOM 5553 N N . ARG A 1 688 ? -40.281 -18.701 -1.765 1.00 82.31 688 ARG A N 1
ATOM 5554 C CA . ARG A 1 688 ? -39.807 -19.811 -0.931 1.00 82.31 688 ARG A CA 1
ATOM 5555 C C . ARG A 1 688 ? -40.814 -20.205 0.149 1.00 82.31 688 ARG A C 1
ATOM 5557 O O . ARG A 1 688 ? -40.985 -21.386 0.427 1.00 82.31 688 ARG A O 1
ATOM 5564 N N . LEU A 1 689 ? -41.491 -19.232 0.761 1.00 84.44 689 LEU A N 1
ATOM 5565 C CA . LEU A 1 689 ? -42.393 -19.467 1.890 1.00 84.44 689 LEU A CA 1
ATOM 5566 C C . LEU A 1 689 ? -43.767 -20.008 1.470 1.00 84.44 689 LEU A C 1
ATOM 5568 O O . LEU A 1 689 ? -44.338 -20.828 2.183 1.00 84.44 689 LEU A O 1
ATOM 5572 N N . PHE A 1 690 ? -44.315 -19.557 0.340 1.00 91.56 690 PHE A N 1
ATOM 5573 C CA . PHE A 1 690 ? -45.680 -19.894 -0.079 1.00 91.56 690 PHE A CA 1
ATOM 5574 C C . PHE A 1 690 ? -45.833 -21.362 -0.496 1.00 91.56 690 PHE A C 1
ATOM 5576 O O . PHE A 1 690 ? -46.801 -21.972 -0.050 1.00 91.56 690 PHE A O 1
ATOM 5583 N N . PRO A 1 691 ? -44.882 -21.985 -1.219 1.00 89.94 691 PRO A N 1
ATOM 5584 C CA . PRO A 1 691 ? -44.913 -23.431 -1.447 1.00 89.94 691 PRO A CA 1
ATOM 5585 C C . PRO A 1 691 ? -44.907 -24.230 -0.135 1.00 89.94 691 PRO A C 1
ATOM 5587 O O . PRO A 1 691 ? -45.729 -25.120 0.062 1.00 89.94 691 PRO A O 1
ATOM 5590 N N . LEU A 1 692 ? -44.057 -23.845 0.826 1.00 87.44 692 LEU A N 1
ATOM 5591 C CA . LEU A 1 692 ? -43.995 -24.503 2.136 1.00 87.44 692 LEU A CA 1
ATOM 5592 C C . LEU A 1 692 ? -45.294 -24.329 2.938 1.00 87.44 692 LEU A C 1
ATOM 5594 O O . LEU A 1 692 ? -45.741 -25.260 3.604 1.00 87.44 692 LEU A O 1
ATOM 5598 N N . LEU A 1 693 ? -45.922 -23.150 2.872 1.00 89.25 693 LEU A N 1
ATOM 5599 C CA . LEU A 1 693 ? -47.229 -22.908 3.484 1.00 89.25 693 LEU A CA 1
ATOM 5600 C C . LEU A 1 693 ? -48.343 -23.704 2.795 1.00 89.25 693 LEU A C 1
ATOM 5602 O O . LEU A 1 693 ? -49.228 -24.190 3.494 1.00 89.25 693 LEU A O 1
ATOM 5606 N N . GLN A 1 694 ? -48.304 -23.870 1.470 1.00 93.00 694 GLN A N 1
ATOM 5607 C CA . GLN A 1 694 ? -49.287 -24.671 0.735 1.00 93.00 694 GLN A CA 1
ATOM 5608 C C . GLN A 1 694 ? -49.277 -26.133 1.195 1.00 93.00 694 GLN A C 1
ATOM 5610 O O . GLN A 1 694 ? -50.331 -26.751 1.320 1.00 93.00 694 GLN A O 1
ATOM 5615 N N . GLU A 1 695 ? -48.092 -26.674 1.472 1.00 90.62 695 GLU A N 1
ATOM 5616 C CA . GLU A 1 695 ? -47.931 -28.063 1.898 1.00 90.62 695 GLU A CA 1
ATOM 5617 C C . GLU A 1 695 ? -48.234 -28.291 3.386 1.00 90.62 695 GLU A C 1
ATOM 5619 O O . GLU A 1 695 ? -48.735 -29.350 3.764 1.00 90.62 695 GLU A O 1
ATOM 5624 N N . GLU A 1 696 ? -47.907 -27.322 4.247 1.00 90.25 696 GLU A N 1
ATOM 5625 C CA . GLU A 1 696 ? -47.921 -27.507 5.704 1.00 90.25 696 GLU A CA 1
ATOM 5626 C C . GLU A 1 696 ? -49.140 -26.877 6.404 1.00 90.25 696 GLU A C 1
ATOM 5628 O O . GLU A 1 696 ? -49.446 -27.226 7.550 1.00 90.25 696 GLU A O 1
ATOM 5633 N N . CYS A 1 697 ? -49.847 -25.947 5.754 1.00 88.44 697 CYS A N 1
ATOM 5634 C CA . CYS A 1 697 ? -50.990 -25.249 6.338 1.00 88.44 697 CYS A CA 1
ATOM 5635 C C . CYS A 1 697 ? -52.296 -26.039 6.182 1.00 88.44 697 CYS A C 1
ATOM 5637 O O . CYS A 1 697 ? -52.614 -26.539 5.111 1.00 88.44 697 CYS A O 1
ATOM 5639 N N . GLN A 1 698 ? -53.086 -26.117 7.258 1.00 88.94 698 GLN A N 1
ATOM 5640 C CA . GLN A 1 698 ? -54.454 -26.664 7.239 1.00 88.94 698 GLN A CA 1
ATOM 5641 C C . GLN A 1 698 ? -55.524 -25.565 7.326 1.00 88.94 698 GLN A C 1
ATOM 5643 O O . GLN A 1 698 ? -56.719 -25.855 7.321 1.00 88.94 698 GLN A O 1
ATOM 5648 N N . ASP A 1 699 ? -55.105 -24.304 7.444 1.00 89.69 699 ASP A N 1
ATOM 5649 C CA . ASP A 1 699 ? -56.006 -23.165 7.552 1.00 89.69 699 ASP A CA 1
ATOM 5650 C C . ASP A 1 699 ? -56.522 -22.769 6.163 1.00 89.69 699 ASP A C 1
ATOM 5652 O O . ASP A 1 699 ? -55.751 -22.369 5.287 1.00 89.69 699 ASP A O 1
ATOM 5656 N N . GLY A 1 700 ? -57.837 -22.893 5.961 1.00 89.31 700 GLY A N 1
ATOM 5657 C CA . GLY A 1 700 ? -58.469 -22.669 4.662 1.00 89.31 700 GLY A CA 1
ATOM 5658 C C . GLY A 1 700 ? -58.285 -21.252 4.108 1.00 89.31 700 GLY A C 1
ATOM 5659 O O . GLY A 1 700 ? -58.174 -21.103 2.894 1.00 89.31 700 GLY A O 1
ATOM 5660 N N . GLU A 1 701 ? -58.202 -20.223 4.960 1.00 88.00 701 GLU A N 1
ATOM 5661 C CA . GLU A 1 701 ? -58.017 -18.836 4.501 1.00 88.00 701 GLU A CA 1
ATOM 5662 C C . GLU A 1 701 ? -56.584 -18.593 4.016 1.00 88.00 701 GLU A C 1
ATOM 5664 O O . GLU A 1 701 ? -56.376 -18.004 2.954 1.00 88.00 701 GLU A O 1
ATOM 5669 N N . ILE A 1 702 ? -55.589 -19.103 4.752 1.00 88.12 702 ILE A N 1
ATOM 5670 C CA . ILE A 1 702 ? -54.175 -19.011 4.359 1.00 88.12 702 ILE A CA 1
ATOM 5671 C C . ILE A 1 702 ? -53.938 -19.758 3.043 1.00 88.12 702 ILE A C 1
ATOM 5673 O O . ILE A 1 702 ? -53.312 -19.212 2.132 1.00 88.12 702 ILE A O 1
ATOM 5677 N N . LEU A 1 703 ? -54.476 -20.976 2.917 1.00 90.94 703 LEU A N 1
ATOM 5678 C CA . LEU A 1 703 ? -54.364 -21.773 1.695 1.00 90.94 703 LEU A CA 1
ATOM 5679 C C . LEU A 1 703 ? -54.990 -21.071 0.489 1.00 90.94 703 LEU A C 1
ATOM 5681 O O . LEU A 1 703 ? -54.426 -21.128 -0.603 1.00 90.94 703 LEU A O 1
ATOM 5685 N N . GLN A 1 704 ? -56.118 -20.380 0.671 1.00 92.38 704 GLN A N 1
ATOM 5686 C CA . GLN A 1 704 ? -56.770 -19.649 -0.412 1.00 92.38 704 GLN A CA 1
ATOM 5687 C C . GLN A 1 704 ? -55.883 -18.519 -0.960 1.00 92.38 704 GLN A C 1
ATOM 5689 O O . GLN A 1 704 ? -55.761 -18.378 -2.177 1.00 92.38 704 GLN A O 1
ATOM 5694 N N . TRP A 1 705 ? -55.236 -17.734 -0.091 1.00 90.69 705 TRP A N 1
ATOM 5695 C CA . TRP A 1 705 ? -54.337 -16.654 -0.526 1.00 90.69 705 TRP A CA 1
ATOM 5696 C C . TRP A 1 705 ? -53.074 -17.183 -1.203 1.00 90.69 705 TRP A C 1
ATOM 5698 O O . TRP A 1 705 ? -52.682 -16.677 -2.253 1.00 90.69 705 TRP A O 1
ATOM 5708 N N . VAL A 1 706 ? -52.467 -18.223 -0.628 1.00 88.19 706 VAL A N 1
ATOM 5709 C CA . VAL A 1 706 ? -51.271 -18.869 -1.184 1.00 88.19 706 VAL A CA 1
ATOM 5710 C C . VAL A 1 706 ? -51.563 -19.469 -2.562 1.00 88.19 706 VAL A C 1
ATOM 5712 O O . VAL A 1 706 ? -50.797 -19.250 -3.497 1.00 88.19 706 VAL A O 1
ATOM 5715 N N . THR A 1 707 ? -52.694 -20.164 -2.712 1.00 91.50 707 THR A N 1
ATOM 5716 C CA . THR A 1 707 ? -53.093 -20.797 -3.981 1.00 91.50 707 THR A CA 1
ATOM 5717 C C . THR A 1 707 ? -53.347 -19.757 -5.067 1.00 91.50 707 THR A C 1
ATOM 5719 O O . THR A 1 707 ? -52.831 -19.897 -6.171 1.00 91.50 707 THR A O 1
ATOM 5722 N N . ARG A 1 708 ? -54.061 -18.669 -4.748 1.00 90.12 708 ARG A N 1
ATOM 5723 C CA . ARG A 1 708 ? -54.315 -17.581 -5.702 1.00 90.12 708 ARG A CA 1
ATOM 5724 C C . ARG A 1 708 ? -53.020 -16.973 -6.249 1.00 90.12 708 ARG A C 1
ATOM 5726 O O . ARG A 1 708 ? -52.911 -16.757 -7.450 1.00 90.12 708 ARG A O 1
ATOM 5733 N N . TRP A 1 709 ? -52.046 -16.716 -5.377 1.00 91.12 709 TRP A N 1
ATOM 5734 C CA . TRP A 1 709 ? -50.754 -16.164 -5.792 1.00 91.12 709 TRP A CA 1
ATOM 5735 C C . TRP A 1 709 ? -49.978 -17.132 -6.702 1.00 91.12 709 TRP A C 1
ATOM 5737 O O . TRP A 1 709 ? -49.403 -16.714 -7.705 1.00 91.12 709 TRP A O 1
ATOM 5747 N N . LEU A 1 710 ? -49.996 -18.434 -6.392 1.00 87.06 710 LEU A N 1
ATOM 5748 C CA . LEU A 1 710 ? -49.359 -19.460 -7.227 1.00 87.06 710 LEU A CA 1
ATOM 5749 C C . LEU A 1 710 ? -50.017 -19.574 -8.614 1.00 87.06 710 LEU A C 1
ATOM 5751 O O . LEU A 1 710 ? -49.308 -19.711 -9.609 1.00 87.06 710 LEU A O 1
ATOM 5755 N N . GLU A 1 711 ? -51.346 -19.470 -8.697 1.00 89.94 711 GLU A N 1
ATOM 5756 C CA . GLU A 1 711 ? -52.083 -19.460 -9.970 1.00 89.94 711 GLU A CA 1
ATOM 5757 C C . GLU A 1 711 ? -51.758 -18.230 -10.829 1.00 89.94 711 GLU A C 1
ATOM 5759 O O . GLU A 1 711 ? -51.615 -18.348 -12.046 1.00 89.94 711 GLU A O 1
ATOM 5764 N N . GLU A 1 712 ? -51.640 -17.047 -10.219 1.00 85.19 712 GLU A N 1
ATOM 5765 C CA . GLU A 1 712 ? -51.235 -15.816 -10.913 1.00 85.19 712 GLU A CA 1
ATOM 5766 C C . GLU A 1 712 ? -49.807 -15.953 -11.472 1.00 85.19 712 GLU A C 1
ATOM 5768 O O . GLU A 1 712 ? -49.595 -15.720 -12.661 1.00 85.19 712 GLU A O 1
ATOM 5773 N N . LYS A 1 713 ? -48.863 -16.476 -10.675 1.00 80.56 713 LYS A N 1
ATOM 5774 C CA . LYS A 1 713 ? -47.486 -16.746 -11.125 1.00 80.56 713 LYS A CA 1
ATOM 5775 C C . LYS A 1 713 ? -47.425 -17.755 -12.277 1.00 80.56 713 LYS A C 1
ATOM 5777 O O . LYS A 1 713 ? -46.649 -17.581 -13.213 1.00 80.56 713 LYS A O 1
ATOM 5782 N N . GLN A 1 714 ? -48.246 -18.803 -12.231 1.00 85.00 714 GLN A N 1
ATOM 5783 C CA . GLN A 1 714 ? -48.315 -19.791 -13.309 1.00 85.00 714 GLN A CA 1
ATOM 5784 C C . GLN A 1 714 ? -48.871 -19.188 -14.608 1.00 85.00 714 GLN A C 1
ATOM 5786 O O . GLN A 1 714 ? -48.395 -19.537 -15.685 1.00 85.00 714 GLN A O 1
ATOM 5791 N N . LYS A 1 715 ? -49.844 -18.270 -14.528 1.00 83.19 715 LYS A N 1
ATOM 5792 C CA . LYS A 1 715 ? -50.362 -17.549 -15.704 1.00 83.19 715 LYS A CA 1
ATOM 5793 C C . LYS A 1 715 ? -49.311 -16.646 -16.339 1.00 83.19 715 LYS A C 1
ATOM 5795 O O . LYS A 1 715 ? -49.248 -16.583 -17.561 1.00 83.19 715 LYS A O 1
ATOM 5800 N N . ASP A 1 716 ? -48.496 -15.970 -15.537 1.00 71.81 716 ASP A N 1
ATOM 5801 C CA . ASP A 1 716 ? -47.419 -15.127 -16.063 1.00 71.81 716 ASP A CA 1
ATOM 5802 C C . ASP A 1 716 ? -46.327 -15.957 -16.749 1.00 71.81 716 ASP A C 1
ATOM 5804 O O . ASP A 1 716 ? -45.840 -15.574 -17.811 1.00 71.81 716 ASP A O 1
ATOM 5808 N N . GLU A 1 717 ? -45.993 -17.130 -16.206 1.00 72.69 717 GLU A N 1
ATOM 5809 C CA . GLU A 1 717 ? -45.076 -18.063 -16.869 1.00 72.69 717 GLU A CA 1
ATOM 5810 C C . GLU A 1 717 ? -45.681 -18.638 -18.161 1.00 72.69 717 GLU A C 1
ATOM 5812 O O . GLU A 1 717 ? -44.998 -18.726 -19.178 1.00 72.69 717 GLU A O 1
ATOM 5817 N N . GLN A 1 718 ? -46.982 -18.945 -18.170 1.00 78.38 718 GLN A N 1
ATOM 5818 C CA . GLN A 1 718 ? -47.685 -19.393 -19.374 1.00 78.38 718 GLN A CA 1
ATOM 5819 C C . GLN A 1 718 ? -47.680 -18.320 -20.473 1.00 78.38 718 GLN A C 1
ATOM 5821 O O . GLN A 1 718 ? -47.412 -18.639 -21.625 1.00 78.38 718 GLN A O 1
ATOM 5826 N N . ARG A 1 719 ? -47.888 -17.045 -20.122 1.00 75.25 719 ARG A N 1
ATOM 5827 C CA . ARG A 1 719 ? -47.777 -15.922 -21.070 1.00 75.25 719 ARG A CA 1
ATOM 5828 C C . ARG A 1 719 ? -46.382 -15.806 -21.679 1.00 75.25 719 ARG A C 1
ATOM 5830 O O . ARG A 1 719 ? -46.257 -15.465 -22.847 1.00 75.25 719 ARG A O 1
ATOM 5837 N N . ARG A 1 720 ? -45.324 -16.084 -20.910 1.00 66.50 720 ARG A N 1
ATOM 5838 C CA . ARG A 1 720 ? -43.947 -16.097 -21.439 1.00 66.50 720 ARG A CA 1
ATOM 5839 C C . ARG A 1 720 ? -43.737 -17.211 -22.459 1.00 66.50 720 ARG A C 1
ATOM 5841 O O . ARG A 1 720 ? -43.026 -16.998 -23.434 1.00 66.50 720 ARG A O 1
ATOM 5848 N N . ILE A 1 721 ? -44.351 -18.371 -22.233 1.00 73.81 721 ILE A N 1
ATOM 5849 C CA . ILE A 1 721 ? -44.337 -19.488 -23.183 1.00 73.81 721 ILE A CA 1
ATOM 5850 C C . ILE A 1 721 ? -45.115 -19.112 -24.450 1.00 73.81 721 ILE A C 1
ATOM 5852 O O . ILE A 1 721 ? -44.583 -19.290 -25.537 1.00 73.81 721 ILE A O 1
ATOM 5856 N N . GLU A 1 722 ? -46.309 -18.525 -24.318 1.00 75.94 722 GLU A N 1
ATOM 5857 C CA . GLU A 1 722 ? -47.120 -18.052 -25.455 1.00 75.94 722 GLU A CA 1
ATOM 5858 C C . GLU A 1 722 ? -46.355 -17.031 -26.317 1.00 75.94 722 GLU A C 1
ATOM 5860 O O . GLU A 1 722 ? -46.314 -17.170 -27.532 1.00 75.94 722 GLU A O 1
ATOM 5865 N N . ILE A 1 723 ? -45.652 -16.068 -25.705 1.00 70.31 723 ILE A N 1
ATOM 5866 C CA . ILE A 1 723 ? -44.800 -15.109 -26.436 1.00 70.31 723 ILE A CA 1
ATOM 5867 C C . ILE A 1 723 ? -43.682 -15.824 -27.211 1.00 70.31 723 ILE A C 1
ATOM 5869 O O . ILE A 1 723 ? -43.390 -15.466 -28.349 1.00 70.31 723 ILE A O 1
ATOM 5873 N N . ALA A 1 724 ? -43.054 -16.841 -26.616 1.00 66.25 724 ALA A N 1
ATOM 5874 C CA . ALA A 1 724 ? -42.016 -17.617 -27.294 1.00 66.25 724 ALA A CA 1
ATOM 5875 C C . ALA A 1 724 ? -42.575 -18.461 -28.459 1.00 66.25 724 ALA A C 1
ATOM 5877 O O . ALA A 1 724 ? -41.877 -18.674 -29.451 1.00 66.25 724 ALA A O 1
ATOM 5878 N N . GLU A 1 725 ? -43.819 -18.934 -28.349 1.00 74.12 725 GLU A N 1
ATOM 5879 C CA . GLU A 1 725 ? -44.531 -19.634 -29.425 1.00 74.12 725 GLU A CA 1
ATOM 5880 C C . GLU A 1 725 ? -44.917 -18.672 -30.566 1.00 74.12 725 GLU A C 1
ATOM 5882 O O . GLU A 1 725 ? -44.679 -18.998 -31.731 1.00 74.12 725 GLU A O 1
ATOM 5887 N N . ASP A 1 726 ? -45.396 -17.464 -30.251 1.00 71.88 726 ASP A N 1
ATOM 5888 C CA . ASP A 1 726 ? -45.679 -16.403 -31.231 1.00 71.88 726 ASP A CA 1
ATOM 5889 C C . ASP A 1 726 ? -44.402 -15.988 -31.996 1.00 71.88 726 ASP A C 1
ATOM 5891 O O . ASP A 1 726 ? -44.408 -15.887 -33.226 1.00 71.88 726 ASP A O 1
ATOM 5895 N N . GLU A 1 727 ? -43.264 -15.832 -31.302 1.00 67.75 727 GLU A N 1
ATOM 5896 C CA . GLU A 1 727 ? -41.952 -15.564 -31.924 1.00 67.75 727 GLU A CA 1
ATOM 5897 C C . GLU A 1 727 ? -41.533 -16.681 -32.905 1.00 67.75 727 GLU A C 1
ATOM 5899 O O . GLU A 1 727 ? -40.897 -16.427 -33.936 1.00 67.75 727 GLU A O 1
ATOM 5904 N N . GLN A 1 728 ? -41.903 -17.931 -32.613 1.00 68.62 728 GLN A N 1
ATOM 5905 C CA . GLN A 1 728 ? -41.640 -19.078 -33.481 1.00 68.62 728 GLN A CA 1
ATOM 5906 C C . GLN A 1 728 ? -42.565 -19.098 -34.715 1.00 68.62 728 GLN A C 1
ATOM 5908 O O . GLN A 1 728 ? -42.125 -19.477 -35.808 1.00 68.62 728 GLN A O 1
ATOM 5913 N N . GLU A 1 729 ? -43.821 -18.669 -34.576 1.00 74.25 729 GLU A N 1
ATOM 5914 C CA . GLU A 1 729 ? -44.778 -18.539 -35.683 1.00 74.25 729 GLU A CA 1
ATOM 5915 C C . GLU A 1 729 ? -44.414 -17.382 -36.635 1.00 74.25 729 GLU A C 1
ATOM 5917 O O . GLU A 1 729 ? -44.502 -17.531 -37.863 1.00 74.25 729 GLU A O 1
ATOM 5922 N N . GLU A 1 730 ? -43.901 -16.264 -36.109 1.00 69.56 730 GLU A N 1
ATOM 5923 C CA . GLU A 1 730 ? -43.337 -15.172 -36.918 1.00 69.56 730 GLU A CA 1
ATOM 5924 C C . GLU A 1 730 ? -42.143 -15.654 -37.762 1.00 69.56 730 GLU A C 1
ATOM 5926 O O . GLU A 1 730 ? -42.084 -15.397 -38.970 1.00 69.56 730 GLU A O 1
ATOM 5931 N N . ALA A 1 731 ? -41.230 -16.436 -37.172 1.00 65.12 731 ALA A N 1
ATOM 5932 C CA . ALA A 1 731 ? -40.092 -17.014 -37.891 1.00 65.12 731 ALA A CA 1
ATOM 5933 C C . ALA A 1 731 ? -40.527 -17.979 -39.015 1.00 65.12 731 ALA A C 1
ATOM 5935 O O . ALA A 1 731 ? -39.925 -18.001 -40.096 1.00 65.12 731 ALA A O 1
ATOM 5936 N N . ALA A 1 732 ? -41.597 -18.752 -38.797 1.00 69.69 732 ALA A N 1
ATOM 5937 C CA . ALA A 1 732 ? -42.184 -19.621 -39.817 1.00 69.69 732 ALA A CA 1
ATOM 5938 C C . ALA A 1 732 ? -42.857 -18.823 -40.950 1.00 69.69 732 ALA A C 1
ATOM 5940 O O . ALA A 1 732 ? -42.741 -19.183 -42.126 1.00 69.69 732 ALA A O 1
ATOM 5941 N N . SER A 1 733 ? -43.511 -17.710 -40.613 1.00 71.50 733 SER A N 1
ATOM 5942 C CA . SER A 1 733 ? -44.128 -16.794 -41.577 1.00 71.50 733 SER A CA 1
ATOM 5943 C C . SER A 1 733 ? -43.085 -16.109 -42.465 1.00 71.50 733 SER A C 1
ATOM 5945 O O . SER A 1 733 ? -43.284 -16.001 -43.677 1.00 71.50 733 SER A O 1
ATOM 5947 N N . PHE A 1 734 ? -41.929 -15.729 -41.914 1.00 73.38 734 PHE A N 1
ATOM 5948 C CA . PHE A 1 734 ? -40.818 -15.194 -42.704 1.00 73.38 734 PHE A CA 1
ATOM 5949 C C . PHE A 1 734 ? -40.262 -16.221 -43.702 1.00 73.38 734 PHE A C 1
ATOM 5951 O O . PHE A 1 734 ? -40.078 -15.906 -44.880 1.00 73.38 734 PHE A O 1
ATOM 5958 N N . ALA A 1 735 ? -40.102 -17.483 -43.283 1.00 69.25 735 ALA A N 1
ATOM 5959 C CA . ALA A 1 735 ? -39.707 -18.563 -44.189 1.00 69.25 735 ALA A CA 1
ATOM 5960 C C . ALA A 1 735 ? -40.706 -18.749 -45.350 1.00 69.25 735 ALA A C 1
ATOM 5962 O O . ALA A 1 735 ? -40.308 -19.088 -46.466 1.00 69.25 735 ALA A O 1
ATOM 5963 N N . GLN A 1 736 ? -41.996 -18.485 -45.120 1.00 72.88 736 GLN A N 1
ATOM 5964 C CA . GLN A 1 736 ? -43.020 -18.509 -46.162 1.00 72.88 736 GLN A CA 1
ATOM 5965 C C . GLN A 1 736 ? -42.895 -17.326 -47.140 1.00 72.88 736 GLN A C 1
ATOM 5967 O O . GLN A 1 736 ? -43.104 -17.518 -48.338 1.00 72.88 736 GLN A O 1
ATOM 5972 N N . VAL A 1 737 ? -42.512 -16.128 -46.683 1.00 72.81 737 VAL A N 1
ATOM 5973 C CA . VAL A 1 737 ? -42.271 -14.981 -47.582 1.00 72.81 737 VAL A CA 1
ATOM 5974 C C . VAL A 1 737 ? -41.086 -15.231 -48.511 1.00 72.81 737 VAL A C 1
ATOM 5976 O O . VAL A 1 737 ? -41.198 -14.989 -49.715 1.00 72.81 737 VAL A O 1
ATOM 5979 N N . LEU A 1 738 ? -39.995 -15.796 -47.990 1.00 71.44 738 LEU A N 1
ATOM 5980 C CA . LEU A 1 738 ? -38.835 -16.166 -48.804 1.00 71.44 738 LEU A CA 1
ATOM 5981 C C . LEU A 1 738 ? -39.200 -17.203 -49.886 1.00 71.44 738 LEU A C 1
ATOM 5983 O O . LEU A 1 738 ? -38.727 -17.115 -51.021 1.00 71.44 738 LEU A O 1
ATOM 5987 N N . ARG A 1 739 ? -40.117 -18.139 -49.583 1.00 72.56 739 ARG A N 1
ATOM 5988 C CA . ARG A 1 739 ? -40.665 -19.081 -50.581 1.00 72.56 739 ARG A CA 1
ATOM 5989 C C . ARG A 1 739 ? -41.458 -18.365 -51.675 1.00 72.56 739 ARG A C 1
ATOM 5991 O O . ARG A 1 739 ? -41.287 -18.671 -52.850 1.00 72.56 739 ARG A O 1
ATOM 5998 N N . VAL A 1 740 ? -42.322 -17.413 -51.311 1.00 73.94 740 VAL A N 1
ATOM 5999 C CA . VAL A 1 740 ? -43.173 -16.681 -52.273 1.00 73.94 740 VAL A CA 1
ATOM 6000 C C . VAL A 1 740 ? -42.342 -15.826 -53.234 1.00 73.94 740 VAL A C 1
ATOM 6002 O O . VAL A 1 740 ? -42.711 -15.693 -54.401 1.00 73.94 740 VAL A O 1
ATOM 6005 N N . ARG A 1 741 ? -41.202 -15.292 -52.783 1.00 71.31 741 ARG A N 1
ATOM 6006 C CA . ARG A 1 741 ? -40.272 -14.528 -53.630 1.00 71.31 741 ARG A CA 1
ATOM 6007 C C . ARG A 1 741 ? -39.442 -15.392 -54.590 1.00 71.31 741 ARG A C 1
ATOM 6009 O O . ARG A 1 741 ? -38.743 -14.849 -55.439 1.00 71.31 741 ARG A O 1
ATOM 6016 N N . GLY A 1 742 ? -39.546 -16.723 -54.512 1.00 69.25 742 GLY A N 1
ATOM 6017 C CA . GLY A 1 742 ? -38.784 -17.647 -55.360 1.00 69.25 742 GLY A CA 1
ATOM 6018 C C . GLY A 1 742 ? -37.288 -17.690 -55.034 1.00 69.25 742 GLY A C 1
ATOM 6019 O O . GLY A 1 742 ? -36.515 -18.280 -55.784 1.00 69.25 742 GLY A O 1
ATOM 6020 N N . GLU A 1 743 ? -36.887 -17.084 -53.914 1.00 65.94 743 GLU A N 1
ATOM 6021 C CA . GLU A 1 743 ? -35.515 -17.087 -53.396 1.00 65.94 743 GLU A CA 1
ATOM 6022 C C . GLU A 1 743 ? -35.148 -18.445 -52.774 1.00 65.94 743 GLU A C 1
ATOM 6024 O O . GLU A 1 743 ? -33.973 -18.737 -52.555 1.00 65.94 743 GLU A O 1
ATOM 6029 N N . ILE A 1 744 ? -36.149 -19.305 -52.543 1.00 62.38 744 ILE A N 1
ATOM 6030 C CA . ILE A 1 744 ? -35.981 -20.684 -52.084 1.00 62.38 744 ILE A CA 1
ATOM 6031 C C . ILE A 1 744 ? -37.010 -21.632 -52.705 1.00 62.38 744 ILE A C 1
ATOM 6033 O O . ILE A 1 744 ? -38.179 -21.274 -52.860 1.00 62.38 744 ILE A O 1
ATOM 6037 N N . GLY A 1 745 ? -36.597 -22.871 -53.003 1.00 63.19 745 GLY A N 1
ATOM 6038 C CA . GLY A 1 745 ? -37.503 -23.938 -53.450 1.00 63.19 745 GLY A CA 1
ATOM 6039 C C . GLY A 1 745 ? -38.397 -24.495 -52.327 1.00 63.19 745 GLY A C 1
ATOM 6040 O O . GLY A 1 745 ? -38.047 -24.416 -51.149 1.00 63.19 745 GLY A O 1
ATOM 6041 N N . GLU A 1 746 ? -39.538 -25.110 -52.683 1.00 60.28 746 GLU A N 1
ATOM 6042 C CA . GLU A 1 746 ? -40.514 -25.684 -51.725 1.00 60.28 746 GLU A CA 1
ATOM 6043 C C . GLU A 1 746 ? -39.885 -26.691 -50.737 1.00 60.28 746 GLU A C 1
ATOM 6045 O O . GLU A 1 746 ? -40.306 -26.761 -49.582 1.00 60.28 746 GLU A O 1
ATOM 6050 N N . GLU A 1 747 ? -38.841 -27.419 -51.150 1.00 59.25 747 GLU A N 1
ATOM 6051 C CA . GLU A 1 747 ? -38.138 -28.411 -50.319 1.00 59.25 747 GLU A CA 1
ATOM 6052 C C . GLU A 1 747 ? -37.032 -27.810 -49.419 1.00 59.25 747 GLU A C 1
ATOM 6054 O O . GLU A 1 747 ? -36.608 -28.445 -48.453 1.00 59.25 747 GLU A O 1
ATOM 6059 N N . GLU A 1 748 ? -36.578 -26.573 -49.665 1.00 58.53 748 GLU A N 1
ATOM 6060 C CA . GLU A 1 748 ? -35.398 -25.985 -48.998 1.00 58.53 748 GLU A CA 1
ATOM 6061 C C . GLU A 1 748 ? -35.722 -25.132 -47.761 1.00 58.53 748 GLU A C 1
ATOM 6063 O O . GLU A 1 748 ? -34.825 -24.805 -46.979 1.00 58.53 748 GLU A O 1
ATOM 6068 N N . GLY A 1 749 ? -36.998 -24.812 -47.521 1.00 57.25 749 GLY A N 1
ATOM 6069 C CA . GLY A 1 749 ? -37.405 -23.935 -46.414 1.00 57.25 749 GLY A CA 1
ATOM 6070 C C . GLY A 1 749 ? -37.034 -24.452 -45.013 1.00 57.25 749 GLY A C 1
ATOM 6071 O O . GLY A 1 749 ? -36.829 -23.652 -44.109 1.00 57.25 749 GLY A O 1
ATOM 6072 N N . HIS A 1 750 ? -36.892 -25.771 -44.828 1.00 58.44 750 HIS A N 1
ATOM 6073 C CA . HIS A 1 750 ? -36.422 -26.356 -43.562 1.00 58.44 750 HIS A CA 1
ATOM 6074 C C . HIS A 1 750 ? -34.889 -26.428 -43.450 1.00 58.44 750 HIS A C 1
ATOM 6076 O O . HIS A 1 750 ? -34.366 -26.510 -42.343 1.00 58.44 750 HIS A O 1
ATOM 6082 N N . ILE A 1 751 ? -34.161 -26.388 -44.572 1.00 57.75 751 ILE A N 1
ATOM 6083 C CA . ILE A 1 751 ? -32.688 -26.468 -44.613 1.00 57.75 751 ILE A CA 1
ATOM 6084 C C . ILE A 1 751 ? -32.068 -25.092 -44.335 1.00 57.75 751 ILE A C 1
ATOM 6086 O O . ILE A 1 751 ? -31.000 -25.000 -43.731 1.00 57.75 751 ILE A O 1
ATOM 6090 N N . LEU A 1 752 ? -32.772 -24.020 -44.706 1.00 57.31 752 LEU A N 1
ATOM 6091 C CA . LEU A 1 752 ? -32.383 -22.650 -44.382 1.00 57.31 752 LEU A CA 1
ATOM 6092 C C . LEU A 1 752 ? -32.334 -22.366 -42.882 1.00 57.31 752 LEU A C 1
ATOM 6094 O O . LEU A 1 752 ? -31.448 -21.618 -42.490 1.00 57.31 752 LEU A O 1
ATOM 6098 N N . LEU A 1 753 ? -33.180 -23.019 -42.061 1.00 57.00 753 LEU A N 1
ATOM 6099 C CA . LEU A 1 753 ? -33.209 -22.902 -40.585 1.00 57.00 753 LEU A CA 1
ATOM 6100 C C . LEU A 1 753 ? -31.833 -23.090 -39.913 1.00 57.00 753 LEU A C 1
ATOM 6102 O O . LEU A 1 753 ? -31.643 -22.630 -38.795 1.00 57.00 753 LEU A O 1
ATOM 6106 N N . ASN A 1 754 ? -30.867 -23.700 -40.611 1.00 64.62 754 ASN A N 1
ATOM 6107 C CA . ASN A 1 754 ? -29.517 -23.961 -40.113 1.00 64.62 754 ASN A CA 1
ATOM 6108 C C . ASN A 1 754 ? -28.390 -23.318 -40.955 1.00 64.62 754 ASN A C 1
ATOM 6110 O O . ASN A 1 754 ? -27.234 -23.698 -40.787 1.00 64.62 754 ASN A O 1
ATOM 6114 N N . GLN A 1 755 ? -28.687 -22.416 -41.902 1.00 79.19 755 GLN A N 1
ATOM 6115 C CA . GLN A 1 755 ? -27.687 -21.831 -42.818 1.00 79.19 755 GLN A CA 1
ATOM 6116 C C . GLN A 1 755 ? -27.753 -20.291 -42.846 1.00 79.19 755 GLN A C 1
ATOM 6118 O O . GLN A 1 755 ? -28.274 -19.721 -43.811 1.00 79.19 755 GLN A O 1
ATOM 6123 N N . PRO A 1 756 ? -27.209 -19.599 -41.826 1.00 75.31 756 PRO A N 1
ATOM 6124 C CA . PRO A 1 756 ? -27.241 -18.132 -41.738 1.00 75.31 756 PRO A CA 1
ATOM 6125 C C . PRO A 1 756 ? -26.600 -17.411 -42.934 1.00 75.31 756 PRO A C 1
ATOM 6127 O O . PRO A 1 756 ? -27.063 -16.345 -43.341 1.00 75.31 756 PRO A O 1
ATOM 6130 N N . GLU A 1 757 ? -25.630 -18.064 -43.574 1.00 79.25 757 GLU A N 1
ATOM 6131 C CA . GLU A 1 757 ? -24.951 -17.707 -44.830 1.00 79.25 757 GLU A CA 1
ATOM 6132 C C . GLU A 1 757 ? -25.901 -17.204 -45.932 1.00 79.25 757 GLU A C 1
ATOM 6134 O O . GLU A 1 757 ? -25.575 -16.299 -46.698 1.00 79.25 757 GLU A O 1
ATOM 6139 N N . LYS A 1 758 ? -27.090 -17.810 -46.031 1.00 79.88 758 LYS A N 1
ATOM 6140 C CA . LYS A 1 758 ? -28.066 -17.530 -47.091 1.00 79.88 758 LYS A CA 1
ATOM 6141 C C . LYS A 1 758 ? -29.010 -16.373 -46.757 1.00 79.88 758 LYS A C 1
ATOM 6143 O O . LYS A 1 758 ? -29.638 -15.836 -47.661 1.00 79.88 758 LYS A O 1
ATOM 6148 N N . VAL A 1 759 ? -29.104 -15.989 -45.484 1.00 81.44 759 VAL A N 1
ATOM 6149 C CA . VAL A 1 759 ? -29.944 -14.876 -45.007 1.00 81.44 759 VAL A CA 1
ATOM 6150 C C . VAL A 1 759 ? -29.154 -13.562 -44.996 1.00 81.44 759 VAL A C 1
ATOM 6152 O O . VAL A 1 759 ? -29.722 -12.492 -45.194 1.00 81.44 759 VAL A O 1
ATOM 6155 N N . ILE A 1 760 ? -27.824 -13.634 -44.869 1.00 82.88 760 ILE A N 1
ATOM 6156 C CA . ILE A 1 760 ? -26.914 -12.477 -44.905 1.00 82.88 760 ILE A CA 1
ATOM 6157 C C . ILE A 1 760 ? -27.097 -11.579 -46.150 1.00 82.88 760 ILE A C 1
ATOM 6159 O O . ILE A 1 760 ? -27.171 -10.361 -45.970 1.00 82.88 760 ILE A O 1
ATOM 6163 N N . PRO A 1 761 ? -27.216 -12.102 -47.392 1.00 86.69 761 PRO A N 1
ATOM 6164 C CA . PRO A 1 761 ? -27.425 -11.264 -48.573 1.00 86.69 761 PRO A CA 1
ATOM 6165 C C . PRO A 1 761 ? -28.683 -10.398 -48.486 1.00 86.69 761 PRO A C 1
ATOM 6167 O O . PRO A 1 761 ? -28.638 -9.242 -48.893 1.00 86.69 761 PRO A O 1
ATOM 6170 N N . LEU A 1 762 ? -29.762 -10.920 -47.894 1.00 85.38 762 LEU A N 1
ATOM 6171 C CA . LEU A 1 762 ? -31.024 -10.193 -47.725 1.00 85.38 762 LEU A CA 1
ATOM 6172 C C . LEU A 1 762 ? -30.881 -9.027 -46.755 1.00 85.38 762 LEU A C 1
ATOM 6174 O O . LEU A 1 762 ? -31.537 -8.010 -46.912 1.00 85.38 762 LEU A O 1
ATOM 6178 N N . ILE A 1 763 ? -30.005 -9.151 -45.761 1.00 84.69 763 ILE A N 1
ATOM 6179 C CA . ILE A 1 763 ? -29.769 -8.097 -44.774 1.00 84.69 763 ILE A CA 1
ATOM 6180 C C . ILE A 1 763 ? -28.912 -6.975 -45.379 1.00 84.69 763 ILE A C 1
ATOM 6182 O O . ILE A 1 763 ? -29.134 -5.801 -45.078 1.00 84.69 763 ILE A O 1
ATOM 6186 N N . VAL A 1 764 ? -27.943 -7.316 -46.236 1.00 83.06 764 VAL A N 1
ATOM 6187 C CA . VAL A 1 764 ? -26.978 -6.364 -46.822 1.00 83.06 764 VAL A CA 1
ATOM 6188 C C . VAL A 1 764 ? -27.500 -5.708 -48.113 1.00 83.06 764 VAL A C 1
ATOM 6190 O O . VAL A 1 764 ? -27.046 -4.623 -48.481 1.00 83.06 764 VAL A O 1
ATOM 6193 N N . ALA A 1 765 ? -28.463 -6.325 -48.803 1.00 85.31 765 ALA A N 1
ATOM 6194 C CA . ALA A 1 765 ? -29.066 -5.786 -50.019 1.00 85.31 765 ALA A CA 1
ATOM 6195 C C . ALA A 1 765 ? -29.922 -4.542 -49.715 1.00 85.31 765 ALA A C 1
ATOM 6197 O O . ALA A 1 765 ? -30.983 -4.615 -49.102 1.00 85.31 765 ALA A O 1
ATOM 6198 N N . ARG A 1 766 ? -29.445 -3.363 -50.127 1.00 81.38 766 ARG A N 1
ATOM 6199 C CA . ARG A 1 766 ? -30.101 -2.074 -49.826 1.00 81.38 766 ARG A CA 1
ATOM 6200 C C . ARG A 1 766 ? -31.374 -1.819 -50.627 1.00 81.38 766 ARG A C 1
ATOM 6202 O O . ARG A 1 766 ? -32.161 -0.956 -50.255 1.00 81.38 766 ARG A O 1
ATOM 6209 N N . ASP A 1 767 ? -31.522 -2.499 -51.754 1.00 85.25 767 ASP A N 1
ATOM 6210 C CA . ASP A 1 767 ? -32.715 -2.489 -52.593 1.00 85.25 767 ASP A CA 1
ATOM 6211 C C . ASP A 1 767 ? -33.848 -3.350 -52.019 1.00 85.25 767 ASP A C 1
ATOM 6213 O O . ASP A 1 767 ? -34.983 -3.239 -52.486 1.00 85.25 767 ASP A O 1
ATOM 6217 N N . GLU A 1 768 ? -33.571 -4.134 -50.974 1.00 86.88 768 GLU A N 1
ATOM 6218 C CA . GLU A 1 768 ? -34.591 -4.892 -50.263 1.00 86.88 768 GLU A CA 1
ATOM 6219 C C . GLU A 1 768 ? -35.465 -4.018 -49.365 1.00 86.88 768 GLU A C 1
ATOM 6221 O O . GLU A 1 768 ? -35.024 -3.051 -48.738 1.00 86.88 768 GLU A O 1
ATOM 6226 N N . GLU A 1 769 ? -36.739 -4.400 -49.269 1.00 86.81 769 GLU A N 1
ATOM 6227 C CA . GLU A 1 769 ? -37.699 -3.730 -48.396 1.00 86.81 769 GLU A CA 1
ATOM 6228 C C . GLU A 1 769 ? -37.266 -3.845 -46.930 1.00 86.81 769 GLU A C 1
ATOM 6230 O O . GLU A 1 769 ? -36.922 -4.932 -46.461 1.00 86.81 769 GLU A O 1
ATOM 6235 N N . LEU A 1 770 ? -37.361 -2.735 -46.188 1.00 84.12 770 LEU A N 1
ATOM 6236 C CA . LEU A 1 770 ? -36.982 -2.636 -44.772 1.00 84.12 770 LEU A CA 1
ATOM 6237 C C . LEU A 1 770 ? -37.529 -3.798 -43.933 1.00 84.12 770 LEU A C 1
ATOM 6239 O O . LEU A 1 770 ? -36.780 -4.438 -43.202 1.00 84.12 770 LEU A O 1
ATOM 6243 N N . TRP A 1 771 ? -38.809 -4.126 -44.119 1.00 86.12 771 TRP A N 1
ATOM 6244 C CA . TRP A 1 771 ? -39.466 -5.236 -43.432 1.00 86.12 771 TRP A CA 1
ATOM 6245 C C . TRP A 1 771 ? -38.774 -6.584 -43.694 1.00 86.12 771 TRP A C 1
ATOM 6247 O O . TRP A 1 771 ? -38.574 -7.363 -42.770 1.00 86.12 771 TRP A O 1
ATOM 6257 N N . THR A 1 772 ? -38.338 -6.853 -44.929 1.00 84.44 772 THR A N 1
ATOM 6258 C CA . THR A 1 772 ? -37.636 -8.102 -45.283 1.00 84.44 772 THR A CA 1
ATOM 6259 C C . THR A 1 772 ? -36.265 -8.167 -44.612 1.00 84.44 772 THR A C 1
ATOM 6261 O O . THR A 1 772 ? -35.891 -9.205 -44.065 1.00 84.44 772 THR A O 1
ATOM 6264 N N . ARG A 1 773 ? -35.539 -7.042 -44.593 1.00 90.44 773 ARG A N 1
ATOM 6265 C CA . ARG A 1 773 ? -34.234 -6.922 -43.926 1.00 90.44 773 ARG A CA 1
ATOM 6266 C C . ARG A 1 773 ? -34.364 -7.092 -42.405 1.00 90.44 773 ARG A C 1
ATOM 6268 O O . ARG A 1 773 ? -33.561 -7.794 -41.796 1.00 90.44 773 ARG A O 1
ATOM 6275 N N . GLU A 1 774 ? -35.398 -6.515 -41.793 1.00 85.38 774 GLU A N 1
ATOM 6276 C CA . GLU A 1 774 ? -35.696 -6.664 -40.360 1.00 85.38 774 GLU A CA 1
ATOM 6277 C C . GLU A 1 774 ? -36.058 -8.101 -39.989 1.00 85.38 774 GLU A C 1
ATOM 6279 O O . GLU A 1 774 ? -35.553 -8.633 -39.001 1.00 85.38 774 GLU A O 1
ATOM 6284 N N . GLN A 1 775 ? -36.899 -8.759 -40.786 1.00 83.44 775 GLN A N 1
ATOM 6285 C CA . GLN A 1 775 ? -37.258 -10.154 -40.549 1.00 83.44 775 GLN A CA 1
ATOM 6286 C C . GLN A 1 775 ? -36.056 -11.089 -40.731 1.00 83.44 775 GLN A C 1
ATOM 6288 O O . GLN A 1 775 ? -35.878 -12.025 -39.954 1.00 83.44 775 GLN A O 1
ATOM 6293 N N . ALA A 1 776 ? -35.162 -10.787 -41.676 1.00 86.06 776 ALA A N 1
ATOM 6294 C CA . ALA A 1 776 ? -33.896 -11.495 -41.828 1.00 86.06 776 ALA A CA 1
ATOM 6295 C C . ALA A 1 776 ? -32.988 -11.341 -40.587 1.00 86.06 776 ALA A C 1
ATOM 6297 O O . ALA A 1 776 ? -32.388 -12.319 -40.132 1.00 86.06 776 ALA A O 1
ATOM 6298 N N . LEU A 1 777 ? -32.940 -10.151 -39.973 1.00 86.19 777 LEU A N 1
ATOM 6299 C CA . LEU A 1 777 ? -32.248 -9.926 -38.695 1.00 86.19 777 LEU A CA 1
ATOM 6300 C C . LEU A 1 777 ? -32.902 -10.680 -37.527 1.00 86.19 777 LEU A C 1
ATOM 6302 O O . LEU A 1 777 ? -32.195 -11.322 -36.748 1.00 86.19 777 LEU A O 1
ATOM 6306 N N . ARG A 1 778 ? -34.237 -10.650 -37.411 1.00 83.00 778 ARG A N 1
ATOM 6307 C CA . ARG A 1 778 ? -34.995 -11.427 -36.407 1.00 83.00 778 ARG A CA 1
ATOM 6308 C C . ARG A 1 778 ? -34.851 -12.932 -36.605 1.00 83.00 778 ARG A C 1
ATOM 6310 O O . ARG A 1 778 ? -34.913 -13.703 -35.657 1.00 83.00 778 ARG A O 1
ATOM 6317 N N . TRP A 1 779 ? -34.609 -13.377 -37.826 1.00 84.38 779 TRP A N 1
ATOM 6318 C CA . TRP A 1 779 ? -34.286 -14.767 -38.080 1.00 84.38 779 TRP A CA 1
ATOM 6319 C C . TRP A 1 779 ? -32.862 -15.104 -37.593 1.00 84.38 779 TRP A C 1
ATOM 6321 O O . TRP A 1 779 ? -32.668 -16.105 -36.897 1.00 84.38 779 TRP A O 1
ATOM 6331 N N . LEU A 1 780 ? -31.870 -14.238 -37.858 1.00 82.12 780 LEU A N 1
ATOM 6332 C CA . LEU A 1 780 ? -30.499 -14.402 -37.339 1.00 82.12 780 LEU A CA 1
ATOM 6333 C C . LEU A 1 780 ? -30.428 -14.344 -35.807 1.00 82.12 780 LEU A C 1
ATOM 6335 O O . LEU A 1 780 ? -29.600 -15.023 -35.199 1.00 82.12 780 LEU A O 1
ATOM 6339 N N . TRP A 1 781 ? -31.312 -13.584 -35.167 1.00 79.38 781 TRP A N 1
ATOM 6340 C CA . TRP A 1 781 ? -31.509 -13.609 -33.717 1.00 79.38 781 TRP A CA 1
ATOM 6341 C C . TRP A 1 781 ? -31.724 -15.032 -33.194 1.00 79.38 781 TRP A C 1
ATOM 6343 O O . TRP A 1 781 ? -31.022 -15.483 -32.284 1.00 79.38 781 TRP A O 1
ATOM 6353 N N . SER A 1 782 ? -32.646 -15.764 -33.814 1.00 79.75 782 SER A N 1
ATOM 6354 C CA . SER A 1 782 ? -33.038 -17.103 -33.381 1.00 79.75 782 SER A CA 1
ATOM 6355 C C . SER A 1 782 ? -32.029 -18.172 -33.805 1.00 79.75 782 SER A C 1
ATOM 6357 O O . SER A 1 782 ? -31.728 -19.066 -33.016 1.00 79.75 782 SER A O 1
ATOM 6359 N N . TYR A 1 783 ? -31.426 -18.044 -34.993 1.00 78.62 783 TYR A N 1
ATOM 6360 C CA . TYR A 1 783 ? -30.685 -19.148 -35.627 1.00 78.62 783 TYR A CA 1
ATOM 6361 C C . TYR A 1 783 ? -29.244 -18.828 -36.062 1.00 78.62 783 TYR A C 1
ATOM 6363 O O . TYR A 1 783 ? -28.520 -19.730 -36.472 1.00 78.62 783 TYR A O 1
ATOM 6371 N N . GLY A 1 784 ? -28.794 -17.576 -35.956 1.00 73.12 784 GLY A N 1
ATOM 6372 C CA . GLY A 1 784 ? -27.450 -17.159 -36.373 1.00 73.12 784 GLY A CA 1
ATOM 6373 C C . GLY A 1 784 ? -26.324 -17.696 -35.483 1.00 73.12 784 GLY A C 1
ATOM 6374 O O . GLY A 1 784 ? -26.496 -17.855 -34.269 1.00 73.12 784 GLY A O 1
ATOM 6375 N N . ASP A 1 785 ? -25.169 -17.940 -36.097 1.00 78.00 785 ASP A N 1
ATOM 6376 C CA . ASP A 1 785 ? -23.908 -18.363 -35.478 1.00 78.00 785 ASP A CA 1
ATOM 6377 C C . ASP A 1 785 ? -22.869 -17.219 -35.456 1.00 78.00 785 ASP A C 1
ATOM 6379 O O . ASP A 1 785 ? -23.185 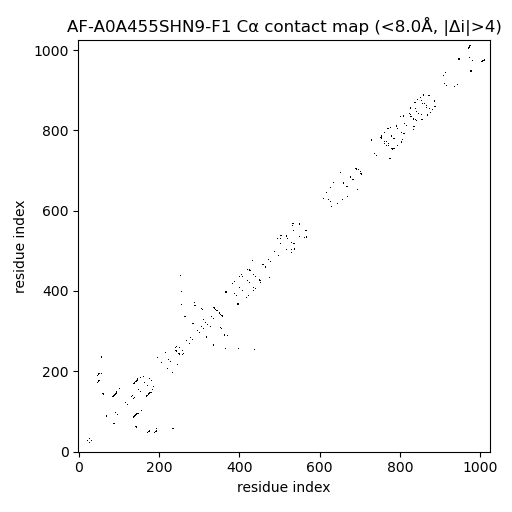-16.066 -35.765 1.00 78.00 785 ASP A O 1
ATOM 6383 N N . GLU A 1 786 ? -21.618 -17.511 -35.080 1.00 78.50 786 GLU A N 1
ATOM 6384 C CA . GLU A 1 786 ? -20.559 -16.492 -34.988 1.00 78.50 786 GLU A CA 1
ATOM 6385 C C . GLU A 1 786 ? -20.223 -15.823 -36.330 1.00 78.50 786 GLU A C 1
ATOM 6387 O O . GLU A 1 786 ? -19.802 -14.666 -36.377 1.00 78.50 786 GLU A O 1
ATOM 6392 N N . GLN A 1 787 ? -20.456 -16.516 -37.446 1.00 77.31 787 GLN A N 1
ATOM 6393 C CA . GLN A 1 787 ? -20.162 -16.001 -38.787 1.00 77.31 787 GLN A CA 1
ATOM 6394 C C . GLN A 1 787 ? -21.109 -14.863 -39.188 1.00 77.31 787 GLN A C 1
ATOM 6396 O O . GLN A 1 787 ? -20.786 -14.037 -40.043 1.00 77.31 787 GLN A O 1
ATOM 6401 N N . SER A 1 788 ? -22.243 -14.755 -3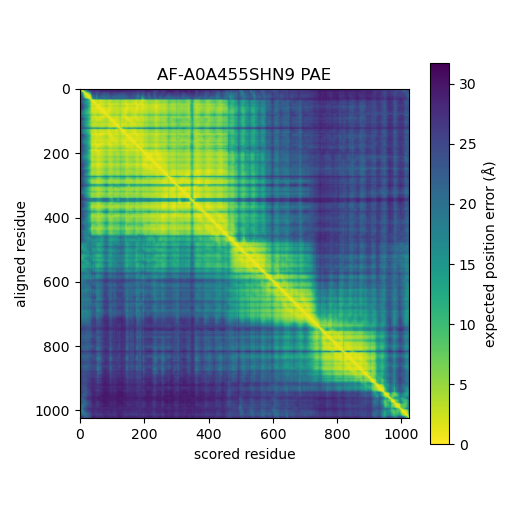8.498 1.00 79.81 788 SER A N 1
ATOM 6402 C CA . SER A 1 788 ? -23.248 -13.717 -38.714 1.00 79.81 788 SER A CA 1
ATOM 6403 C C . SER A 1 788 ? -22.838 -12.342 -38.157 1.00 79.81 788 SER A C 1
ATOM 6405 O O . SER A 1 788 ? -23.495 -11.345 -38.449 1.00 79.81 788 SER A O 1
ATOM 6407 N N . TRP A 1 789 ? -21.755 -12.238 -37.374 1.00 81.50 789 TRP A N 1
ATOM 6408 C CA . TRP A 1 789 ? -21.400 -10.999 -36.664 1.00 81.50 789 TRP A CA 1
ATOM 6409 C C . TRP A 1 789 ? -20.920 -9.864 -37.563 1.00 81.50 789 TRP A C 1
ATOM 6411 O O . TRP A 1 789 ? -21.323 -8.723 -37.362 1.00 81.50 789 TRP A O 1
ATOM 6421 N N . LEU A 1 790 ? -20.059 -10.150 -38.543 1.00 81.94 790 LEU A N 1
ATOM 6422 C CA . LEU A 1 790 ? -19.523 -9.121 -39.443 1.00 81.94 790 LEU A CA 1
ATOM 6423 C C . LEU A 1 790 ? -20.634 -8.435 -40.259 1.00 81.94 790 LEU A C 1
ATOM 6425 O O . LEU A 1 790 ? -20.650 -7.204 -40.299 1.00 81.94 790 LEU A O 1
ATOM 6429 N N . PRO A 1 791 ? -21.593 -9.174 -40.851 1.00 83.62 791 PRO A N 1
ATOM 6430 C CA . PRO A 1 791 ? -22.772 -8.577 -41.474 1.00 83.62 791 PRO A CA 1
ATOM 6431 C C . PRO A 1 791 ? -23.626 -7.750 -40.510 1.00 83.62 791 PRO A C 1
ATOM 6433 O O . PRO A 1 791 ? -24.040 -6.650 -40.864 1.00 83.62 791 PRO A O 1
ATOM 6436 N N . LEU A 1 792 ? -23.861 -8.239 -39.288 1.00 86.62 792 LEU A N 1
ATOM 6437 C CA . LEU A 1 792 ? -24.642 -7.514 -38.280 1.00 86.62 792 LEU A CA 1
ATOM 6438 C C . LEU A 1 792 ? -23.966 -6.205 -37.858 1.00 86.62 792 LEU A C 1
ATOM 6440 O O . LEU A 1 792 ? -24.632 -5.178 -37.751 1.00 86.62 792 LEU A O 1
ATOM 6444 N N . LEU A 1 793 ? -22.645 -6.224 -37.666 1.00 87.38 793 LEU A N 1
ATOM 6445 C CA . LEU A 1 793 ? -21.869 -5.029 -37.348 1.00 87.38 793 LEU A CA 1
ATOM 6446 C C . LEU A 1 793 ? -21.867 -4.050 -38.524 1.00 87.38 793 LEU A C 1
ATOM 6448 O O . LEU A 1 793 ? -22.000 -2.851 -38.311 1.00 87.38 793 LEU A O 1
ATOM 6452 N N . HIS A 1 794 ? -21.765 -4.553 -39.758 1.00 87.81 794 HIS A N 1
ATOM 6453 C CA . HIS A 1 794 ? -21.848 -3.717 -40.951 1.00 87.81 794 HIS A CA 1
ATOM 6454 C C . HIS A 1 794 ? -23.180 -2.967 -41.017 1.00 87.81 794 HIS A C 1
ATOM 6456 O O . HIS A 1 794 ? -23.171 -1.753 -41.182 1.00 87.81 794 HIS A O 1
ATOM 6462 N N . VAL A 1 795 ? -24.294 -3.674 -40.812 1.00 90.38 795 VAL A N 1
ATOM 6463 C CA . VAL A 1 795 ? -25.643 -3.090 -40.823 1.00 90.38 795 VAL A CA 1
ATOM 6464 C C . VAL A 1 795 ? -25.797 -2.094 -39.686 1.00 90.38 795 VAL A C 1
ATOM 6466 O O . VAL A 1 795 ? -26.184 -0.961 -39.931 1.00 90.38 795 VAL A O 1
ATOM 6469 N N . ALA A 1 796 ? -25.428 -2.469 -38.457 1.00 90.06 796 ALA A N 1
ATOM 6470 C CA . ALA A 1 796 ? -25.496 -1.565 -37.314 1.00 90.06 796 ALA A CA 1
ATOM 6471 C C . ALA A 1 796 ? -24.687 -0.277 -37.565 1.00 90.06 796 ALA A C 1
ATOM 6473 O O . ALA A 1 796 ? -25.180 0.817 -37.290 1.00 90.06 796 ALA A O 1
ATOM 6474 N N . SER A 1 797 ? -23.459 -0.390 -38.091 1.00 88.94 797 SER A N 1
ATOM 6475 C CA . SER A 1 797 ? -22.522 0.728 -38.288 1.00 88.94 797 SER A CA 1
ATOM 6476 C C . SER A 1 797 ? -22.754 1.564 -39.547 1.00 88.94 797 SER A C 1
ATOM 6478 O O . SER A 1 797 ? -22.099 2.598 -39.689 1.00 88.94 797 SER A O 1
ATOM 6480 N N . ASP A 1 798 ? -23.627 1.158 -40.470 1.00 90.81 798 ASP A N 1
ATOM 6481 C CA . ASP A 1 798 ? -23.863 1.896 -41.710 1.00 90.81 798 ASP A CA 1
ATOM 6482 C C . ASP A 1 798 ? -24.844 3.058 -41.478 1.00 90.81 798 ASP A C 1
ATOM 6484 O O . ASP A 1 798 ? -26.042 2.835 -41.341 1.00 90.81 798 ASP A O 1
ATOM 6488 N N . PRO A 1 799 ? -24.408 4.331 -41.479 1.00 87.69 799 PRO A N 1
ATOM 6489 C CA . PRO A 1 799 ? -25.298 5.458 -41.204 1.00 87.69 799 PRO A CA 1
ATOM 6490 C C . PRO A 1 799 ? -26.324 5.724 -42.318 1.00 87.69 799 PRO A C 1
ATOM 6492 O O . PRO A 1 799 ? -27.119 6.655 -42.194 1.00 87.69 799 PRO A O 1
ATOM 6495 N N . THR A 1 800 ? -26.259 4.992 -43.435 1.00 88.56 800 THR A N 1
ATOM 6496 C CA . THR A 1 800 ? -27.224 5.099 -44.537 1.00 88.56 800 THR A CA 1
ATOM 6497 C C . THR A 1 800 ? -28.371 4.094 -44.440 1.00 88.56 800 THR A C 1
ATOM 6499 O O . THR A 1 800 ? -29.334 4.236 -45.191 1.00 88.56 800 THR A O 1
ATOM 6502 N N . ASP A 1 801 ? -28.286 3.125 -43.526 1.00 91.62 801 ASP A N 1
ATOM 6503 C CA . ASP A 1 801 ? -29.372 2.194 -43.222 1.00 91.62 801 ASP A CA 1
ATOM 6504 C C . ASP A 1 801 ? -30.388 2.796 -42.236 1.00 91.62 801 ASP A C 1
ATOM 6506 O O . ASP A 1 801 ? -30.096 3.724 -41.475 1.00 91.62 801 ASP A O 1
ATOM 6510 N N . ASP A 1 802 ? -31.611 2.262 -42.259 1.00 93.44 802 ASP A N 1
ATOM 6511 C CA . ASP A 1 802 ? -32.710 2.727 -41.410 1.00 93.44 802 ASP A CA 1
ATOM 6512 C C . ASP A 1 802 ? -32.421 2.509 -39.915 1.00 93.44 802 ASP A C 1
ATOM 6514 O O . ASP A 1 802 ? -31.854 1.495 -39.510 1.00 93.44 802 ASP A O 1
ATOM 6518 N N . GLY A 1 803 ? -32.828 3.457 -39.072 1.00 90.31 803 GLY A N 1
ATOM 6519 C CA . GLY A 1 803 ? -32.623 3.388 -37.627 1.00 90.31 803 GLY A CA 1
ATOM 6520 C C . GLY A 1 803 ? -33.214 2.159 -36.941 1.00 90.31 803 GLY A C 1
ATOM 6521 O O . GLY A 1 803 ? -32.564 1.608 -36.053 1.00 90.31 803 GLY A O 1
ATOM 6522 N N . GLU A 1 804 ? -34.398 1.692 -37.353 1.00 89.88 804 GLU A N 1
ATOM 6523 C CA . GLU A 1 804 ? -35.012 0.473 -36.802 1.00 89.88 804 GLU A CA 1
ATOM 6524 C C . GLU A 1 804 ? -34.209 -0.770 -37.157 1.00 89.88 804 GLU A C 1
ATOM 6526 O O . GLU A 1 804 ? -33.977 -1.639 -36.308 1.00 89.88 804 GLU A O 1
ATOM 6531 N N . LEU A 1 805 ? -33.712 -0.826 -38.392 1.00 91.81 805 LEU A N 1
ATOM 6532 C CA . LEU A 1 805 ? -32.873 -1.922 -38.852 1.00 91.81 805 LEU A CA 1
ATOM 6533 C C . LEU A 1 805 ? -31.562 -1.975 -38.060 1.00 91.81 805 LEU A C 1
ATOM 6535 O O . LEU A 1 805 ? -31.154 -3.040 -37.594 1.00 91.81 805 LEU A O 1
ATOM 6539 N N . ARG A 1 806 ? -30.933 -0.816 -37.837 1.00 94.62 806 ARG A N 1
ATOM 6540 C CA . ARG A 1 806 ? -29.684 -0.689 -37.068 1.00 94.62 806 ARG A CA 1
ATOM 6541 C C . ARG A 1 806 ? -29.878 -1.009 -35.589 1.00 94.62 806 ARG A C 1
ATOM 6543 O O . ARG A 1 806 ? -29.071 -1.740 -35.016 1.00 94.62 806 ARG A O 1
ATOM 6550 N N . LYS A 1 807 ? -30.982 -0.550 -34.988 1.00 92.81 807 LYS A N 1
ATOM 6551 C CA . LYS A 1 807 ? -31.405 -0.914 -33.625 1.00 92.81 807 LYS A CA 1
ATOM 6552 C C . LYS A 1 807 ? -31.588 -2.426 -33.493 1.00 92.81 807 LYS A C 1
ATOM 6554 O O . LYS A 1 807 ? -31.059 -3.036 -32.568 1.00 92.81 807 LYS A O 1
ATOM 6559 N N . THR A 1 808 ? -32.293 -3.038 -34.443 1.00 90.81 808 THR A N 1
ATOM 6560 C CA . THR A 1 808 ? -32.525 -4.487 -34.474 1.00 90.81 808 THR A CA 1
ATOM 6561 C C . THR A 1 808 ? -31.204 -5.245 -34.603 1.00 90.81 808 THR A C 1
ATOM 6563 O O . THR A 1 808 ? -30.980 -6.203 -33.869 1.00 90.81 808 THR A O 1
ATOM 6566 N N . ALA A 1 809 ? -30.283 -4.786 -35.455 1.00 91.12 809 ALA A N 1
ATOM 6567 C CA . ALA A 1 809 ? -28.958 -5.387 -35.591 1.00 91.12 809 ALA A CA 1
ATOM 6568 C C . ALA A 1 809 ? -28.139 -5.319 -34.285 1.00 91.12 809 ALA A C 1
ATOM 6570 O O . ALA A 1 809 ? -27.543 -6.325 -33.896 1.00 91.12 809 ALA A O 1
ATOM 6571 N N . LEU A 1 810 ? -28.157 -4.188 -33.564 1.00 90.38 810 LEU A N 1
ATOM 6572 C CA . LEU A 1 810 ? -27.527 -4.065 -32.239 1.00 90.38 810 LEU A CA 1
ATOM 6573 C C . LEU A 1 810 ? -28.130 -5.022 -31.211 1.00 90.38 810 LEU A C 1
ATOM 6575 O O . LEU A 1 810 ? -27.396 -5.683 -30.474 1.00 90.38 810 LEU A O 1
ATOM 6579 N N . HIS A 1 811 ? -29.457 -5.133 -31.193 1.00 87.19 811 HIS A N 1
ATOM 6580 C CA . HIS A 1 811 ? -30.162 -6.052 -30.309 1.00 87.19 811 HIS A CA 1
ATOM 6581 C C . HIS A 1 811 ? -29.696 -7.501 -30.569 1.00 87.19 811 HIS A C 1
ATOM 6583 O O . HIS A 1 811 ? -29.337 -8.227 -29.636 1.00 87.19 811 HIS A O 1
ATOM 6589 N N . VAL A 1 812 ? -29.640 -7.920 -31.844 1.00 87.00 812 VAL A N 1
ATOM 6590 C CA . VAL A 1 812 ? -29.169 -9.259 -32.258 1.00 87.00 812 VAL A CA 1
ATOM 6591 C C . VAL A 1 812 ? -27.725 -9.501 -31.816 1.00 87.00 812 VAL A C 1
ATOM 6593 O O . VAL A 1 812 ? -27.414 -10.575 -31.290 1.00 87.00 812 VAL A O 1
ATOM 6596 N N . LEU A 1 813 ? -26.851 -8.502 -31.985 1.00 85.50 813 LEU A N 1
ATOM 6597 C CA . LEU A 1 813 ? -25.455 -8.565 -31.548 1.00 85.50 813 LEU A CA 1
ATOM 6598 C C . LEU A 1 813 ? -25.335 -8.788 -30.034 1.00 85.50 813 LEU A C 1
ATOM 6600 O O . LEU A 1 813 ? -24.514 -9.602 -29.616 1.00 85.50 813 LEU A O 1
ATOM 6604 N N . HIS A 1 814 ? -26.163 -8.139 -29.207 1.00 85.06 814 HIS A N 1
ATOM 6605 C CA . HIS A 1 814 ? -26.127 -8.331 -27.754 1.00 85.06 814 HIS A CA 1
ATOM 6606 C C . HIS A 1 814 ? -26.496 -9.758 -27.329 1.00 85.06 814 HIS A C 1
ATOM 6608 O O . HIS A 1 814 ? -25.761 -10.394 -26.568 1.00 85.06 814 HIS A O 1
ATOM 6614 N N . ARG A 1 815 ? -27.616 -10.296 -27.833 1.00 81.56 815 ARG A N 1
ATOM 6615 C CA . ARG A 1 815 ? -28.141 -11.599 -27.383 1.00 81.56 815 ARG A CA 1
ATOM 6616 C C . ARG A 1 815 ? -27.202 -12.764 -27.703 1.00 81.56 815 ARG A C 1
ATOM 6618 O O . ARG A 1 815 ? -27.173 -13.744 -26.958 1.00 81.56 815 ARG A O 1
ATOM 6625 N N . LYS A 1 816 ? -26.400 -12.657 -28.768 1.00 78.06 816 LYS A N 1
ATOM 6626 C CA . LYS A 1 816 ? -25.376 -13.656 -29.128 1.00 78.06 816 LYS A CA 1
ATOM 6627 C C . LYS A 1 816 ? -24.099 -13.560 -28.271 1.00 78.06 816 LYS A C 1
ATOM 6629 O O . LYS A 1 816 ? -23.213 -14.393 -28.425 1.00 78.06 816 LYS A O 1
ATOM 6634 N N . LYS A 1 817 ? -24.038 -12.594 -27.340 1.00 70.50 817 LYS A N 1
ATOM 6635 C CA . LYS A 1 817 ? -22.998 -12.375 -26.320 1.00 70.50 817 LYS A CA 1
ATOM 6636 C C . LYS A 1 817 ? -21.530 -12.365 -26.787 1.00 70.50 817 LYS A C 1
ATOM 6638 O O . LYS A 1 817 ? -20.698 -12.866 -26.027 1.00 70.50 817 LYS A O 1
ATOM 6643 N N . PRO A 1 818 ? -21.129 -11.825 -27.955 1.00 54.69 818 PRO A N 1
ATOM 6644 C CA . PRO A 1 818 ? -19.792 -12.138 -28.404 1.00 54.69 818 PRO A CA 1
ATOM 6645 C C . PRO A 1 818 ? -18.706 -11.110 -28.125 1.00 54.69 818 PRO A C 1
ATOM 6647 O O . PRO A 1 818 ? -17.557 -11.515 -28.246 1.00 54.69 818 PRO A O 1
ATOM 6650 N N . GLN A 1 819 ? -18.961 -9.841 -27.759 1.00 62.59 819 GLN A N 1
ATOM 6651 C CA . GLN A 1 819 ? -17.865 -8.849 -27.750 1.00 62.59 819 GLN A CA 1
ATOM 6652 C C . GLN A 1 819 ? -17.872 -7.755 -26.660 1.00 62.59 819 GLN A C 1
ATOM 6654 O O . GLN A 1 819 ? -18.931 -7.423 -26.123 1.00 62.59 819 GLN A O 1
ATOM 6659 N N . PRO A 1 820 ? -16.664 -7.227 -26.329 1.00 61.03 820 PRO A N 1
ATOM 6660 C CA . PRO A 1 820 ? -16.415 -6.187 -25.323 1.00 61.03 820 PRO A CA 1
ATOM 6661 C C . PRO A 1 820 ? -17.086 -4.858 -25.682 1.00 61.03 820 PRO A C 1
ATOM 6663 O O . PRO A 1 820 ? -17.306 -4.559 -26.858 1.00 61.03 820 PRO A O 1
ATOM 6666 N N . GLY A 1 821 ? -17.374 -4.025 -24.678 1.00 72.62 821 GLY A N 1
ATOM 6667 C CA . GLY A 1 821 ? -18.081 -2.764 -24.901 1.00 72.62 821 GLY A CA 1
ATOM 6668 C C . GLY A 1 821 ? -17.339 -1.744 -25.777 1.00 72.62 821 GLY A C 1
ATOM 6669 O O . GLY A 1 821 ? -17.984 -0.831 -26.287 1.00 72.62 821 GLY A O 1
ATOM 6670 N N . GLU A 1 822 ? -16.060 -1.966 -26.119 1.00 78.88 822 GLU A N 1
ATOM 6671 C CA . GLU A 1 822 ? -15.328 -1.208 -27.152 1.00 78.88 822 GLU A CA 1
ATOM 6672 C C . GLU A 1 822 ? -16.030 -1.199 -28.524 1.00 78.88 822 GLU A C 1
ATOM 6674 O O . GLU A 1 822 ? -15.993 -0.187 -29.223 1.00 78.88 822 GLU A O 1
ATOM 6679 N N . VAL A 1 823 ? -16.702 -2.293 -28.912 1.00 82.56 823 VAL A N 1
ATOM 6680 C CA . VAL A 1 823 ? -17.430 -2.371 -30.197 1.00 82.56 823 VAL A CA 1
ATOM 6681 C C . VAL A 1 823 ? -18.750 -1.608 -30.146 1.00 82.56 823 VAL A C 1
ATOM 6683 O O . VAL A 1 823 ? -19.197 -1.069 -31.156 1.00 82.56 823 VAL A O 1
ATOM 6686 N N . LEU A 1 824 ? -19.377 -1.552 -28.971 1.00 88.56 824 LEU A N 1
ATOM 6687 C CA . LEU A 1 824 ? -20.676 -0.915 -28.772 1.00 88.56 824 LEU A CA 1
ATOM 6688 C C . LEU A 1 824 ? -20.558 0.590 -28.499 1.00 88.56 824 LEU A C 1
ATOM 6690 O O . LEU A 1 824 ? -21.482 1.347 -28.796 1.00 88.56 824 LEU A O 1
ATOM 6694 N N . TYR A 1 825 ? -19.410 1.031 -27.981 1.00 89.69 825 TYR A N 1
ATOM 6695 C CA . TYR A 1 825 ? -19.135 2.422 -27.636 1.00 89.69 825 TYR A CA 1
ATOM 6696 C C . TYR A 1 825 ? -19.461 3.407 -28.775 1.00 89.69 825 TYR A C 1
ATOM 6698 O O . TYR A 1 825 ? -20.216 4.348 -28.524 1.00 89.69 825 TYR A O 1
ATOM 6706 N N . PRO A 1 826 ? -19.021 3.205 -30.039 1.00 92.69 826 PRO A N 1
ATOM 6707 C CA . PRO A 1 826 ? -19.284 4.156 -31.122 1.00 92.69 826 PRO A CA 1
ATOM 6708 C C . PRO A 1 826 ? -20.775 4.429 -31.379 1.00 92.69 826 PRO A C 1
ATOM 6710 O O . PRO A 1 826 ? -21.121 5.527 -31.813 1.00 92.69 826 PRO A O 1
ATOM 6713 N N . PHE A 1 827 ? -21.668 3.481 -31.070 1.00 93.81 827 PHE A N 1
ATOM 6714 C CA . PHE A 1 827 ? -23.112 3.622 -31.297 1.00 93.81 827 PHE A CA 1
ATOM 6715 C C . PHE A 1 827 ? -23.796 4.596 -30.332 1.00 93.81 827 PHE A C 1
ATOM 6717 O O . PHE A 1 827 ? -24.873 5.104 -30.630 1.00 93.81 827 PHE A O 1
ATOM 6724 N N . LEU A 1 828 ? -23.143 4.973 -29.228 1.00 94.19 828 LEU A N 1
ATOM 6725 C CA . LEU A 1 828 ? -23.607 6.079 -28.384 1.00 94.19 828 LEU A CA 1
ATOM 6726 C C . LEU A 1 828 ? -23.477 7.457 -29.065 1.00 94.19 828 LEU A C 1
ATOM 6728 O O . LEU A 1 828 ? -23.976 8.462 -28.547 1.00 94.19 828 LEU A O 1
ATOM 6732 N N . TRP A 1 829 ? -22.797 7.525 -30.214 1.00 94.19 829 TRP A N 1
ATOM 6733 C CA . TRP A 1 829 ? -22.695 8.700 -31.087 1.00 94.19 829 TRP A CA 1
ATOM 6734 C C . TRP A 1 829 ? -23.473 8.539 -32.396 1.00 94.19 829 TRP A C 1
ATOM 6736 O O . TRP A 1 829 ? -23.256 9.321 -33.326 1.00 94.19 829 TRP A O 1
ATOM 6746 N N . ASP A 1 830 ? -24.375 7.558 -32.490 1.00 95.44 830 ASP A N 1
ATOM 6747 C CA . ASP A 1 830 ? -25.207 7.391 -33.680 1.00 95.44 830 ASP A CA 1
ATOM 6748 C C . ASP A 1 830 ? -26.073 8.637 -33.945 1.00 95.44 830 ASP A C 1
ATOM 6750 O O . ASP A 1 830 ? -26.316 9.438 -33.049 1.00 95.44 830 ASP A O 1
ATOM 6754 N N . ARG A 1 831 ? -26.526 8.852 -35.181 1.00 93.44 831 ARG A N 1
ATOM 6755 C CA . ARG A 1 831 ? -27.437 9.963 -35.500 1.00 93.44 831 ARG A CA 1
ATOM 6756 C C . ARG A 1 831 ? -28.884 9.675 -35.110 1.00 93.44 831 ARG A C 1
ATOM 6758 O O . ARG A 1 831 ? -29.663 10.615 -35.020 1.00 93.44 831 ARG A O 1
ATOM 6765 N N . ASP A 1 832 ? -29.235 8.406 -34.937 1.00 94.88 832 ASP A N 1
ATOM 6766 C CA . ASP A 1 832 ? -30.577 7.972 -34.574 1.00 94.88 832 ASP A CA 1
ATOM 6767 C C . ASP A 1 832 ? -30.657 7.671 -33.073 1.00 94.88 832 ASP A C 1
ATOM 6769 O O . ASP A 1 832 ? -29.951 6.796 -32.561 1.00 94.88 832 ASP A O 1
ATOM 6773 N N . GLU A 1 833 ? -31.537 8.388 -32.374 1.00 94.50 833 GLU A N 1
ATOM 6774 C CA . GLU A 1 833 ? -31.775 8.245 -30.933 1.00 94.50 833 GLU A CA 1
ATOM 6775 C C . GLU A 1 833 ? -32.129 6.799 -30.546 1.00 94.50 833 GLU A C 1
ATOM 6777 O O . GLU A 1 833 ? -31.696 6.293 -29.512 1.00 94.50 833 GLU A O 1
ATOM 6782 N N . ARG A 1 834 ? -32.826 6.057 -31.411 1.00 94.38 834 ARG A N 1
ATOM 6783 C CA . ARG A 1 834 ? -33.216 4.668 -31.131 1.00 94.38 834 ARG A CA 1
ATOM 6784 C C . ARG A 1 834 ? -32.017 3.733 -31.061 1.00 94.38 834 ARG A C 1
ATOM 6786 O O . ARG A 1 834 ? -31.988 2.830 -30.227 1.00 94.38 834 ARG A O 1
ATOM 6793 N N . VAL A 1 835 ? -31.016 3.979 -31.902 1.00 95.56 835 VAL A N 1
ATOM 6794 C CA . VAL A 1 835 ? -29.750 3.235 -31.920 1.00 95.56 835 VAL A CA 1
ATOM 6795 C C . VAL A 1 835 ? -28.908 3.606 -30.698 1.00 95.56 835 VAL A C 1
ATOM 6797 O O . VAL A 1 835 ? -28.386 2.719 -30.023 1.00 95.56 835 VAL A O 1
ATOM 6800 N N . GLN A 1 836 ? -28.839 4.899 -30.357 1.00 96.50 836 GLN A N 1
ATOM 6801 C CA . GLN A 1 836 ? -28.144 5.379 -29.156 1.00 96.50 836 GLN A CA 1
ATOM 6802 C C . GLN A 1 836 ? -28.725 4.773 -27.868 1.00 96.50 836 GLN A C 1
ATOM 6804 O O . GLN A 1 836 ? -27.976 4.314 -27.003 1.00 96.50 836 GLN A O 1
ATOM 6809 N N . ALA A 1 837 ? -30.054 4.755 -27.742 1.00 94.62 837 ALA A N 1
ATOM 6810 C CA . ALA A 1 837 ? -30.751 4.233 -26.571 1.00 94.62 837 ALA A CA 1
ATOM 6811 C C . ALA A 1 837 ? -30.567 2.724 -26.396 1.00 94.62 837 ALA A C 1
ATOM 6813 O O . ALA A 1 837 ? -30.367 2.249 -25.276 1.00 94.62 837 ALA A O 1
ATOM 6814 N N . GLU A 1 838 ? -30.591 1.979 -27.500 1.00 94.31 838 GLU A N 1
ATOM 6815 C CA . GLU A 1 838 ? -30.341 0.541 -27.489 1.00 94.31 838 GLU A CA 1
ATOM 6816 C C . GLU A 1 838 ? -28.889 0.228 -27.112 1.00 94.31 838 GLU A C 1
ATOM 6818 O O . GLU A 1 838 ? -28.644 -0.613 -26.250 1.00 94.31 838 GLU A O 1
ATOM 6823 N N . ALA A 1 839 ? -27.920 0.963 -27.669 1.00 93.94 839 ALA A N 1
ATOM 6824 C CA . ALA A 1 839 ? -26.514 0.828 -27.298 1.00 93.94 839 ALA A CA 1
ATOM 6825 C C . ALA A 1 839 ? -26.283 1.111 -25.804 1.00 93.94 839 ALA A C 1
ATOM 6827 O O . ALA A 1 839 ? -25.584 0.347 -25.138 1.00 93.94 839 ALA A O 1
ATOM 6828 N N . ALA A 1 840 ? -26.906 2.160 -25.255 1.00 94.31 840 ALA A N 1
ATOM 6829 C CA . ALA A 1 840 ? -26.833 2.475 -23.829 1.00 94.31 840 ALA A CA 1
ATOM 6830 C C . ALA A 1 840 ? -27.408 1.344 -22.960 1.00 94.31 840 ALA A C 1
ATOM 6832 O O . ALA A 1 840 ? -26.781 0.943 -21.977 1.00 94.31 840 ALA A O 1
ATOM 6833 N N . TYR A 1 841 ? -28.571 0.801 -23.337 1.00 92.06 841 TYR A N 1
ATOM 6834 C CA . TYR A 1 841 ? -29.197 -0.318 -22.634 1.00 92.06 841 TYR A CA 1
ATOM 6835 C C . TYR A 1 841 ? -28.293 -1.552 -22.624 1.00 92.06 841 TYR A C 1
ATOM 6837 O O . TYR A 1 841 ? -27.991 -2.079 -21.552 1.00 92.06 841 TYR A O 1
ATOM 6845 N N . ILE A 1 842 ? -27.783 -1.947 -23.790 1.00 90.38 842 ILE A N 1
ATOM 6846 C CA . ILE A 1 842 ? -26.894 -3.100 -23.951 1.00 90.38 842 ILE A CA 1
ATOM 6847 C C . ILE A 1 842 ? -25.607 -2.932 -23.129 1.00 90.38 842 ILE A C 1
ATOM 6849 O O . ILE A 1 842 ? -25.215 -3.845 -22.400 1.00 90.38 842 ILE A O 1
ATOM 6853 N N . LEU A 1 843 ? -24.959 -1.763 -23.213 1.00 90.88 843 LEU A N 1
ATOM 6854 C CA . LEU A 1 843 ? -23.741 -1.458 -22.455 1.00 90.88 843 LEU A CA 1
ATOM 6855 C C . LEU A 1 843 ? -23.981 -1.578 -20.938 1.00 90.88 843 LEU A C 1
ATOM 6857 O O . LEU A 1 843 ? -23.134 -2.111 -20.216 1.00 90.88 843 LEU A O 1
ATOM 6861 N N . SER A 1 844 ? -25.173 -1.193 -20.464 1.00 89.81 844 SER A N 1
ATOM 6862 C CA . SER A 1 844 ? -25.564 -1.353 -19.058 1.00 89.81 844 SER A CA 1
ATOM 6863 C C . SER A 1 844 ? -25.764 -2.808 -18.627 1.00 89.81 844 SER A C 1
ATOM 6865 O O . SER A 1 844 ? -25.489 -3.146 -17.472 1.00 89.81 844 SER A O 1
ATOM 6867 N N . GLU A 1 845 ? -26.204 -3.692 -19.531 1.00 86.62 845 GLU A N 1
ATOM 6868 C CA . GLU A 1 845 ? -26.340 -5.126 -19.237 1.00 86.62 845 GLU A CA 1
ATOM 6869 C C . GLU A 1 845 ? -24.970 -5.783 -19.045 1.00 86.62 845 GLU A C 1
ATOM 6871 O O . GLU A 1 845 ? -24.821 -6.650 -18.185 1.00 86.62 845 GLU A O 1
ATOM 6876 N N . ILE A 1 846 ? -23.962 -5.338 -19.804 1.00 85.12 846 ILE A N 1
ATOM 6877 C CA . ILE A 1 846 ? -22.584 -5.843 -19.702 1.00 85.12 846 ILE A CA 1
ATOM 6878 C C . ILE A 1 846 ? -21.719 -5.078 -18.685 1.00 85.12 846 ILE A C 1
ATOM 6880 O O . ILE A 1 846 ? -20.575 -5.463 -18.462 1.00 85.12 846 ILE A O 1
ATOM 6884 N N . GLN A 1 847 ? -22.265 -4.035 -18.046 1.00 85.62 847 GLN A N 1
ATOM 6885 C CA . GLN A 1 847 ? -21.607 -3.217 -17.016 1.00 85.62 847 GLN A CA 1
ATOM 6886 C C . GLN A 1 847 ? -20.286 -2.559 -17.475 1.00 85.62 847 GLN A C 1
ATOM 6888 O O . GLN A 1 847 ? -19.354 -2.423 -16.683 1.00 85.62 847 GLN A O 1
ATOM 6893 N N . ASP A 1 848 ? -20.194 -2.110 -18.735 1.00 84.94 848 ASP A N 1
ATOM 6894 C CA . ASP A 1 848 ? -19.008 -1.382 -19.221 1.00 84.94 848 ASP A CA 1
ATOM 6895 C C . ASP A 1 848 ? -18.989 0.050 -18.667 1.00 84.94 848 ASP A C 1
ATOM 6897 O O . ASP A 1 848 ? -19.866 0.858 -18.973 1.00 84.94 848 ASP A O 1
ATOM 6901 N N . THR A 1 849 ? -18.002 0.376 -17.833 1.00 85.50 849 THR A N 1
ATOM 6902 C CA . THR A 1 849 ? -17.911 1.675 -17.156 1.00 85.50 849 THR A CA 1
ATOM 6903 C C . THR A 1 849 ? -17.291 2.782 -18.014 1.00 85.50 849 THR A C 1
ATOM 6905 O O . THR A 1 849 ? -17.388 3.960 -17.672 1.00 85.50 849 THR A O 1
ATOM 6908 N N . THR A 1 850 ? -16.693 2.467 -19.163 1.00 84.75 850 THR A N 1
ATOM 6909 C CA . THR A 1 850 ? -16.019 3.469 -20.008 1.00 84.75 850 THR A CA 1
ATOM 6910 C C . THR A 1 850 ? -16.992 4.445 -20.683 1.00 84.75 850 THR A C 1
ATOM 6912 O O . THR A 1 850 ? -16.601 5.549 -21.066 1.00 84.75 850 THR A O 1
ATOM 6915 N N . CYS A 1 851 ? -18.276 4.084 -20.800 1.00 88.19 851 CYS A N 1
ATOM 6916 C CA . CYS A 1 851 ? -19.312 4.858 -21.495 1.00 88.19 851 CYS A CA 1
ATOM 6917 C C . CYS A 1 851 ? -20.234 5.699 -20.605 1.00 88.19 851 CYS A C 1
ATOM 6919 O O . CYS A 1 851 ? -21.151 6.356 -21.104 1.00 88.19 851 CYS A O 1
ATOM 6921 N N . ILE A 1 852 ? -19.992 5.696 -19.299 1.00 87.94 852 ILE A N 1
ATOM 6922 C CA . ILE A 1 852 ? -20.842 6.313 -18.275 1.00 87.94 852 ILE A CA 1
ATOM 6923 C C . ILE A 1 852 ? -21.104 7.800 -18.559 1.00 87.94 852 ILE A C 1
ATOM 6925 O O . ILE A 1 852 ? -22.260 8.220 -18.618 1.00 87.94 852 ILE A O 1
ATOM 6929 N N . GLU A 1 853 ? -20.066 8.595 -18.832 1.00 84.81 853 GLU A N 1
ATOM 6930 C CA . GLU A 1 853 ? -20.228 10.031 -19.124 1.00 84.81 853 GLU A CA 1
ATOM 6931 C C . GLU A 1 853 ? -21.153 10.281 -20.326 1.00 84.81 853 GLU A C 1
ATOM 6933 O O . GLU A 1 853 ? -21.964 11.210 -20.331 1.00 84.81 853 GLU A O 1
ATOM 6938 N N . ARG A 1 854 ? -21.071 9.419 -21.345 1.00 92.56 854 ARG A N 1
ATOM 6939 C CA . ARG A 1 854 ? -21.864 9.558 -22.566 1.00 92.56 854 ARG A CA 1
ATOM 6940 C C . ARG A 1 854 ? -23.316 9.141 -22.360 1.00 92.56 854 ARG A C 1
ATOM 6942 O O . ARG A 1 854 ? -24.204 9.827 -22.857 1.00 92.56 854 ARG A O 1
ATOM 6949 N N . ILE A 1 855 ? -23.564 8.061 -21.626 1.00 91.81 855 ILE A N 1
ATOM 6950 C CA . ILE A 1 855 ? -24.925 7.624 -21.286 1.00 91.81 855 ILE A CA 1
ATOM 6951 C C . ILE A 1 855 ? -25.636 8.703 -20.456 1.00 91.81 855 ILE A C 1
ATOM 6953 O O . ILE A 1 855 ? -26.787 9.036 -20.737 1.00 91.81 855 ILE A O 1
ATOM 6957 N N . GLY A 1 856 ? -24.921 9.329 -19.515 1.00 86.31 856 GLY A N 1
ATOM 6958 C CA . GLY A 1 856 ? -25.422 10.488 -18.777 1.00 86.31 856 GLY A CA 1
ATOM 6959 C C . GLY A 1 856 ? -25.772 11.674 -19.685 1.00 86.31 856 GLY A C 1
ATOM 6960 O O . GLY A 1 856 ? -26.834 12.276 -19.540 1.00 86.31 856 GLY A O 1
ATOM 6961 N N . PHE A 1 857 ? -24.933 11.968 -20.683 1.00 89.62 857 PHE A N 1
ATOM 6962 C CA . PHE A 1 857 ? -25.241 12.993 -21.683 1.00 89.62 857 PHE A CA 1
ATOM 6963 C C . PHE A 1 857 ? -26.519 12.675 -22.475 1.00 89.62 857 PHE A C 1
ATOM 6965 O O . PHE A 1 857 ? -27.353 13.566 -22.632 1.00 89.62 857 PHE A O 1
ATOM 6972 N N . LEU A 1 858 ? -26.677 11.437 -22.964 1.00 91.19 858 LEU A N 1
ATOM 6973 C CA . LEU A 1 858 ? -27.846 11.026 -23.753 1.00 91.19 858 LEU A CA 1
ATOM 6974 C C . LEU A 1 858 ? -29.139 11.237 -22.969 1.00 91.19 858 LEU A C 1
ATOM 6976 O O . LEU A 1 858 ? -30.068 11.858 -23.467 1.00 91.19 858 LEU A O 1
ATOM 6980 N N . LEU A 1 859 ? -29.169 10.830 -21.704 1.00 88.50 859 LEU A N 1
ATOM 6981 C CA . LEU A 1 859 ? -30.345 10.973 -20.849 1.00 88.50 859 LEU A CA 1
ATOM 6982 C C . LEU A 1 859 ? -30.928 12.401 -20.816 1.00 88.50 859 LEU A C 1
ATOM 6984 O O . LEU A 1 859 ? -32.144 12.579 -20.747 1.00 88.50 859 LEU A O 1
ATOM 6988 N N . CYS A 1 860 ? -30.056 13.410 -20.867 1.00 83.44 860 CYS A N 1
ATOM 6989 C CA . CYS A 1 860 ? -30.432 14.820 -20.797 1.00 83.44 860 CYS A CA 1
ATOM 6990 C C . CYS A 1 860 ? -30.803 15.446 -22.154 1.00 83.44 860 CYS A C 1
ATOM 6992 O O . CYS A 1 860 ? -31.270 16.583 -22.164 1.00 83.44 860 CYS A O 1
ATOM 6994 N N . HIS A 1 861 ? -30.558 14.766 -23.279 1.00 86.69 861 HIS A N 1
ATOM 6995 C CA . HIS A 1 861 ? -30.641 15.364 -24.622 1.00 86.69 861 HIS A CA 1
ATOM 6996 C C . HIS A 1 861 ? -31.512 14.587 -25.618 1.00 86.69 861 HIS A C 1
ATOM 6998 O O . HIS A 1 861 ? -31.585 14.999 -26.770 1.00 86.69 861 HIS A O 1
ATOM 7004 N N . MET A 1 862 ? -32.146 13.493 -25.199 1.00 89.06 862 MET A N 1
ATOM 7005 C CA . MET A 1 862 ? -33.042 12.703 -26.051 1.00 89.06 862 MET A CA 1
ATOM 7006 C C . MET A 1 862 ? -34.427 13.349 -26.096 1.00 89.06 862 MET A C 1
ATOM 7008 O O . MET A 1 862 ? -34.946 13.758 -25.053 1.00 89.06 862 MET A O 1
ATOM 7012 N N . GLU A 1 863 ? -35.007 13.459 -27.289 1.00 88.56 863 GLU A N 1
ATOM 7013 C CA . GLU A 1 863 ? -36.316 14.089 -27.490 1.00 88.56 863 GLU A CA 1
ATOM 7014 C C . GLU A 1 863 ? -37.463 13.071 -27.439 1.00 88.56 863 GLU A C 1
ATOM 7016 O O . GLU A 1 863 ? -38.562 13.404 -26.985 1.00 88.56 863 GLU A O 1
ATOM 7021 N N . ASP A 1 864 ? -37.221 11.836 -27.888 1.00 90.19 864 ASP A N 1
ATOM 7022 C CA . ASP A 1 864 ? -38.238 10.788 -27.922 1.00 90.19 864 ASP A CA 1
ATOM 7023 C C . ASP A 1 864 ? -38.418 10.072 -26.566 1.00 90.19 864 ASP A C 1
ATOM 7025 O O . ASP A 1 864 ? -37.478 9.599 -25.922 1.00 90.19 864 ASP A O 1
ATOM 7029 N N . GLU A 1 865 ? -39.674 9.955 -26.130 1.00 84.12 865 GLU A N 1
ATOM 7030 C CA . GLU A 1 865 ? -40.022 9.421 -24.811 1.00 84.12 865 GLU A CA 1
ATOM 7031 C C . GLU A 1 865 ? -39.735 7.909 -24.692 1.00 84.12 865 GLU A C 1
ATOM 7033 O O . GLU A 1 865 ? -39.351 7.425 -23.621 1.00 84.12 865 GLU A O 1
ATOM 7038 N N . GLU A 1 866 ? -39.875 7.124 -25.761 1.00 85.06 866 GLU A N 1
ATOM 7039 C CA . GLU A 1 866 ? -39.584 5.686 -25.701 1.00 85.06 866 GLU A CA 1
ATOM 7040 C C . GLU A 1 866 ? -38.079 5.441 -25.511 1.00 85.06 866 GLU A C 1
ATOM 7042 O O . GLU A 1 866 ? -37.649 4.678 -24.634 1.00 85.06 866 GLU A O 1
ATOM 7047 N N . THR A 1 867 ? -37.267 6.125 -26.312 1.00 90.50 867 THR A N 1
ATOM 7048 C CA . THR A 1 867 ? -35.808 6.009 -26.310 1.00 90.50 867 THR A CA 1
ATOM 7049 C C . THR A 1 867 ? -35.184 6.584 -25.040 1.00 90.50 867 THR A C 1
ATOM 7051 O O . THR A 1 867 ? -34.334 5.924 -24.433 1.00 90.50 867 THR A O 1
ATOM 7054 N N . GLN A 1 868 ? -35.676 7.723 -24.543 1.00 88.81 868 GLN A N 1
ATOM 7055 C CA . GLN A 1 868 ? -35.289 8.254 -23.235 1.00 88.81 868 GLN A CA 1
ATOM 7056 C C . GLN A 1 868 ? -35.570 7.242 -22.112 1.00 88.81 868 GLN A C 1
ATOM 7058 O O . GLN A 1 868 ? -34.709 7.021 -21.264 1.00 88.81 868 GLN A O 1
ATOM 7063 N N . GLY A 1 869 ? -36.707 6.534 -22.150 1.00 85.88 869 GLY A N 1
ATOM 7064 C CA . GLY A 1 869 ? -37.051 5.508 -21.154 1.00 85.88 869 GLY A CA 1
ATOM 7065 C C . GLY A 1 869 ? -36.112 4.291 -21.166 1.00 85.88 869 GLY A C 1
ATOM 7066 O O . GLY A 1 869 ? -35.867 3.657 -20.136 1.00 85.88 869 GLY A O 1
ATOM 7067 N N . ARG A 1 870 ? -35.530 3.948 -22.323 1.00 87.31 870 ARG A N 1
ATOM 7068 C CA . ARG A 1 870 ? -34.470 2.923 -22.412 1.00 87.31 870 ARG A CA 1
ATOM 7069 C C . ARG A 1 870 ? -33.149 3.412 -21.817 1.00 87.31 870 ARG A C 1
ATOM 7071 O O . ARG A 1 870 ? -32.536 2.659 -21.061 1.00 87.31 870 ARG A O 1
ATOM 7078 N N . VAL A 1 871 ? -32.750 4.657 -22.085 1.00 89.94 871 VAL A N 1
ATOM 7079 C CA . VAL A 1 871 ? -31.546 5.260 -21.483 1.00 89.94 871 VAL A CA 1
ATOM 7080 C C . VAL A 1 871 ? -31.709 5.417 -19.968 1.00 89.94 871 VAL A C 1
ATOM 7082 O O . VAL A 1 871 ? -30.782 5.116 -19.226 1.00 89.94 871 VAL A O 1
ATOM 7085 N N . GLU A 1 872 ? -32.895 5.786 -19.481 1.00 85.94 872 GLU A N 1
ATOM 7086 C CA . GLU A 1 872 ? -33.223 5.809 -18.048 1.00 85.94 872 GLU A CA 1
ATOM 7087 C C . GLU A 1 872 ? -32.974 4.439 -17.405 1.00 85.94 872 GLU A C 1
ATOM 7089 O O . GLU A 1 872 ? -32.251 4.339 -16.413 1.00 85.94 872 GLU A O 1
ATOM 7094 N N . ARG A 1 873 ? -33.490 3.360 -18.012 1.00 84.62 873 ARG A N 1
ATOM 7095 C CA . ARG A 1 873 ? -33.241 1.985 -17.545 1.00 84.62 873 ARG A CA 1
ATOM 7096 C C . ARG A 1 873 ? -31.757 1.618 -17.573 1.00 84.62 873 ARG A C 1
ATOM 7098 O O . ARG A 1 873 ? -31.289 0.955 -16.647 1.00 84.62 873 ARG A O 1
ATOM 7105 N N . ALA A 1 874 ? -31.021 2.062 -18.591 1.00 87.25 874 ALA A N 1
ATOM 7106 C CA . ALA A 1 874 ? -29.577 1.869 -18.666 1.00 87.25 874 ALA A CA 1
ATOM 7107 C C . ALA A 1 874 ? -28.859 2.561 -17.497 1.00 87.25 874 ALA A C 1
ATOM 7109 O O . ALA A 1 874 ? -28.052 1.948 -16.799 1.00 87.25 874 ALA A O 1
ATOM 7110 N N . CYS A 1 875 ? -29.206 3.819 -17.228 1.00 85.25 875 CYS A N 1
ATOM 7111 C CA . CYS A 1 875 ? -28.636 4.607 -16.144 1.00 85.25 875 CYS A CA 1
ATOM 7112 C C . CYS A 1 875 ? -28.894 3.994 -14.762 1.00 85.25 875 CYS A C 1
ATOM 7114 O O . CYS A 1 875 ? -27.989 3.970 -13.931 1.00 85.25 875 CYS A O 1
ATOM 7116 N N . VAL A 1 876 ? -30.102 3.465 -14.524 1.00 79.75 876 VAL A N 1
ATOM 7117 C CA . VAL A 1 876 ? -30.468 2.789 -13.264 1.00 79.75 876 VAL A CA 1
ATOM 7118 C C . VAL A 1 876 ? -29.623 1.531 -13.031 1.00 79.75 876 VAL A C 1
ATOM 7120 O O . VAL A 1 876 ? -29.283 1.206 -11.892 1.00 79.75 876 VAL A O 1
ATOM 7123 N N . ARG A 1 877 ? -29.249 0.823 -14.103 1.00 80.50 877 ARG A N 1
ATOM 7124 C CA . ARG A 1 877 ? -28.419 -0.388 -14.027 1.00 80.50 877 ARG A CA 1
ATOM 7125 C C . ARG A 1 877 ? -26.951 -0.097 -13.725 1.00 80.50 877 ARG A C 1
ATOM 7127 O O . ARG A 1 877 ? -26.288 -0.942 -13.120 1.00 80.50 877 ARG A O 1
ATOM 7134 N N . TYR A 1 878 ? -26.443 1.073 -14.102 1.00 78.12 878 TYR A N 1
ATOM 7135 C CA . TYR A 1 878 ? -25.105 1.508 -13.716 1.00 78.12 878 TYR A CA 1
ATOM 7136 C C . TYR A 1 878 ? -25.077 1.946 -12.252 1.00 78.12 878 TYR A C 1
ATOM 7138 O O . TYR A 1 878 ? -25.950 2.670 -11.786 1.00 78.12 878 TYR A O 1
ATOM 7146 N N . ARG A 1 879 ? -24.049 1.535 -11.503 1.00 65.56 879 ARG A N 1
ATOM 7147 C CA . ARG A 1 879 ? -23.830 1.951 -10.103 1.00 65.56 879 ARG A CA 1
ATOM 7148 C C . ARG A 1 879 ? -22.744 3.025 -9.968 1.00 65.56 879 ARG A C 1
ATOM 7150 O O . ARG A 1 879 ? -21.996 3.009 -8.993 1.00 65.56 879 ARG A O 1
ATOM 7157 N N . ASP A 1 880 ? -22.640 3.924 -10.943 1.00 77.38 880 ASP A N 1
ATOM 7158 C CA . ASP A 1 880 ? -21.582 4.936 -11.013 1.00 77.38 880 ASP A CA 1
ATOM 7159 C C . ASP A 1 880 ? -22.092 6.365 -10.794 1.00 77.38 880 ASP A C 1
ATOM 7161 O O . ASP A 1 880 ? -23.136 6.761 -11.312 1.00 77.38 880 ASP A O 1
ATOM 7165 N N . ALA A 1 881 ? -21.305 7.155 -10.061 1.00 69.00 881 ALA A N 1
ATOM 7166 C CA . ALA A 1 881 ? -21.650 8.507 -9.641 1.00 69.00 881 ALA A CA 1
ATOM 7167 C C . ALA A 1 881 ? -21.890 9.500 -10.799 1.00 69.00 881 ALA A C 1
ATOM 7169 O O . ALA A 1 881 ? -22.714 10.401 -10.650 1.00 69.00 881 ALA A O 1
ATOM 7170 N N . ALA A 1 882 ? -21.215 9.367 -11.946 1.00 70.62 882 ALA A N 1
ATOM 7171 C CA . ALA A 1 882 ? -21.328 10.332 -13.047 1.00 70.62 882 ALA A CA 1
ATOM 7172 C C . ALA A 1 882 ? -22.629 10.170 -13.862 1.00 70.62 882 ALA A C 1
ATOM 7174 O O . ALA A 1 882 ? -23.291 11.159 -14.192 1.00 70.62 882 ALA A O 1
ATOM 7175 N N . VAL A 1 883 ? -23.051 8.926 -14.128 1.00 72.56 883 VAL A N 1
ATOM 7176 C CA . VAL A 1 883 ? -24.382 8.629 -14.704 1.00 72.56 883 VAL A CA 1
ATOM 7177 C C . VAL A 1 883 ? -25.482 9.074 -13.748 1.00 72.56 883 VAL A C 1
ATOM 7179 O O . VAL A 1 883 ? -26.502 9.624 -14.167 1.00 72.56 883 VAL A O 1
ATOM 7182 N N . HIS A 1 884 ? -25.251 8.884 -12.450 1.00 71.00 884 HIS A N 1
ATOM 7183 C CA . HIS A 1 884 ? -26.198 9.261 -11.411 1.00 71.00 884 HIS A CA 1
ATOM 7184 C C . HIS A 1 884 ? -26.414 10.781 -11.352 1.00 71.00 884 HIS A C 1
ATOM 7186 O O . HIS A 1 884 ? -27.552 11.249 -11.322 1.00 71.00 884 HIS A O 1
ATOM 7192 N N . GLU A 1 885 ? -25.356 11.585 -11.447 1.00 72.88 885 GLU A N 1
ATOM 7193 C CA . GLU A 1 885 ? -25.498 13.048 -11.476 1.00 72.88 885 GLU A CA 1
ATOM 7194 C C . GLU A 1 885 ? -26.280 13.540 -12.710 1.00 72.88 885 GLU A C 1
ATOM 7196 O O . GLU A 1 885 ? -27.068 14.489 -12.638 1.00 72.88 885 GLU A O 1
ATOM 7201 N N . SER A 1 886 ? -26.146 12.842 -13.838 1.00 75.38 886 SER A N 1
ATOM 7202 C CA . SER A 1 886 ? -26.931 13.135 -15.042 1.00 75.38 886 SER A CA 1
ATOM 7203 C C . SER A 1 886 ? -28.413 12.790 -14.852 1.00 75.38 886 SER A C 1
ATOM 7205 O O . SER A 1 886 ? -29.284 13.596 -15.184 1.00 75.38 886 SER A O 1
ATOM 7207 N N . LEU A 1 887 ? -28.719 11.643 -14.231 1.00 72.38 887 LEU A N 1
ATOM 7208 C CA . LEU A 1 887 ? -30.100 11.245 -13.934 1.00 72.38 887 LEU A CA 1
ATOM 7209 C C . LEU A 1 887 ? -30.754 12.132 -12.874 1.00 72.38 887 LEU A C 1
ATOM 7211 O O . LEU A 1 887 ? -31.927 12.481 -13.001 1.00 72.38 887 LEU A O 1
ATOM 7215 N N . ARG A 1 888 ? -29.976 12.608 -11.898 1.00 71.62 888 ARG A N 1
ATOM 7216 C CA . ARG A 1 888 ? -30.390 13.673 -10.978 1.00 71.62 888 ARG A CA 1
ATOM 7217 C C . ARG A 1 888 ? -30.745 14.953 -11.731 1.00 71.62 888 ARG A C 1
ATOM 7219 O O . ARG A 1 888 ? -31.817 15.508 -11.503 1.00 71.62 888 ARG A O 1
ATOM 7226 N N . THR A 1 889 ? -29.869 15.413 -12.624 1.00 75.00 889 THR A N 1
ATOM 7227 C CA . THR A 1 889 ? -30.077 16.648 -13.396 1.00 75.00 889 THR A CA 1
ATOM 7228 C C . THR A 1 889 ? -31.367 16.576 -14.211 1.00 75.00 889 THR A C 1
ATOM 7230 O O . THR A 1 889 ? -32.186 17.494 -14.140 1.00 75.00 889 THR A O 1
ATOM 7233 N N . MET A 1 890 ? -31.597 15.455 -14.902 1.00 78.62 890 MET A N 1
ATOM 7234 C CA . MET A 1 890 ? -32.831 15.206 -15.647 1.00 78.62 890 MET A CA 1
ATOM 7235 C C . MET A 1 890 ? -34.063 15.228 -14.727 1.00 78.62 890 MET A C 1
ATOM 7237 O O . MET A 1 890 ? -35.008 15.967 -14.999 1.00 78.62 890 MET A O 1
ATOM 7241 N N . ILE A 1 891 ? -34.055 14.482 -13.613 1.00 71.31 891 ILE A N 1
ATOM 7242 C CA . ILE A 1 891 ? -35.170 14.455 -12.646 1.00 71.31 891 ILE A CA 1
ATOM 7243 C C . ILE A 1 891 ? -35.503 15.868 -12.147 1.00 71.31 891 ILE A C 1
ATOM 7245 O O . ILE A 1 891 ? -36.672 16.257 -12.124 1.00 71.31 891 ILE A O 1
ATOM 7249 N N . MET A 1 892 ? -34.484 16.652 -11.788 1.00 66.94 892 MET A N 1
ATOM 7250 C CA . MET A 1 892 ? -34.655 18.003 -11.247 1.00 66.94 892 MET A CA 1
ATOM 7251 C C . MET A 1 892 ? -35.189 18.994 -12.284 1.00 66.94 892 MET A C 1
ATOM 7253 O O . MET A 1 892 ? -35.993 19.864 -11.944 1.00 66.94 892 MET A O 1
ATOM 7257 N N . GLN A 1 893 ? -34.786 18.855 -13.548 1.00 70.12 893 GLN A N 1
ATOM 7258 C CA . GLN A 1 893 ? -35.281 19.689 -14.644 1.00 70.12 893 GLN A CA 1
ATOM 7259 C C . GLN A 1 893 ? -36.709 19.307 -15.074 1.00 70.12 893 GLN A C 1
ATOM 7261 O O . GLN A 1 893 ? -37.458 20.175 -15.517 1.00 70.12 893 GLN A O 1
ATOM 7266 N N . ASN A 1 894 ? -37.119 18.048 -14.868 1.00 66.69 894 ASN A N 1
ATOM 7267 C CA . ASN A 1 894 ? -38.340 17.461 -15.428 1.00 66.69 894 ASN A CA 1
ATOM 7268 C C . ASN A 1 894 ? -39.253 16.786 -14.369 1.00 66.69 894 ASN A C 1
ATOM 7270 O O . ASN A 1 894 ? -39.856 15.738 -14.595 1.00 66.69 894 ASN A O 1
ATOM 7274 N N . MET A 1 895 ? -39.464 17.414 -13.206 1.00 58.78 895 MET A N 1
ATOM 7275 C CA . MET A 1 895 ? -40.350 16.880 -12.145 1.00 58.78 895 MET A CA 1
ATOM 7276 C C . MET A 1 895 ? -41.819 16.666 -12.574 1.00 58.78 895 MET A C 1
ATOM 7278 O O . MET A 1 895 ? -42.515 15.815 -12.017 1.00 58.78 895 MET A O 1
ATOM 7282 N N . GLN A 1 896 ? -42.325 17.426 -13.555 1.00 59.53 896 GLN A N 1
ATOM 7283 C CA . GLN A 1 896 ? -43.669 17.208 -14.119 1.00 59.53 896 GLN A CA 1
ATOM 7284 C C . GLN A 1 896 ? -43.744 15.947 -14.990 1.00 59.53 896 GLN A C 1
ATOM 7286 O O . GLN A 1 896 ? -44.787 15.301 -15.048 1.00 59.53 896 GLN A O 1
ATOM 7291 N N . TYR A 1 897 ? -42.634 15.569 -15.611 1.00 62.22 897 TYR A N 1
ATOM 7292 C CA . TYR A 1 897 ? -42.527 14.419 -16.499 1.00 62.22 897 TYR A CA 1
ATOM 7293 C C . TYR A 1 897 ? -42.543 13.090 -15.720 1.00 62.22 897 TYR A C 1
ATOM 7295 O O . TYR A 1 897 ? -43.254 12.167 -16.114 1.00 62.22 897 TYR A O 1
ATOM 7303 N N . LEU A 1 898 ? -41.967 13.036 -14.508 1.00 58.22 898 LEU A N 1
ATOM 7304 C CA . LEU A 1 898 ? -42.129 11.883 -13.602 1.00 58.22 898 LEU A CA 1
ATOM 7305 C C . LEU A 1 898 ? -43.586 11.602 -13.213 1.00 58.22 898 LEU A C 1
ATOM 7307 O O . LEU A 1 898 ? -43.921 10.473 -12.870 1.00 58.22 898 LEU A O 1
ATOM 7311 N N . ARG A 1 899 ? -44.478 12.601 -13.254 1.00 62.59 899 ARG A N 1
ATOM 7312 C CA . ARG A 1 899 ? -45.903 12.390 -12.949 1.00 62.59 899 ARG A CA 1
ATOM 7313 C C . ARG A 1 899 ? -46.635 11.673 -14.083 1.00 62.59 899 ARG A C 1
ATOM 7315 O O . ARG A 1 899 ? -47.573 10.930 -13.792 1.00 62.59 899 ARG A O 1
ATOM 7322 N N . MET A 1 900 ? -46.202 11.857 -15.331 1.00 59.06 900 MET A N 1
ATOM 7323 C CA . MET A 1 900 ? -46.911 11.374 -16.524 1.00 59.06 900 MET A CA 1
ATOM 7324 C C . MET A 1 900 ? -46.436 10.006 -17.044 1.00 59.06 900 MET A C 1
ATOM 7326 O O . MET A 1 900 ? -47.196 9.365 -17.758 1.00 59.06 900 MET A O 1
ATOM 7330 N N . ARG A 1 901 ? -45.255 9.523 -16.632 1.00 65.62 901 ARG A N 1
ATOM 7331 C CA . ARG A 1 901 ? -44.694 8.215 -17.042 1.00 65.62 901 ARG A CA 1
ATOM 7332 C C . ARG A 1 901 ? -45.509 6.989 -16.581 1.00 65.62 901 ARG A C 1
ATOM 7334 O O . ARG A 1 901 ? -46.252 7.054 -15.597 1.00 65.62 901 ARG A O 1
ATOM 7341 N N . GLU A 1 902 ? -45.325 5.856 -17.259 1.00 63.00 902 GLU A N 1
ATOM 7342 C CA . GLU A 1 902 ? -45.875 4.538 -16.888 1.00 63.00 902 GLU A CA 1
ATOM 7343 C C . GLU A 1 902 ? -45.302 4.011 -15.551 1.00 63.00 902 GLU A C 1
ATOM 7345 O O . GLU A 1 902 ? -44.235 4.446 -15.105 1.00 63.00 902 GLU A O 1
ATOM 7350 N N . SER A 1 903 ? -46.026 3.104 -14.877 1.00 59.75 903 SER A N 1
ATOM 7351 C CA . SER A 1 903 ? -45.709 2.609 -13.519 1.00 59.75 903 SER A CA 1
ATOM 7352 C C . SER A 1 903 ? -44.329 1.968 -13.397 1.00 59.75 903 SER A C 1
ATOM 7354 O O . SER A 1 903 ? -43.667 2.125 -12.378 1.00 59.75 903 SER A O 1
ATOM 7356 N N . ASP A 1 904 ? -43.879 1.302 -14.448 1.00 57.38 904 ASP A N 1
ATOM 7357 C CA . ASP A 1 904 ? -42.756 0.369 -14.392 1.00 57.38 904 ASP A CA 1
ATOM 7358 C C . ASP A 1 904 ? -41.424 1.138 -14.453 1.00 57.38 904 ASP A C 1
ATOM 7360 O O . ASP A 1 904 ? -40.468 0.852 -13.732 1.00 57.38 904 ASP A O 1
ATOM 7364 N N . VAL A 1 905 ? -41.389 2.200 -15.269 1.00 56.56 905 VAL A N 1
ATOM 7365 C CA . VAL A 1 905 ? -40.286 3.173 -15.331 1.00 56.56 905 VAL A CA 1
ATOM 7366 C C . VAL A 1 905 ? -40.269 4.032 -14.067 1.00 56.56 905 VAL A C 1
ATOM 7368 O O . VAL A 1 905 ? -39.200 4.302 -13.518 1.00 56.56 905 VAL A O 1
ATOM 7371 N N . LYS A 1 906 ? -41.452 4.401 -13.549 1.00 63.06 906 LYS A N 1
ATOM 7372 C CA . LYS A 1 906 ? -41.577 5.065 -12.247 1.00 63.06 906 LYS A CA 1
ATOM 7373 C C . LYS A 1 906 ? -40.979 4.217 -11.135 1.00 63.06 906 LYS A C 1
ATOM 7375 O O . LYS A 1 906 ? -40.280 4.792 -10.323 1.00 63.06 906 LYS A O 1
ATOM 7380 N N . GLU A 1 907 ? -41.193 2.903 -11.113 1.00 58.00 907 GLU A N 1
ATOM 7381 C CA . GLU A 1 907 ? -40.660 1.992 -10.090 1.00 58.00 907 GLU A CA 1
ATOM 7382 C C . GLU A 1 907 ? -39.123 1.982 -10.077 1.00 58.00 907 GLU A C 1
ATOM 7384 O O . GLU A 1 907 ? -38.519 2.175 -9.028 1.00 58.00 907 GLU A O 1
ATOM 7389 N N . HIS A 1 908 ? -38.480 1.914 -11.247 1.00 57.81 908 HIS A N 1
ATOM 7390 C CA . HIS A 1 908 ? -37.014 1.903 -11.374 1.00 57.81 908 HIS A CA 1
ATOM 7391 C C . HIS A 1 908 ? -36.375 3.275 -11.105 1.00 57.81 908 HIS A C 1
ATOM 7393 O O . HIS A 1 908 ? -35.326 3.371 -10.463 1.00 57.81 908 HIS A O 1
ATOM 7399 N N . ILE A 1 909 ? -37.009 4.360 -11.563 1.00 58.59 909 ILE A N 1
ATOM 7400 C CA . ILE A 1 909 ? -36.579 5.725 -11.232 1.00 58.59 909 ILE A CA 1
ATOM 7401 C C . ILE A 1 909 ? -36.830 6.017 -9.752 1.00 58.59 909 ILE A C 1
ATOM 7403 O O . ILE A 1 909 ? -36.052 6.739 -9.142 1.00 58.59 909 ILE A O 1
ATOM 7407 N N . VAL A 1 910 ? -37.876 5.444 -9.157 1.00 57.25 910 VAL A N 1
ATOM 7408 C CA . VAL A 1 910 ? -38.147 5.488 -7.720 1.00 57.25 910 VAL A CA 1
ATOM 7409 C C . VAL A 1 910 ? -37.089 4.706 -6.954 1.00 57.25 910 VAL A C 1
ATOM 7411 O O . VAL A 1 910 ? -36.559 5.262 -6.007 1.00 57.25 910 VAL A O 1
ATOM 7414 N N . GLU A 1 911 ? -36.718 3.489 -7.355 1.00 54.31 911 GLU A N 1
ATOM 7415 C CA . GLU A 1 911 ? -35.609 2.735 -6.751 1.00 54.31 911 GLU A CA 1
ATOM 7416 C C . GLU A 1 911 ? -34.305 3.533 -6.780 1.00 54.31 911 GLU A C 1
ATOM 7418 O O . GLU A 1 911 ? -33.598 3.625 -5.775 1.00 54.31 911 GLU A O 1
ATOM 7423 N N . TYR A 1 912 ? -34.015 4.171 -7.913 1.00 59.16 912 TYR A N 1
ATOM 7424 C CA . TYR A 1 912 ? -32.863 5.045 -8.072 1.00 59.16 912 TYR A CA 1
ATOM 7425 C C . TYR A 1 912 ? -32.952 6.322 -7.217 1.00 59.16 912 TYR A C 1
ATOM 7427 O O . TYR A 1 912 ? -32.011 6.669 -6.498 1.00 59.16 912 TYR A O 1
ATOM 7435 N N . ALA A 1 913 ? -34.084 7.027 -7.272 1.00 54.69 913 ALA A N 1
ATOM 7436 C CA . ALA A 1 913 ? -34.314 8.261 -6.534 1.00 54.69 913 ALA A CA 1
ATOM 7437 C C . ALA A 1 913 ? -34.287 7.992 -5.030 1.00 54.69 913 ALA A C 1
ATOM 7439 O O . ALA A 1 913 ? -33.708 8.771 -4.284 1.00 54.69 913 ALA A O 1
ATOM 7440 N N . VAL A 1 914 ? -34.818 6.848 -4.601 1.00 52.44 914 VAL A N 1
ATOM 7441 C CA . VAL A 1 914 ? -34.749 6.354 -3.228 1.00 52.44 914 VAL A CA 1
ATOM 7442 C C . VAL A 1 914 ? -33.323 5.966 -2.837 1.00 52.44 914 VAL A C 1
ATOM 7444 O O . VAL A 1 914 ? -32.891 6.227 -1.721 1.00 52.44 914 VAL A O 1
ATOM 7447 N N . GLY A 1 915 ? -32.548 5.402 -3.760 1.00 48.84 915 GLY A N 1
ATOM 7448 C CA . GLY A 1 915 ? -31.166 5.024 -3.499 1.00 48.84 915 GLY A CA 1
ATOM 7449 C C . GLY A 1 915 ? -30.179 6.191 -3.388 1.00 48.84 915 GLY A C 1
ATOM 7450 O O . GLY A 1 915 ? -29.151 6.007 -2.738 1.00 48.84 915 GLY A O 1
ATOM 7451 N N . ARG A 1 916 ? -30.417 7.341 -4.053 1.00 51.38 916 ARG A N 1
ATOM 7452 C CA . ARG A 1 916 ? -29.389 8.402 -4.218 1.00 51.38 916 ARG A CA 1
ATOM 7453 C C . ARG A 1 916 ? -29.868 9.862 -4.336 1.00 51.38 916 ARG A C 1
ATOM 7455 O O . ARG A 1 916 ? -29.043 10.751 -4.158 1.00 51.38 916 ARG A O 1
ATOM 7462 N N . VAL A 1 917 ? -31.138 10.140 -4.661 1.00 47.19 917 VAL A N 1
ATOM 7463 C CA . VAL A 1 917 ? -31.657 11.513 -4.934 1.00 47.19 917 VAL A CA 1
ATOM 7464 C C . VAL A 1 917 ? -32.804 11.906 -3.984 1.00 47.19 917 VAL A C 1
ATOM 7466 O O . VAL A 1 917 ? -33.443 12.947 -4.150 1.00 47.19 917 VAL A O 1
ATOM 7469 N N . LEU A 1 918 ? -33.055 11.110 -2.939 1.00 45.84 918 LEU A N 1
ATOM 7470 C CA . LEU A 1 918 ? -34.074 11.382 -1.921 1.00 45.84 918 LEU A CA 1
ATOM 7471 C C . LEU A 1 918 ? -33.836 12.741 -1.255 1.00 45.84 918 LEU A C 1
ATOM 7473 O O . LEU A 1 918 ? -34.784 13.505 -1.087 1.00 45.84 918 LEU A O 1
ATOM 7477 N N . ASP A 1 919 ? -32.566 13.090 -1.068 1.00 40.81 919 ASP A N 1
ATOM 7478 C CA . ASP A 1 919 ? -31.863 14.242 -1.642 1.00 40.81 919 ASP A CA 1
ATOM 7479 C C . ASP A 1 919 ? -32.618 15.587 -1.797 1.00 40.81 919 ASP A C 1
ATOM 7481 O O . ASP A 1 919 ? -32.303 16.650 -1.259 1.00 40.81 919 ASP A O 1
ATOM 7485 N N . GLU A 1 920 ? -33.562 15.590 -2.733 1.00 43.91 920 GLU A N 1
ATOM 7486 C CA . GLU A 1 920 ? -34.093 16.828 -3.312 1.00 43.91 920 GLU A CA 1
ATOM 7487 C C . GLU A 1 920 ? -35.592 16.751 -3.645 1.00 43.91 920 GLU A C 1
ATOM 7489 O O . GLU A 1 920 ? -36.182 17.743 -4.085 1.00 43.91 920 GLU A O 1
ATOM 7494 N N . ILE A 1 921 ? -36.253 15.616 -3.374 1.00 46.00 921 ILE A N 1
ATOM 7495 C CA . ILE A 1 921 ? -37.685 15.418 -3.643 1.00 46.00 921 ILE A CA 1
ATOM 7496 C C . ILE A 1 921 ? -38.520 15.909 -2.451 1.00 46.00 921 ILE A C 1
ATOM 7498 O O . ILE A 1 921 ? -38.504 15.340 -1.364 1.00 46.00 921 ILE A O 1
ATOM 7502 N N . SER A 1 922 ? -39.316 16.965 -2.658 1.00 45.09 922 SER A N 1
ATOM 7503 C CA . SER A 1 922 ? -40.177 17.515 -1.598 1.00 45.09 922 SER A CA 1
ATOM 7504 C C . SER A 1 922 ? -41.274 16.542 -1.127 1.00 45.09 922 SER A C 1
ATOM 7506 O O . SER A 1 922 ? -41.870 15.821 -1.931 1.00 45.09 922 SER A O 1
ATOM 7508 N N . ILE A 1 923 ? -41.647 16.606 0.160 1.00 42.44 923 ILE A N 1
ATOM 7509 C CA . ILE A 1 923 ? -42.775 15.837 0.734 1.00 42.44 923 ILE A CA 1
ATOM 7510 C C . ILE A 1 923 ? -44.086 16.078 -0.035 1.00 42.44 923 ILE A C 1
ATOM 7512 O O . ILE A 1 923 ? -44.886 15.158 -0.189 1.00 42.44 923 ILE A O 1
ATOM 7516 N N . GLY A 1 924 ? -44.299 17.282 -0.581 1.00 45.88 924 GLY A N 1
ATOM 7517 C CA . GLY A 1 924 ? -45.461 17.587 -1.423 1.00 45.88 924 GLY A CA 1
ATOM 7518 C C . GLY A 1 924 ? -45.494 16.796 -2.737 1.00 45.88 924 GLY A C 1
ATOM 7519 O O . GLY A 1 924 ? -46.573 16.454 -3.217 1.00 45.88 924 GLY A O 1
ATOM 7520 N N . ALA A 1 925 ? -44.330 16.450 -3.296 1.00 47.19 925 ALA A N 1
ATOM 7521 C CA . ALA A 1 925 ? -44.227 15.558 -4.447 1.00 47.19 925 ALA A CA 1
ATOM 7522 C C . ALA A 1 925 ? -44.484 14.095 -4.043 1.00 47.19 925 ALA A C 1
ATOM 7524 O O . ALA A 1 925 ? -45.274 13.423 -4.704 1.00 47.19 925 ALA A O 1
ATOM 7525 N N . ILE A 1 926 ? -43.932 13.642 -2.910 1.00 47.09 926 ILE A N 1
ATOM 7526 C CA . ILE A 1 926 ? -44.138 12.276 -2.394 1.00 47.09 926 ILE A CA 1
ATOM 7527 C C . ILE A 1 926 ? -45.610 12.024 -2.033 1.00 47.09 926 ILE A C 1
ATOM 7529 O O . ILE A 1 926 ? -46.187 10.998 -2.391 1.00 47.09 926 ILE A O 1
ATOM 7533 N N . ALA A 1 927 ? -46.256 12.989 -1.375 1.00 46.38 927 ALA A N 1
ATOM 7534 C CA . ALA A 1 927 ? -47.674 12.934 -1.025 1.00 46.38 927 ALA A CA 1
ATOM 7535 C C . ALA A 1 927 ? -48.602 12.976 -2.252 1.00 46.38 927 ALA A C 1
ATOM 7537 O O . ALA A 1 927 ? -49.751 12.543 -2.153 1.00 46.38 927 ALA A O 1
ATOM 7538 N N . SER A 1 928 ? -48.110 13.480 -3.393 1.00 46.94 928 SER A N 1
ATOM 7539 C CA . SER A 1 928 ? -48.853 13.522 -4.658 1.00 46.94 928 SER A CA 1
ATOM 7540 C C . SER A 1 928 ? -48.821 12.208 -5.450 1.00 46.94 928 SER A C 1
ATOM 7542 O O . SER A 1 928 ? -49.595 12.074 -6.395 1.00 46.94 928 SER A O 1
ATOM 7544 N N . PHE A 1 929 ? -47.983 11.235 -5.063 1.00 48.50 929 PHE A N 1
ATOM 7545 C CA . PHE A 1 929 ? -48.011 9.886 -5.639 1.00 48.50 929 PHE A CA 1
ATOM 7546 C C . PHE A 1 929 ? -49.198 9.067 -5.100 1.00 48.50 929 PHE A C 1
ATOM 7548 O O . PHE A 1 929 ? -49.703 9.291 -3.991 1.00 48.50 929 PHE A O 1
ATOM 7555 N N . ASP A 1 930 ? -49.664 8.088 -5.874 1.00 54.81 930 ASP A N 1
ATOM 7556 C CA . ASP A 1 930 ? -50.711 7.170 -5.418 1.00 54.81 930 ASP A CA 1
ATOM 7557 C C . ASP A 1 930 ? -50.242 6.304 -4.229 1.00 54.81 930 ASP A C 1
ATOM 7559 O O . ASP A 1 930 ? -49.071 6.294 -3.839 1.00 54.81 930 ASP A O 1
ATOM 7563 N N . SER A 1 931 ? -51.184 5.627 -3.571 1.00 43.91 931 SER A N 1
ATOM 7564 C CA . SER A 1 931 ? -50.904 4.851 -2.358 1.00 43.91 931 SER A CA 1
ATOM 7565 C C . SER A 1 931 ? -50.016 3.628 -2.597 1.00 43.91 931 SER A C 1
ATOM 7567 O O . SER A 1 931 ? -49.330 3.221 -1.665 1.00 43.91 931 SER A O 1
ATOM 7569 N N . ALA A 1 932 ? -50.023 3.048 -3.801 1.00 45.06 932 ALA A N 1
ATOM 7570 C CA . ALA A 1 932 ? -49.205 1.881 -4.131 1.00 45.06 932 ALA A CA 1
ATOM 7571 C C . ALA A 1 932 ? -47.743 2.298 -4.341 1.00 45.06 932 ALA A C 1
ATOM 7573 O O . ALA A 1 932 ? -46.852 1.753 -3.697 1.00 45.06 932 ALA A O 1
ATOM 7574 N N . THR A 1 933 ? -47.522 3.360 -5.118 1.00 47.88 933 THR A N 1
ATOM 7575 C CA . THR A 1 933 ? -46.211 3.977 -5.345 1.00 47.88 933 THR A CA 1
ATOM 7576 C C . THR A 1 933 ? -45.630 4.527 -4.041 1.00 47.88 933 THR A C 1
ATOM 7578 O O . THR A 1 933 ? -44.459 4.311 -3.755 1.00 47.88 933 THR A O 1
ATOM 7581 N N . ARG A 1 934 ? -46.443 5.154 -3.173 1.00 53.62 934 ARG A N 1
ATOM 7582 C CA . ARG A 1 934 ? -46.001 5.575 -1.827 1.00 53.62 934 ARG A CA 1
ATOM 7583 C C . ARG A 1 934 ? -45.569 4.406 -0.947 1.00 53.62 934 ARG A C 1
ATOM 7585 O O . ARG A 1 934 ? -44.572 4.535 -0.246 1.00 53.62 934 ARG A O 1
ATOM 7592 N N . TRP A 1 935 ? -46.295 3.288 -0.964 1.00 46.59 935 TRP A N 1
ATOM 7593 C CA . TRP A 1 935 ? -45.920 2.095 -0.198 1.00 46.59 935 TRP A CA 1
ATOM 7594 C C . TRP A 1 935 ? -44.689 1.392 -0.762 1.00 46.59 935 TRP A C 1
ATOM 7596 O O . TRP A 1 935 ? -43.911 0.863 0.025 1.00 46.59 935 TRP A O 1
ATOM 7606 N N . HIS A 1 936 ? -44.490 1.428 -2.079 1.00 46.97 936 HIS A N 1
ATOM 7607 C CA . HIS A 1 936 ? -43.306 0.888 -2.738 1.00 46.97 936 HIS A CA 1
ATOM 7608 C C . HIS A 1 936 ? -42.062 1.757 -2.476 1.00 46.97 936 HIS A C 1
ATOM 7610 O O . HIS A 1 936 ? -41.041 1.238 -2.039 1.00 46.97 936 HIS A O 1
ATOM 7616 N N . ILE A 1 937 ? -42.183 3.090 -2.587 1.00 46.66 937 ILE A N 1
ATOM 7617 C CA . ILE A 1 937 ? -41.174 4.066 -2.132 1.00 46.66 937 ILE A CA 1
ATOM 7618 C C . ILE A 1 937 ? -40.817 3.794 -0.666 1.00 46.66 937 ILE A C 1
ATOM 7620 O O . ILE A 1 937 ? -39.648 3.630 -0.340 1.00 46.66 937 ILE A O 1
ATOM 7624 N N . LEU A 1 938 ? -41.819 3.668 0.213 1.00 46.97 938 LEU A N 1
ATOM 7625 C CA . LEU A 1 938 ? -41.604 3.338 1.621 1.00 46.97 938 LEU A CA 1
ATOM 7626 C C . LEU A 1 938 ? -40.940 1.965 1.788 1.00 46.97 938 LEU A C 1
ATOM 7628 O O . LEU A 1 938 ? -40.018 1.866 2.582 1.00 46.97 938 LEU A O 1
ATOM 7632 N N . SER A 1 939 ? -41.326 0.917 1.052 1.00 44.31 939 SER A N 1
ATOM 7633 C CA . SER A 1 939 ? -40.703 -0.410 1.182 1.00 44.31 939 SER A CA 1
ATOM 7634 C C . SER A 1 939 ? -39.268 -0.465 0.662 1.00 44.31 939 SER A C 1
ATOM 7636 O O . SER A 1 939 ? -38.455 -1.172 1.246 1.00 44.31 939 SER A O 1
ATOM 7638 N N . LEU A 1 940 ? -38.940 0.303 -0.379 1.00 43.47 940 LEU A N 1
ATOM 7639 C CA . LEU A 1 940 ? -37.584 0.447 -0.912 1.00 43.47 940 LEU A CA 1
ATOM 7640 C C . LEU A 1 940 ? -36.695 1.303 0.001 1.00 43.47 940 LEU A C 1
ATOM 7642 O O . LEU A 1 940 ? -35.551 0.933 0.261 1.00 43.47 940 LEU A O 1
ATOM 7646 N N . MET A 1 941 ? -37.242 2.383 0.576 1.00 43.25 941 MET A N 1
ATOM 7647 C CA . MET A 1 941 ? -36.595 3.175 1.638 1.00 43.25 941 MET A CA 1
ATOM 7648 C C . MET A 1 941 ? -36.350 2.326 2.896 1.00 43.25 941 MET A C 1
ATOM 7650 O O . MET A 1 941 ? -35.400 2.552 3.638 1.00 43.25 941 MET A O 1
ATOM 7654 N N . LEU A 1 942 ? -37.203 1.322 3.123 1.00 41.47 942 LEU A N 1
ATOM 7655 C CA . LEU A 1 942 ? -37.073 0.300 4.162 1.00 41.47 942 LEU A CA 1
ATOM 7656 C C . LEU A 1 942 ? -36.159 -0.875 3.756 1.00 41.47 942 LEU A C 1
ATOM 7658 O O . LEU A 1 942 ? -36.037 -1.816 4.535 1.00 41.47 942 LEU A O 1
ATOM 7662 N N . GLN A 1 943 ? -35.558 -0.875 2.559 1.00 42.97 943 GLN A N 1
ATOM 7663 C CA . GLN A 1 943 ? -34.686 -1.951 2.061 1.00 42.97 943 GLN A CA 1
ATOM 7664 C C . GLN A 1 943 ? -33.258 -1.490 1.729 1.00 42.97 943 GLN A C 1
ATOM 7666 O O . GLN A 1 943 ? -32.349 -2.318 1.800 1.00 42.97 943 GLN A O 1
ATOM 7671 N N . ARG A 1 944 ? -33.002 -0.205 1.432 1.00 42.09 944 ARG A N 1
ATOM 7672 C CA . ARG A 1 944 ? -31.636 0.325 1.253 1.00 42.09 944 ARG A CA 1
ATOM 7673 C C . ARG A 1 944 ? -31.482 1.777 1.721 1.00 42.09 944 ARG A C 1
ATOM 7675 O O . ARG A 1 944 ? -32.235 2.648 1.312 1.00 42.09 944 ARG A O 1
ATOM 7682 N N . CYS A 1 945 ? -30.415 1.997 2.495 1.00 49.19 945 CYS A N 1
ATOM 7683 C CA . CYS A 1 945 ? -29.838 3.287 2.902 1.00 49.19 945 CYS A CA 1
ATOM 7684 C C . CYS A 1 945 ? -30.706 4.162 3.819 1.00 49.19 945 CYS A C 1
ATOM 7686 O O . CYS A 1 945 ? -31.157 5.240 3.452 1.00 49.19 945 CYS A O 1
ATOM 7688 N N . TYR A 1 946 ? -30.846 3.713 5.068 1.00 47.22 946 TYR A N 1
ATOM 7689 C CA . TYR A 1 946 ? -31.606 4.404 6.106 1.00 47.22 946 TYR A CA 1
ATOM 7690 C C . TYR A 1 946 ? -31.060 5.808 6.426 1.00 47.22 946 TYR A C 1
ATOM 7692 O O . TYR A 1 946 ? -31.841 6.743 6.407 1.00 47.22 946 TYR A O 1
ATOM 7700 N N . GLY A 1 947 ? -29.751 5.984 6.653 1.00 44.25 947 GLY A N 1
ATOM 7701 C CA . GLY A 1 947 ? -29.201 7.215 7.252 1.00 44.25 947 GLY A CA 1
ATOM 7702 C C . GLY A 1 947 ? -29.134 8.470 6.365 1.00 44.25 947 GLY A C 1
ATOM 7703 O O . GLY A 1 947 ? -29.285 9.572 6.878 1.00 44.25 947 GLY A O 1
ATOM 7704 N N . GLU A 1 948 ? -28.928 8.341 5.052 1.00 42.16 948 GLU A N 1
ATOM 7705 C CA . GLU A 1 948 ? -28.689 9.496 4.158 1.00 42.16 948 GLU A CA 1
ATOM 7706 C C . GLU A 1 948 ? -29.994 10.246 3.828 1.00 42.16 948 GLU A C 1
ATOM 7708 O O . GLU A 1 948 ? -30.067 11.470 3.910 1.00 42.16 948 GLU A O 1
ATOM 7713 N N . VAL A 1 949 ? -31.065 9.488 3.588 1.00 41.84 949 VAL A N 1
ATOM 7714 C CA . VAL A 1 949 ? -32.410 9.973 3.245 1.00 41.84 949 VAL A CA 1
ATOM 7715 C C . VAL A 1 949 ? -32.995 10.897 4.306 1.00 41.84 949 VAL A C 1
ATOM 7717 O O . VAL A 1 949 ? -33.636 11.908 4.009 1.00 41.84 949 VAL A O 1
ATOM 7720 N N . GLY A 1 950 ? -32.840 10.526 5.570 1.00 50.44 950 GLY A N 1
ATOM 7721 C CA . GLY A 1 950 ? -33.457 11.290 6.629 1.00 50.44 950 GLY A CA 1
ATOM 7722 C C . GLY A 1 950 ? -32.606 12.490 7.090 1.00 50.44 950 GLY A C 1
ATOM 7723 O O . GLY A 1 950 ? -33.185 13.498 7.508 1.00 50.44 950 GLY A O 1
ATOM 7724 N N . ASP A 1 951 ? -31.272 12.437 6.952 1.00 44.75 951 ASP A N 1
ATOM 7725 C CA . ASP A 1 951 ? -30.362 13.572 7.211 1.00 44.75 951 ASP A CA 1
ATOM 7726 C C . ASP A 1 951 ? -30.716 14.773 6.329 1.00 44.75 951 ASP A C 1
ATOM 7728 O O . ASP A 1 951 ? -30.631 15.942 6.723 1.00 44.75 951 ASP A O 1
ATOM 7732 N N . LEU A 1 952 ? -31.223 14.482 5.139 1.00 42.31 952 LEU A N 1
ATOM 7733 C CA . LEU A 1 952 ? -31.648 15.495 4.213 1.00 42.31 952 LEU A CA 1
ATOM 7734 C C . LEU A 1 952 ? -33.093 15.999 4.424 1.00 42.31 952 LEU A C 1
ATOM 7736 O O . LEU A 1 952 ? -33.318 17.216 4.346 1.00 42.31 952 LEU A O 1
ATOM 7740 N N . PHE A 1 953 ? -34.070 15.140 4.757 1.00 46.53 953 PHE A N 1
ATOM 7741 C CA . PHE A 1 953 ? -35.411 15.615 5.157 1.00 46.53 953 PHE A CA 1
ATOM 7742 C C . PHE A 1 953 ? -35.330 16.612 6.328 1.00 46.53 953 PHE A C 1
ATOM 7744 O O . PHE A 1 953 ? -36.083 17.589 6.374 1.00 46.53 953 PHE A O 1
ATOM 7751 N N . TRP A 1 954 ? -34.370 16.402 7.233 1.00 47.28 954 TRP A N 1
ATOM 7752 C CA . TRP A 1 954 ? -34.050 17.294 8.344 1.00 47.28 954 TRP A CA 1
ATOM 7753 C C . TRP A 1 954 ? -33.437 18.632 7.887 1.00 47.28 954 TRP A C 1
ATOM 7755 O O . TRP A 1 954 ? -33.986 19.697 8.180 1.00 47.28 954 TRP A O 1
ATOM 7765 N N . ARG A 1 955 ? -32.349 18.613 7.099 1.00 45.59 955 ARG A N 1
ATOM 7766 C CA . ARG A 1 955 ? -31.618 19.831 6.672 1.00 45.59 955 ARG A CA 1
ATOM 7767 C C . ARG A 1 955 ? -32.411 20.792 5.783 1.00 45.59 955 ARG A C 1
ATOM 7769 O O . ARG A 1 955 ? -32.069 21.971 5.709 1.00 45.59 955 ARG A O 1
ATOM 7776 N N . LYS A 1 956 ? -33.449 20.318 5.091 1.00 44.34 956 LYS A N 1
ATOM 7777 C CA . LYS A 1 956 ? -34.283 21.134 4.187 1.00 44.34 956 LYS A CA 1
ATOM 7778 C C . LYS A 1 956 ? -35.551 21.697 4.854 1.00 44.34 956 LYS A C 1
ATOM 7780 O O . LYS A 1 956 ? -36.364 22.308 4.165 1.00 44.34 956 LYS A O 1
ATOM 7785 N N . GLY A 1 957 ? -35.723 21.517 6.170 1.00 44.78 957 GLY A N 1
ATOM 7786 C CA . GLY A 1 957 ? -36.837 22.091 6.943 1.00 44.78 957 GLY A CA 1
ATOM 7787 C C . GLY A 1 957 ? -38.185 21.381 6.759 1.00 44.78 957 GLY A C 1
ATOM 7788 O O . GLY A 1 957 ? -39.216 21.895 7.179 1.00 44.78 957 GLY A O 1
ATOM 7789 N N . PHE A 1 958 ? -38.209 20.188 6.154 1.00 43.22 958 PHE A N 1
ATOM 7790 C CA . PHE A 1 958 ? -39.446 19.452 5.855 1.00 43.22 958 PHE A CA 1
ATOM 7791 C C . PHE A 1 958 ? -40.168 18.890 7.094 1.00 43.22 958 PHE A C 1
ATOM 7793 O O . PHE A 1 958 ? -41.315 18.457 6.988 1.00 43.22 958 PHE A O 1
ATOM 7800 N N . LEU A 1 959 ? -39.504 18.898 8.255 1.00 48.19 959 LEU A N 1
ATOM 7801 C CA . LEU A 1 959 ? -40.005 18.408 9.543 1.00 48.19 959 LEU A CA 1
ATOM 7802 C C . LEU A 1 959 ? -40.441 19.541 10.494 1.00 48.19 959 LEU A C 1
ATOM 7804 O O . LEU A 1 959 ? -40.857 19.266 11.619 1.00 48.19 959 LEU A O 1
ATOM 7808 N N . GLU A 1 960 ? -40.401 20.805 10.054 1.00 43.34 960 GLU A N 1
ATOM 7809 C CA . GLU A 1 960 ? -41.023 21.910 10.788 1.00 43.34 960 GLU A CA 1
ATOM 7810 C C . GLU A 1 960 ? -42.547 21.832 10.623 1.00 43.34 960 GLU A C 1
ATOM 7812 O O . GLU A 1 960 ? -43.137 22.329 9.662 1.00 43.34 960 GLU A O 1
ATOM 7817 N N . ALA A 1 961 ? -43.213 21.164 11.567 1.00 45.12 961 ALA A N 1
ATOM 7818 C CA . ALA A 1 961 ? -44.662 21.212 11.650 1.00 45.12 961 ALA A CA 1
ATOM 7819 C C . ALA A 1 961 ? -45.104 22.660 11.914 1.00 45.12 961 ALA A C 1
ATOM 7821 O O . ALA A 1 961 ? -44.703 23.276 12.904 1.00 45.12 961 ALA A O 1
ATOM 7822 N N . ALA A 1 962 ? -45.981 23.184 11.052 1.00 44.56 962 ALA A N 1
ATOM 7823 C CA . ALA A 1 962 ? -46.790 24.347 11.392 1.00 44.56 962 ALA A CA 1
ATOM 7824 C C . ALA A 1 962 ? -47.442 24.084 12.758 1.00 44.56 962 ALA A C 1
ATOM 7826 O O . ALA A 1 962 ? -47.987 23.006 12.998 1.00 44.56 962 ALA A O 1
ATOM 7827 N N . SER A 1 963 ? -47.317 25.065 13.643 1.00 45.03 963 SER A N 1
ATOM 7828 C CA . SER A 1 963 ? -47.228 24.968 15.103 1.00 45.03 963 SER A CA 1
ATOM 7829 C C . SER A 1 963 ? -48.394 24.338 15.884 1.00 45.03 963 SER A C 1
ATOM 7831 O O . SER A 1 963 ? -48.453 24.549 17.088 1.00 45.03 963 SER A O 1
ATOM 7833 N N . ASP A 1 964 ? -49.317 23.585 15.276 1.00 45.00 964 ASP A N 1
ATOM 7834 C CA . ASP A 1 964 ? -50.573 23.225 15.946 1.00 45.00 964 ASP A CA 1
ATOM 7835 C C . ASP A 1 964 ? -51.124 21.799 15.772 1.00 45.00 964 ASP A C 1
ATOM 7837 O O . ASP A 1 964 ? -52.134 21.492 16.406 1.00 45.00 964 ASP A O 1
ATOM 7841 N N . GLN A 1 965 ? -50.525 20.871 15.007 1.00 44.41 965 GLN A N 1
ATOM 7842 C CA . GLN A 1 965 ? -51.071 19.496 14.952 1.00 44.41 965 GLN A CA 1
ATOM 7843 C C . GLN A 1 965 ? -50.031 18.364 14.948 1.00 44.41 965 GLN A C 1
ATOM 7845 O O . GLN A 1 965 ? -49.235 18.226 14.030 1.00 44.41 965 GLN A O 1
ATOM 7850 N N . ARG A 1 966 ? -50.146 17.512 15.986 1.00 45.84 966 ARG A N 1
ATOM 7851 C CA . ARG A 1 966 ? -49.640 16.130 16.155 1.00 45.84 966 ARG A CA 1
ATOM 7852 C C . ARG A 1 966 ? -48.203 15.882 15.680 1.00 45.84 966 ARG A C 1
ATOM 7854 O O . ARG A 1 966 ? -47.951 15.409 14.580 1.00 45.84 966 ARG A O 1
ATOM 7861 N N . ILE A 1 967 ? -47.296 16.105 16.625 1.00 48.69 967 ILE A N 1
ATOM 7862 C CA . ILE A 1 967 ? -45.841 16.078 16.478 1.00 48.69 967 ILE A CA 1
ATOM 7863 C C . ILE A 1 967 ? -45.294 14.656 16.224 1.00 48.69 967 ILE A C 1
ATOM 7865 O O . ILE A 1 967 ? -44.268 14.545 15.593 1.00 48.69 967 ILE A O 1
ATOM 7869 N N . GLY A 1 968 ? -45.956 13.553 16.592 1.00 46.09 968 GLY A N 1
ATOM 7870 C CA . GLY A 1 968 ? -45.307 12.224 16.607 1.00 46.09 968 GLY A CA 1
ATOM 7871 C C . GLY A 1 968 ? -44.847 11.631 15.262 1.00 46.09 968 GLY A C 1
ATOM 7872 O O . GLY A 1 968 ? -43.771 11.050 15.185 1.00 46.09 968 GLY A O 1
ATOM 7873 N N . ILE A 1 969 ? -45.615 11.778 14.178 1.00 44.56 969 ILE A N 1
ATOM 7874 C CA . ILE A 1 969 ? -45.409 10.987 12.943 1.00 44.56 969 ILE A CA 1
ATOM 7875 C C . ILE A 1 969 ? -44.129 11.366 12.165 1.00 44.56 969 ILE A C 1
ATOM 7877 O O . ILE A 1 969 ? -43.395 10.455 11.784 1.00 44.56 969 ILE A O 1
ATOM 7881 N N . PRO A 1 970 ? -43.794 12.652 11.947 1.00 45.62 970 PRO A N 1
ATOM 7882 C CA . PRO A 1 970 ? -42.592 13.031 11.197 1.00 45.62 970 PRO A CA 1
ATOM 7883 C C . PRO A 1 970 ? -41.272 12.640 11.894 1.00 45.62 970 PRO A C 1
ATOM 7885 O O . PRO A 1 970 ? -40.304 12.292 11.221 1.00 45.62 970 PRO A O 1
ATOM 7888 N N . TYR A 1 971 ? -41.237 12.612 13.232 1.00 47.94 971 TYR A N 1
ATOM 7889 C CA . TYR A 1 971 ? -40.045 12.220 14.003 1.00 47.94 971 TYR A CA 1
ATOM 7890 C C . TYR A 1 971 ? -39.933 10.701 14.197 1.00 47.94 971 TYR A C 1
ATOM 7892 O O . TYR A 1 971 ? -38.822 10.178 14.245 1.00 47.94 971 TYR A O 1
ATOM 7900 N N . LEU A 1 972 ? -41.061 9.976 14.215 1.00 42.44 972 LEU A N 1
ATOM 7901 C CA . LEU A 1 972 ? -41.083 8.508 14.129 1.00 42.44 972 LEU A CA 1
ATOM 7902 C C . LEU A 1 972 ? -40.524 8.035 12.782 1.00 42.44 972 LEU A C 1
ATOM 7904 O O . LEU A 1 972 ? -39.772 7.070 12.734 1.00 42.44 972 LEU A O 1
ATOM 7908 N N . ILE A 1 973 ? -40.839 8.766 11.708 1.00 46.94 973 ILE A N 1
ATOM 7909 C CA . ILE A 1 973 ? -40.297 8.564 10.361 1.00 46.94 973 ILE A CA 1
ATOM 7910 C C . ILE A 1 973 ? -38.782 8.864 10.332 1.00 46.94 973 ILE A C 1
ATOM 7912 O O . ILE A 1 973 ? -38.021 8.059 9.806 1.00 46.94 973 ILE A O 1
ATOM 7916 N N . ALA A 1 974 ? -38.313 9.945 10.969 1.00 46.94 974 ALA A N 1
ATOM 7917 C CA . ALA A 1 974 ? -36.882 10.274 11.059 1.00 46.94 974 ALA A CA 1
ATOM 7918 C C . ALA A 1 974 ? -36.060 9.274 11.908 1.00 46.94 974 ALA A C 1
ATOM 7920 O O . ALA A 1 974 ? -34.934 8.939 11.547 1.00 46.94 974 ALA A O 1
ATOM 7921 N N . GLY A 1 975 ? -36.621 8.741 13.001 1.00 46.62 975 GLY A N 1
ATOM 7922 C CA . GLY A 1 975 ? -35.993 7.668 13.788 1.00 46.62 975 GLY A CA 1
ATOM 7923 C C . GLY A 1 975 ? -35.942 6.323 13.048 1.00 46.62 975 GLY A C 1
ATOM 7924 O O . GLY A 1 975 ? -34.978 5.575 13.189 1.00 46.62 975 GLY A O 1
ATOM 7925 N N . PHE A 1 976 ? -36.940 6.039 12.203 1.00 40.59 976 PHE A N 1
ATOM 7926 C CA . PHE A 1 976 ? -36.968 4.858 11.327 1.00 40.59 976 PHE A CA 1
ATOM 7927 C C . PHE A 1 976 ? -35.962 4.945 10.163 1.00 40.59 976 PHE A C 1
ATOM 7929 O O . PHE A 1 976 ? -35.508 3.915 9.668 1.00 40.59 976 PHE A O 1
ATOM 7936 N N . PHE A 1 977 ? -35.586 6.163 9.758 1.00 44.16 977 PHE A N 1
ATOM 7937 C CA . PHE A 1 977 ? -34.586 6.467 8.727 1.00 44.16 977 PHE A CA 1
ATOM 7938 C C . PHE A 1 977 ? -33.234 6.920 9.315 1.00 44.16 977 PHE A C 1
ATOM 7940 O O . PHE A 1 977 ? -32.539 7.727 8.720 1.00 44.16 977 PHE A O 1
ATOM 7947 N N . GLY A 1 978 ? -32.842 6.459 10.507 1.00 44.94 978 GLY A N 1
ATOM 7948 C CA . GLY A 1 978 ? -31.455 6.593 10.986 1.00 44.94 978 GLY A CA 1
ATOM 7949 C C . GLY A 1 978 ? -30.875 8.018 11.094 1.00 44.94 978 GLY A C 1
ATOM 7950 O O . GLY A 1 978 ? -29.657 8.165 11.040 1.00 44.94 978 GLY A O 1
ATOM 7951 N N . VAL A 1 979 ? -31.702 9.060 11.249 1.00 47.84 979 VAL A N 1
ATOM 7952 C CA . VAL A 1 979 ? -31.243 10.464 11.293 1.00 47.84 979 VAL A CA 1
ATOM 7953 C C . VAL A 1 979 ? -30.768 10.839 12.685 1.00 47.84 979 VAL A C 1
ATOM 7955 O O . VAL A 1 979 ? -31.553 11.276 13.535 1.00 47.84 979 VAL A O 1
ATOM 7958 N N . GLU A 1 980 ? -29.470 10.680 12.927 1.00 49.91 980 GLU A N 1
ATOM 7959 C CA . GLU A 1 980 ? -28.868 10.927 14.239 1.00 49.91 980 GLU A CA 1
ATOM 7960 C C . GLU A 1 980 ? -29.093 12.376 14.719 1.00 49.91 980 GLU A C 1
ATOM 7962 O O . GLU A 1 980 ? -29.383 12.576 15.899 1.00 49.91 980 GLU A O 1
ATOM 7967 N N . GLU A 1 981 ? -29.055 13.385 13.832 1.00 45.75 981 GLU A N 1
ATOM 7968 C CA . GLU A 1 981 ? -29.252 14.804 14.191 1.00 45.75 981 GLU A CA 1
ATOM 7969 C C . GLU A 1 981 ? -30.697 15.153 14.590 1.00 45.75 981 GLU A C 1
ATOM 7971 O O . GLU A 1 981 ? -30.879 15.910 15.543 1.00 45.75 981 GLU A O 1
ATOM 7976 N N . ALA A 1 982 ? -31.719 14.581 13.943 1.00 45.91 982 ALA A N 1
ATOM 7977 C CA . ALA A 1 982 ? -33.131 14.819 14.270 1.00 45.91 982 ALA A CA 1
ATOM 7978 C C . ALA A 1 982 ? -33.543 14.113 15.571 1.00 45.91 982 ALA A C 1
ATOM 7980 O O . ALA A 1 982 ? -34.293 14.672 16.376 1.00 45.91 982 ALA A O 1
ATOM 7981 N N . ALA A 1 983 ? -33.008 12.912 15.820 1.00 48.19 983 ALA A N 1
ATOM 7982 C CA . ALA A 1 983 ? -33.140 12.228 17.104 1.00 48.19 983 ALA A CA 1
ATOM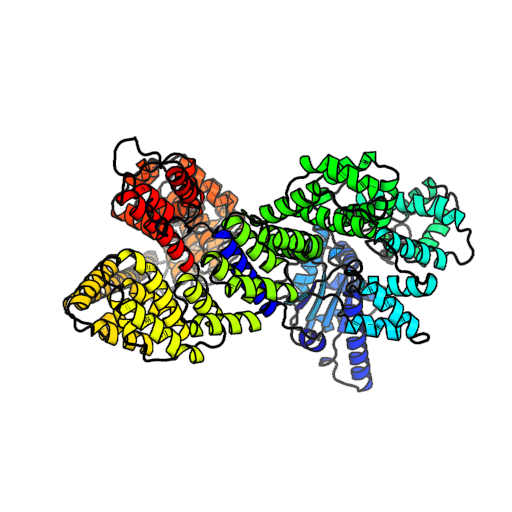 7983 C C . ALA A 1 983 ? -32.442 13.026 18.221 1.00 48.19 983 ALA A C 1
ATOM 7985 O O . ALA A 1 983 ? -33.038 13.262 19.270 1.00 48.19 983 ALA A O 1
ATOM 7986 N N . LEU A 1 984 ? -31.227 13.537 17.977 1.00 46.78 984 LEU A N 1
ATOM 7987 C CA . LEU A 1 984 ? -30.492 14.409 18.902 1.00 46.78 984 LEU A CA 1
ATOM 7988 C C . LEU A 1 984 ? -31.180 15.756 19.146 1.00 46.78 984 LEU A C 1
ATOM 7990 O O . LEU A 1 984 ? -31.170 16.225 20.279 1.00 46.78 984 LEU A O 1
ATOM 7994 N N . GLU A 1 985 ? -31.761 16.399 18.134 1.00 47.97 985 GLU A N 1
ATOM 7995 C CA . GLU A 1 985 ? -32.522 17.647 18.276 1.00 47.97 985 GLU A CA 1
ATOM 7996 C C . GLU A 1 985 ? -33.864 17.426 18.971 1.00 47.97 985 GLU A C 1
ATOM 7998 O O . GLU A 1 985 ? -34.230 18.243 19.806 1.00 47.97 985 GLU A O 1
ATOM 8003 N N . THR A 1 986 ? -34.540 16.297 18.740 1.00 45.84 986 THR A N 1
ATOM 8004 C CA . THR A 1 986 ? -35.735 15.893 19.501 1.00 45.84 986 THR A CA 1
ATOM 8005 C C . THR A 1 986 ? -35.377 15.664 20.966 1.00 45.84 986 THR A C 1
ATOM 8007 O O . THR A 1 986 ? -36.013 16.229 21.852 1.00 45.84 986 THR A O 1
ATOM 8010 N N . ILE A 1 987 ? -34.290 14.933 21.231 1.00 45.59 987 ILE A N 1
ATOM 8011 C CA . ILE A 1 987 ? -33.756 14.712 22.579 1.00 45.59 987 ILE A CA 1
ATOM 8012 C C . ILE A 1 987 ? -33.327 16.040 23.214 1.00 45.59 987 ILE A C 1
ATOM 8014 O O . ILE A 1 987 ? -33.627 16.261 24.378 1.00 45.59 987 ILE A O 1
ATOM 8018 N N . ARG A 1 988 ? -32.695 16.967 22.477 1.00 47.47 988 ARG A N 1
ATOM 8019 C CA . ARG A 1 988 ? -32.279 18.302 22.962 1.00 47.47 988 ARG A CA 1
ATOM 8020 C C . ARG A 1 988 ? -33.448 19.260 23.184 1.00 47.47 988 ARG A C 1
ATOM 8022 O O . ARG A 1 988 ? -33.412 20.014 24.150 1.00 47.47 988 ARG A O 1
ATOM 8029 N N . ALA A 1 989 ? -34.446 19.281 22.304 1.00 48.12 989 ALA A N 1
ATOM 8030 C CA . ALA A 1 989 ? -35.658 20.085 22.439 1.00 48.12 989 ALA A CA 1
ATOM 8031 C C . ALA A 1 989 ? -36.475 19.606 23.642 1.00 48.12 989 ALA A C 1
ATOM 8033 O O . ALA A 1 989 ? -36.958 20.424 24.421 1.00 48.12 989 ALA A O 1
ATOM 8034 N N . TRP A 1 990 ? -36.509 18.291 23.858 1.00 49.16 990 TRP A N 1
ATOM 8035 C CA . TRP A 1 990 ? -37.079 17.656 25.040 1.00 49.16 990 TRP A CA 1
ATOM 8036 C C . TRP A 1 990 ? -36.269 17.964 26.314 1.00 49.16 990 TRP A C 1
ATOM 8038 O O . TRP A 1 990 ? -36.846 18.396 27.306 1.00 49.16 990 TRP A O 1
ATOM 8048 N N . TRP A 1 991 ? -34.929 17.906 26.255 1.00 42.53 991 TRP A N 1
ATOM 8049 C CA . TRP A 1 991 ? -34.007 18.307 27.339 1.00 42.53 991 TRP A CA 1
ATOM 8050 C C . TRP A 1 991 ? -34.109 19.800 27.701 1.00 42.53 991 TRP A C 1
ATOM 8052 O O . TRP A 1 991 ? -33.723 20.205 28.795 1.00 42.53 991 TRP A O 1
ATOM 8062 N N . ARG A 1 992 ? -34.588 20.639 26.772 1.00 43.84 992 ARG A N 1
ATOM 8063 C CA . ARG A 1 992 ? -34.797 22.085 26.966 1.00 43.84 992 ARG A CA 1
ATOM 8064 C C . ARG A 1 992 ? -36.220 22.438 27.400 1.00 43.84 992 ARG A C 1
ATOM 8066 O O . ARG A 1 992 ? -36.427 23.555 27.870 1.00 43.84 992 ARG A O 1
ATOM 8073 N N . SER A 1 993 ? -37.197 21.546 27.230 1.00 46.81 993 SER A N 1
ATOM 8074 C CA . SER A 1 993 ? -38.575 21.795 27.645 1.00 46.81 993 SER A CA 1
ATOM 8075 C C . SER A 1 993 ? -38.739 21.369 29.110 1.00 46.81 993 SER A C 1
ATOM 8077 O O . SER A 1 993 ? -38.939 20.197 29.408 1.00 46.81 993 SER A O 1
ATOM 8079 N N . ASP A 1 994 ? -38.689 22.325 30.039 1.00 42.75 994 ASP A N 1
ATOM 8080 C CA . ASP A 1 994 ? -38.959 22.119 31.480 1.00 42.75 994 ASP A CA 1
ATOM 8081 C C . ASP A 1 994 ? -40.445 21.772 31.783 1.00 42.75 994 ASP A C 1
ATOM 8083 O O . ASP A 1 994 ? -40.925 21.887 32.914 1.00 42.75 994 ASP A O 1
ATOM 8087 N N . GLY A 1 995 ? -41.221 21.377 30.769 1.00 48.34 995 GLY A N 1
ATOM 8088 C CA . GLY A 1 995 ? -42.660 21.162 30.855 1.00 48.34 995 GLY A CA 1
ATOM 8089 C C . GLY A 1 995 ? -43.024 19.786 31.410 1.00 48.34 995 GLY A C 1
ATOM 8090 O O . GLY A 1 995 ? -42.681 18.757 30.836 1.00 48.34 995 GLY A O 1
ATOM 8091 N N . GLN A 1 996 ? -43.797 19.768 32.499 1.00 45.16 996 GLN A N 1
ATOM 8092 C CA . GLN A 1 996 ? -44.323 18.555 33.140 1.00 45.16 996 GLN A CA 1
ATOM 8093 C C . GLN A 1 996 ? -45.331 17.747 32.293 1.00 45.16 996 GLN A C 1
ATOM 8095 O O . GLN A 1 996 ? -45.698 16.650 32.713 1.00 45.16 996 GLN A O 1
ATOM 8100 N N . ASP A 1 997 ? -45.738 18.210 31.107 1.00 50.12 997 ASP A N 1
ATOM 8101 C CA . ASP A 1 997 ? -46.831 17.603 30.340 1.00 50.12 997 ASP A CA 1
ATOM 8102 C C . ASP A 1 997 ? -46.397 17.071 28.962 1.00 50.12 997 ASP A C 1
ATOM 8104 O O . ASP A 1 997 ? -46.261 17.807 27.991 1.00 50.12 997 ASP A O 1
ATOM 8108 N N . SER A 1 998 ? -46.252 15.750 28.842 1.00 50.97 998 SER A N 1
ATOM 8109 C CA . SER A 1 998 ? -47.233 14.905 28.136 1.00 50.97 998 SER A CA 1
ATOM 8110 C C . SER A 1 998 ? -46.667 13.499 27.887 1.00 50.97 998 SER A C 1
ATOM 8112 O O . SER A 1 998 ? -45.594 13.294 27.320 1.00 50.97 998 SER A O 1
ATOM 8114 N N . TYR A 1 999 ? -47.428 12.501 28.322 1.00 45.00 999 TYR A N 1
ATOM 8115 C CA . TYR A 1 999 ? -47.146 11.069 28.189 1.00 45.00 999 TYR A CA 1
ATOM 8116 C C . TYR A 1 999 ? -46.958 10.624 26.720 1.00 45.00 999 TYR A C 1
ATOM 8118 O O . TYR A 1 999 ? -46.180 9.719 26.432 1.00 45.00 999 TYR A O 1
ATOM 8126 N N . THR A 1 1000 ? -47.605 11.316 25.778 1.00 44.97 1000 THR A N 1
ATOM 8127 C CA . THR A 1 1000 ? -47.508 11.093 24.326 1.00 44.97 1000 THR A CA 1
ATOM 8128 C C . THR A 1 1000 ? -46.125 11.411 23.750 1.00 44.97 1000 THR A C 1
ATOM 8130 O O . THR A 1 1000 ? -45.611 10.616 22.973 1.00 44.97 1000 THR A O 1
ATOM 8133 N N . MET A 1 1001 ? -45.462 12.489 24.192 1.00 46.53 1001 MET A N 1
ATOM 8134 C CA . MET A 1 1001 ? -44.110 12.831 23.712 1.00 46.53 1001 MET A CA 1
ATOM 8135 C C . MET A 1 1001 ? -43.035 11.838 24.186 1.00 46.53 1001 MET A C 1
ATOM 8137 O O . MET A 1 1001 ? -42.032 11.641 23.505 1.00 46.53 1001 MET A O 1
ATOM 8141 N N . ARG A 1 1002 ? -43.254 11.172 25.330 1.00 48.81 1002 ARG A N 1
ATOM 8142 C CA . ARG A 1 1002 ? -42.362 10.116 25.848 1.00 48.81 1002 ARG A CA 1
ATOM 8143 C C . ARG A 1 1002 ? -42.486 8.809 25.071 1.00 48.81 1002 ARG A C 1
ATOM 8145 O O . ARG A 1 1002 ? -41.482 8.141 24.846 1.00 48.81 1002 ARG A O 1
ATOM 8152 N N . SER A 1 1003 ? -43.699 8.462 24.642 1.00 43.19 1003 SER A N 1
ATOM 8153 C CA . SER A 1 1003 ? -43.927 7.276 23.812 1.00 43.19 1003 SER A CA 1
ATOM 8154 C C . SER A 1 1003 ? -43.254 7.423 22.446 1.00 43.19 1003 SER A C 1
ATOM 8156 O O . SER A 1 1003 ? -42.587 6.495 21.999 1.00 43.19 1003 SER A O 1
ATOM 8158 N N . ASP A 1 1004 ? -43.360 8.597 21.820 1.00 43.50 1004 ASP A N 1
ATOM 8159 C CA . ASP A 1 1004 ? -42.773 8.863 20.500 1.00 43.50 1004 ASP A CA 1
ATOM 8160 C C . ASP A 1 1004 ? -41.226 8.834 20.529 1.00 43.50 1004 ASP A C 1
ATOM 8162 O O . ASP A 1 1004 ? -40.598 8.327 19.598 1.00 43.50 1004 ASP A O 1
ATOM 8166 N N . ALA A 1 1005 ? -40.600 9.279 21.629 1.00 44.84 1005 ALA A N 1
ATOM 8167 C CA . ALA A 1 1005 ? -39.146 9.205 21.832 1.00 44.84 1005 ALA A CA 1
ATOM 8168 C C . ALA A 1 1005 ? -38.639 7.763 22.032 1.00 44.84 1005 ALA A C 1
ATOM 8170 O O . ALA A 1 1005 ? -37.633 7.367 21.439 1.00 44.84 1005 ALA A O 1
ATOM 8171 N N . ASN A 1 1006 ? -39.367 6.951 22.808 1.00 41.88 1006 ASN A N 1
ATOM 8172 C CA . ASN A 1 1006 ? -39.067 5.527 22.974 1.00 41.88 1006 ASN A CA 1
ATOM 8173 C C . ASN A 1 1006 ? -39.213 4.764 21.645 1.00 41.88 1006 ASN A C 1
ATOM 8175 O O . ASN A 1 1006 ? -38.378 3.915 21.335 1.00 41.88 1006 ASN A O 1
ATOM 8179 N N . PHE A 1 1007 ? -40.207 5.111 20.817 1.00 41.06 1007 PHE A N 1
ATOM 8180 C CA . PHE A 1 1007 ? -40.360 4.547 19.472 1.00 41.06 1007 PHE A CA 1
ATOM 8181 C C . PHE A 1 1007 ? -39.220 4.939 18.517 1.00 41.06 1007 PHE A C 1
ATOM 8183 O O . PHE A 1 1007 ? -38.778 4.089 17.746 1.00 41.06 1007 PHE A O 1
ATOM 8190 N N . GLY A 1 1008 ? -38.694 6.167 18.593 1.00 43.50 1008 GLY A N 1
ATOM 8191 C CA . GLY A 1 1008 ? -37.540 6.603 17.792 1.00 43.50 1008 GLY A CA 1
ATOM 8192 C C . GLY A 1 1008 ? -36.244 5.845 18.113 1.00 43.50 1008 GLY A C 1
ATOM 8193 O O . GLY A 1 1008 ? -35.506 5.466 17.208 1.00 43.50 1008 GLY A O 1
ATOM 8194 N N . VAL A 1 1009 ? -35.996 5.549 19.391 1.00 41.12 1009 VAL A N 1
ATOM 8195 C CA . VAL A 1 1009 ? -34.834 4.768 19.859 1.00 41.12 1009 VAL A CA 1
ATOM 8196 C C . VAL A 1 1009 ? -34.947 3.285 19.487 1.00 41.12 1009 VAL A C 1
ATOM 8198 O O . VAL A 1 1009 ? -33.970 2.660 19.073 1.00 41.12 1009 VAL A O 1
ATOM 8201 N N . ILE A 1 1010 ? -36.149 2.723 19.614 1.00 39.59 1010 ILE A N 1
ATOM 8202 C CA . ILE A 1 1010 ? -36.468 1.338 19.249 1.00 39.59 1010 ILE A CA 1
ATOM 8203 C C . ILE A 1 1010 ? -36.311 1.132 17.734 1.00 39.59 1010 ILE A C 1
ATOM 8205 O O . ILE A 1 1010 ? -35.688 0.162 17.301 1.00 39.59 1010 ILE A O 1
ATOM 8209 N N . ALA A 1 1011 ? -36.785 2.080 16.921 1.00 38.31 1011 ALA A N 1
ATOM 8210 C CA . ALA A 1 1011 ? -36.594 2.066 15.472 1.00 38.31 1011 ALA A CA 1
ATOM 8211 C C . ALA A 1 1011 ? -35.104 2.136 15.068 1.00 38.31 1011 ALA A C 1
ATOM 8213 O O . ALA A 1 1011 ? -34.694 1.430 14.147 1.00 38.31 1011 ALA A O 1
ATOM 8214 N N . LEU A 1 1012 ? -34.279 2.888 15.813 1.00 42.00 1012 LEU A N 1
ATOM 8215 C CA . LEU A 1 1012 ? -32.826 2.977 15.613 1.00 42.00 1012 LEU A CA 1
ATOM 8216 C C . LEU A 1 1012 ? -32.113 1.636 15.889 1.00 42.00 1012 LEU A C 1
ATOM 8218 O O . LEU A 1 1012 ? -31.263 1.205 15.111 1.00 42.00 1012 LEU A O 1
ATOM 8222 N N . GLY A 1 1013 ? -32.492 0.940 16.968 1.00 40.75 1013 GLY A N 1
ATOM 8223 C CA . GLY A 1 1013 ? -31.974 -0.397 17.286 1.00 40.75 1013 GLY A CA 1
ATOM 8224 C C . GLY A 1 1013 ? -32.408 -1.468 16.275 1.00 40.75 1013 GLY A C 1
ATOM 8225 O O . GLY A 1 1013 ? -31.609 -2.330 15.915 1.00 40.75 1013 GLY A O 1
ATOM 8226 N N . GLY A 1 1014 ? -33.638 -1.378 15.756 1.00 36.56 1014 GLY A N 1
ATOM 8227 C CA . GLY A 1 1014 ? -34.157 -2.266 14.709 1.00 36.56 1014 GLY A CA 1
ATOM 8228 C C . GLY A 1 1014 ? -33.525 -2.051 13.325 1.00 36.56 1014 GLY A C 1
ATOM 8229 O O . GLY A 1 1014 ? -33.367 -3.015 12.576 1.00 36.56 1014 GLY A O 1
ATOM 8230 N N . ALA A 1 1015 ? -33.127 -0.820 12.986 1.00 38.22 1015 ALA A N 1
ATOM 8231 C CA . ALA A 1 1015 ? -32.415 -0.501 11.744 1.00 38.22 1015 ALA A CA 1
ATOM 8232 C C . ALA A 1 1015 ? -30.969 -1.041 11.739 1.00 38.22 1015 ALA A C 1
ATOM 8234 O O . ALA A 1 1015 ? -30.510 -1.562 10.724 1.00 38.22 1015 ALA A O 1
ATOM 8235 N N . LEU A 1 1016 ? -30.282 -1.011 12.889 1.00 38.25 1016 LEU A N 1
ATOM 8236 C CA . LEU A 1 1016 ? -28.919 -1.544 13.058 1.00 38.25 1016 LEU A CA 1
ATOM 8237 C C . LEU A 1 1016 ? -28.841 -3.079 12.938 1.00 38.25 1016 LEU A C 1
ATOM 8239 O O . LEU A 1 1016 ? -27.828 -3.608 12.489 1.00 38.25 1016 LEU A O 1
ATOM 8243 N N . LEU A 1 1017 ? -29.915 -3.798 13.285 1.00 36.84 1017 LEU A N 1
ATOM 8244 C CA . LEU A 1 1017 ? -29.999 -5.265 13.190 1.00 36.84 1017 LEU A CA 1
ATOM 8245 C C . LEU A 1 1017 ? -30.245 -5.779 11.757 1.00 36.84 1017 LEU A C 1
ATOM 8247 O O . LEU A 1 1017 ? -29.919 -6.924 11.456 1.00 36.84 1017 LEU A O 1
ATOM 8251 N N . ARG A 1 1018 ? -30.797 -4.956 10.851 1.00 36.75 1018 ARG A N 1
ATOM 8252 C CA . ARG A 1 1018 ? -31.115 -5.357 9.460 1.00 36.75 1018 ARG A CA 1
ATOM 8253 C C . ARG A 1 1018 ? -29.936 -5.236 8.488 1.00 36.75 1018 ARG A C 1
ATOM 8255 O O . ARG A 1 1018 ? -29.984 -5.823 7.411 1.00 36.75 1018 ARG A O 1
ATOM 8262 N N . ASN A 1 1019 ? -28.860 -4.545 8.870 1.00 38.44 1019 ASN A N 1
ATOM 8263 C CA . ASN A 1 1019 ? -27.651 -4.380 8.050 1.00 38.44 1019 ASN A CA 1
ATOM 8264 C C . ASN A 1 1019 ? -26.746 -5.638 7.984 1.00 38.44 1019 ASN A C 1
ATOM 8266 O O . ASN A 1 1019 ? -25.659 -5.573 7.413 1.00 38.44 1019 ASN A O 1
ATOM 8270 N N . GLU A 1 1020 ? -27.174 -6.796 8.510 1.00 36.34 1020 GLU A N 1
ATOM 8271 C CA . GLU A 1 1020 ? -26.472 -8.081 8.321 1.00 36.34 1020 GLU A CA 1
ATOM 8272 C C . GLU A 1 1020 ? -26.826 -8.813 7.003 1.00 36.34 1020 GLU A C 1
ATOM 8274 O O . GLU A 1 1020 ? -26.125 -9.754 6.627 1.00 36.34 1020 GLU A O 1
ATOM 8279 N N . VAL A 1 1021 ? -27.830 -8.373 6.229 1.00 30.81 1021 VAL A N 1
ATOM 8280 C CA . VAL A 1 1021 ? -28.264 -9.076 4.999 1.00 30.81 1021 VAL A CA 1
ATOM 8281 C C . VAL A 1 1021 ? -27.623 -8.489 3.731 1.00 30.81 1021 VAL A C 1
ATOM 8283 O O . VAL A 1 1021 ? -28.280 -7.894 2.882 1.00 30.81 1021 VAL A O 1
ATOM 8286 N N . SER A 1 1022 ? -26.309 -8.669 3.571 1.00 26.52 1022 SER A N 1
ATOM 8287 C CA . SER A 1 1022 ? -25.674 -8.697 2.238 1.00 26.52 1022 SER A CA 1
ATOM 8288 C C . SER A 1 1022 ? -24.373 -9.511 2.244 1.00 26.52 1022 SER A C 1
ATOM 8290 O O . SER A 1 1022 ? -23.292 -9.014 1.929 1.00 26.52 1022 SER A O 1
ATOM 8292 N N . LEU A 1 1023 ? -24.461 -10.777 2.645 1.00 28.27 1023 LEU A N 1
ATOM 8293 C CA . LEU A 1 1023 ? -23.398 -11.771 2.476 1.00 28.27 1023 LEU A CA 1
ATOM 8294 C C . LEU A 1 1023 ? -24.031 -13.094 2.039 1.00 28.27 1023 LEU A C 1
ATOM 8296 O O . LEU A 1 1023 ? -24.179 -13.992 2.852 1.00 28.27 1023 LEU A O 1
ATOM 8300 N N . TYR A 1 1024 ? -24.473 -13.150 0.782 1.00 26.84 1024 TYR A N 1
ATOM 8301 C CA . TYR A 1 1024 ? -24.416 -14.306 -0.129 1.00 26.84 1024 TYR A CA 1
ATOM 8302 C C . TYR A 1 1024 ? -25.084 -13.908 -1.458 1.00 26.84 1024 TYR A C 1
ATOM 8304 O O . TYR A 1 1024 ? -26.226 -14.270 -1.727 1.00 26.84 1024 TYR A O 1
ATOM 8312 N N . VAL A 1 1025 ? -24.354 -13.118 -2.254 1.00 25.77 1025 VAL A N 1
ATOM 8313 C CA . VAL A 1 1025 ? -24.197 -13.263 -3.714 1.00 25.77 1025 VAL A CA 1
ATOM 8314 C C . VAL A 1 1025 ? -22.744 -12.935 -4.011 1.00 25.77 1025 VAL A C 1
ATOM 8316 O O . VAL A 1 1025 ? -22.296 -11.871 -3.521 1.00 25.77 1025 VAL A O 1
#

Mean predicted aligned error: 17.5 Å

Secondary structure (DSSP, 8-state):
-PPPPS-----S-HHHHHHHHHHHHHHHHHHHHH-S---HHHHHHH-SEEEEE--TTSSHHHHHHHHHHHHHHHHHHHHHTT--GGG--EEEEEEHHHHHHHHHHTTT-HHHHHHHHHHHHH---SSHHHHHHHHHHHS-EEEEEE-GGGS-HHHHHHHHHHHHHHHT-TTEEEEEEE-TTTGGG---TTPEEEE-PPPPHHHHHHHHHHHTTT-HHHHHHHHHHHTSGGGGGGGSHHHHHHHHHHHHHHSS--SSHHHHHHHHHHHHHHHHHTT--HHHIIIIIHHHHHHHHHHHHT-SSSS--S-EEHHHHHHHHIIIIIGGGHHHHHHHHHHTTSEEEE---TTS-TT----EEEESSTHHHHHHHHHHHHH-GGGHHHHHHSGGGGSHHHHHHHHHHHHHSHHHHHHHHHHHTTTS---HHHHHHHHHHHHHHHHTTPPPPHHHHHHHHHHHHHGGGS-HHHHHHHHHHHHHHHHHHHHHHHHHHHH-TT--HHHHHHHHHHHHHH--GGGHHHHHHHHH-TTS-HHHHHHHHHHHHHH-HHHHHHHHHHHHHTT---HHHHHHHHHHHHTT-TTTTHHHHHHHHHHHHHS-GGGHHHHHHHHHHHHHHHHHHTTTSPSPPHHHHHHHHH-TTHHHHHHHHTTT-HHHHHHHHHHHHTS-HHHHHHHHHHHHHHHTS--TTHHHHHHHHHHH---HHHHHHHHHHHHHHHHHHHHHHHHHHHHHHHHHHHHHHHHHTTSS-TTTTTTGGG-GGGTHHHHH-TTS-HHHHHHHHHHHHHH--GGGHHHHHHHHH-TTS-HHHHHHHHHHHHHT----HHHHGGGGG-SSHHHHHHHHHHHHHHT-GGGHHHHHHHHHH---HHHHHHHHHHHHH---HHHHHHHHHHHHH-TTHHHHS-HHHHHHHHHHIIIIIGGG--HHHHHTS-HHHHHHHHHHHTTS-HHHHHHHHHHTTTT---TTS--HHHHHHHHHTT-HHHHHHHHHHHHH------HHHHHHHHHHHHHHHHHHHHTT-----

Nearest PDB structures (foldseek):
  7p0h-assembly2_B  TM=4.141E-01  e=3.222E-03  synthetic construct
  5n3u-assembly1_B-2  TM=5.170E-01  e=1.194E+00  Nostoc sp. PCC 7120 = FACHB-418
  6uqk-assembly1_A  TM=1.863E-01  e=4.375E-02  Homo sapiens
  7bv7-assembly1_A  TM=2.358E-01  e=2.552E-01  Homo sapiens
  7n6g-assembly1_1T  TM=6.102E-02  e=2.679E+00  Chlamydomonas reinhardtii

Organism: NCBI:txid2490863